Protein AF-0000000078802391 (afdb_homodimer)

Sequence (1512 aa):
MSRLDRMHVRKGLLIVALCFSSNIFADAIDRPQIDRKKVGLVLSGGGAKGAAHIGVLEVLEENRIPVDVITGTSMGAYVGGMYAMGLTAKEVKDRTLNANWDQGYNDRAKRNDLTLRRKQQNDDFQLHTDLGLDLNGEFKARPSAFQGQGMAVLLRNLTNNLPAVSSFDQLPIPYRSVATDIANVAPYVISSGHLATAMQASMTVPGALKPVKLNGKLLVDGGVVNNMPVDIAQKLGADVIIAVDLRDSLLPQKDLESALNIISQLTTYMTNASADHQKSLLHPGDIYMQPDVSFMLAPDFDKMDLAYRAGRNIANKMLPALLKFQVSPAQYEQYLKEKQNRRSQLAAHSAYYIDTIDIDNHTRLSDTALLALLDLKTKRIISNEELEEAVNRLQSQDIFAKVGYEIEHRSGKNVLVMKVDEKPWGPGYLNFKLTFEDDFSERSDFTFGAQYIYTDVTDKGGEWTVEAQLGSWKKVNTELYLPFDYDQKFFSAFGASWNNEIRQFSNIDADASSLNLRAEYANYTGFAELGWNVRPWAVFNMGYRIQDGKIRLLVNGTKEDYRTYGPYWSFTYDDLDNFYFPSKGTYFSSEFGLIDAKTAFLGESESGYGSYYDVSLIQPWNLGRHSVVSILKSGGSDSEEILPINVQDLGGLFNLSGYHRYELNGRYSAFAGLVYRYRLFDNDFGAFSSPVYLGGSIERGGVWNHMSDMSWNSAISAGSVFIAIDSFLGPVYFGYGQSSHGDNSIYLSVGGGIQNMSRLDRMHVRKGLLIVALCFSSNIFADAIDRPQIDRKKVGLVLSGGGAKGAAHIGVLEVLEENRIPVDVITGTSMGAYVGGMYAMGLTAKEVKDRTLNANWDQGYNDRAKRNDLTLRRKQQNDDFQLHTDLGLDLNGEFKARPSAFQGQGMAVLLRNLTNNLPAVSSFDQLPIPYRSVATDIANVAPYVISSGHLATAMQASMTVPGALKPVKLNGKLLVDGGVVNNMPVDIAQKLGADVIIAVDLRDSLLPQKDLESALNIISQLTTYMTNASADHQKSLLHPGDIYMQPDVSFMLAPDFDKMDLAYRAGRNIANKMLPALLKFQVSPAQYEQYLKEKQNRRSQLAAHSAYYIDTIDIDNHTRLSDTALLALLDLKTKRIISNEELEEAVNRLQSQDIFAKVGYEIEHRSGKNVLVMKVDEKPWGPGYLNFKLTFEDDFSERSDFTFGAQYIYTDVTDKGGEWTVEAQLGSWKKVNTELYLPFDYDQKFFSAFGASWNNEIRQFSNIDADASSLNLRAEYANYTGFAELGWNVRPWAVFNMGYRIQDGKIRLLVNGTKEDYRTYGPYWSFTYDDLDNFYFPSKGTYFSSEFGLIDAKTAFLGESESGYGSYYDVSLIQPWNLGRHSVVSILKSGGSDSEEILPINVQDLGGLFNLSGYHRYELNGRYSAFAGLVYRYRLFDNDFGAFSSPVYLGGSIERGGVWNHMSDMSWNSAISAGSVFIAIDSFLGPVYFGYGQSSHGDNSIYLSVGGGIQN

InterPro domains:
  IPR002641 Patatin-like phospholipase domain [PF01734] (41-233)
  IPR002641 Patatin-like phospholipase domain [PS51635] (41-234)
  IPR010827 POTRA domain, BamA/TamA-like [PF07244] (352-423)
  IPR016035 Acyl transferase/acyl hydrolase/lysophospholipase [SSF52151] (35-321)
  IPR050301 Neuropathy target esterase [PTHR14226] (36-342)

Organism: NCBI:txid675817

pLDDT: mean 89.81, std 13.68, range [21.66, 98.88]

Solvent-accessible surface area (backbone atoms only — not comparable to full-atom values): 73295 Å² total; per-residue (Å²): 139,84,77,68,82,74,67,72,72,63,64,71,66,55,71,76,62,68,78,64,65,75,68,59,65,62,61,60,84,73,58,76,87,71,98,59,82,37,28,14,38,23,25,15,26,34,44,27,45,30,33,14,58,40,20,32,45,41,51,33,56,75,54,36,34,72,70,52,32,33,19,9,3,17,32,11,16,42,55,41,48,49,43,20,52,44,45,49,44,65,55,48,44,54,54,58,73,67,48,67,67,62,51,28,65,40,57,70,66,54,57,47,58,24,28,41,69,54,43,52,52,44,65,68,28,50,36,72,69,54,30,12,44,42,95,88,67,50,77,34,55,64,46,39,84,30,60,46,32,19,37,50,54,50,37,30,59,75,52,37,56,41,46,37,36,90,35,28,48,47,33,42,24,31,41,37,29,24,17,16,30,57,56,75,66,37,72,37,78,44,48,53,40,40,57,47,57,45,30,46,22,8,46,20,45,77,42,45,33,39,57,36,78,54,94,91,34,45,18,19,28,3,29,58,55,33,12,30,36,42,68,57,31,48,73,72,57,33,68,35,41,43,34,41,43,50,68,79,79,74,58,56,65,89,59,54,56,29,22,65,42,41,50,48,40,53,50,50,48,35,22,46,50,23,28,50,55,28,57,70,69,60,52,94,81,39,43,82,43,64,43,73,54,83,90,59,52,45,82,41,58,89,47,24,68,60,21,20,51,26,13,32,50,45,42,59,72,42,35,80,70,51,54,76,55,42,52,53,72,67,58,38,52,50,51,50,51,52,28,49,53,38,27,69,37,44,72,61,42,68,51,45,62,29,56,44,77,44,72,51,75,57,47,92,60,43,70,67,27,52,52,39,46,31,66,70,85,62,70,42,77,44,39,53,67,57,52,49,50,26,48,44,50,48,40,20,66,69,57,50,40,31,71,48,70,47,40,35,76,52,97,90,33,35,30,36,39,33,38,39,33,40,37,81,20,51,55,17,35,41,29,26,27,54,34,38,38,34,41,87,72,89,50,61,43,39,35,42,30,42,35,40,38,34,52,60,72,38,71,42,57,10,32,38,38,39,36,40,31,37,52,54,48,30,35,39,37,38,37,42,39,42,37,79,35,47,64,45,40,37,32,36,35,38,38,41,35,39,41,37,38,70,44,45,44,48,66,41,78,49,89,97,46,68,37,69,45,44,33,37,43,36,36,38,38,39,38,42,33,42,35,36,40,80,39,62,33,25,40,38,38,40,32,40,38,38,35,44,34,38,41,29,32,68,72,77,60,53,53,34,40,36,38,36,38,34,46,37,40,34,40,39,37,45,42,32,55,31,91,70,70,46,46,41,50,40,35,38,38,37,38,40,34,42,37,42,36,39,36,35,45,90,88,44,73,48,76,48,72,33,41,39,39,39,39,39,38,41,45,36,43,61,60,91,57,39,32,40,33,38,38,40,39,36,35,33,34,68,56,84,54,94,67,63,85,64,64,26,65,44,26,18,68,76,27,45,13,16,41,51,66,40,36,40,61,25,24,22,32,40,38,42,34,40,37,38,37,34,59,76,42,60,59,69,70,69,84,48,60,45,33,29,34,40,35,34,35,46,26,38,30,44,60,28,76,45,77,88,67,62,49,77,86,76,32,46,43,18,26,35,41,35,42,33,34,46,45,83,70,30,37,32,39,42,33,41,19,35,29,75,86,67,41,58,35,44,40,38,28,30,44,52,46,66,82,90,138,84,76,66,83,74,63,71,71,63,64,72,66,55,72,76,62,69,78,65,63,76,68,60,67,61,61,60,83,71,59,77,88,71,98,58,81,36,29,14,40,22,25,16,26,33,45,27,46,29,33,14,56,41,19,32,45,39,51,33,55,76,54,36,33,72,70,53,33,34,19,9,3,17,32,11,16,41,53,40,49,50,44,20,52,45,46,50,42,65,54,48,45,54,54,57,74,69,47,68,68,63,51,27,67,40,56,69,64,54,55,48,59,25,28,41,70,56,43,53,51,44,65,68,27,51,36,74,69,54,32,12,45,43,97,87,66,50,76,34,53,66,47,38,84,30,60,46,31,19,36,51,53,50,36,29,60,74,52,36,57,40,46,38,35,93,35,29,48,46,34,40,23,31,41,37,28,25,16,15,29,57,56,74,66,37,69,38,77,42,46,53,39,39,58,45,57,45,28,46,23,7,46,19,45,77,42,45,34,38,57,36,78,54,94,92,35,46,19,19,28,3,29,58,58,32,12,29,36,44,67,57,30,46,72,73,58,33,70,34,40,44,35,42,45,49,68,78,80,71,58,57,64,89,60,53,58,30,23,66,43,40,49,50,40,52,50,50,48,36,23,43,50,24,27,51,55,28,56,70,67,60,53,94,80,38,43,83,42,65,45,74,52,82,89,59,52,44,84,41,60,90,46,24,68,60,21,22,51,26,12,33,50,44,43,60,71,43,36,80,70,52,54,75,56,41,50,51,71,68,60,38,51,51,50,51,50,52,28,48,53,37,27,70,36,43,72,62,39,68,52,44,63,29,57,44,77,43,74,51,75,56,49,91,60,43,70,67,28,52,51,40,47,33,66,71,86,62,72,42,76,43,41,55,66,56,52,50,49,28,46,44,49,48,41,20,68,69,57,51,40,32,70,47,71,47,38,35,76,52,95,90,34,35,31,36,38,32,36,39,34,40,38,82,20,52,55,18,34,40,30,26,27,55,33,38,38,34,41,87,73,89,52,61,43,38,34,43,31,42,35,39,40,32,51,60,72,40,71,40,57,10,32,39,38,40,34,39,31,39,53,53,46,31,34,40,39,39,38,42,39,41,38,78,33,49,65,46,40,38,33,36,36,39,36,42,34,39,41,38,36,70,46,47,43,49,64,43,78,49,88,99,44,70,38,70,45,44,32,36,43,37,36,38,37,39,39,42,33,42,35,36,40,79,39,63,34,25,40,39,38,41,33,40,39,40,36,45,34,37,39,28,32,67,72,77,59,54,54,33,40,37,38,36,37,35,46,36,39,35,41,40,36,44,43,34,54,31,90,70,70,45,45,41,49,40,36,38,39,36,37,41,34,42,37,43,36,38,36,36,46,88,86,43,72,48,74,47,73,32,41,37,38,39,39,39,40,40,44,35,42,61,59,91,57,38,32,39,32,38,38,38,39,36,34,33,34,68,57,82,55,94,68,62,86,65,63,26,64,42,25,19,69,75,28,45,13,15,41,51,66,38,37,40,62,25,25,22,33,41,39,40,34,42,38,39,38,34,57,74,42,59,59,70,69,69,83,48,60,45,33,30,34,41,35,36,35,46,28,36,32,44,59,27,76,45,79,88,67,63,48,78,87,77,31,46,44,17,27,35,40,36,41,35,35,45,44,83,70,32,36,33,39,42,32,42,20,35,30,74,85,66,41,57,35,44,42,39,29,34,44,52,47,66,84,89

Nearest PDB structures (foldseek):
  5fya-assembly1_B  TM=9.262E-01  e=4.370E-20  Pseudomonas aeruginosa PAO1
  5fya-assembly1_A  TM=9.129E-01  e=7.713E-20  Pseudomonas aeruginosa PAO1
  3qq2-assembly1_A-2  TM=4.195E-01  e=4.096E-02  Bordetella pertussis
  7ye6-assembly1_P  TM=4.328E-01  e=1.403E-01  Escherichia coli O157:H7
  7ye4-assembly1_P  TM=3.926E-01  e=7.358E-01  Escherichia coli O157:H7

Radius of gyration: 38.68 Å; Cα contacts (8 Å, |Δi|>4): 3983; chains: 2; bounding box: 156×104×80 Å

Structure (mmCIF, N/CA/C/O backbone):
data_AF-0000000078802391-model_v1
#
loop_
_entity.id
_entity.type
_entity.pdbx_description
1 polymer 'PNPLA domain-containing protein'
#
loop_
_atom_site.group_PDB
_atom_site.id
_atom_site.type_symbol
_atom_site.label_atom_id
_atom_site.label_alt_id
_atom_site.label_comp_id
_atom_site.label_asym_id
_atom_site.label_entity_id
_atom_site.label_seq_id
_atom_site.pdbx_PDB_ins_code
_atom_site.Cartn_x
_atom_site.Cartn_y
_atom_site.Cartn_z
_atom_site.occupancy
_atom_site.B_iso_or_equiv
_atom_site.auth_seq_id
_atom_site.auth_comp_id
_atom_site.auth_asym_id
_atom_site.auth_atom_id
_atom_site.pdbx_PDB_model_num
ATOM 1 N N . MET A 1 1 ? -77.812 1.738 3.918 1 23.08 1 MET A N 1
ATOM 2 C CA . MET A 1 1 ? -77.688 0.826 2.789 1 23.08 1 MET A CA 1
ATOM 3 C C . MET A 1 1 ? -76.25 0.254 2.744 1 23.08 1 MET A C 1
ATOM 5 O O . MET A 1 1 ? -75.812 -0.304 1.728 1 23.08 1 MET A O 1
ATOM 9 N N . SER A 1 2 ? -75.5 0.443 3.832 1 22.44 2 SER A N 1
ATOM 10 C CA . SER A 1 2 ? -74.062 0.561 4.227 1 22.44 2 SER A CA 1
ATOM 11 C C . SER A 1 2 ? -73.438 -0.811 4.367 1 22.44 2 SER A C 1
ATOM 13 O O . SER A 1 2 ? -72.188 -0.914 4.484 1 22.44 2 SER A O 1
ATOM 15 N N . ARG A 1 3 ? -74.188 -1.91 4.723 1 26.95 3 ARG A N 1
ATOM 16 C CA . ARG A 1 3 ? -73.75 -3.158 5.328 1 26.95 3 ARG A CA 1
ATOM 17 C C . ARG A 1 3 ? -73.188 -4.105 4.273 1 26.95 3 ARG A C 1
ATOM 19 O O . ARG A 1 3 ? -72.625 -5.141 4.609 1 26.95 3 ARG A O 1
ATOM 26 N N . LEU A 1 4 ? -73.75 -4.004 3.051 1 26.19 4 LEU A N 1
ATOM 27 C CA . LEU A 1 4 ? -73.812 -5.164 2.168 1 26.19 4 LEU A CA 1
ATOM 28 C C . LEU A 1 4 ? -72.438 -5.488 1.604 1 26.19 4 LEU A C 1
ATOM 30 O O . LEU A 1 4 ? -72.125 -6.652 1.377 1 26.19 4 LEU A O 1
ATOM 34 N N . ASP A 1 5 ? -71.625 -4.457 1.144 1 25.81 5 ASP A N 1
ATOM 35 C CA . ASP A 1 5 ? -70.625 -4.754 0.083 1 25.81 5 ASP A CA 1
ATOM 36 C C . ASP A 1 5 ? -69.375 -5.414 0.646 1 25.81 5 ASP A C 1
ATOM 38 O O . ASP A 1 5 ? -68.375 -5.504 -0.038 1 25.81 5 ASP A O 1
ATOM 42 N N . ARG A 1 6 ? -69.312 -5.773 2.033 1 34.22 6 ARG A N 1
ATOM 43 C CA . ARG A 1 6 ? -68.125 -6.227 2.785 1 34.22 6 ARG A CA 1
ATOM 44 C C . ARG A 1 6 ? -67.812 -7.672 2.434 1 34.22 6 ARG A C 1
ATOM 46 O O . ARG A 1 6 ? -66.812 -8.219 2.951 1 34.22 6 ARG A O 1
ATOM 53 N N . MET A 1 7 ? -68.812 -8.406 1.877 1 29.25 7 MET A N 1
ATOM 54 C CA . MET A 1 7 ? -68.75 -9.859 1.94 1 29.25 7 MET A CA 1
ATOM 55 C C . MET A 1 7 ? -67.75 -10.398 0.901 1 29.25 7 MET A C 1
ATOM 57 O O . MET A 1 7 ? -67.312 -11.523 1.026 1 29.25 7 MET A O 1
ATOM 61 N N . HIS A 1 8 ? -67.688 -9.711 -0.344 1 32.12 8 HIS A N 1
ATOM 62 C CA . HIS A 1 8 ? -67.125 -10.438 -1.489 1 32.12 8 HIS A CA 1
ATOM 63 C C . HIS A 1 8 ? -65.625 -10.531 -1.417 1 32.12 8 HIS A C 1
ATOM 65 O O . HIS A 1 8 ? -65 -11.195 -2.25 1 32.12 8 HIS A O 1
ATOM 71 N N . VAL A 1 9 ? -64.875 -9.633 -0.625 1 32.62 9 VAL A N 1
ATOM 72 C CA . VAL A 1 9 ? -63.438 -9.555 -0.812 1 32.62 9 VAL A CA 1
ATOM 73 C C . VAL A 1 9 ? -62.75 -10.742 -0.117 1 32.62 9 VAL A C 1
ATOM 75 O O . VAL A 1 9 ? -61.531 -10.914 -0.211 1 32.62 9 VAL A O 1
ATOM 78 N N . ARG A 1 10 ? -63.469 -11.562 0.761 1 30.45 10 ARG A N 1
ATOM 79 C CA . ARG A 1 10 ? -62.781 -12.594 1.534 1 30.45 10 ARG A CA 1
ATOM 80 C C . ARG A 1 10 ? -62.344 -13.75 0.641 1 30.45 10 ARG A C 1
ATOM 82 O O . ARG A 1 10 ? -61.5 -14.555 1.021 1 30.45 10 ARG A O 1
ATOM 89 N N . LYS A 1 11 ? -63.219 -14.078 -0.352 1 33.59 11 LYS A N 1
ATOM 90 C CA . LYS A 1 11 ? -62.969 -15.383 -0.953 1 33.59 11 LYS A CA 1
ATOM 91 C C . LYS A 1 11 ? -61.656 -15.414 -1.72 1 33.59 11 LYS A C 1
ATOM 93 O O . LYS A 1 11 ? -61.094 -16.484 -1.931 1 33.59 11 LYS A O 1
ATOM 98 N N . GLY A 1 12 ? -61.344 -14.234 -2.344 1 31.12 12 GLY A N 1
ATOM 99 C CA . GLY A 1 12 ? -60.25 -14.367 -3.271 1 31.12 12 GLY A CA 1
ATOM 100 C C . GLY A 1 12 ? -58.906 -14.609 -2.582 1 31.12 12 GLY A C 1
ATOM 101 O O . GLY A 1 12 ? -57.938 -14.969 -3.23 1 31.12 12 GLY A O 1
ATOM 102 N N . LEU A 1 13 ? -58.875 -14.266 -1.296 1 32.03 13 LEU A N 1
ATOM 103 C CA . LEU A 1 13 ? -57.562 -14.336 -0.67 1 32.03 13 LEU A CA 1
ATOM 104 C C . LEU A 1 13 ? -57.156 -15.781 -0.395 1 32.03 13 LEU A C 1
ATOM 106 O O . LEU A 1 13 ? -56 -16.062 -0.047 1 32.03 13 LEU A O 1
ATOM 110 N N . LEU A 1 14 ? -58.188 -16.719 -0.288 1 31.33 14 LEU A N 1
ATOM 111 C CA . LEU A 1 14 ? -57.906 -18.031 0.262 1 31.33 14 LEU A CA 1
ATOM 112 C C . LEU A 1 14 ? -57.062 -18.844 -0.713 1 31.33 14 LEU A C 1
ATOM 114 O O . LEU A 1 14 ? -56.188 -19.625 -0.296 1 31.33 14 LEU A O 1
ATOM 118 N N . ILE A 1 15 ? -57.344 -18.719 -2.027 1 31.73 15 ILE A N 1
ATOM 119 C CA . ILE A 1 15 ? -56.812 -19.766 -2.904 1 31.73 15 ILE A CA 1
ATOM 120 C C . ILE A 1 15 ? -55.312 -19.672 -3 1 31.73 15 ILE A C 1
ATOM 122 O O . ILE A 1 15 ? -54.656 -20.578 -3.533 1 31.73 15 ILE A O 1
ATOM 126 N N . VAL A 1 16 ? -54.75 -18.516 -2.688 1 32.44 16 VAL A N 1
ATOM 127 C CA . VAL A 1 16 ? -53.312 -18.484 -3.012 1 32.44 16 VAL A CA 1
ATOM 128 C C . VAL A 1 16 ? -52.531 -19.344 -2.008 1 32.44 16 VAL A C 1
ATOM 130 O O . VAL A 1 16 ? -51.312 -19.484 -2.121 1 32.44 16 VAL A O 1
ATOM 133 N N . ALA A 1 17 ? -53.219 -19.734 -0.851 1 32.81 17 ALA A N 1
ATOM 134 C CA . ALA A 1 17 ? -52.406 -20.359 0.186 1 32.81 17 ALA A CA 1
ATOM 135 C C . ALA A 1 17 ? -51.906 -21.734 -0.264 1 32.81 17 ALA A C 1
ATOM 137 O O . ALA A 1 17 ? -50.938 -22.266 0.272 1 32.81 17 ALA A O 1
ATOM 138 N N . LEU A 1 18 ? -52.875 -22.531 -0.801 1 31.36 18 LEU A N 1
ATOM 139 C CA . LEU A 1 18 ? -52.688 -23.969 -0.597 1 31.36 18 LEU A CA 1
ATOM 140 C C . LEU A 1 18 ? -51.469 -24.484 -1.372 1 31.36 18 LEU A C 1
ATOM 142 O O . LEU A 1 18 ? -51.125 -25.656 -1.259 1 31.36 18 LEU A O 1
ATOM 146 N N . CYS A 1 19 ? -51.25 -23.938 -2.535 1 31.59 19 CYS A N 1
ATOM 147 C CA . CYS A 1 19 ? -50.375 -24.812 -3.285 1 31.59 19 CYS A CA 1
ATOM 148 C C . CYS A 1 19 ? -48.969 -24.812 -2.682 1 31.59 19 CYS A C 1
ATOM 150 O O . CYS A 1 19 ? -48.094 -24.094 -3.145 1 31.59 19 CYS A O 1
ATOM 152 N N . PHE A 1 20 ? -48.938 -24.781 -1.364 1 34.28 20 PHE A N 1
ATOM 153 C CA . PHE A 1 20 ? -47.625 -25.078 -0.822 1 34.28 20 PHE A CA 1
ATOM 154 C C . PHE A 1 20 ? -47.125 -26.438 -1.326 1 34.28 20 PHE A C 1
ATOM 156 O O . PHE A 1 20 ? -47.469 -27.469 -0.75 1 34.28 20 PHE A O 1
ATOM 163 N N . SER A 1 21 ? -47.156 -26.703 -2.631 1 32.5 21 SER A N 1
ATOM 164 C CA . SER A 1 21 ? -46.594 -27.938 -3.131 1 32.5 21 SER A CA 1
ATOM 165 C C . SER A 1 21 ? -45.25 -28.25 -2.447 1 32.5 21 SER A C 1
ATOM 167 O O . SER A 1 21 ? -44.406 -27.375 -2.303 1 32.5 21 SER A O 1
ATOM 169 N N . SER A 1 22 ? -45.25 -29.109 -1.509 1 35.09 22 SER A N 1
ATOM 170 C CA . SER A 1 22 ? -44.031 -29.812 -1.137 1 35.09 22 SER A CA 1
ATOM 171 C C . SER A 1 22 ? -43.094 -29.953 -2.324 1 35.09 22 SER A C 1
ATOM 173 O O . SER A 1 22 ? -43.469 -30.531 -3.352 1 35.09 22 SER A O 1
ATOM 175 N N . ASN A 1 23 ? -42.312 -28.984 -2.551 1 39.78 23 ASN A N 1
ATOM 176 C CA . ASN A 1 23 ? -41.312 -29.016 -3.6 1 39.78 23 ASN A CA 1
ATOM 177 C C . ASN A 1 23 ? -40.562 -30.344 -3.623 1 39.78 23 ASN A C 1
ATOM 179 O O . ASN A 1 23 ? -39.781 -30.641 -2.723 1 39.78 23 ASN A O 1
ATOM 183 N N . ILE A 1 24 ? -41.219 -31.438 -3.961 1 38.78 24 ILE A N 1
ATOM 184 C CA . ILE A 1 24 ? -40.531 -32.688 -4.293 1 38.78 24 ILE A CA 1
ATOM 185 C C . ILE A 1 24 ? -39.469 -32.406 -5.359 1 38.78 24 ILE A C 1
ATOM 187 O O . ILE A 1 24 ? -39.812 -32.031 -6.488 1 38.78 24 ILE A O 1
ATOM 191 N N . PHE A 1 25 ? -38.312 -32.156 -4.91 1 46 25 PHE A N 1
ATOM 192 C CA . PHE A 1 25 ? -37.188 -32.125 -5.859 1 46 25 PHE A CA 1
ATOM 193 C C . PHE A 1 25 ? -37.125 -33.438 -6.641 1 46 25 PHE A C 1
ATOM 195 O O . PHE A 1 25 ? -37.406 -34.5 -6.094 1 46 25 PHE A O 1
ATOM 202 N N . ALA A 1 26 ? -37.281 -33.5 -7.953 1 46.44 26 ALA A N 1
ATOM 203 C CA . ALA A 1 26 ? -37.094 -34.656 -8.789 1 46.44 26 ALA A CA 1
ATOM 204 C C . ALA A 1 26 ? -35.812 -35.406 -8.414 1 46.44 26 ALA A C 1
ATOM 206 O O . ALA A 1 26 ? -34.75 -34.781 -8.273 1 46.44 26 ALA A O 1
ATOM 207 N N . ASP A 1 27 ? -35.812 -36.688 -8.016 1 48.38 27 ASP A N 1
ATOM 208 C CA . ASP A 1 27 ? -34.656 -37.5 -7.676 1 48.38 27 ASP A CA 1
ATOM 209 C C . ASP A 1 27 ? -33.719 -37.688 -8.883 1 48.38 27 ASP A C 1
ATOM 211 O O . ASP A 1 27 ? -34.188 -37.688 -10.023 1 48.38 27 ASP A O 1
ATOM 215 N N . ALA A 1 28 ? -32.406 -37.562 -8.836 1 54.91 28 ALA A N 1
ATOM 216 C CA . ALA A 1 28 ? -31.406 -37.781 -9.867 1 54.91 28 ALA A CA 1
ATOM 217 C C . ALA A 1 28 ? -31.703 -39.094 -10.617 1 54.91 28 ALA A C 1
ATOM 219 O O . ALA A 1 28 ? -31.422 -39.188 -11.812 1 54.91 28 ALA A O 1
ATOM 220 N N . ILE A 1 29 ? -32.25 -40.094 -9.969 1 52.38 29 ILE A N 1
ATOM 221 C CA . ILE A 1 29 ? -32.469 -41.438 -10.469 1 52.38 29 ILE A CA 1
ATOM 222 C C . ILE A 1 29 ? -33.531 -41.438 -11.555 1 52.38 29 ILE A C 1
ATOM 224 O O . ILE A 1 29 ? -33.531 -42.281 -12.453 1 52.38 29 ILE A O 1
ATOM 228 N N . ASP A 1 30 ? -34.344 -40.375 -11.586 1 62.44 30 ASP A N 1
ATOM 229 C CA . ASP A 1 30 ? -35.531 -40.438 -12.461 1 62.44 30 ASP A CA 1
ATOM 230 C C . ASP A 1 30 ? -35.219 -39.812 -13.828 1 62.44 30 ASP A C 1
ATOM 232 O O . ASP A 1 30 ? -36.125 -39.406 -14.547 1 62.44 30 ASP A O 1
ATOM 236 N N . ARG A 1 31 ? -34 -39.719 -14.195 1 73.31 31 ARG A N 1
ATOM 237 C CA . ARG A 1 31 ? -33.719 -39.094 -15.492 1 73.31 31 ARG A CA 1
ATOM 238 C C . ARG A 1 31 ? -34 -40.094 -16.625 1 73.31 31 ARG A C 1
ATOM 240 O O . ARG A 1 31 ? -33.625 -41.25 -16.531 1 73.31 31 ARG A O 1
ATOM 247 N N . PRO A 1 32 ? -34.719 -39.656 -17.562 1 67.12 32 PRO A N 1
ATOM 248 C CA . PRO A 1 32 ? -35.062 -40.562 -18.672 1 67.12 32 PRO A CA 1
ATOM 249 C C . PRO A 1 32 ? -33.812 -41.062 -19.406 1 67.12 32 PRO A C 1
ATOM 251 O O . PRO A 1 32 ? -32.812 -40.406 -19.453 1 67.12 32 PRO A O 1
ATOM 254 N N . GLN A 1 33 ? -33.906 -42.312 -19.797 1 72.31 33 GLN A N 1
ATOM 255 C CA . GLN A 1 33 ? -32.875 -42.875 -20.641 1 72.31 33 GLN A CA 1
ATOM 256 C C . GLN A 1 33 ? -32.906 -42.25 -22.031 1 72.31 33 GLN A C 1
ATOM 258 O O . GLN A 1 33 ? -33.969 -42.094 -22.641 1 72.31 33 GLN A O 1
ATOM 263 N N . ILE A 1 34 ? -31.781 -41.625 -22.484 1 77.5 34 ILE A N 1
ATOM 264 C CA . ILE A 1 34 ? -31.703 -40.938 -23.766 1 77.5 34 ILE A CA 1
ATOM 265 C C . ILE A 1 34 ? -31.125 -41.875 -24.828 1 77.5 34 ILE A C 1
ATOM 267 O O . ILE A 1 34 ? -30.188 -42.625 -24.562 1 77.5 34 ILE A O 1
ATOM 271 N N . ASP A 1 35 ? -31.797 -42.094 -26 1 81.62 35 ASP A N 1
ATOM 272 C CA . ASP A 1 35 ? -31.375 -42.906 -27.109 1 81.62 35 ASP A CA 1
ATOM 273 C C . ASP A 1 35 ? -30.469 -42.156 -28.062 1 81.62 35 ASP A C 1
ATOM 275 O O . ASP A 1 35 ? -30.734 -42.062 -29.266 1 81.62 35 ASP A O 1
ATOM 279 N N . ARG A 1 36 ? -29.672 -41.281 -27.578 1 88.81 36 ARG A N 1
ATOM 280 C CA . ARG A 1 36 ? -28.672 -40.531 -28.312 1 88.81 36 ARG A CA 1
ATOM 281 C C . ARG A 1 36 ? -27.422 -40.312 -27.453 1 88.81 36 ARG A C 1
ATOM 283 O O . ARG A 1 36 ? -27.406 -40.656 -26.266 1 88.81 36 ARG A O 1
ATOM 290 N N . LYS A 1 37 ? -26.391 -39.844 -28.109 1 92.69 37 LYS A N 1
ATOM 291 C CA . LYS A 1 37 ? -25.188 -39.562 -27.359 1 92.69 37 LYS A CA 1
ATOM 292 C C . LYS A 1 37 ? -25.438 -38.438 -26.359 1 92.69 37 LYS A C 1
ATOM 294 O O . LYS A 1 37 ? -26.109 -37.438 -26.672 1 92.69 37 LYS A O 1
ATOM 299 N N . LYS A 1 38 ? -24.953 -38.688 -25.172 1 95.56 38 LYS A N 1
ATOM 300 C CA . LYS A 1 38 ? -25.016 -37.656 -24.141 1 95.56 38 LYS A CA 1
ATOM 301 C C . LYS A 1 38 ? -23.984 -36.562 -24.391 1 95.56 38 LYS A C 1
ATOM 303 O O . LYS A 1 38 ? -22.781 -36.844 -24.438 1 95.56 38 LYS A O 1
ATOM 308 N N . VAL A 1 39 ? -24.453 -35.344 -24.531 1 97.81 39 VAL A N 1
ATOM 309 C CA . VAL A 1 39 ? -23.578 -34.219 -24.844 1 97.81 39 VAL A CA 1
ATOM 310 C C . VAL A 1 39 ? -23.188 -33.5 -23.547 1 97.81 39 VAL A C 1
ATOM 312 O O . VAL A 1 39 ? -24.062 -33.031 -22.797 1 97.81 39 VAL A O 1
ATOM 315 N N . GLY A 1 40 ? -21.891 -33.469 -23.234 1 98.62 40 GLY A N 1
ATOM 316 C CA . GLY A 1 40 ? -21.359 -32.656 -22.141 1 98.62 40 GLY A CA 1
ATOM 317 C C . GLY A 1 40 ? -20.828 -31.328 -22.578 1 98.62 40 GLY A C 1
ATOM 318 O O . GLY A 1 40 ? -20.062 -31.234 -23.547 1 98.62 40 GLY A O 1
ATOM 319 N N . LEU A 1 41 ? -21.297 -30.281 -21.969 1 98.88 41 LEU A N 1
ATOM 320 C CA . LEU A 1 41 ? -20.797 -28.938 -22.219 1 98.88 41 LEU A CA 1
ATOM 321 C C . LEU A 1 41 ? -19.828 -28.516 -21.125 1 98.88 41 LEU A C 1
ATOM 323 O O . LEU A 1 41 ? -20.172 -28.547 -19.938 1 98.88 41 LEU A O 1
ATOM 327 N N . VAL A 1 42 ? -18.562 -28.219 -21.5 1 98.88 42 VAL A N 1
ATOM 328 C CA . VAL A 1 42 ? -17.516 -27.844 -20.562 1 98.88 42 VAL A CA 1
ATOM 329 C C . VAL A 1 42 ? -17.125 -26.375 -20.781 1 98.88 42 VAL A C 1
ATOM 331 O O . VAL A 1 42 ? -16.703 -25.984 -21.875 1 98.88 42 VAL A O 1
ATOM 334 N N . LEU A 1 43 ? -17.312 -25.578 -19.75 1 98.88 43 LEU A N 1
ATOM 335 C CA . LEU A 1 43 ? -17.141 -24.141 -19.859 1 98.88 43 LEU A CA 1
ATOM 336 C C . LEU A 1 43 ? -15.984 -23.672 -18.984 1 98.88 43 LEU A C 1
ATOM 338 O O . LEU A 1 43 ? -16.031 -23.812 -17.75 1 98.88 43 LEU A O 1
ATOM 342 N N . SER A 1 44 ? -14.977 -23.078 -19.562 1 98.75 44 SER A N 1
ATOM 343 C CA . SER A 1 44 ? -13.797 -22.641 -18.828 1 98.75 44 SER A CA 1
ATOM 344 C C . SER A 1 44 ? -14.039 -21.312 -18.125 1 98.75 44 SER A C 1
ATOM 346 O O . SER A 1 44 ? -15.039 -20.641 -18.391 1 98.75 44 SER A O 1
ATOM 348 N N . GLY A 1 45 ? -13.133 -21.016 -17.203 1 97.81 45 GLY A N 1
ATOM 349 C CA . GLY A 1 45 ? -13.109 -19.703 -16.594 1 97.81 45 GLY A CA 1
ATOM 350 C C . GLY A 1 45 ? -12.461 -18.641 -17.484 1 97.81 45 GLY A C 1
ATOM 351 O O . GLY A 1 45 ? -11.672 -18.969 -18.359 1 97.81 45 GLY A O 1
ATOM 352 N N . GLY A 1 46 ? -12.883 -17.406 -17.203 1 95.38 46 GLY A N 1
ATOM 353 C CA . GLY A 1 46 ? -12.32 -16.328 -18.016 1 95.38 46 GLY A CA 1
ATOM 354 C C . GLY A 1 46 ? -12.844 -14.961 -17.625 1 95.38 46 GLY A C 1
ATOM 355 O O . GLY A 1 46 ? -12.664 -13.984 -18.359 1 95.38 46 GLY A O 1
ATOM 356 N N . GLY A 1 47 ? -13.461 -14.828 -16.484 1 94 47 GLY A N 1
ATOM 357 C CA . GLY A 1 47 ? -14.016 -13.555 -16.062 1 94 47 GLY A CA 1
ATOM 358 C C . GLY A 1 47 ? -15.102 -13.039 -16.984 1 94 47 GLY A C 1
ATOM 359 O O . GLY A 1 47 ? -15.984 -13.797 -17.406 1 94 47 GLY A O 1
ATOM 360 N N . ALA A 1 48 ? -15.008 -11.734 -17.281 1 94.5 48 ALA A N 1
ATOM 361 C CA . ALA A 1 48 ? -16.031 -11.094 -18.109 1 94.5 48 ALA A CA 1
ATOM 362 C C . ALA A 1 48 ? -16.125 -11.758 -19.484 1 94.5 48 ALA A C 1
ATOM 364 O O . ALA A 1 48 ? -17.141 -11.648 -20.172 1 94.5 48 ALA A O 1
ATOM 365 N N . LYS A 1 49 ? -15.102 -12.469 -19.859 1 97.12 49 LYS A N 1
ATOM 366 C CA . LYS A 1 49 ? -15.109 -13.188 -21.141 1 97.12 49 LYS A CA 1
ATOM 367 C C . LYS A 1 49 ? -16.188 -14.266 -21.141 1 97.12 49 LYS A C 1
ATOM 369 O O . LYS A 1 49 ? -16.562 -14.773 -22.203 1 97.12 49 LYS A O 1
ATOM 374 N N . GLY A 1 50 ? -16.688 -14.586 -19.969 1 97.75 50 GLY A N 1
ATOM 375 C CA . GLY A 1 50 ? -17.656 -15.648 -19.797 1 97.75 50 GLY A CA 1
ATOM 376 C C . GLY A 1 50 ? -18.938 -15.422 -20.578 1 97.75 50 GLY A C 1
ATOM 377 O O . GLY A 1 50 ? -19.703 -16.359 -20.828 1 97.75 50 GLY A O 1
ATOM 378 N N . ALA A 1 51 ? -19.141 -14.195 -21.031 1 98.31 51 ALA A N 1
ATOM 379 C CA . ALA A 1 51 ? -20.312 -13.922 -21.875 1 98.31 51 ALA A CA 1
ATOM 380 C C . ALA A 1 51 ? -20.234 -14.688 -23.188 1 98.31 51 ALA A C 1
ATOM 382 O O . ALA A 1 51 ? -21.266 -14.945 -23.828 1 98.31 51 ALA A O 1
ATOM 383 N N . ALA A 1 52 ? -19.078 -15.047 -23.578 1 98.75 52 ALA A N 1
ATOM 384 C CA . ALA A 1 52 ? -18.922 -15.844 -24.797 1 98.75 52 ALA A CA 1
ATOM 385 C C . ALA A 1 52 ? -19.609 -17.188 -24.656 1 98.75 52 ALA A C 1
ATOM 387 O O . ALA A 1 52 ? -20.109 -17.734 -25.656 1 98.75 52 ALA A O 1
ATOM 388 N N . HIS A 1 53 ? -19.562 -17.766 -23.5 1 98.88 53 HIS A N 1
ATOM 389 C CA . HIS A 1 53 ? -20.266 -19.031 -23.266 1 98.88 53 HIS A CA 1
ATOM 390 C C . HIS A 1 53 ? -21.75 -18.906 -23.625 1 98.88 53 HIS A C 1
ATOM 392 O O . HIS A 1 53 ? -22.344 -19.859 -24.141 1 98.88 53 HIS A O 1
ATOM 398 N N . ILE A 1 54 ? -22.328 -17.766 -23.344 1 98.88 54 ILE A N 1
ATOM 399 C CA . ILE A 1 54 ? -23.734 -17.531 -23.625 1 98.88 54 ILE A CA 1
ATOM 400 C C . ILE A 1 54 ? -23.969 -17.531 -25.125 1 98.88 54 ILE A C 1
ATOM 402 O O . ILE A 1 54 ? -24.969 -18.062 -25.609 1 98.88 54 ILE A O 1
ATOM 406 N N . GLY A 1 55 ? -23.047 -16.859 -25.812 1 98.81 55 GLY A N 1
ATOM 407 C CA . GLY A 1 55 ? -23.125 -16.906 -27.266 1 98.81 55 GLY A CA 1
ATOM 408 C C . GLY A 1 55 ? -23.125 -18.312 -27.828 1 98.81 55 GLY A C 1
ATOM 409 O O . GLY A 1 55 ? -23.906 -18.625 -28.734 1 98.81 55 GLY A O 1
ATOM 410 N N . VAL A 1 56 ? -22.266 -19.156 -27.328 1 98.88 56 VAL A N 1
ATOM 411 C CA . VAL A 1 56 ? -22.188 -20.547 -27.75 1 98.88 56 VAL A CA 1
ATOM 412 C C . VAL A 1 56 ? -23.5 -21.266 -27.453 1 98.88 56 VAL A C 1
ATOM 414 O O . VAL A 1 56 ? -24.031 -21.984 -28.297 1 98.88 56 VAL A O 1
ATOM 417 N N . LEU A 1 57 ? -24.047 -21.078 -26.25 1 98.81 57 LEU A N 1
ATOM 418 C CA . LEU A 1 57 ? -25.297 -21.703 -25.844 1 98.81 57 LEU A CA 1
ATOM 419 C C . LEU A 1 57 ? -26.422 -21.328 -26.797 1 98.81 57 LEU A C 1
ATOM 421 O O . LEU A 1 57 ? -27.25 -22.172 -27.141 1 98.81 57 LEU A O 1
ATOM 425 N N . GLU A 1 58 ? -26.5 -20.094 -27.141 1 98.69 58 GLU A N 1
ATOM 426 C CA . GLU A 1 58 ? -27.562 -19.625 -28.016 1 98.69 58 GLU A CA 1
ATOM 427 C C . GLU A 1 58 ? -27.5 -20.328 -29.375 1 98.69 58 GLU A C 1
ATOM 429 O O . GLU A 1 58 ? -28.531 -20.719 -29.922 1 98.69 58 GLU A O 1
ATOM 434 N N . VAL A 1 59 ? -26.297 -20.453 -29.922 1 98.75 59 VAL A N 1
ATOM 435 C CA . VAL A 1 59 ? -26.141 -21.125 -31.203 1 98.75 59 VAL A CA 1
ATOM 436 C C . VAL A 1 59 ? -26.516 -22.594 -31.078 1 98.75 59 VAL A C 1
ATOM 438 O O . VAL A 1 59 ? -27.125 -23.172 -31.984 1 98.75 59 VAL A O 1
ATOM 441 N N . LEU A 1 60 ? -26.156 -23.297 -29.984 1 98.75 60 LEU A N 1
ATOM 442 C CA . LEU A 1 60 ? -26.547 -24.688 -29.766 1 98.75 60 LEU A CA 1
ATOM 443 C C . LEU A 1 60 ? -28.062 -24.812 -29.766 1 98.75 60 LEU A C 1
ATOM 445 O O . LEU A 1 60 ? -28.609 -25.719 -30.391 1 98.75 60 LEU A O 1
ATOM 449 N N . GLU A 1 61 ? -28.734 -23.891 -29.062 1 98.44 61 GLU A N 1
ATOM 450 C CA . GLU A 1 61 ? -30.203 -23.922 -29.016 1 98.44 61 GLU A CA 1
ATOM 451 C C . GLU A 1 61 ? -30.797 -23.703 -30.406 1 98.44 61 GLU A C 1
ATOM 453 O O . GLU A 1 61 ? -31.75 -24.391 -30.781 1 98.44 61 GLU A O 1
ATOM 458 N N . GLU A 1 62 ? -30.266 -22.766 -31.109 1 98.12 62 GLU A N 1
ATOM 459 C CA . GLU A 1 62 ? -30.766 -22.422 -32.438 1 98.12 62 GLU A CA 1
ATOM 460 C C . GLU A 1 62 ? -30.672 -23.625 -33.375 1 98.12 62 GLU A C 1
ATOM 462 O O . GLU A 1 62 ? -31.438 -23.719 -34.344 1 98.12 62 GLU A O 1
ATOM 467 N N . ASN A 1 63 ? -29.828 -24.516 -33.094 1 98.38 63 ASN A N 1
ATOM 468 C CA . ASN A 1 63 ? -29.594 -25.641 -33.969 1 98.38 63 ASN A CA 1
ATOM 469 C C . ASN A 1 63 ? -30.016 -26.953 -33.344 1 98.38 63 ASN A C 1
ATOM 471 O O . ASN A 1 63 ? -29.578 -28.031 -33.781 1 98.38 63 ASN A O 1
ATOM 475 N N . ARG A 1 64 ? -30.797 -26.922 -32.312 1 98.12 64 ARG A N 1
ATOM 476 C CA . ARG A 1 64 ? -31.422 -28.062 -31.656 1 98.12 64 ARG A CA 1
ATOM 477 C C . ARG A 1 64 ? -30.359 -29.062 -31.188 1 98.12 64 ARG A C 1
ATOM 479 O O . ARG A 1 64 ? -30.484 -30.266 -31.453 1 98.12 64 ARG A O 1
ATOM 486 N N . ILE A 1 65 ? -29.344 -28.578 -30.656 1 98.31 65 ILE A N 1
ATOM 487 C CA . ILE A 1 65 ? -28.328 -29.422 -30.047 1 98.31 65 ILE A CA 1
ATOM 488 C C . ILE A 1 65 ? -28.516 -29.453 -28.531 1 98.31 65 ILE A C 1
ATOM 490 O O . ILE A 1 65 ? -28.281 -28.453 -27.844 1 98.31 65 ILE A O 1
ATOM 494 N N . PRO A 1 66 ? -28.922 -30.531 -27.984 1 97.5 66 PRO A N 1
ATOM 495 C CA . PRO A 1 66 ? -29.172 -30.609 -26.547 1 97.5 66 PRO A CA 1
ATOM 496 C C . PRO A 1 66 ? -27.906 -30.656 -25.703 1 97.5 66 PRO A C 1
ATOM 498 O O . PRO A 1 66 ? -26.859 -31.109 -26.188 1 97.5 66 PRO A O 1
ATOM 501 N N . VAL A 1 67 ? -27.938 -30.172 -24.516 1 98.38 67 VAL A N 1
ATOM 502 C CA . VAL A 1 67 ? -26.875 -30.281 -23.516 1 98.38 67 VAL A CA 1
ATOM 503 C C . VAL A 1 67 ? -27.359 -31.156 -22.359 1 98.38 67 VAL A C 1
ATOM 505 O O . VAL A 1 67 ? -28.359 -30.844 -21.703 1 98.38 67 VAL A O 1
ATOM 508 N N . ASP A 1 68 ? -26.562 -32.156 -22.031 1 97.44 68 ASP A N 1
ATOM 509 C CA . ASP A 1 68 ? -27.062 -33.156 -21.078 1 97.44 68 ASP A CA 1
ATOM 510 C C . ASP A 1 68 ? -26.328 -33.062 -19.75 1 97.44 68 ASP A C 1
ATOM 512 O O . ASP A 1 68 ? -26.859 -33.5 -18.719 1 97.44 68 ASP A O 1
ATOM 516 N N . VAL A 1 69 ? -25.141 -32.656 -19.703 1 97.69 69 VAL A N 1
ATOM 517 C CA . VAL A 1 69 ? -24.375 -32.375 -18.484 1 97.69 69 VAL A CA 1
ATOM 518 C C . VAL A 1 69 ? -23.547 -31.125 -18.688 1 97.69 69 VAL A C 1
ATOM 520 O O . VAL A 1 69 ? -23.141 -30.812 -19.797 1 97.69 69 VAL A O 1
ATOM 523 N N . ILE A 1 70 ? -23.312 -30.391 -17.625 1 98.81 70 ILE A N 1
ATOM 524 C CA . ILE A 1 70 ? -22.531 -29.156 -17.703 1 98.81 70 ILE A CA 1
ATOM 525 C C . ILE A 1 70 ? -21.5 -29.125 -16.578 1 98.81 70 ILE A C 1
ATOM 527 O O . ILE A 1 70 ? -21.812 -29.438 -15.43 1 98.81 70 ILE A O 1
ATOM 531 N N . THR A 1 71 ? -20.281 -28.859 -16.875 1 98.81 71 THR A N 1
ATOM 532 C CA . THR A 1 71 ? -19.234 -28.547 -15.898 1 98.81 71 THR A CA 1
ATOM 533 C C . THR A 1 71 ? -18.609 -27.188 -16.188 1 98.81 71 THR A C 1
ATOM 535 O O . THR A 1 71 ? -18.547 -26.766 -17.344 1 98.81 71 THR A O 1
ATOM 538 N N . GLY A 1 72 ? -18.25 -26.5 -15.188 1 98.75 72 GLY A N 1
ATOM 539 C CA . GLY A 1 72 ? -17.703 -25.172 -15.422 1 98.75 72 GLY A CA 1
ATOM 540 C C . GLY A 1 72 ? -16.781 -24.703 -14.312 1 98.75 72 GLY A C 1
ATOM 541 O O . GLY A 1 72 ? -16.828 -25.219 -13.195 1 98.75 72 GLY A O 1
ATOM 542 N N . THR A 1 73 ? -15.938 -23.797 -14.617 1 98.69 73 THR A N 1
ATOM 543 C CA . THR A 1 73 ? -15.023 -23.141 -13.688 1 98.69 73 THR A CA 1
ATOM 544 C C . THR A 1 73 ? -15.172 -21.625 -13.766 1 98.69 73 THR A C 1
ATOM 546 O O . THR A 1 73 ? -15.25 -21.062 -14.859 1 98.69 73 THR A O 1
ATOM 549 N N . SER A 1 74 ? -15.156 -20.938 -12.578 1 97.81 74 SER A N 1
ATOM 550 C CA . SER A 1 74 ? -15.25 -19.484 -12.5 1 97.81 74 SER A CA 1
ATOM 551 C C . SER A 1 74 ? -16.453 -18.953 -13.266 1 97.81 74 SER A C 1
ATOM 553 O O . SER A 1 74 ? -17.578 -19.406 -13.039 1 97.81 74 SER A O 1
ATOM 555 N N . MET A 1 75 ? -16.312 -18.141 -14.211 1 97.81 75 MET A N 1
ATOM 556 C CA . MET A 1 75 ? -17.438 -17.625 -14.977 1 97.81 75 MET A CA 1
ATOM 557 C C . MET A 1 75 ? -18.125 -18.734 -15.758 1 97.81 75 MET A C 1
ATOM 559 O O . MET A 1 75 ? -19.328 -18.672 -16.031 1 97.81 75 MET A O 1
ATOM 563 N N . GLY A 1 76 ? -17.391 -19.719 -16.125 1 98.75 76 GLY A N 1
ATOM 564 C CA . GLY A 1 76 ? -18 -20.906 -16.703 1 98.75 76 GLY A CA 1
ATOM 565 C C . GLY A 1 76 ? -18.953 -21.609 -15.758 1 98.75 76 GLY A C 1
ATOM 566 O O . GLY A 1 76 ? -20 -22.109 -16.172 1 98.75 76 GLY A O 1
ATOM 567 N N . ALA A 1 77 ? -18.516 -21.656 -14.5 1 98.75 77 ALA A N 1
ATOM 568 C CA . ALA A 1 77 ? -19.391 -22.234 -13.484 1 98.75 77 ALA A CA 1
ATOM 569 C C . ALA A 1 77 ? -20.656 -21.406 -13.328 1 98.75 77 ALA A C 1
ATOM 571 O O . ALA A 1 77 ? -21.75 -21.953 -13.141 1 98.75 77 ALA A O 1
ATOM 572 N N . TYR A 1 78 ? -20.562 -20.141 -13.391 1 98.12 78 TYR A N 1
ATOM 573 C CA . TYR A 1 78 ? -21.719 -19.25 -13.289 1 98.12 78 TYR A CA 1
ATOM 574 C C . TYR A 1 78 ? -22.672 -19.469 -14.461 1 98.12 78 TYR A C 1
ATOM 576 O O . TYR A 1 78 ? -23.844 -19.797 -14.266 1 98.12 78 TYR A O 1
ATOM 584 N N . VAL A 1 79 ? -22.156 -19.312 -15.727 1 98.88 79 VAL A N 1
ATOM 585 C CA . VAL A 1 79 ? -23 -19.453 -16.906 1 98.88 79 VAL A CA 1
ATOM 586 C C . VAL A 1 79 ? -23.562 -20.859 -16.984 1 98.88 79 VAL A C 1
ATOM 588 O O . VAL A 1 79 ? -24.766 -21.031 -17.25 1 98.88 79 VAL A O 1
ATOM 591 N N . GLY A 1 80 ? -22.688 -21.75 -16.75 1 98.81 80 GLY A N 1
ATOM 592 C CA . GLY A 1 80 ? -23.125 -23.141 -16.75 1 98.81 80 GLY A CA 1
ATOM 593 C C . GLY A 1 80 ? -24.203 -23.406 -15.703 1 98.81 80 GLY A C 1
ATOM 594 O O . GLY A 1 80 ? -25.172 -24.125 -15.969 1 98.81 80 GLY A O 1
ATOM 595 N N . GLY A 1 81 ? -23.984 -22.859 -14.508 1 98.56 81 GLY A N 1
ATOM 596 C CA . GLY A 1 81 ? -24.969 -23.031 -13.445 1 98.56 81 GLY A CA 1
ATOM 597 C C . GLY A 1 81 ? -26.312 -22.391 -13.766 1 98.56 81 GLY A C 1
ATOM 598 O O . GLY A 1 81 ? -27.359 -23 -13.516 1 98.56 81 GLY A O 1
ATOM 599 N N . MET A 1 82 ? -26.312 -21.234 -14.312 1 98.25 82 MET A N 1
ATOM 600 C CA . MET A 1 82 ? -27.547 -20.562 -14.711 1 98.25 82 MET A CA 1
ATOM 601 C C . MET A 1 82 ? -28.312 -21.375 -15.758 1 98.25 82 MET A C 1
ATOM 603 O O . MET A 1 82 ? -29.531 -21.531 -15.664 1 98.25 82 MET A O 1
ATOM 607 N N . TYR A 1 83 ? -27.594 -21.906 -16.734 1 98.5 83 TYR A N 1
ATOM 608 C CA . TYR A 1 83 ? -28.203 -22.719 -17.766 1 98.5 83 TYR A CA 1
ATOM 609 C C . TYR A 1 83 ? -28.703 -24.031 -17.188 1 98.5 83 TYR A C 1
ATOM 611 O O . TYR A 1 83 ? -29.766 -24.531 -17.594 1 98.5 83 TYR A O 1
ATOM 619 N N . ALA A 1 84 ? -28 -24.562 -16.25 1 98.12 84 ALA A N 1
ATOM 620 C CA . ALA A 1 84 ? -28.359 -25.828 -15.609 1 98.12 84 ALA A CA 1
ATOM 621 C C . ALA A 1 84 ? -29.641 -25.703 -14.797 1 98.12 84 ALA A C 1
ATOM 623 O O . ALA A 1 84 ? -30.328 -26.688 -14.539 1 98.12 84 ALA A O 1
ATOM 624 N N . MET A 1 85 ? -29.953 -24.5 -14.406 1 96.62 85 MET A N 1
ATOM 625 C CA . MET A 1 85 ? -31.188 -24.219 -13.672 1 96.62 85 MET A CA 1
ATOM 626 C C . MET A 1 85 ? -32.406 -24.344 -14.594 1 96.62 85 MET A C 1
ATOM 628 O O . MET A 1 85 ? -33.531 -24.297 -14.133 1 96.62 85 MET A O 1
ATOM 632 N N . GLY A 1 86 ? -32.188 -24.469 -15.852 1 96.38 86 GLY A N 1
ATOM 633 C CA . GLY A 1 86 ? -33.25 -24.625 -16.812 1 96.38 86 GLY A CA 1
ATOM 634 C C . GLY A 1 86 ? -33.531 -23.359 -17.609 1 96.38 86 GLY A C 1
ATOM 635 O O . GLY A 1 86 ? -34.469 -23.312 -18.406 1 96.38 86 GLY A O 1
ATOM 636 N N . LEU A 1 87 ? -32.719 -22.391 -17.469 1 96.88 87 LEU A N 1
ATOM 637 C CA . LEU A 1 87 ? -32.906 -21.125 -18.188 1 96.88 87 LEU A CA 1
ATOM 638 C C . LEU A 1 87 ? -32.5 -21.266 -19.641 1 96.88 87 LEU A C 1
ATOM 640 O O . LEU A 1 87 ? -31.625 -22.062 -19.984 1 96.88 87 LEU A O 1
ATOM 644 N N . THR A 1 88 ? -33.156 -20.453 -20.469 1 97.38 88 THR A N 1
ATOM 645 C CA . THR A 1 88 ? -32.75 -20.359 -21.859 1 97.38 88 THR A CA 1
ATOM 646 C C . THR A 1 88 ? -31.484 -19.5 -22 1 97.38 88 THR A C 1
ATOM 648 O O . THR A 1 88 ? -31.156 -18.734 -21.094 1 97.38 88 THR A O 1
ATOM 651 N N . ALA A 1 89 ? -30.859 -19.734 -23.125 1 98.44 89 ALA A N 1
ATOM 652 C CA . ALA A 1 89 ? -29.688 -18.891 -23.391 1 98.44 89 ALA A CA 1
ATOM 653 C C . ALA A 1 89 ? -30.062 -17.422 -23.359 1 98.44 89 ALA A C 1
ATOM 655 O O . ALA A 1 89 ? -29.281 -16.594 -22.859 1 98.44 89 ALA A O 1
ATOM 656 N N . LYS A 1 90 ? -31.156 -17.094 -23.812 1 98.12 90 LYS A N 1
ATOM 657 C CA . LYS A 1 90 ? -31.625 -15.711 -23.828 1 98.12 90 LYS A CA 1
ATOM 658 C C . LYS A 1 90 ? -31.828 -15.188 -22.406 1 98.12 90 LYS A C 1
ATOM 660 O O . LYS A 1 90 ? -31.453 -14.055 -22.094 1 98.12 90 LYS A O 1
ATOM 665 N N . GLU A 1 91 ? -32.438 -15.953 -21.594 1 97.25 91 GLU A N 1
ATOM 666 C CA . GLU A 1 91 ? -32.625 -15.555 -20.203 1 97.25 91 GLU A CA 1
ATOM 667 C C . GLU A 1 91 ? -31.297 -15.359 -19.5 1 97.25 91 GLU A C 1
ATOM 669 O O . GLU A 1 91 ? -31.125 -14.398 -18.734 1 97.25 91 GLU A O 1
ATOM 674 N N . VAL A 1 92 ? -30.438 -16.312 -19.734 1 98.31 92 VAL A N 1
ATOM 675 C CA . VAL A 1 92 ? -29.109 -16.188 -19.141 1 98.31 92 VAL A CA 1
ATOM 676 C C . VAL A 1 92 ? -28.438 -14.898 -19.625 1 98.31 92 VAL A C 1
ATOM 678 O O . VAL A 1 92 ? -27.828 -14.18 -18.828 1 98.31 92 VAL A O 1
ATOM 681 N N . LYS A 1 93 ? -28.5 -14.609 -20.891 1 98.31 93 LYS A N 1
ATOM 682 C CA . LYS A 1 93 ? -27.938 -13.398 -21.484 1 98.31 93 LYS A CA 1
ATOM 683 C C . LYS A 1 93 ? -28.516 -12.148 -20.812 1 98.31 93 LYS A C 1
ATOM 685 O O . LYS A 1 93 ? -27.75 -11.289 -20.359 1 98.31 93 LYS A O 1
ATOM 690 N N . ASP A 1 94 ? -29.781 -12.07 -20.719 1 97.62 94 ASP A N 1
ATOM 691 C CA . ASP A 1 94 ? -30.453 -10.891 -20.188 1 97.62 94 ASP A CA 1
ATOM 692 C C . ASP A 1 94 ? -30.078 -10.664 -18.719 1 97.62 94 ASP A C 1
ATOM 694 O O . ASP A 1 94 ? -29.766 -9.539 -18.328 1 97.62 94 ASP A O 1
ATOM 698 N N . ARG A 1 95 ? -30.047 -11.695 -17.938 1 96.69 95 ARG A N 1
ATOM 699 C CA . ARG A 1 95 ? -29.703 -11.578 -16.531 1 96.69 95 ARG A CA 1
ATOM 700 C C . ARG A 1 95 ? -28.234 -11.164 -16.359 1 96.69 95 ARG A C 1
ATOM 702 O O . ARG A 1 95 ? -27.922 -10.312 -15.531 1 96.69 95 ARG A O 1
ATOM 709 N N . THR A 1 96 ? -27.438 -11.797 -17.156 1 97.69 96 THR A N 1
ATOM 710 C CA . THR A 1 96 ? -26 -11.586 -17.016 1 97.69 96 THR A CA 1
ATOM 711 C C . THR A 1 96 ? -25.609 -10.18 -17.484 1 97.69 96 THR A C 1
ATOM 713 O O . THR 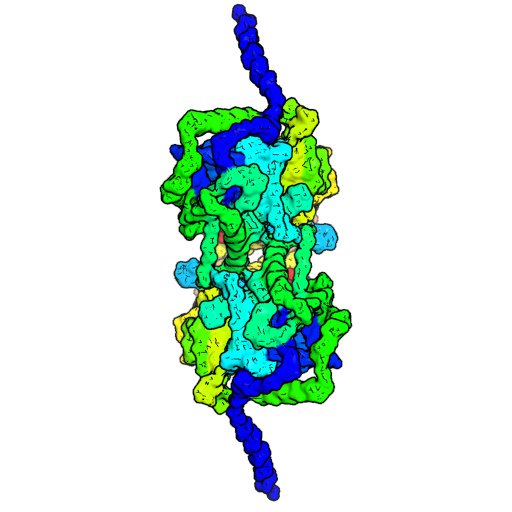A 1 96 ? -24.875 -9.469 -16.797 1 97.69 96 THR A O 1
ATOM 716 N N . LEU A 1 97 ? -26.062 -9.75 -18.625 1 96.62 97 LEU A N 1
ATOM 717 C CA . LEU A 1 97 ? -25.672 -8.477 -19.203 1 96.62 97 LEU A CA 1
ATOM 718 C C . LEU A 1 97 ? -26.312 -7.312 -18.453 1 96.62 97 LEU A C 1
ATOM 720 O O . LEU A 1 97 ? -25.781 -6.203 -18.453 1 96.62 97 LEU A O 1
ATOM 724 N N . ASN A 1 98 ? -27.391 -7.594 -17.766 1 94.88 98 ASN A N 1
ATOM 725 C CA . ASN A 1 98 ? -28.078 -6.523 -17.062 1 94.88 98 ASN A CA 1
ATOM 726 C C . ASN A 1 98 ? -27.609 -6.422 -15.617 1 94.88 98 ASN A C 1
ATOM 728 O O . ASN A 1 98 ? -27.984 -5.488 -14.898 1 94.88 98 ASN A O 1
ATOM 732 N N . ALA A 1 99 ? -26.859 -7.355 -15.164 1 94.38 99 ALA A N 1
ATOM 733 C CA . ALA A 1 99 ? -26.359 -7.348 -13.789 1 94.38 99 ALA A CA 1
ATOM 734 C C . ALA A 1 99 ? -25.297 -6.281 -13.602 1 94.38 99 ALA A C 1
ATOM 736 O O . ALA A 1 99 ? -24.516 -6 -14.523 1 94.38 99 ALA A O 1
ATOM 737 N N . ASN A 1 100 ? -25.25 -5.676 -12.453 1 89.81 100 ASN A N 1
ATOM 738 C CA . ASN A 1 100 ? -24.188 -4.742 -12.109 1 89.81 100 ASN A CA 1
ATOM 739 C C . ASN A 1 100 ? -23 -5.457 -11.461 1 89.81 100 ASN A C 1
ATOM 741 O O . ASN A 1 100 ? -22.828 -5.402 -10.242 1 89.81 100 ASN A O 1
ATOM 745 N N . TRP A 1 101 ? -22.141 -5.953 -12.258 1 90.81 101 TRP A N 1
ATOM 746 C CA . TRP A 1 101 ? -21.031 -6.797 -11.812 1 90.81 101 TRP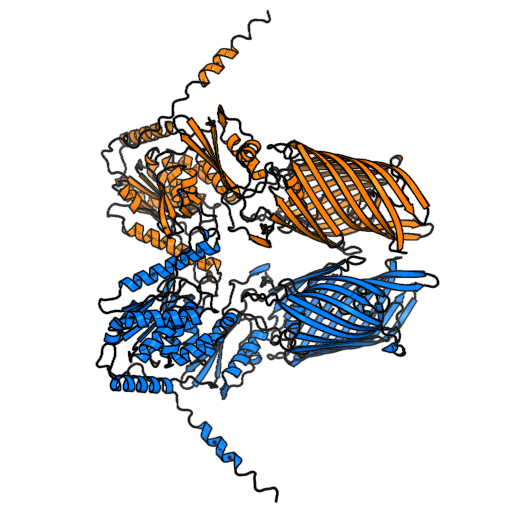 A CA 1
ATOM 747 C C . TRP A 1 101 ? -20.047 -6.004 -10.961 1 90.81 101 TRP A C 1
ATOM 749 O O . TRP A 1 101 ? -19.406 -6.559 -10.062 1 90.81 101 TRP A O 1
ATOM 759 N N . ASP A 1 102 ? -19.922 -4.734 -11.141 1 83.69 102 ASP A N 1
ATOM 760 C CA . ASP A 1 102 ? -19.016 -3.889 -10.367 1 83.69 102 ASP A CA 1
ATOM 761 C C . ASP A 1 102 ? -19.422 -3.859 -8.891 1 83.69 102 ASP A C 1
ATOM 763 O O . ASP A 1 102 ? -18.578 -3.742 -8.008 1 83.69 102 ASP A O 1
ATOM 767 N N . GLN A 1 103 ? -20.656 -4.004 -8.633 1 84.5 103 GLN A N 1
ATOM 768 C CA . GLN A 1 103 ? -21.156 -3.996 -7.266 1 84.5 103 GLN A CA 1
ATOM 769 C C . GLN A 1 103 ? -20.75 -5.266 -6.523 1 84.5 103 GLN A C 1
ATOM 771 O O . GLN A 1 103 ? -20.781 -5.305 -5.293 1 84.5 103 GLN A O 1
ATOM 776 N N . GLY A 1 104 ? -20.422 -6.242 -7.312 1 88.12 104 GLY A N 1
ATOM 777 C CA . GLY A 1 104 ? -19.953 -7.477 -6.707 1 88.12 104 GLY A CA 1
ATOM 778 C C . GLY A 1 104 ? -18.656 -7.297 -5.926 1 88.12 104 GLY A C 1
ATOM 779 O O . GLY A 1 104 ? -18.344 -8.109 -5.059 1 88.12 104 GLY A O 1
ATOM 780 N N . TYR A 1 105 ? -18 -6.188 -6.238 1 85 105 TYR A N 1
ATOM 781 C CA . TYR A 1 105 ? -16.719 -5.93 -5.582 1 85 105 TYR A CA 1
ATOM 782 C C . TYR A 1 105 ? -16.859 -4.84 -4.527 1 85 105 TYR A C 1
ATOM 784 O O . TYR A 1 105 ? -15.875 -4.223 -4.129 1 85 105 TYR A O 1
ATOM 792 N N . ASN A 1 106 ? -18.016 -4.613 -4.109 1 84.5 106 ASN A N 1
ATOM 793 C CA . ASN A 1 106 ? -18.297 -3.68 -3.025 1 84.5 106 ASN A CA 1
ATOM 794 C C . ASN A 1 106 ? -18.766 -4.406 -1.765 1 84.5 106 ASN A C 1
ATOM 796 O O . ASN A 1 106 ? -19.875 -4.918 -1.71 1 84.5 106 ASN A O 1
ATOM 800 N N . ASP A 1 107 ? -17.891 -4.305 -0.785 1 86.94 107 ASP A N 1
ATOM 801 C CA . ASP A 1 107 ? -18.172 -5.055 0.433 1 86.94 107 ASP A CA 1
ATOM 802 C C . ASP A 1 107 ? -18.828 -4.168 1.488 1 86.94 107 ASP A C 1
ATOM 804 O O . ASP A 1 107 ? -19.406 -4.664 2.453 1 86.94 107 ASP A O 1
ATOM 808 N N . ARG A 1 108 ? -18.766 -2.889 1.276 1 84 108 ARG A N 1
ATOM 809 C CA . ARG A 1 108 ? -19.203 -1.988 2.336 1 84 108 ARG A CA 1
ATOM 810 C C . ARG A 1 108 ? -20.641 -1.539 2.102 1 84 108 ARG A C 1
ATOM 812 O O . ARG A 1 108 ? -21.078 -1.383 0.957 1 84 108 ARG A O 1
ATOM 819 N N . ALA A 1 109 ? -21.281 -1.354 3.242 1 86.5 109 ALA A N 1
ATOM 820 C CA . ALA A 1 109 ? -22.625 -0.791 3.164 1 86.5 109 ALA A CA 1
ATOM 821 C C . ALA A 1 109 ? -22.594 0.657 2.684 1 86.5 109 ALA A C 1
ATOM 823 O O . ALA A 1 109 ? -21.641 1.39 2.973 1 86.5 109 ALA A O 1
ATOM 824 N N . LYS A 1 110 ? -23.625 0.998 1.977 1 87.31 110 LYS A N 1
ATOM 825 C CA . LYS A 1 110 ? -23.766 2.4 1.604 1 87.31 110 LYS A CA 1
ATOM 826 C C . LYS A 1 110 ? -24.031 3.27 2.83 1 87.31 110 LYS A C 1
ATOM 828 O O . LYS A 1 110 ? -24.641 2.814 3.803 1 87.31 110 LYS A O 1
ATOM 833 N N . ARG A 1 111 ? -23.625 4.453 2.803 1 92.06 111 ARG A N 1
ATOM 834 C CA . ARG A 1 111 ? -23.781 5.332 3.955 1 92.06 111 ARG A CA 1
ATOM 835 C C . ARG A 1 111 ? -25.25 5.395 4.391 1 92.06 111 ARG A C 1
ATOM 837 O O . ARG A 1 111 ? -25.547 5.402 5.586 1 92.06 111 ARG A O 1
ATOM 844 N N . ASN A 1 112 ? -26.125 5.52 3.4 1 90.06 112 ASN A N 1
ATOM 845 C CA . ASN A 1 112 ? -27.547 5.703 3.721 1 90.06 112 ASN A CA 1
ATOM 846 C C . ASN A 1 112 ? -28.094 4.508 4.492 1 90.06 112 ASN A C 1
ATOM 848 O O . ASN A 1 112 ? -29.109 4.629 5.188 1 90.06 112 ASN A O 1
ATOM 852 N N . ASP A 1 113 ? -27.375 3.418 4.402 1 90.25 113 ASP A N 1
ATOM 853 C CA . ASP A 1 113 ? -27.844 2.205 5.066 1 90.25 113 ASP A CA 1
ATOM 854 C C . ASP A 1 113 ? -27.25 2.072 6.461 1 90.25 113 ASP A C 1
ATOM 856 O O . ASP A 1 113 ? -27.75 1.312 7.293 1 90.25 113 ASP A O 1
ATOM 860 N N . LEU A 1 114 ? -26.281 2.811 6.789 1 94.94 114 LEU A N 1
ATOM 861 C CA . LEU A 1 114 ? -25.594 2.713 8.07 1 94.94 114 LEU A CA 1
ATOM 862 C C . LEU A 1 114 ? -26.469 3.266 9.195 1 94.94 114 LEU A C 1
ATOM 864 O O . LEU A 1 114 ? -27.328 4.113 8.961 1 94.94 114 LEU A O 1
ATOM 868 N N . THR A 1 115 ? -26.219 2.711 10.352 1 95 115 THR A N 1
ATOM 869 C CA . THR A 1 115 ? -26.844 3.32 11.523 1 95 115 THR A CA 1
ATOM 870 C C . THR A 1 115 ? -26.328 4.742 11.734 1 95 115 THR A C 1
ATOM 872 O O . THR A 1 115 ? -25.219 5.074 11.312 1 95 115 THR A O 1
ATOM 875 N N . LEU A 1 116 ? -27.109 5.516 12.328 1 96.31 116 LEU A N 1
ATOM 876 C CA . LEU A 1 116 ? -26.734 6.914 12.523 1 96.31 116 LEU A CA 1
ATOM 877 C C . LEU A 1 116 ? -25.422 7.027 13.281 1 96.31 116 LEU A C 1
ATOM 879 O O . LEU A 1 116 ? -24.578 7.871 12.945 1 96.31 116 LEU A O 1
ATOM 883 N N . ARG A 1 117 ? -25.234 6.238 14.273 1 95.06 117 ARG A N 1
ATOM 884 C CA . ARG A 1 117 ? -24.016 6.273 15.062 1 95.06 117 ARG A CA 1
ATOM 885 C C . ARG A 1 117 ? -22.797 6.02 14.188 1 95.06 117 ARG A C 1
ATOM 887 O O . ARG A 1 117 ? -21.797 6.746 14.273 1 95.06 117 ARG A O 1
ATOM 894 N N . ARG A 1 118 ? -22.875 5.004 13.367 1 95.19 118 ARG A N 1
ATOM 895 C CA . ARG A 1 118 ? -21.781 4.672 12.469 1 95.19 118 ARG A CA 1
ATOM 896 C C . ARG A 1 118 ? -21.547 5.781 11.453 1 95.19 118 ARG A C 1
ATOM 898 O O . ARG A 1 118 ? -20.406 6.102 11.117 1 95.19 118 ARG A O 1
ATOM 905 N N . LYS A 1 119 ? -22.609 6.324 10.945 1 95.31 119 LYS A N 1
ATOM 906 C CA . LYS A 1 119 ? -22.484 7.453 10.023 1 95.31 119 LYS A CA 1
ATOM 907 C C . LYS A 1 119 ? -21.672 8.586 10.641 1 95.31 119 LYS A C 1
ATOM 909 O O . LYS A 1 119 ? -20.719 9.078 10.031 1 95.31 119 LYS A O 1
ATOM 914 N N . GLN A 1 120 ? -22.062 8.922 11.797 1 94.56 120 GLN A N 1
ATOM 915 C CA . GLN A 1 120 ? -21.438 10.055 12.469 1 94.56 120 GLN A CA 1
ATOM 916 C C . GLN A 1 120 ? -19.969 9.773 12.75 1 94.56 120 GLN A C 1
ATOM 918 O O . GLN A 1 120 ? -19.109 10.648 12.562 1 94.56 120 GLN A O 1
ATOM 923 N N . GLN A 1 121 ? -19.719 8.586 13.172 1 93.94 121 GLN A N 1
ATOM 924 C CA . GLN A 1 121 ? -18.328 8.195 13.453 1 93.94 121 GLN A CA 1
ATOM 925 C C . GLN A 1 121 ? -17.484 8.219 12.188 1 93.94 121 GLN A C 1
ATOM 927 O O . GLN A 1 121 ? -16.359 8.711 12.188 1 93.94 121 GLN A O 1
ATOM 932 N N . ASN A 1 122 ? -18.062 7.723 11.117 1 92 122 ASN A N 1
ATOM 933 C CA . ASN A 1 122 ? -17.344 7.645 9.844 1 92 122 ASN A CA 1
ATOM 934 C C . ASN A 1 122 ? -17.172 9.023 9.219 1 92 122 ASN A C 1
ATOM 936 O O . ASN A 1 122 ? -16.172 9.273 8.531 1 92 122 ASN A O 1
ATOM 940 N N . ASP A 1 123 ? -18.141 9.828 9.43 1 92 123 ASP A N 1
ATOM 941 C CA . ASP A 1 123 ? -18.094 11.164 8.844 1 92 123 ASP A CA 1
ATOM 942 C C . ASP A 1 123 ? -17.047 12.031 9.547 1 92 123 ASP A C 1
ATOM 944 O O . ASP A 1 123 ? -16.375 12.844 8.906 1 92 123 ASP A O 1
ATOM 948 N N . ASP A 1 124 ? -16.969 11.859 10.789 1 91.31 124 ASP A N 1
ATOM 949 C CA . ASP A 1 124 ? -16.047 12.664 11.57 1 91.31 124 ASP A CA 1
ATOM 950 C C . ASP A 1 124 ? -14.602 12.188 11.367 1 91.31 124 ASP A C 1
ATOM 952 O O . ASP A 1 124 ? -13.672 13 11.336 1 91.31 124 ASP A O 1
ATOM 956 N N . PHE A 1 125 ? -14.438 10.953 11.352 1 92.88 125 PHE A N 1
ATOM 957 C CA . PHE A 1 125 ? -13.141 10.352 11.062 1 92.88 125 PHE A CA 1
ATOM 958 C C . PHE A 1 125 ? -13.164 9.648 9.711 1 92.88 125 PHE A C 1
ATOM 960 O O . PHE A 1 125 ? -13.352 8.43 9.648 1 92.88 125 PHE A O 1
ATOM 967 N N . GLN A 1 126 ? -12.859 10.336 8.742 1 88.88 126 GLN A N 1
ATOM 968 C CA . GLN A 1 126 ? -13.195 9.969 7.371 1 88.88 126 GLN A CA 1
ATOM 969 C C . GLN A 1 126 ? -12.164 9.016 6.781 1 88.88 126 GLN A C 1
ATOM 971 O O . GLN A 1 126 ? -12.375 8.438 5.715 1 88.88 126 GLN A O 1
ATOM 976 N N . LEU A 1 127 ? -11.047 8.859 7.426 1 89.69 127 LEU A N 1
ATOM 977 C CA . LEU A 1 127 ? -10.039 7.926 6.93 1 89.69 127 LEU A CA 1
ATOM 978 C C . LEU A 1 127 ? -10.211 6.547 7.562 1 89.69 127 LEU A C 1
ATOM 980 O O . LEU A 1 127 ? -9.648 6.27 8.625 1 89.69 127 LEU A O 1
ATOM 984 N N . HIS A 1 128 ? -10.898 5.742 6.789 1 86.31 128 HIS A N 1
ATOM 985 C CA . HIS A 1 128 ? -11.133 4.367 7.227 1 86.31 128 HIS A CA 1
ATOM 986 C C . HIS A 1 128 ? -10.031 3.438 6.734 1 86.31 128 HIS A C 1
ATOM 988 O O . HIS A 1 128 ? -10.109 2.9 5.629 1 86.31 128 HIS A O 1
ATOM 994 N N . THR A 1 129 ? -9.102 3.076 7.516 1 82.38 129 THR A N 1
ATOM 995 C CA . THR A 1 129 ? -7.895 2.365 7.102 1 82.38 129 THR A CA 1
ATOM 996 C C . THR A 1 129 ? -8.086 0.856 7.23 1 82.38 129 THR A C 1
ATOM 998 O O . THR A 1 129 ? -7.215 0.079 6.828 1 82.38 129 THR A O 1
ATOM 1001 N N . ASP A 1 130 ? -9.211 0.388 7.777 1 90.88 130 ASP A N 1
ATOM 1002 C CA . ASP A 1 130 ? -9.438 -1.033 8.016 1 90.88 130 ASP A CA 1
ATOM 1003 C C . ASP A 1 130 ? -8.312 -1.637 8.859 1 90.88 130 ASP A C 1
ATOM 1005 O O . ASP A 1 130 ? -7.801 -2.709 8.531 1 90.88 130 ASP A O 1
ATOM 1009 N N . LEU A 1 131 ? -7.883 -0.914 9.875 1 92.56 131 LEU A N 1
ATOM 1010 C CA . LEU A 1 131 ? -6.91 -1.342 10.875 1 92.56 131 LEU A CA 1
ATOM 1011 C C . LEU A 1 131 ? -7.582 -1.562 12.227 1 92.56 131 LEU A C 1
ATOM 1013 O O . LEU A 1 131 ? -8.617 -0.96 12.516 1 92.56 131 LEU A O 1
ATOM 1017 N N . GLY A 1 132 ? -7 -2.527 12.891 1 94.25 132 GLY A N 1
ATOM 1018 C CA . GLY A 1 132 ? -7.48 -2.791 14.242 1 94.25 132 GLY A CA 1
ATOM 1019 C C . GLY A 1 132 ? -6.363 -2.908 15.258 1 94.25 132 GLY A C 1
ATOM 1020 O O . GLY A 1 132 ? -5.199 -3.1 14.898 1 94.25 132 GLY A O 1
ATOM 1021 N N . LEU A 1 133 ? -6.703 -2.584 16.5 1 93 133 LEU A N 1
ATOM 1022 C CA . LEU A 1 133 ? -5.82 -2.744 17.656 1 93 133 LEU A CA 1
ATOM 1023 C C . LEU A 1 133 ? -6.547 -3.422 18.812 1 93 133 LEU A C 1
ATOM 1025 O O . LEU A 1 133 ? -7.539 -2.895 19.312 1 93 133 LEU A O 1
ATOM 1029 N N . ASP A 1 134 ? -6.047 -4.531 19.109 1 90.19 134 ASP A N 1
ATOM 1030 C CA . ASP A 1 134 ? -6.695 -5.211 20.219 1 90.19 134 ASP A CA 1
ATOM 1031 C C . ASP A 1 134 ? -6.18 -4.691 21.562 1 90.19 134 ASP A C 1
ATOM 1033 O O . ASP A 1 134 ? -5.207 -3.938 21.609 1 90.19 134 ASP A O 1
ATOM 1037 N N . LEU A 1 135 ? -6.84 -5.039 22.578 1 89.19 135 LEU A N 1
ATOM 1038 C CA . LEU A 1 135 ? -6.504 -4.531 23.891 1 89.19 135 LEU A CA 1
ATOM 1039 C C . LEU A 1 135 ? -5.156 -5.074 24.359 1 89.19 135 LEU A C 1
ATOM 1041 O O . LEU A 1 135 ? -4.527 -4.508 25.266 1 89.19 135 LEU A O 1
ATOM 1045 N N . ASN A 1 136 ? -4.703 -6.148 23.719 1 87.88 136 ASN A N 1
ATOM 1046 C CA . ASN A 1 136 ? -3.395 -6.711 24.047 1 87.88 136 ASN A CA 1
ATOM 1047 C C . ASN A 1 136 ? -2.283 -6.027 23.25 1 87.88 136 ASN A C 1
ATOM 1049 O O . ASN A 1 136 ? -1.111 -6.383 23.391 1 87.88 136 ASN A O 1
ATOM 1053 N N . GLY A 1 137 ? -2.67 -5.141 22.406 1 87 137 GLY A N 1
ATOM 1054 C CA . GLY A 1 137 ? -1.686 -4.367 21.672 1 87 137 GLY A CA 1
ATOM 1055 C C . GLY A 1 137 ? -1.362 -4.957 20.312 1 87 137 GLY A C 1
ATOM 1056 O O . GLY A 1 137 ? -0.376 -4.57 19.688 1 87 137 GLY A O 1
ATOM 1057 N N . GLU A 1 138 ? -2.08 -5.863 19.906 1 87.62 138 GLU A N 1
ATOM 1058 C CA . GLU A 1 138 ? -1.828 -6.488 18.609 1 87.62 138 GLU A CA 1
ATOM 1059 C C . GLU A 1 138 ? -2.531 -5.73 17.484 1 87.62 138 GLU A C 1
ATOM 1061 O O . GLU A 1 138 ? -3.738 -5.492 17.562 1 87.62 138 GLU A O 1
ATOM 1066 N N . PHE A 1 139 ? -1.731 -5.371 16.531 1 88.69 139 PHE A N 1
ATOM 1067 C CA . PHE A 1 139 ? -2.279 -4.695 15.359 1 88.69 139 PHE A CA 1
ATOM 1068 C C . PHE A 1 139 ? -2.84 -5.703 14.359 1 88.69 139 PHE A C 1
ATOM 1070 O O . PHE A 1 139 ? -2.27 -6.777 14.172 1 88.69 139 PHE A O 1
ATOM 1077 N N . LYS A 1 140 ? -3.984 -5.395 13.781 1 89.06 140 LYS A N 1
ATOM 1078 C CA . LYS A 1 140 ? -4.633 -6.223 12.773 1 89.06 140 LYS A CA 1
ATOM 1079 C C . LYS A 1 140 ? -5.008 -5.402 11.539 1 89.06 140 LYS A C 1
ATOM 1081 O O . LYS A 1 140 ? -5.211 -4.188 11.641 1 89.06 140 LYS A O 1
ATOM 1086 N N . ALA A 1 141 ? -4.988 -6.043 10.375 1 87.5 141 ALA A N 1
ATOM 1087 C CA . ALA A 1 141 ? -5.371 -5.367 9.141 1 87.5 141 ALA A CA 1
ATOM 1088 C C . ALA A 1 141 ? -6.297 -6.242 8.297 1 87.5 141 ALA A C 1
ATOM 1090 O O . ALA A 1 141 ? -6.387 -7.453 8.516 1 87.5 141 ALA A O 1
ATOM 1091 N N . ARG A 1 142 ? -6.988 -5.629 7.387 1 85.5 142 ARG A N 1
ATOM 1092 C CA . ARG A 1 142 ? -7.844 -6.34 6.445 1 85.5 142 ARG A CA 1
ATOM 1093 C C . ARG A 1 142 ? -7.039 -7.324 5.605 1 85.5 142 ARG A C 1
ATOM 1095 O O . ARG A 1 142 ? -6.066 -6.938 4.953 1 85.5 142 ARG A O 1
ATOM 1102 N N . PRO A 1 143 ? -7.391 -8.531 5.625 1 80.25 143 PRO A N 1
ATOM 1103 C CA . PRO A 1 143 ? -6.555 -9.57 5.008 1 80.25 143 PRO A CA 1
ATOM 1104 C C . PRO A 1 143 ? -6.648 -9.57 3.484 1 80.25 143 PRO A C 1
ATOM 1106 O O . PRO A 1 143 ? -5.738 -10.055 2.807 1 80.25 143 PRO A O 1
ATOM 1109 N N . SER A 1 144 ? -7.785 -9.195 2.908 1 81.06 144 SER A N 1
ATOM 1110 C CA . SER A 1 144 ? -7.984 -9.195 1.462 1 81.06 144 SER A CA 1
ATOM 1111 C C . SER A 1 144 ? -8.609 -7.891 0.992 1 81.06 144 SER A C 1
ATOM 1113 O O . SER A 1 144 ? -9.234 -7.172 1.779 1 81.06 144 SER A O 1
ATOM 1115 N N . ALA A 1 145 ? -8.43 -7.73 -0.281 1 77.94 145 ALA A N 1
ATOM 1116 C CA . ALA A 1 145 ? -8.977 -6.5 -0.847 1 77.94 145 ALA A CA 1
ATOM 1117 C C . ALA A 1 145 ? -10.5 -6.504 -0.793 1 77.94 145 ALA A C 1
ATOM 1119 O O . ALA A 1 145 ? -11.125 -5.461 -0.566 1 77.94 145 ALA A O 1
ATOM 1120 N N . PHE A 1 146 ? -11.055 -7.73 -1.068 1 83.12 146 PHE A N 1
ATOM 1121 C CA . PHE A 1 146 ? -12.5 -7.867 -1.05 1 83.12 146 PHE A CA 1
ATOM 1122 C C . PHE A 1 146 ? -12.922 -9.047 -0.187 1 83.12 146 PHE A C 1
ATOM 1124 O O . PHE A 1 146 ? -12.289 -10.102 -0.217 1 83.12 146 PHE A O 1
ATOM 1131 N N . GLN A 1 147 ? -14.031 -8.836 0.517 1 86.38 147 GLN A N 1
ATOM 1132 C CA . GLN A 1 147 ? -14.5 -9.859 1.446 1 86.38 147 GLN A CA 1
ATOM 1133 C C . GLN A 1 147 ? -15.555 -10.758 0.795 1 86.38 147 GLN A C 1
ATOM 1135 O O . GLN A 1 147 ? -15.891 -11.812 1.329 1 86.38 147 GLN A O 1
ATOM 1140 N N . GLY A 1 148 ? -16.141 -10.352 -0.254 1 90.56 148 GLY A N 1
ATOM 1141 C CA . GLY A 1 148 ? -17.016 -11.203 -1.037 1 90.56 148 GLY A CA 1
ATOM 1142 C C . GLY A 1 148 ? -18.484 -10.938 -0.784 1 90.56 148 GLY A C 1
ATOM 1143 O O . GLY A 1 148 ? -19.359 -11.656 -1.291 1 90.56 148 GLY A O 1
ATOM 1144 N N . GLN A 1 149 ? -18.781 -9.922 -0.021 1 92.69 149 GLN A N 1
ATOM 1145 C CA . GLN A 1 149 ? -20.172 -9.609 0.308 1 92.69 149 GLN A CA 1
ATOM 1146 C C . GLN A 1 149 ? -20.969 -9.227 -0.941 1 92.69 149 GLN A C 1
ATOM 1148 O O . GLN A 1 149 ? -22.062 -9.742 -1.177 1 92.69 149 GLN A O 1
ATOM 1153 N N . GLY A 1 150 ? -20.438 -8.32 -1.688 1 91.75 150 GLY A N 1
ATOM 1154 C CA . GLY A 1 150 ? -21.141 -7.867 -2.879 1 91.75 150 GLY A CA 1
ATOM 1155 C C . GLY A 1 150 ? -21.391 -8.977 -3.881 1 91.75 150 GLY A C 1
ATOM 1156 O O . GLY A 1 150 ? -22.484 -9.062 -4.465 1 91.75 150 GLY A O 1
ATOM 1157 N N . MET A 1 151 ? -20.484 -9.828 -4.078 1 93.75 151 MET A N 1
ATOM 1158 C CA . MET A 1 151 ? -20.609 -10.93 -5.027 1 93.75 151 MET A CA 1
ATOM 1159 C C . MET A 1 151 ? -21.641 -11.945 -4.539 1 93.75 151 MET A C 1
ATOM 1161 O O . MET A 1 151 ? -22.406 -12.492 -5.336 1 93.75 151 MET A O 1
ATOM 1165 N N . ALA A 1 152 ? -21.625 -12.188 -3.281 1 95.12 152 ALA A N 1
ATOM 1166 C CA . ALA A 1 152 ? -22.609 -13.102 -2.715 1 95.12 152 ALA A CA 1
ATOM 1167 C C . ALA A 1 152 ? -24.031 -12.609 -2.988 1 95.12 152 ALA A C 1
ATOM 1169 O O . ALA A 1 152 ? -24.891 -13.383 -3.404 1 95.12 152 ALA A O 1
ATOM 1170 N N . VAL A 1 153 ? -24.25 -11.359 -2.727 1 94.69 153 VAL A N 1
ATOM 1171 C CA . VAL A 1 153 ? -25.562 -10.758 -2.945 1 94.69 153 VAL A CA 1
ATOM 1172 C C . VAL A 1 153 ? -25.922 -10.844 -4.426 1 94.69 153 VAL A C 1
ATOM 1174 O O . VAL A 1 153 ? -27.047 -11.211 -4.773 1 94.69 153 VAL A O 1
ATOM 1177 N N . LEU A 1 154 ? -25.016 -10.508 -5.242 1 95.31 154 LEU A N 1
ATOM 1178 C CA . LEU A 1 154 ? -25.234 -10.516 -6.684 1 95.31 154 LEU A CA 1
ATOM 1179 C C . LEU A 1 154 ? -25.625 -11.906 -7.172 1 95.31 154 LEU A C 1
ATOM 1181 O O . LEU A 1 154 ? -26.594 -12.055 -7.906 1 95.31 154 LEU A O 1
ATOM 1185 N N . LEU A 1 155 ? -24.922 -12.906 -6.77 1 96.94 155 LEU A N 1
ATOM 1186 C CA . LEU A 1 155 ? -25.156 -14.273 -7.234 1 96.94 155 LEU A CA 1
ATOM 1187 C C . LEU A 1 155 ? -26.469 -14.812 -6.676 1 96.94 155 LEU A C 1
ATOM 1189 O O . LEU A 1 155 ? -27.172 -15.57 -7.352 1 96.94 155 LEU A O 1
ATOM 1193 N N . ARG A 1 156 ? -26.781 -14.484 -5.441 1 95.88 156 ARG A N 1
ATOM 1194 C CA . ARG A 1 156 ? -28.078 -14.891 -4.891 1 95.88 156 ARG A CA 1
ATOM 1195 C C . ARG A 1 156 ? -29.234 -14.297 -5.699 1 95.88 156 ARG A C 1
ATOM 1197 O O . ARG A 1 156 ? -30.203 -14.984 -5.996 1 95.88 156 ARG A O 1
ATOM 1204 N N . ASN A 1 157 ? -29.047 -13.07 -6.039 1 95 157 ASN A N 1
ATOM 1205 C CA . ASN A 1 157 ? -30.078 -12.414 -6.836 1 95 157 ASN A CA 1
ATOM 1206 C C . ASN A 1 157 ? -30.203 -13.039 -8.219 1 95 157 ASN A C 1
ATOM 1208 O O . ASN A 1 157 ? -31.312 -13.273 -8.703 1 95 157 ASN A O 1
ATOM 1212 N N . LEU A 1 158 ? -29.125 -13.281 -8.797 1 96.12 158 LEU A N 1
ATOM 1213 C CA . LEU A 1 158 ? -29.109 -13.805 -10.156 1 96.12 158 LEU A CA 1
ATOM 1214 C C . LEU A 1 158 ? -29.672 -15.219 -10.203 1 96.12 158 LEU A C 1
ATOM 1216 O O . LEU A 1 158 ? -30.25 -15.625 -11.211 1 96.12 158 LEU A O 1
ATOM 1220 N N . THR A 1 159 ? -29.562 -15.984 -9.148 1 95.94 159 THR A N 1
ATOM 1221 C CA . THR A 1 159 ? -30.078 -17.344 -9.086 1 95.94 159 THR A CA 1
ATOM 1222 C C . THR A 1 159 ? -31.453 -17.391 -8.445 1 95.94 159 THR A C 1
ATOM 1224 O O . THR A 1 159 ? -31.969 -18.453 -8.125 1 95.94 159 THR A O 1
ATOM 1227 N N . ASN A 1 160 ? -32 -16.25 -8.109 1 93.38 160 ASN A N 1
ATOM 1228 C CA . ASN A 1 160 ? -33.281 -16.125 -7.43 1 93.38 160 ASN A CA 1
ATOM 1229 C C . ASN A 1 160 ? -33.281 -16.859 -6.086 1 93.38 160 ASN A C 1
ATOM 1231 O O . ASN A 1 160 ? -34.281 -17.516 -5.727 1 93.38 160 ASN A O 1
ATOM 1235 N N . ASN A 1 161 ? -32.125 -16.844 -5.512 1 93.62 161 ASN A N 1
ATOM 1236 C CA . ASN A 1 161 ? -31.953 -17.422 -4.188 1 93.62 161 ASN A CA 1
ATOM 1237 C C . ASN A 1 161 ? -32.406 -18.875 -4.152 1 93.62 161 ASN A C 1
ATOM 1239 O O . ASN A 1 161 ? -33.125 -19.281 -3.234 1 93.62 161 ASN A O 1
ATOM 1243 N N . LEU A 1 162 ? -32.031 -19.562 -5.164 1 94.56 162 LEU A N 1
ATOM 1244 C CA . LEU A 1 162 ? -32.312 -21 -5.199 1 94.56 162 LEU A CA 1
ATOM 1245 C C . LEU A 1 162 ? -31.875 -21.672 -3.914 1 94.56 162 LEU A C 1
ATOM 1247 O O . LEU A 1 162 ? -30.703 -21.562 -3.518 1 94.56 162 LEU A O 1
ATOM 1251 N N . PRO A 1 163 ? -32.781 -22.375 -3.234 1 94.5 163 PRO A N 1
ATOM 1252 C CA . PRO A 1 163 ? -32.406 -23.094 -2.014 1 94.5 163 PRO A CA 1
ATOM 1253 C C . PRO A 1 163 ? -31.359 -24.188 -2.264 1 94.5 163 PRO A C 1
ATOM 1255 O O . PRO A 1 163 ? -31.25 -24.688 -3.383 1 94.5 163 PRO A O 1
ATOM 1258 N N . ALA A 1 164 ? -30.719 -24.531 -1.186 1 95.19 164 ALA A N 1
ATOM 1259 C CA . ALA A 1 164 ? -29.703 -25.578 -1.292 1 95.19 164 ALA A CA 1
ATOM 1260 C C . ALA A 1 164 ? -30.344 -26.906 -1.721 1 95.19 164 ALA A C 1
ATOM 1262 O O . ALA A 1 164 ? -31.453 -27.234 -1.295 1 95.19 164 ALA A O 1
ATOM 1263 N N . VAL A 1 165 ? -29.609 -27.594 -2.6 1 94 165 VAL A N 1
ATOM 1264 C CA . VAL A 1 165 ? -30.094 -28.891 -3.072 1 94 165 VAL A CA 1
ATOM 1265 C C . VAL A 1 165 ? -29.125 -29.984 -2.631 1 94 165 VAL A C 1
ATOM 1267 O O . VAL A 1 165 ? -27.938 -29.734 -2.428 1 94 165 VAL A O 1
ATOM 1270 N N . SER A 1 166 ? -29.609 -31.156 -2.479 1 92.94 166 SER A N 1
ATOM 1271 C CA . SER A 1 166 ? -28.797 -32.281 -2.012 1 92.94 166 SER A CA 1
ATOM 1272 C C . SER A 1 166 ? -27.797 -32.719 -3.076 1 92.94 166 SER A C 1
ATOM 1274 O O . SER A 1 166 ? -26.766 -33.312 -2.758 1 92.94 166 SER A O 1
ATOM 1276 N N . SER A 1 167 ? -28.156 -32.438 -4.293 1 95.75 167 SER A N 1
ATOM 1277 C CA . SER A 1 167 ? -27.266 -32.719 -5.418 1 95.75 167 SER A CA 1
ATOM 1278 C C . SER A 1 167 ? -27.578 -31.812 -6.609 1 95.75 167 SER A C 1
ATOM 1280 O O . SER A 1 167 ? -28.734 -31.531 -6.902 1 95.75 167 SER A O 1
ATOM 1282 N N . PHE A 1 168 ? -26.578 -31.453 -7.281 1 97.19 168 PHE A N 1
ATOM 1283 C CA . PHE A 1 168 ? -26.797 -30.641 -8.469 1 97.19 168 PHE A CA 1
ATOM 1284 C C . PHE A 1 168 ? -27.312 -31.484 -9.625 1 97.19 168 PHE A C 1
ATOM 1286 O O . PHE A 1 168 ? -27.641 -30.953 -10.688 1 97.19 168 PHE A O 1
ATOM 1293 N N . ASP A 1 169 ? -27.422 -32.781 -9.391 1 95.19 169 ASP A N 1
ATOM 1294 C CA . ASP A 1 169 ? -28.094 -33.656 -10.352 1 95.19 169 ASP A CA 1
ATOM 1295 C C . ASP A 1 169 ? -29.594 -33.406 -10.367 1 95.19 169 ASP A C 1
ATOM 1297 O O . ASP A 1 169 ? -30.297 -33.844 -11.281 1 95.19 169 ASP A O 1
ATOM 1301 N N . GLN A 1 170 ? -30 -32.719 -9.359 1 92.12 170 GLN A N 1
ATOM 1302 C CA . GLN A 1 170 ? -31.422 -32.375 -9.273 1 92.12 170 GLN A CA 1
ATOM 1303 C C . GLN A 1 170 ? -31.766 -31.188 -10.148 1 92.12 170 GLN A C 1
ATOM 1305 O O . GLN A 1 170 ? -32.938 -30.922 -10.406 1 92.12 170 GLN A O 1
ATOM 1310 N N . LEU A 1 171 ? -30.828 -30.5 -10.594 1 95.88 171 LEU A N 1
ATOM 1311 C CA . LEU A 1 171 ? -31.078 -29.422 -11.539 1 95.88 171 LEU A CA 1
ATOM 1312 C C . LEU A 1 171 ? -31.578 -29.969 -12.875 1 95.88 171 LEU A C 1
ATOM 1314 O O . LEU A 1 171 ? -31.391 -31.156 -13.172 1 95.88 171 LEU A O 1
ATOM 1318 N N . PRO A 1 172 ? -32.281 -29.141 -13.625 1 95.81 172 PRO A N 1
ATOM 1319 C CA . PRO A 1 172 ? -32.75 -29.609 -14.93 1 95.81 172 PRO A CA 1
ATOM 1320 C C . PRO A 1 172 ? -31.656 -30.234 -15.766 1 95.81 172 PRO A C 1
ATOM 1322 O O . PRO A 1 172 ? -31.891 -31.219 -16.484 1 95.81 172 PRO A O 1
ATOM 1325 N N . ILE A 1 173 ? -30.516 -29.688 -15.727 1 97.06 173 ILE A N 1
ATOM 1326 C CA . ILE A 1 173 ? -29.328 -30.297 -16.312 1 97.06 173 ILE A CA 1
ATOM 1327 C C . ILE A 1 173 ? -28.281 -30.578 -15.234 1 97.06 173 ILE A C 1
ATOM 1329 O O . ILE A 1 173 ? -27.922 -29.672 -14.469 1 97.06 173 ILE A O 1
ATOM 1333 N N . PRO A 1 174 ? -27.766 -31.875 -15.109 1 97.19 174 PRO A N 1
ATOM 1334 C CA . PRO A 1 174 ? -26.719 -32.125 -14.125 1 97.19 174 PRO A CA 1
ATOM 1335 C C . PRO A 1 174 ? -25.516 -31.203 -14.281 1 97.19 174 PRO A C 1
ATOM 1337 O O . PRO A 1 174 ? -25.094 -30.906 -15.406 1 97.19 174 PRO A O 1
ATOM 1340 N N . TYR A 1 175 ? -25 -30.844 -13.117 1 97.75 175 TYR A N 1
ATOM 1341 C CA . TYR A 1 175 ? -24.047 -29.75 -13.117 1 97.75 175 TYR A CA 1
ATOM 1342 C C . TYR A 1 175 ? -22.969 -29.969 -12.07 1 97.75 175 TYR A C 1
ATOM 1344 O O . TYR A 1 175 ? -23.203 -30.594 -11.039 1 97.75 175 TYR A O 1
ATOM 1352 N N . ARG A 1 176 ? -21.688 -29.578 -12.422 1 98.81 176 ARG A N 1
ATOM 1353 C CA . ARG A 1 176 ? -20.594 -29.5 -11.453 1 98.81 176 ARG A CA 1
ATOM 1354 C C . ARG A 1 176 ? -19.859 -28.172 -11.57 1 98.81 176 ARG A C 1
ATOM 1356 O O . ARG A 1 176 ? -19.609 -27.688 -12.68 1 98.81 176 ARG A O 1
ATOM 1363 N N . SER A 1 177 ? -19.562 -27.609 -10.438 1 98.38 177 SER A N 1
ATOM 1364 C CA . SER A 1 177 ? -18.703 -26.438 -10.32 1 98.38 177 SER A CA 1
ATOM 1365 C C . SER A 1 177 ? -17.312 -26.812 -9.781 1 98.38 177 SER A C 1
ATOM 1367 O O . SER A 1 177 ? -17.203 -27.609 -8.852 1 98.38 177 SER A O 1
ATOM 1369 N N . VAL A 1 178 ? -16.297 -26.234 -10.406 1 98.75 178 VAL A N 1
ATOM 1370 C CA . VAL A 1 178 ? -14.953 -26.609 -9.977 1 98.75 178 VAL A CA 1
ATOM 1371 C C . VAL A 1 178 ? -14.281 -25.422 -9.297 1 98.75 178 VAL A C 1
ATOM 1373 O O . VAL A 1 178 ? -14.281 -24.297 -9.828 1 98.75 178 VAL A O 1
ATOM 1376 N N . ALA A 1 179 ? -13.766 -25.625 -8.125 1 98.62 179 ALA A N 1
ATOM 1377 C CA . ALA A 1 179 ? -12.969 -24.672 -7.352 1 98.62 179 ALA A CA 1
ATOM 1378 C C . ALA A 1 179 ? -11.609 -25.25 -6.984 1 98.62 179 ALA A C 1
ATOM 1380 O O . ALA A 1 179 ? -11.25 -26.344 -7.449 1 98.62 179 ALA A O 1
ATOM 1381 N N . THR A 1 180 ? -10.789 -24.438 -6.355 1 98 180 THR A N 1
ATOM 1382 C CA . THR A 1 180 ? -9.492 -24.891 -5.867 1 98 180 THR A CA 1
ATOM 1383 C C . THR A 1 180 ? -9.461 -24.906 -4.344 1 98 180 THR A C 1
ATOM 1385 O O . THR A 1 180 ? -9.711 -23.891 -3.693 1 98 180 THR A O 1
ATOM 1388 N N . ASP A 1 181 ? -9.227 -26.094 -3.771 1 97.75 181 ASP A N 1
ATOM 1389 C CA . ASP A 1 181 ? -8.828 -26.125 -2.369 1 97.75 181 ASP A CA 1
ATOM 1390 C C . ASP A 1 181 ? -7.434 -25.531 -2.184 1 97.75 181 ASP A C 1
ATOM 1392 O O . ASP A 1 181 ? -6.43 -26.188 -2.443 1 97.75 181 ASP A O 1
ATOM 1396 N N . ILE A 1 182 ? -7.391 -24.391 -1.642 1 97 182 ILE A N 1
ATOM 1397 C CA . ILE A 1 182 ? -6.16 -23.609 -1.702 1 97 182 ILE A CA 1
ATOM 1398 C C . ILE A 1 182 ? -5.148 -24.156 -0.701 1 97 182 ILE A C 1
ATOM 1400 O O . ILE A 1 182 ? -3.939 -23.984 -0.869 1 97 182 ILE A O 1
ATOM 1404 N N . ALA A 1 183 ? -5.621 -24.828 0.338 1 96 183 ALA A N 1
ATOM 1405 C CA . ALA A 1 183 ? -4.703 -25.406 1.314 1 96 183 ALA A CA 1
ATOM 1406 C C . ALA A 1 183 ? -3.83 -26.484 0.675 1 96 183 ALA A C 1
ATOM 1408 O O . ALA A 1 183 ? -2.646 -26.609 1.001 1 96 183 ALA A O 1
ATOM 1409 N N . ASN A 1 184 ? -4.375 -27.203 -0.278 1 95.25 184 ASN A N 1
ATOM 1410 C CA . ASN A 1 184 ? -3.656 -28.281 -0.943 1 95.25 184 ASN A CA 1
ATOM 1411 C C . ASN A 1 184 ? -3.422 -27.984 -2.42 1 95.25 184 ASN A C 1
ATOM 1413 O O . ASN A 1 184 ? -2.781 -28.766 -3.125 1 95.25 184 ASN A O 1
ATOM 1417 N N . VAL A 1 185 ? -3.934 -26.906 -2.826 1 95.56 185 VAL A N 1
ATOM 1418 C CA . VAL A 1 185 ? -3.881 -26.484 -4.223 1 95.56 185 VAL A CA 1
ATOM 1419 C C . VAL A 1 185 ? -4.332 -27.641 -5.125 1 95.56 185 VAL A C 1
ATOM 1421 O O . VAL A 1 185 ? -3.607 -28.031 -6.039 1 95.56 185 VAL A O 1
ATOM 1424 N N . ALA A 1 186 ? -5.488 -28.125 -4.871 1 96.69 186 ALA A N 1
ATOM 1425 C CA . ALA A 1 186 ? -6.082 -29.25 -5.594 1 96.69 186 ALA A CA 1
ATOM 1426 C C . ALA A 1 186 ? -7.508 -28.938 -6.035 1 96.69 186 ALA A C 1
ATOM 1428 O O . ALA A 1 186 ? -8.203 -28.156 -5.379 1 96.69 186 ALA A O 1
ATOM 1429 N N . PRO A 1 187 ? -7.918 -29.516 -7.191 1 97.69 187 PRO A N 1
ATOM 1430 C CA . PRO A 1 187 ? -9.297 -29.281 -7.625 1 97.69 187 PRO A CA 1
ATOM 1431 C C . PRO A 1 187 ? -10.328 -29.766 -6.605 1 97.69 187 PRO A C 1
ATOM 1433 O O . PRO A 1 187 ? -10.125 -30.812 -5.977 1 97.69 187 PRO A O 1
ATOM 1436 N N . TYR A 1 188 ? -11.281 -29.016 -6.41 1 98.31 188 TYR A N 1
ATOM 1437 C CA . TYR A 1 188 ? -12.438 -29.391 -5.602 1 98.31 188 TYR A CA 1
ATOM 1438 C C . TYR A 1 188 ? -13.727 -29.25 -6.406 1 98.31 188 TYR A C 1
ATOM 1440 O O . TYR A 1 188 ? -14.086 -28.156 -6.836 1 98.31 188 TYR A O 1
ATOM 1448 N N . VAL A 1 189 ? -14.414 -30.359 -6.641 1 98.75 189 VAL A N 1
ATOM 1449 C CA . VAL A 1 189 ? -15.641 -30.391 -7.434 1 98.75 189 VAL A CA 1
ATOM 1450 C C . VAL A 1 189 ? -16.844 -30.234 -6.52 1 98.75 189 VAL A C 1
ATOM 1452 O O . VAL A 1 189 ? -17.078 -31.047 -5.625 1 98.75 189 VAL A O 1
ATOM 1455 N N . ILE A 1 190 ? -17.562 -29.188 -6.711 1 98.5 190 ILE A N 1
ATOM 1456 C CA . ILE A 1 190 ? -18.766 -28.938 -5.93 1 98.5 190 ILE A CA 1
ATOM 1457 C C . ILE A 1 190 ? -19.984 -29.516 -6.648 1 98.5 190 ILE A C 1
ATOM 1459 O O . ILE A 1 190 ? -20.297 -29.125 -7.773 1 98.5 190 ILE A O 1
ATOM 1463 N N . SER A 1 191 ? -20.719 -30.406 -5.973 1 98.12 191 SER A N 1
ATOM 1464 C CA . SER A 1 191 ? -21.781 -31.156 -6.633 1 98.12 191 SER A CA 1
ATOM 1465 C C . SER A 1 191 ? -23.109 -31 -5.906 1 98.12 191 SER A C 1
ATOM 1467 O O . SER A 1 191 ? -24.094 -31.641 -6.27 1 98.12 191 SER A O 1
ATOM 1469 N N . SER A 1 192 ? -23.062 -30.188 -4.836 1 97 192 SER A N 1
ATOM 1470 C CA . SER A 1 192 ? -24.297 -30.031 -4.07 1 97 192 SER A CA 1
ATOM 1471 C C . SER A 1 192 ? -24.266 -28.734 -3.248 1 97 192 SER A C 1
ATOM 1473 O O . SER A 1 192 ? -23.25 -28.031 -3.242 1 97 192 SER A O 1
ATOM 1475 N N . GLY A 1 193 ? -25.422 -28.5 -2.656 1 95.94 193 GLY A N 1
ATOM 1476 C CA . GLY A 1 193 ? -25.516 -27.359 -1.759 1 95.94 193 GLY A CA 1
ATOM 1477 C C . GLY A 1 193 ? -26.141 -26.141 -2.406 1 95.94 193 GLY A C 1
ATOM 1478 O O . GLY A 1 193 ? -27.109 -26.266 -3.166 1 95.94 193 GLY A O 1
ATOM 1479 N N . HIS A 1 194 ? -25.656 -25.031 -1.912 1 96.56 194 HIS A N 1
ATOM 1480 C CA . HIS A 1 194 ? -26.172 -23.734 -2.371 1 96.56 194 HIS A CA 1
ATOM 1481 C C . HIS A 1 194 ? -25.469 -23.297 -3.648 1 96.56 194 HIS A C 1
ATOM 1483 O O . HIS A 1 194 ? -24.25 -23.047 -3.643 1 96.56 194 HIS A O 1
ATOM 1489 N N . LEU A 1 195 ? -26.219 -23.219 -4.73 1 97.44 195 LEU A N 1
ATOM 1490 C CA . LEU A 1 195 ? -25.672 -23 -6.062 1 97.44 195 LEU A CA 1
ATOM 1491 C C . LEU A 1 195 ? -24.891 -21.688 -6.109 1 97.44 195 LEU A C 1
ATOM 1493 O O . LEU A 1 195 ? -23.781 -21.641 -6.648 1 97.44 195 LEU A O 1
ATOM 1497 N N . ALA A 1 196 ? -25.469 -20.609 -5.523 1 97.25 196 ALA A N 1
ATOM 1498 C CA . ALA A 1 196 ? -24.797 -19.312 -5.527 1 97.25 196 ALA A CA 1
ATOM 1499 C C . ALA A 1 196 ? -23.438 -19.391 -4.828 1 97.25 196 ALA A C 1
ATOM 1501 O O . ALA A 1 196 ? -22.453 -18.797 -5.293 1 97.25 196 ALA A O 1
ATOM 1502 N N . THR A 1 197 ? -23.359 -20.094 -3.771 1 97.44 197 THR A N 1
ATOM 1503 C CA . THR A 1 197 ? -22.109 -20.25 -3.035 1 97.44 197 THR A CA 1
ATOM 1504 C C . THR A 1 197 ? -21.109 -21.062 -3.846 1 97.44 197 THR A C 1
ATOM 1506 O O . THR A 1 197 ? -19.922 -20.781 -3.832 1 97.44 197 THR A O 1
ATOM 1509 N N . ALA A 1 198 ? -21.625 -22.109 -4.5 1 98.19 198 ALA A N 1
ATOM 1510 C CA . ALA A 1 198 ? -20.766 -22.906 -5.367 1 98.19 198 ALA A CA 1
ATOM 1511 C C . ALA A 1 198 ? -20.141 -22.062 -6.473 1 98.19 198 ALA A C 1
ATOM 1513 O O . ALA A 1 198 ? -18.953 -22.156 -6.746 1 98.19 198 ALA A O 1
ATOM 1514 N N . MET A 1 199 ? -20.984 -21.281 -7.086 1 98.12 199 MET A N 1
ATOM 1515 C CA . MET A 1 199 ? -20.516 -20.359 -8.117 1 98.12 199 MET A CA 1
ATOM 1516 C C . MET A 1 199 ? -19.484 -19.391 -7.555 1 98.12 199 MET A C 1
ATOM 1518 O O . MET A 1 199 ? -18.438 -19.172 -8.172 1 98.12 199 MET A O 1
ATOM 1522 N N . GLN A 1 200 ? -19.734 -18.844 -6.402 1 97.19 200 GLN A N 1
ATOM 1523 C CA . GLN A 1 200 ? -18.812 -17.875 -5.797 1 97.19 200 GLN A CA 1
ATOM 1524 C C . GLN A 1 200 ? -17.469 -18.516 -5.5 1 97.19 200 GLN A C 1
ATOM 1526 O O . GLN A 1 200 ? -16.422 -17.906 -5.754 1 97.19 200 GLN A O 1
ATOM 1531 N N . ALA A 1 201 ? -17.547 -19.703 -4.926 1 97.94 201 ALA A N 1
ATOM 1532 C CA . ALA A 1 201 ? -16.312 -20.422 -4.617 1 97.94 201 ALA A CA 1
ATOM 1533 C C . ALA A 1 201 ? -15.453 -20.594 -5.871 1 97.94 201 ALA A C 1
ATOM 1535 O O . ALA A 1 201 ? -14.242 -20.359 -5.84 1 97.94 201 ALA A O 1
ATOM 1536 N N . SER A 1 202 ? -16.094 -20.906 -6.91 1 98.31 202 SER A N 1
ATOM 1537 C CA . SER A 1 202 ? -15.414 -21.172 -8.172 1 98.31 202 SER A CA 1
ATOM 1538 C C . SER A 1 202 ? -14.922 -19.891 -8.82 1 98.31 202 SER A C 1
ATOM 1540 O O . SER A 1 202 ? -14.039 -19.906 -9.68 1 98.31 202 SER A O 1
ATOM 1542 N N . MET A 1 203 ? -15.453 -18.781 -8.352 1 96.31 203 MET A N 1
ATOM 1543 C CA . MET A 1 203 ? -15.148 -17.5 -8.984 1 96.31 203 MET A CA 1
ATOM 1544 C C . MET A 1 203 ? -14.211 -16.672 -8.109 1 96.31 203 MET A C 1
ATOM 1546 O O . MET A 1 203 ? -13.82 -15.562 -8.484 1 96.31 203 MET A O 1
ATOM 1550 N N . THR A 1 204 ? -13.883 -17.156 -6.984 1 95 204 THR A N 1
ATOM 1551 C CA . THR A 1 204 ? -13.055 -16.406 -6.039 1 95 204 THR A CA 1
ATOM 1552 C C . THR A 1 204 ? -11.609 -16.344 -6.527 1 95 204 THR A C 1
ATOM 1554 O O . THR A 1 204 ? -10.82 -17.25 -6.281 1 95 204 THR A O 1
ATOM 1557 N N . VAL A 1 205 ? -11.297 -15.211 -7.148 1 91 205 VAL A N 1
ATOM 1558 C CA . VAL A 1 205 ? -9.969 -15.031 -7.727 1 91 205 VAL A CA 1
ATOM 1559 C C . VAL A 1 205 ? -8.922 -15.016 -6.617 1 91 205 VAL A C 1
ATOM 1561 O O . VAL A 1 205 ? -8.992 -14.203 -5.695 1 91 205 VAL A O 1
ATOM 1564 N N . PRO A 1 206 ? -7.965 -15.883 -6.699 1 89.94 206 PRO A N 1
ATOM 1565 C CA . PRO A 1 206 ? -6.941 -15.922 -5.648 1 89.94 206 PRO A CA 1
ATOM 1566 C C . PRO A 1 206 ? -6.211 -14.594 -5.484 1 89.94 206 PRO A C 1
ATOM 1568 O O . PRO A 1 206 ? -5.828 -13.969 -6.473 1 89.94 206 PRO A O 1
ATOM 1571 N N . GLY A 1 207 ? -6.027 -14.234 -4.242 1 83.69 207 GLY A N 1
ATOM 1572 C CA . GLY A 1 207 ? -5.266 -13.031 -3.939 1 83.69 207 GLY A CA 1
ATOM 1573 C C . GLY A 1 207 ? -6.098 -11.766 -3.998 1 83.69 207 GLY A C 1
ATOM 1574 O O . GLY A 1 207 ? -5.684 -10.719 -3.498 1 83.69 207 GLY A O 1
ATOM 1575 N N . ALA A 1 208 ? -7.223 -11.805 -4.551 1 83 208 ALA A N 1
ATOM 1576 C CA . ALA A 1 208 ? -8.078 -10.625 -4.648 1 83 208 ALA A CA 1
ATOM 1577 C C . ALA A 1 208 ? -9.266 -10.734 -3.695 1 83 208 ALA A C 1
ATOM 1579 O O . ALA A 1 208 ? -9.633 -9.758 -3.035 1 83 208 ALA A O 1
ATOM 1580 N N . LEU A 1 209 ? -9.781 -11.898 -3.711 1 84.94 209 LEU A N 1
ATOM 1581 C CA . LEU A 1 209 ? -10.977 -12.125 -2.908 1 84.94 209 LEU A CA 1
ATOM 1582 C C . LEU A 1 209 ? -10.688 -13.07 -1.751 1 84.94 209 LEU A C 1
ATOM 1584 O O . LEU A 1 209 ? -9.844 -13.961 -1.869 1 84.94 209 LEU A O 1
ATOM 1588 N N . LYS A 1 210 ? -11.414 -12.891 -0.712 1 89.38 210 LYS A N 1
ATOM 1589 C CA . LYS A 1 210 ? -11.312 -13.82 0.409 1 89.38 210 LYS A CA 1
ATOM 1590 C C . LYS A 1 210 ? -11.82 -15.203 0.023 1 89.38 210 LYS A C 1
ATOM 1592 O O . LYS A 1 210 ? -12.875 -15.336 -0.609 1 89.38 210 LYS A O 1
ATOM 1597 N N . PRO A 1 211 ? -11.102 -16.234 0.392 1 94.38 211 PRO A N 1
ATOM 1598 C CA . PRO A 1 211 ? -11.547 -17.594 0.075 1 94.38 211 PRO A CA 1
ATOM 1599 C C . PRO A 1 211 ? -12.914 -17.922 0.679 1 94.38 211 PRO A C 1
ATOM 1601 O O . PRO A 1 211 ? -13.258 -17.406 1.744 1 94.38 211 PRO A O 1
ATOM 1604 N N . VAL A 1 212 ? -13.602 -18.719 -0 1 94.75 212 VAL A N 1
ATOM 1605 C CA . VAL A 1 212 ? -14.898 -19.188 0.481 1 94.75 212 VAL A CA 1
ATOM 1606 C C . VAL A 1 212 ? -14.711 -20.453 1.322 1 94.75 212 VAL A C 1
ATOM 1608 O O . VAL A 1 212 ? -14.023 -21.391 0.905 1 94.75 212 VAL A O 1
ATOM 1611 N N . LYS A 1 213 ? -15.258 -20.453 2.492 1 93.25 213 LYS A N 1
ATOM 1612 C CA . LYS A 1 213 ? -15.227 -21.641 3.34 1 93.25 213 LYS A CA 1
ATOM 1613 C C . LYS A 1 213 ? -16.406 -22.547 3.047 1 93.25 213 LYS A C 1
ATOM 1615 O O . LYS A 1 213 ? -17.562 -22.156 3.209 1 93.25 213 LYS A O 1
ATOM 1620 N N . LEU A 1 214 ? -16.156 -23.734 2.582 1 95 214 LEU A N 1
ATOM 1621 C CA . LEU A 1 214 ? -17.172 -24.719 2.254 1 95 214 LEU A CA 1
ATOM 1622 C C . LEU A 1 214 ? -16.719 -26.125 2.619 1 95 214 LEU A C 1
ATOM 1624 O O . LEU A 1 214 ? -15.664 -26.578 2.156 1 95 214 LEU A O 1
ATOM 1628 N N . ASN A 1 215 ? -17.469 -26.781 3.465 1 94.06 215 ASN A N 1
ATOM 1629 C CA . ASN A 1 215 ? -17.203 -28.156 3.867 1 94.06 215 ASN A CA 1
ATOM 1630 C C . ASN A 1 215 ? -15.797 -28.312 4.449 1 94.06 215 ASN A C 1
ATOM 1632 O O . ASN A 1 215 ? -15.047 -29.203 4.066 1 94.06 215 ASN A O 1
ATOM 1636 N N . GLY A 1 216 ? -15.398 -27.359 5.156 1 92.38 216 GLY A N 1
ATOM 1637 C CA . GLY A 1 216 ? -14.125 -27.406 5.859 1 92.38 216 GLY A CA 1
ATOM 1638 C C . GLY A 1 216 ? -12.945 -27.016 4.984 1 92.38 216 GLY A C 1
ATOM 1639 O O . GLY A 1 216 ? -11.797 -27.078 5.426 1 92.38 216 GLY A O 1
ATOM 1640 N N . LYS A 1 217 ? -13.258 -26.641 3.795 1 95.69 217 LYS A N 1
ATOM 1641 C CA . LYS A 1 217 ? -12.195 -26.266 2.861 1 95.69 217 LYS A CA 1
ATOM 1642 C C . LYS A 1 217 ? -12.219 -24.766 2.578 1 95.69 217 LYS A C 1
ATOM 1644 O O . LYS A 1 217 ? -13.266 -24.125 2.693 1 95.69 217 LYS A O 1
ATOM 1649 N N . LEU A 1 218 ? -11.047 -24.25 2.316 1 96 218 LEU A N 1
ATOM 1650 C CA . LEU A 1 218 ? -10.93 -22.891 1.79 1 96 218 LEU A CA 1
ATOM 1651 C C . LEU A 1 218 ? -10.805 -22.922 0.27 1 96 218 LEU A C 1
ATOM 1653 O O . LEU A 1 218 ? -9.82 -23.422 -0.274 1 96 218 LEU A O 1
ATOM 1657 N N . LEU A 1 219 ? -11.812 -22.359 -0.349 1 97.25 219 LEU A N 1
ATOM 1658 C CA . LEU A 1 219 ? -11.906 -22.516 -1.796 1 97.25 219 LEU A CA 1
ATOM 1659 C C . LEU A 1 219 ? -11.672 -21.188 -2.502 1 97.25 219 LEU A C 1
ATOM 1661 O O . LEU A 1 219 ? -12.117 -20.141 -2.031 1 97.25 219 LEU A O 1
ATOM 1665 N N . VAL A 1 220 ? -10.875 -21.266 -3.516 1 96.62 220 VAL A N 1
ATOM 1666 C CA . VAL A 1 220 ? -10.672 -20.156 -4.438 1 96.62 220 VAL A CA 1
ATOM 1667 C C . VAL A 1 220 ? -10.984 -20.594 -5.863 1 96.62 220 VAL A C 1
ATOM 1669 O O . VAL A 1 220 ? -11.484 -21.703 -6.078 1 96.62 220 VAL A O 1
ATOM 1672 N N . ASP A 1 221 ? -10.805 -19.688 -6.789 1 97.31 221 ASP A N 1
ATOM 1673 C CA . ASP A 1 221 ? -11.133 -19.953 -8.188 1 97.31 221 ASP A CA 1
ATOM 1674 C C . ASP A 1 221 ? -10.469 -21.25 -8.672 1 97.31 221 ASP A C 1
ATOM 1676 O O . ASP A 1 221 ? -9.297 -21.5 -8.383 1 97.31 221 ASP A O 1
ATOM 1680 N N . GLY A 1 222 ? -11.227 -22.016 -9.484 1 97.94 222 GLY A N 1
ATOM 1681 C CA . GLY A 1 222 ? -10.75 -23.312 -9.945 1 97.94 222 GLY A CA 1
ATOM 1682 C C . GLY A 1 222 ? -9.773 -23.203 -11.102 1 97.94 222 GLY A C 1
ATOM 1683 O O . GLY A 1 222 ? -9.148 -24.203 -11.492 1 97.94 222 GLY A O 1
ATOM 1684 N N . GLY A 1 223 ? -9.555 -22.094 -11.602 1 96.06 223 GLY A N 1
ATOM 1685 C CA . GLY A 1 223 ? -8.789 -21.891 -12.828 1 96.06 223 GLY A CA 1
ATOM 1686 C C . GLY A 1 223 ? -7.355 -22.359 -12.719 1 96.06 223 GLY A C 1
ATOM 1687 O O . GLY A 1 223 ? -6.812 -22.938 -13.672 1 96.06 223 GLY A O 1
ATOM 1688 N N . VAL A 1 224 ? -6.805 -22.312 -11.617 1 92.94 224 VAL A N 1
ATOM 1689 C CA . VAL A 1 224 ? -5.375 -22.562 -11.477 1 92.94 224 VAL A CA 1
ATOM 1690 C C . VAL A 1 224 ? -5.113 -24.062 -11.469 1 92.94 224 VAL A C 1
ATOM 1692 O O . VAL A 1 224 ? -3.996 -24.516 -11.742 1 92.94 224 VAL A O 1
ATOM 1695 N N . VAL A 1 225 ? -6.18 -24.859 -11.211 1 96.25 225 VAL A N 1
ATOM 1696 C CA . VAL A 1 225 ? -5.953 -26.297 -11.109 1 96.25 225 VAL A CA 1
ATOM 1697 C C . VAL A 1 225 ? -6.762 -27.016 -12.188 1 96.25 225 VAL A C 1
ATOM 1699 O O . VAL A 1 225 ? -6.41 -28.125 -12.594 1 96.25 225 VAL A O 1
ATOM 1702 N N . ASN A 1 226 ? -7.895 -26.5 -12.57 1 98.25 226 ASN A N 1
ATOM 1703 C CA . ASN A 1 226 ? -8.758 -27.094 -13.578 1 98.25 226 ASN A CA 1
ATOM 1704 C C . ASN A 1 226 ? -9.695 -26.062 -14.203 1 98.25 226 ASN A C 1
ATOM 1706 O O . ASN A 1 226 ? -10.867 -25.984 -13.836 1 98.25 226 ASN A O 1
ATOM 1710 N N . ASN A 1 227 ? -9.203 -25.422 -15.305 1 98.25 227 ASN A N 1
ATOM 1711 C CA . ASN A 1 227 ? -9.953 -24.297 -15.844 1 98.25 227 ASN A CA 1
ATOM 1712 C C . ASN A 1 227 ? -10.984 -24.734 -16.875 1 98.25 227 ASN A C 1
ATOM 1714 O O . ASN A 1 227 ? -11.852 -23.953 -17.266 1 98.25 227 ASN A O 1
ATOM 1718 N N . MET A 1 228 ? -10.891 -25.922 -17.359 1 98.5 228 MET A N 1
ATOM 1719 C CA . MET A 1 228 ? -11.797 -26.5 -18.344 1 98.5 228 MET A CA 1
ATOM 1720 C C . MET A 1 228 ? -12.086 -27.969 -18.031 1 98.5 228 MET A C 1
ATOM 1722 O O . MET A 1 228 ? -11.586 -28.859 -18.703 1 98.5 228 MET A O 1
ATOM 1726 N N . PRO A 1 229 ? -12.953 -28.25 -17.125 1 98.56 229 PRO A N 1
ATOM 1727 C CA . PRO A 1 229 ? -13.062 -29.547 -16.469 1 98.56 229 PRO A CA 1
ATOM 1728 C C . PRO A 1 229 ? -13.688 -30.609 -17.359 1 98.56 229 PRO A C 1
ATOM 1730 O O . PRO A 1 229 ? -14.773 -31.109 -17.062 1 98.56 229 PRO A O 1
ATOM 1733 N N . VAL A 1 230 ? -12.961 -31.062 -18.328 1 98.69 230 VAL A N 1
ATOM 1734 C CA . VAL A 1 230 ? -13.328 -32.125 -19.281 1 98.69 230 VAL A CA 1
ATOM 1735 C C . VAL A 1 230 ? -13.445 -33.438 -18.547 1 98.69 230 VAL A C 1
ATOM 1737 O O . VAL A 1 230 ? -14.398 -34.188 -18.75 1 98.69 230 VAL A O 1
ATOM 1740 N N . ASP A 1 231 ? -12.523 -33.688 -17.625 1 98.38 231 ASP A N 1
ATOM 1741 C CA . ASP A 1 231 ? -12.484 -34.969 -16.891 1 98.38 231 ASP A CA 1
ATOM 1742 C C . ASP A 1 231 ? -13.758 -35.156 -16.062 1 98.38 231 ASP A C 1
ATOM 1744 O O . ASP A 1 231 ? -14.297 -36.25 -16 1 98.38 231 ASP A O 1
ATOM 1748 N N . ILE A 1 232 ? -14.266 -34.094 -15.555 1 98.44 232 ILE A N 1
ATOM 1749 C CA . ILE A 1 232 ? -15.445 -34.156 -14.695 1 98.44 232 ILE A CA 1
ATOM 1750 C C . ILE A 1 232 ? -16.688 -34.438 -15.547 1 98.44 232 ILE A C 1
ATOM 1752 O O . ILE A 1 232 ? -17.578 -35.188 -15.141 1 98.44 232 ILE A O 1
ATOM 1756 N N . ALA A 1 233 ? -16.781 -33.812 -16.688 1 98.44 233 ALA A N 1
ATOM 1757 C CA . ALA A 1 233 ? -17.875 -34.094 -17.609 1 98.44 233 ALA A CA 1
ATOM 1758 C C . ALA A 1 233 ? -17.891 -35.562 -18.031 1 98.44 233 ALA A C 1
ATOM 1760 O O . ALA A 1 233 ? -18.953 -36.156 -18.141 1 98.44 233 ALA A O 1
ATOM 1761 N N . GLN A 1 234 ? -16.734 -36.062 -18.312 1 97.94 234 GLN A N 1
ATOM 1762 C CA . GLN A 1 234 ? -16.609 -37.469 -18.656 1 97.94 234 GLN A CA 1
ATOM 1763 C C . GLN A 1 234 ? -17.078 -38.375 -17.516 1 97.94 234 GLN A C 1
ATOM 1765 O O . GLN A 1 234 ? -17.797 -39.344 -17.75 1 97.94 234 GLN A O 1
ATOM 1770 N N . LYS A 1 235 ? -16.734 -38 -16.344 1 96.88 235 LYS A N 1
ATOM 1771 C CA . LYS A 1 235 ? -17.141 -38.781 -15.18 1 96.88 235 LYS A CA 1
ATOM 1772 C C . LYS A 1 235 ? -18.656 -38.719 -14.984 1 96.88 235 LYS A C 1
ATOM 1774 O O . LYS A 1 235 ? -19.234 -39.656 -14.438 1 96.88 235 LYS A O 1
ATOM 1779 N N . LEU A 1 236 ? -19.25 -37.594 -15.461 1 96.12 236 LEU A N 1
ATOM 1780 C CA . LEU A 1 236 ? -20.703 -37.438 -15.359 1 96.12 236 LEU A CA 1
ATOM 1781 C C . LEU A 1 236 ? -21.406 -38.25 -16.453 1 96.12 236 LEU A C 1
ATOM 1783 O O . LEU A 1 236 ? -22.641 -38.281 -16.5 1 96.12 236 LEU A O 1
ATOM 1787 N N . GLY A 1 237 ? -20.672 -38.812 -17.344 1 94.5 237 GLY A N 1
ATOM 1788 C CA . GLY A 1 237 ? -21.25 -39.75 -18.297 1 94.5 237 GLY A CA 1
ATOM 1789 C C . GLY A 1 237 ? -21.406 -39.125 -19.688 1 94.5 237 GLY A C 1
ATOM 1790 O O . GLY A 1 237 ? -22.141 -39.688 -20.531 1 94.5 237 GLY A O 1
ATOM 1791 N N . ALA A 1 238 ? -20.781 -38.062 -19.984 1 96.75 238 ALA A N 1
ATOM 1792 C CA . ALA A 1 238 ? -20.844 -37.5 -21.328 1 96.75 238 ALA A CA 1
ATOM 1793 C C . ALA A 1 238 ? -20.188 -38.406 -22.359 1 96.75 238 ALA A C 1
ATOM 1795 O O . ALA A 1 238 ? -19.094 -38.938 -22.125 1 96.75 238 ALA A O 1
ATOM 1796 N N . ASP A 1 239 ? -20.891 -38.625 -23.453 1 96.12 239 ASP A N 1
ATOM 1797 C CA . ASP A 1 239 ? -20.344 -39.406 -24.547 1 96.12 239 ASP A CA 1
ATOM 1798 C C . ASP A 1 239 ? -19.5 -38.531 -25.469 1 96.12 239 ASP A C 1
ATOM 1800 O O . ASP A 1 239 ? -18.516 -39 -26.047 1 96.12 239 ASP A O 1
ATOM 1804 N N . VAL A 1 240 ? -19.938 -37.344 -25.656 1 97.38 240 VAL A N 1
ATOM 1805 C CA . VAL A 1 240 ? -19.219 -36.344 -26.453 1 97.38 240 VAL A CA 1
ATOM 1806 C C . VAL A 1 240 ? -19.141 -35.031 -25.688 1 97.38 240 VAL A C 1
ATOM 1808 O O . VAL A 1 240 ? -20.047 -34.688 -24.906 1 97.38 240 VAL A O 1
ATOM 1811 N N . ILE A 1 241 ? -18.031 -34.375 -25.906 1 98.56 241 ILE A N 1
ATOM 1812 C CA . ILE A 1 241 ? -17.797 -33.125 -25.141 1 98.56 241 ILE A CA 1
ATOM 1813 C C . ILE A 1 241 ? -17.703 -31.953 -26.094 1 98.56 241 ILE A C 1
ATOM 1815 O O . ILE A 1 241 ? -17.062 -32.031 -27.156 1 98.56 241 ILE A O 1
ATOM 1819 N N . ILE A 1 242 ? -18.422 -30.922 -25.844 1 98.75 242 ILE A N 1
ATOM 1820 C CA . ILE A 1 242 ? -18.203 -29.594 -26.406 1 98.75 242 ILE A CA 1
ATOM 1821 C C . ILE A 1 242 ? -17.531 -28.703 -25.375 1 98.75 242 ILE A C 1
ATOM 1823 O O . ILE A 1 242 ? -18.141 -28.312 -24.375 1 98.75 242 ILE A O 1
ATOM 1827 N N . ALA A 1 243 ? -16.25 -28.422 -25.609 1 98.88 243 ALA A N 1
ATOM 1828 C CA . ALA A 1 243 ? -15.469 -27.625 -24.656 1 98.88 243 ALA A CA 1
ATOM 1829 C C . ALA A 1 243 ? -15.227 -26.219 -25.188 1 98.88 243 ALA A C 1
ATOM 1831 O O . ALA A 1 243 ? -14.82 -26.047 -26.344 1 98.88 243 ALA A O 1
ATOM 1832 N N . VAL A 1 244 ? -15.508 -25.219 -24.406 1 98.81 244 VAL A N 1
ATOM 1833 C CA . VAL A 1 244 ? -15.281 -23.828 -24.75 1 98.81 244 VAL A CA 1
ATOM 1834 C C . VAL A 1 244 ? -14.188 -23.234 -23.875 1 98.81 244 VAL A C 1
ATOM 1836 O O . VAL A 1 244 ? -14.352 -23.109 -22.656 1 98.81 244 VAL A O 1
ATOM 1839 N N . ASP A 1 245 ? -13.086 -22.812 -24.453 1 98.38 245 ASP A N 1
ATOM 1840 C CA . ASP A 1 245 ? -11.891 -22.359 -23.75 1 98.38 245 ASP A CA 1
ATOM 1841 C C . ASP A 1 245 ? -11.703 -20.844 -23.922 1 98.38 245 ASP A C 1
ATOM 1843 O O . ASP A 1 245 ? -11.414 -20.375 -25.031 1 98.38 245 ASP A O 1
ATOM 1847 N N . LEU A 1 246 ? -11.797 -20.125 -22.812 1 97.31 246 LEU A N 1
ATOM 1848 C CA . LEU A 1 246 ? -11.695 -18.656 -22.859 1 97.31 246 LEU A CA 1
ATOM 1849 C C . LEU A 1 246 ? -10.281 -18.203 -22.547 1 97.31 246 LEU A C 1
ATOM 1851 O O . LEU A 1 246 ? -10.039 -17 -22.359 1 97.31 246 LEU A O 1
ATOM 1855 N N . ARG A 1 247 ? -9.359 -19.016 -22.516 1 92.62 247 ARG A N 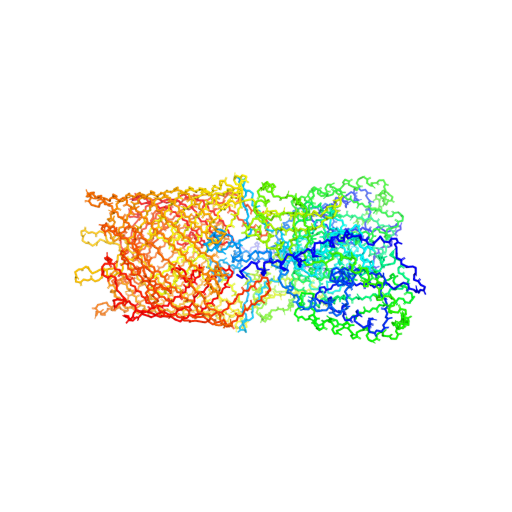1
ATOM 1856 C CA . ARG A 1 247 ? -7.984 -18.812 -22.062 1 92.62 247 ARG A CA 1
ATOM 1857 C C . ARG A 1 247 ? -7.48 -17.422 -22.438 1 92.62 247 ARG A C 1
ATOM 1859 O O . ARG A 1 247 ? -7.938 -16.828 -23.422 1 92.62 247 ARG A O 1
ATOM 1866 N N . ASP A 1 248 ? -6.547 -16.875 -21.625 1 88.56 248 ASP A N 1
ATOM 1867 C CA . ASP A 1 248 ? -5.883 -15.594 -21.859 1 88.56 248 ASP A CA 1
ATOM 1868 C C . ASP A 1 248 ? -4.531 -15.789 -22.547 1 88.56 248 ASP A C 1
ATOM 1870 O O . ASP A 1 248 ? -3.883 -16.828 -22.359 1 88.56 248 ASP A O 1
ATOM 1874 N N . SER A 1 249 ? -4.23 -14.742 -23.328 1 88.81 249 SER A N 1
ATOM 1875 C CA . SER A 1 249 ? -2.848 -14.688 -23.781 1 88.81 249 SER A CA 1
ATOM 1876 C C . SER A 1 249 ? -1.914 -14.203 -22.688 1 88.81 249 SER A C 1
ATOM 1878 O O . SER A 1 249 ? -2.326 -13.453 -21.797 1 88.81 249 SER A O 1
ATOM 1880 N N . LEU A 1 250 ? -0.708 -14.75 -22.766 1 92.31 250 LEU A N 1
ATOM 1881 C CA . LEU A 1 250 ? 0.308 -14.203 -21.859 1 92.31 250 LEU A CA 1
ATOM 1882 C C . LEU A 1 250 ? 0.621 -12.758 -22.219 1 92.31 250 LEU A C 1
ATOM 1884 O O . LEU A 1 250 ? 0.507 -12.352 -23.375 1 92.31 250 LEU A O 1
ATOM 1888 N N . LEU A 1 251 ? 1.016 -11.969 -21.25 1 91.31 251 LEU A N 1
ATOM 1889 C CA . LEU A 1 251 ? 1.394 -10.57 -21.469 1 91.31 251 LEU A CA 1
ATOM 1890 C C . LEU A 1 251 ? 2.711 -10.484 -22.234 1 91.31 251 LEU A C 1
ATOM 1892 O O . LEU A 1 251 ? 3.607 -11.305 -22.031 1 91.31 251 LEU A O 1
ATOM 1896 N N . PRO A 1 252 ? 2.795 -9.484 -23.062 1 91.31 252 PRO A N 1
ATOM 1897 C CA . PRO A 1 252 ? 4.078 -9.273 -23.734 1 91.31 252 PRO A CA 1
ATOM 1898 C C . PRO A 1 252 ? 5.164 -8.773 -22.781 1 91.31 252 PRO A C 1
ATOM 1900 O O . PRO A 1 252 ? 4.859 -8.281 -21.703 1 91.31 252 PRO A O 1
ATOM 1903 N N . GLN A 1 253 ? 6.371 -8.875 -23.219 1 91.44 253 GLN A N 1
ATOM 1904 C CA . GLN A 1 253 ? 7.535 -8.547 -22.406 1 91.44 253 GLN A CA 1
ATOM 1905 C C . GLN A 1 253 ? 7.457 -7.105 -21.891 1 91.44 253 GLN A C 1
ATOM 1907 O O . GLN A 1 253 ? 7.836 -6.824 -20.75 1 91.44 253 GLN A O 1
ATOM 1912 N N . LYS A 1 254 ? 6.973 -6.199 -22.656 1 86.5 254 LYS A N 1
ATOM 1913 C CA . LYS A 1 254 ? 6.949 -4.777 -22.328 1 86.5 254 LYS A CA 1
ATOM 1914 C C . LYS A 1 254 ? 6.074 -4.5 -21.109 1 86.5 254 LYS A C 1
ATOM 1916 O O . LYS A 1 254 ? 6.277 -3.506 -20.406 1 86.5 254 LYS A O 1
ATOM 1921 N N . ASP A 1 255 ? 5.172 -5.41 -20.812 1 88.19 255 ASP A N 1
ATOM 1922 C CA . ASP A 1 255 ? 4.223 -5.191 -19.734 1 88.19 255 ASP A CA 1
ATOM 1923 C C . ASP A 1 255 ? 4.656 -5.922 -18.469 1 88.19 255 ASP A C 1
ATOM 1925 O O . ASP A 1 255 ? 3.943 -5.91 -17.453 1 88.19 255 ASP A O 1
ATOM 1929 N N . LEU A 1 256 ? 5.789 -6.535 -18.531 1 91.19 256 LEU A N 1
ATOM 1930 C CA . LEU A 1 256 ? 6.215 -7.383 -17.422 1 91.19 256 LEU A CA 1
ATOM 1931 C C . LEU A 1 256 ? 7.266 -6.676 -16.562 1 91.19 256 LEU A C 1
ATOM 1933 O O . LEU A 1 256 ? 8.266 -7.289 -16.172 1 91.19 256 LEU A O 1
ATOM 1937 N N . GLU A 1 257 ? 6.98 -5.41 -16.281 1 80.19 257 GLU A N 1
ATOM 1938 C CA . GLU A 1 257 ? 7.879 -4.656 -15.414 1 80.19 257 GLU A CA 1
ATOM 1939 C C . GLU A 1 257 ? 7.25 -4.422 -14.047 1 80.19 257 GLU A C 1
ATOM 1941 O O . GLU A 1 257 ? 7.938 -4.02 -13.102 1 80.19 257 GLU A O 1
ATOM 1946 N N . SER A 1 258 ? 5.977 -4.719 -14.008 1 85.06 258 SER A N 1
ATOM 1947 C CA . SER A 1 258 ? 5.281 -4.566 -12.734 1 85.06 258 SER A CA 1
ATOM 1948 C C . SER A 1 258 ? 5.176 -5.898 -11.992 1 85.06 258 SER A C 1
ATOM 1950 O O . SER A 1 258 ? 4.965 -6.941 -12.617 1 85.06 258 SER A O 1
ATOM 1952 N N . ALA A 1 259 ? 5.336 -5.789 -10.672 1 85.19 259 ALA A N 1
ATOM 1953 C CA . ALA A 1 259 ? 5.219 -6.98 -9.828 1 85.19 259 ALA A CA 1
ATOM 1954 C C . ALA A 1 259 ? 3.863 -7.656 -10.023 1 85.19 259 ALA A C 1
ATOM 1956 O O . ALA A 1 259 ? 3.779 -8.883 -10.102 1 85.19 259 ALA A O 1
ATOM 1957 N N . LEU A 1 260 ? 2.867 -6.879 -10.117 1 85.94 260 LEU A N 1
ATOM 1958 C CA . LEU A 1 260 ? 1.512 -7.398 -10.266 1 85.94 260 LEU A CA 1
ATOM 1959 C C . LEU A 1 260 ? 1.342 -8.117 -11.602 1 85.94 260 LEU A C 1
ATOM 1961 O O . LEU A 1 260 ? 0.673 -9.148 -11.672 1 85.94 260 LEU A O 1
ATOM 1965 N N . ASN A 1 261 ? 1.934 -7.551 -12.633 1 90.25 261 ASN A N 1
ATOM 1966 C CA . ASN A 1 261 ? 1.841 -8.18 -13.953 1 90.25 261 ASN A CA 1
ATOM 1967 C C . ASN A 1 261 ? 2.607 -9.492 -14 1 90.25 261 ASN A C 1
ATOM 1969 O O . ASN A 1 261 ? 2.205 -10.43 -14.695 1 90.25 261 ASN A O 1
ATOM 1973 N N . ILE A 1 262 ? 3.65 -9.523 -13.258 1 91.62 262 ILE A N 1
ATOM 1974 C CA . ILE A 1 262 ? 4.43 -10.758 -13.219 1 91.62 262 ILE A CA 1
ATOM 1975 C C . ILE A 1 262 ? 3.625 -11.859 -12.531 1 91.62 262 ILE A C 1
ATOM 1977 O O . ILE A 1 262 ? 3.568 -12.984 -13.016 1 91.62 262 ILE A O 1
ATOM 1981 N N . ILE A 1 263 ? 2.975 -11.531 -11.461 1 89.94 263 ILE A N 1
ATOM 1982 C CA . ILE A 1 263 ? 2.139 -12.492 -10.75 1 89.94 263 ILE A CA 1
ATOM 1983 C C . ILE A 1 263 ? 0.961 -12.906 -11.633 1 89.94 263 ILE A C 1
ATOM 1985 O O . ILE A 1 263 ? 0.601 -14.086 -11.688 1 89.94 263 ILE A O 1
ATOM 1989 N N . SER A 1 264 ? 0.42 -11.898 -12.297 1 90.19 264 SER A N 1
ATOM 1990 C CA . SER A 1 264 ? -0.66 -12.195 -13.234 1 90.19 264 SER A CA 1
ATOM 1991 C C . SER A 1 264 ? -0.196 -13.141 -14.336 1 90.19 264 SER A C 1
ATOM 1993 O O . SER A 1 264 ? -0.945 -14.023 -14.758 1 90.19 264 SER A O 1
ATOM 1995 N N . GLN A 1 265 ? 0.995 -12.945 -14.766 1 93.06 265 GLN A N 1
ATOM 1996 C CA . GLN A 1 265 ? 1.582 -13.797 -15.789 1 93.06 265 GLN A CA 1
ATOM 1997 C C . GLN A 1 265 ? 1.66 -15.25 -15.32 1 93.06 265 GLN A C 1
ATOM 1999 O O . GLN A 1 265 ? 1.324 -16.172 -16.062 1 93.06 265 GLN A O 1
ATOM 2004 N N . LEU A 1 266 ? 2.072 -15.438 -14.148 1 93.31 266 LEU A N 1
ATOM 2005 C CA . LEU A 1 266 ? 2.211 -16.781 -13.594 1 93.31 266 LEU A CA 1
ATOM 2006 C C . LEU A 1 266 ? 0.846 -17.438 -13.414 1 93.31 266 LEU A C 1
ATOM 2008 O O . LEU A 1 266 ? 0.671 -18.609 -13.734 1 93.31 266 LEU A O 1
ATOM 2012 N N . THR A 1 267 ? -0.118 -16.719 -12.945 1 92.69 267 THR A N 1
ATOM 2013 C CA . THR A 1 267 ? -1.449 -17.281 -12.727 1 92.69 267 THR A CA 1
ATOM 2014 C C . THR A 1 267 ? -2.125 -17.609 -14.055 1 92.69 267 THR A C 1
ATOM 2016 O O . THR A 1 267 ? -2.832 -18.609 -14.172 1 92.69 267 THR A O 1
ATOM 2019 N N . THR A 1 268 ? -1.916 -16.734 -15.016 1 93.38 268 THR A N 1
ATOM 2020 C CA . THR A 1 268 ? -2.432 -17 -16.344 1 93.38 268 THR A CA 1
ATOM 2021 C C . THR A 1 268 ? -1.807 -18.281 -16.922 1 93.38 268 THR A C 1
ATOM 2023 O O . THR A 1 268 ? -2.502 -19.109 -17.516 1 93.38 268 THR A O 1
ATOM 2026 N N . TYR A 1 269 ? -0.549 -18.438 -16.703 1 94.5 269 TYR A N 1
ATOM 2027 C CA . TYR A 1 269 ? 0.133 -19.641 -17.156 1 94.5 269 TYR A CA 1
ATOM 2028 C C . TYR A 1 269 ? -0.464 -20.875 -16.516 1 94.5 269 TYR A C 1
ATOM 2030 O O . TYR A 1 269 ? -0.724 -21.875 -17.188 1 94.5 269 TYR A O 1
ATOM 2038 N N . MET A 1 270 ? -0.641 -20.797 -15.211 1 94.12 270 MET A N 1
ATOM 2039 C CA . MET A 1 270 ? -1.22 -21.938 -14.492 1 94.12 270 MET A CA 1
ATOM 2040 C C . MET A 1 270 ? -2.602 -22.281 -15.039 1 94.12 270 MET A C 1
ATOM 2042 O O . MET A 1 270 ? -2.922 -23.453 -15.242 1 94.12 270 MET A O 1
ATOM 2046 N N . THR A 1 271 ? -3.375 -21.281 -15.242 1 95.94 271 THR A N 1
ATOM 2047 C CA . THR A 1 271 ? -4.727 -21.469 -15.758 1 95.94 271 THR A CA 1
ATOM 2048 C C . THR A 1 271 ? -4.691 -22.094 -17.141 1 95.94 271 THR A C 1
ATOM 2050 O O . THR A 1 271 ? -5.426 -23.047 -17.422 1 95.94 271 THR A O 1
ATOM 2053 N N . ASN A 1 272 ? -3.83 -21.578 -18 1 95.88 272 ASN A N 1
ATOM 2054 C CA . ASN A 1 272 ? -3.699 -22.109 -19.344 1 95.88 272 ASN A CA 1
ATOM 2055 C C . ASN A 1 272 ? -3.174 -23.547 -19.328 1 95.88 272 ASN A C 1
ATOM 2057 O O . ASN A 1 272 ? -3.645 -24.391 -20.094 1 95.88 272 ASN A O 1
ATOM 2061 N N . ALA A 1 273 ? -2.203 -23.75 -18.484 1 94.38 273 ALA A N 1
ATOM 2062 C CA . ALA A 1 273 ? -1.636 -25.094 -18.375 1 94.38 273 ALA A CA 1
ATOM 2063 C C . ALA A 1 273 ? -2.689 -26.094 -17.922 1 94.38 273 ALA A C 1
ATOM 2065 O O . ALA A 1 273 ? -2.719 -27.234 -18.406 1 94.38 273 ALA A O 1
ATOM 2066 N N . SER A 1 274 ? -3.502 -25.719 -17 1 95.94 274 SER A N 1
ATOM 2067 C CA . SER A 1 274 ? -4.562 -26.609 -16.531 1 95.94 274 SER A CA 1
ATOM 2068 C C . SER A 1 274 ? -5.57 -26.891 -17.641 1 95.94 274 SER A C 1
ATOM 2070 O O . SER A 1 274 ? -6.039 -28.031 -17.781 1 95.94 274 SER A O 1
ATOM 2072 N N . ALA A 1 275 ? -5.922 -25.938 -18.375 1 97.5 275 ALA A N 1
ATOM 2073 C CA . ALA A 1 275 ? -6.828 -26.109 -19.5 1 97.5 275 ALA A CA 1
ATOM 2074 C C . ALA A 1 275 ? -6.199 -27 -20.578 1 97.5 275 ALA A C 1
ATOM 2076 O O . ALA A 1 275 ? -6.883 -27.828 -21.188 1 97.5 275 ALA A O 1
ATOM 2077 N N . ASP A 1 276 ? -4.902 -26.797 -20.797 1 97.19 276 ASP A N 1
ATOM 2078 C CA . ASP A 1 276 ? -4.199 -27.625 -21.781 1 97.19 276 ASP A CA 1
ATOM 2079 C C . ASP A 1 276 ? -4.215 -29.094 -21.391 1 97.19 276 ASP A C 1
ATOM 2081 O O . ASP A 1 276 ? -4.363 -29.984 -22.234 1 97.19 276 ASP A O 1
ATOM 2085 N N . HIS A 1 277 ? -4.031 -29.297 -20.141 1 96.44 277 HIS A N 1
ATOM 2086 C CA . HIS A 1 277 ? -4.121 -30.672 -19.641 1 96.44 277 HIS A CA 1
ATOM 2087 C C . HIS A 1 277 ? -5.5 -31.266 -19.922 1 96.44 277 HIS A C 1
ATOM 2089 O O . HIS A 1 277 ? -5.609 -32.406 -20.406 1 96.44 277 HIS A O 1
ATOM 2095 N N . GLN A 1 278 ? -6.508 -30.547 -19.625 1 97.94 278 GLN A N 1
ATOM 2096 C CA . GLN A 1 278 ? -7.875 -31 -19.875 1 97.94 278 GLN A CA 1
ATOM 2097 C C . GLN A 1 278 ? -8.141 -31.156 -21.375 1 97.94 278 GLN A C 1
ATOM 2099 O O . GLN A 1 278 ? -8.836 -32.094 -21.781 1 97.94 278 GLN A O 1
ATOM 2104 N N . LYS A 1 279 ? -7.609 -30.25 -22.141 1 98 279 LYS A N 1
ATOM 2105 C CA . LYS A 1 279 ? -7.73 -30.359 -23.594 1 98 279 LYS A CA 1
ATOM 2106 C C . LYS A 1 279 ? -7.148 -31.672 -24.094 1 98 279 LYS A C 1
ATOM 2108 O O . LYS A 1 279 ? -7.699 -32.312 -25 1 98 279 LYS A O 1
ATOM 2113 N N . SER A 1 280 ? -6.066 -32.156 -23.484 1 97.81 280 SER A N 1
ATOM 2114 C CA . SER A 1 280 ? -5.395 -33.375 -23.906 1 97.81 280 SER A CA 1
ATOM 2115 C C . SER A 1 280 ? -6.258 -34.594 -23.609 1 97.81 280 SER A C 1
ATOM 2117 O O . SER A 1 280 ? -6.012 -35.688 -24.156 1 97.81 280 SER A O 1
ATOM 2119 N N . LEU A 1 281 ? -7.297 -34.438 -22.844 1 97.88 281 LEU A N 1
ATOM 2120 C CA . LEU A 1 281 ? -8.172 -35.562 -22.484 1 97.88 281 LEU A CA 1
ATOM 2121 C C . LEU A 1 281 ? -9.32 -35.688 -23.469 1 97.88 281 LEU A C 1
ATOM 2123 O O . LEU A 1 281 ? -10.062 -36.656 -23.438 1 97.88 281 LEU A O 1
ATOM 2127 N N . LEU A 1 282 ? -9.5 -34.719 -24.344 1 98.19 282 LEU A N 1
ATOM 2128 C CA . LEU A 1 282 ? -10.57 -34.781 -25.344 1 98.19 282 LEU A CA 1
ATOM 2129 C C . LEU A 1 282 ? -10.344 -35.906 -26.312 1 98.19 282 LEU A C 1
ATOM 2131 O O . LEU A 1 282 ? -9.203 -36.188 -26.703 1 98.19 282 LEU A O 1
ATOM 2135 N N . HIS A 1 283 ? -11.359 -36.562 -26.719 1 95.88 283 HIS A N 1
ATOM 2136 C CA . HIS A 1 283 ? -11.312 -37.656 -27.688 1 95.88 283 HIS A CA 1
ATOM 2137 C C . HIS A 1 283 ? -11.609 -37.125 -29.094 1 95.88 283 HIS A C 1
ATOM 2139 O O . HIS A 1 283 ? -12.125 -36.031 -29.266 1 95.88 283 HIS A O 1
ATOM 2145 N N . PRO A 1 284 ? -11.305 -38.219 -29.969 1 91.25 284 PRO A N 1
ATOM 2146 C CA . PRO A 1 284 ? -11.703 -37.844 -31.328 1 91.25 284 PRO A CA 1
ATOM 2147 C C . PRO A 1 284 ? -13.211 -37.688 -31.469 1 91.25 284 PRO A C 1
ATOM 2149 O O . PRO A 1 284 ? -13.984 -38.469 -30.922 1 91.25 284 PRO A O 1
ATOM 2152 N N . GLY A 1 285 ? -13.852 -36.812 -31.734 1 93.62 285 GLY A N 1
ATOM 2153 C CA . GLY A 1 285 ? -15.266 -36.531 -31.891 1 93.62 285 GLY A CA 1
ATOM 2154 C C . GLY A 1 285 ? -15.75 -35.375 -31.047 1 93.62 285 GLY A C 1
ATOM 2155 O O . GLY A 1 285 ? -16.828 -34.812 -31.297 1 93.62 285 GLY A O 1
ATOM 2156 N N . ASP A 1 286 ? -14.922 -35.219 -29.938 1 97.81 286 ASP A N 1
ATOM 2157 C CA . ASP A 1 286 ? -15.242 -34.031 -29.141 1 97.81 286 ASP A CA 1
ATOM 2158 C C . ASP A 1 286 ? -14.961 -32.75 -29.906 1 97.81 286 ASP A C 1
ATOM 2160 O O . ASP A 1 286 ? -14.305 -32.781 -30.938 1 97.81 286 ASP A O 1
ATOM 2164 N N . ILE A 1 287 ? -15.562 -31.656 -29.453 1 98.38 287 ILE A N 1
ATOM 2165 C CA . ILE A 1 287 ? -15.383 -30.375 -30.125 1 98.38 287 ILE A CA 1
ATOM 2166 C C . ILE A 1 287 ? -14.727 -29.375 -29.172 1 98.38 287 ILE A C 1
ATOM 2168 O O . ILE A 1 287 ? -15.195 -29.188 -28.047 1 98.38 287 ILE A O 1
ATOM 2172 N N . TYR A 1 288 ? -13.594 -28.875 -29.547 1 98.38 288 TYR A N 1
ATOM 2173 C CA . TYR A 1 288 ? -12.898 -27.812 -28.828 1 98.38 288 TYR A CA 1
ATOM 2174 C C . TYR A 1 288 ? -13.094 -26.469 -29.516 1 98.38 288 TYR A C 1
ATOM 2176 O O . TYR A 1 288 ? -12.836 -26.328 -30.719 1 98.38 288 TYR A O 1
ATOM 2184 N N . MET A 1 289 ? -13.594 -25.484 -28.812 1 98.31 289 MET A N 1
ATOM 2185 C CA . MET A 1 289 ? -13.789 -24.141 -29.344 1 98.31 289 MET A CA 1
ATOM 2186 C C . MET A 1 289 ? -13.047 -23.109 -28.5 1 98.31 289 MET A C 1
ATOM 2188 O O . MET A 1 289 ? -13.086 -23.172 -27.266 1 98.31 289 MET A O 1
ATOM 2192 N N . GLN A 1 290 ? -12.422 -22.219 -29.125 1 98 290 GLN A N 1
ATOM 2193 C CA . GLN A 1 290 ? -11.75 -21.094 -28.469 1 98 290 GLN A CA 1
ATOM 2194 C C . GLN A 1 290 ? -12.203 -19.766 -29.047 1 98 290 GLN A C 1
ATOM 2196 O O . GLN A 1 290 ? -11.617 -19.266 -30.016 1 98 290 GLN A O 1
ATOM 2201 N N . PRO A 1 291 ? -13.156 -19.172 -28.422 1 98 291 PRO A N 1
ATOM 2202 C CA . PRO A 1 291 ? -13.578 -17.844 -28.891 1 98 291 PRO A CA 1
ATOM 2203 C C . PRO A 1 291 ? -12.43 -16.828 -28.906 1 98 291 PRO A C 1
ATOM 2205 O O . PRO A 1 291 ? -11.562 -16.859 -28.031 1 98 291 PRO A O 1
ATOM 2208 N N . ASP A 1 292 ? -12.492 -15.922 -29.844 1 96.19 292 ASP A N 1
ATOM 2209 C CA . ASP A 1 292 ? -11.508 -14.852 -29.906 1 96.19 292 ASP A CA 1
ATOM 2210 C C . ASP A 1 292 ? -11.883 -13.703 -28.969 1 96.19 292 ASP A C 1
ATOM 2212 O O . ASP A 1 292 ? -12.625 -12.797 -29.359 1 96.19 292 ASP A O 1
ATOM 2216 N N . VAL A 1 293 ? -11.328 -13.711 -27.844 1 94.62 293 VAL A N 1
ATOM 2217 C CA . VAL A 1 293 ? -11.609 -12.68 -26.844 1 94.62 293 VAL A CA 1
ATOM 2218 C C . VAL A 1 293 ? -10.312 -11.961 -26.469 1 94.62 293 VAL A C 1
ATOM 2220 O O . VAL A 1 293 ? -10.188 -11.438 -25.359 1 94.62 293 VAL A O 1
ATOM 2223 N N . SER A 1 294 ? -9.375 -11.844 -27.328 1 90.12 294 SER A N 1
ATOM 2224 C CA . SER A 1 294 ? -8.07 -11.25 -27.078 1 90.12 294 SER A CA 1
ATOM 2225 C C . SER A 1 294 ? -8.172 -9.742 -26.875 1 90.12 294 SER A C 1
ATOM 2227 O O . SER A 1 294 ? -7.254 -9.109 -26.344 1 90.12 294 SER A O 1
ATOM 2229 N N . PHE A 1 295 ? -9.305 -9.148 -27.203 1 90.31 295 PHE A N 1
ATOM 2230 C CA . PHE A 1 295 ? -9.492 -7.707 -27.141 1 90.31 295 PHE A CA 1
ATOM 2231 C C . PHE A 1 295 ? -9.828 -7.266 -25.719 1 90.31 295 PHE A C 1
ATOM 2233 O O . PHE A 1 295 ? -9.914 -6.066 -25.438 1 90.31 295 PHE A O 1
ATOM 2240 N N . MET A 1 296 ? -9.984 -8.164 -24.844 1 90.56 296 MET A N 1
ATOM 2241 C CA . MET A 1 296 ? -10.422 -7.789 -23.5 1 90.56 296 MET A CA 1
ATOM 2242 C C . MET A 1 296 ? -9.688 -8.602 -22.438 1 90.56 296 MET A C 1
ATOM 2244 O O . MET A 1 296 ? -9.055 -9.609 -22.75 1 90.56 296 MET A O 1
ATOM 2248 N N . LEU A 1 297 ? -9.836 -8.039 -21.172 1 86.25 297 LEU A N 1
ATOM 2249 C CA . LEU A 1 297 ? -9.297 -8.734 -20.016 1 86.25 297 LEU A CA 1
ATOM 2250 C C . LEU A 1 297 ? -10.422 -9.234 -19.109 1 86.25 297 LEU A C 1
ATOM 2252 O O . LEU A 1 297 ? -11.578 -8.867 -19.297 1 86.25 297 LEU A O 1
ATOM 2256 N N . ALA A 1 298 ? -10.016 -10.062 -18.203 1 86.62 298 ALA A N 1
ATOM 2257 C CA . ALA A 1 298 ? -10.969 -10.75 -17.344 1 86.62 298 ALA A CA 1
ATOM 2258 C C . ALA A 1 298 ? -11.836 -9.75 -16.578 1 86.62 298 ALA A C 1
ATOM 2260 O O . ALA A 1 298 ? -13.031 -9.969 -16.391 1 86.62 298 ALA A O 1
ATOM 2261 N N . PRO A 1 299 ? -11.32 -8.602 -16.141 1 84.38 299 PRO A N 1
ATOM 2262 C CA . PRO A 1 299 ? -12.133 -7.691 -15.336 1 84.38 299 PRO A CA 1
ATOM 2263 C C . PRO A 1 299 ? -12.945 -6.715 -16.188 1 84.38 299 PRO A C 1
ATOM 2265 O O . PRO A 1 299 ? -13.664 -5.871 -15.641 1 84.38 299 PRO A O 1
ATOM 2268 N N . ASP A 1 300 ? -12.898 -6.801 -17.516 1 87.94 300 ASP A N 1
ATOM 2269 C CA . ASP A 1 300 ? -13.57 -5.855 -18.391 1 87.94 300 ASP A CA 1
ATOM 2270 C C . ASP A 1 300 ? -15.047 -6.191 -18.547 1 87.94 300 ASP A C 1
ATOM 2272 O O . ASP A 1 300 ? -15.516 -6.5 -19.641 1 87.94 300 ASP A O 1
ATOM 2276 N N . PHE A 1 301 ? -15.797 -5.918 -17.516 1 90.06 301 PHE A N 1
ATOM 2277 C CA . PHE A 1 301 ? -17.203 -6.309 -17.531 1 90.06 301 PHE A CA 1
ATOM 2278 C C . PHE A 1 301 ? -18.016 -5.406 -18.453 1 90.06 301 PHE A C 1
ATOM 2280 O O . PHE A 1 301 ? -19.109 -5.766 -18.875 1 90.06 301 PHE A O 1
ATOM 2287 N N . ASP A 1 302 ? -17.484 -4.285 -18.828 1 87.5 302 ASP A N 1
ATOM 2288 C CA . ASP A 1 302 ? -18.141 -3.373 -19.75 1 87.5 302 ASP A CA 1
ATOM 2289 C C . ASP A 1 302 ? -18.094 -3.92 -21.172 1 87.5 302 ASP A C 1
ATOM 2291 O O . ASP A 1 302 ? -18.844 -3.467 -22.047 1 87.5 302 ASP A O 1
ATOM 2295 N N . LYS A 1 303 ? -17.297 -4.965 -21.406 1 94.31 303 LYS A N 1
ATOM 2296 C CA . LYS A 1 303 ? -17.125 -5.496 -22.75 1 94.31 303 LYS A CA 1
ATOM 2297 C C . LYS A 1 303 ? -17.812 -6.848 -22.906 1 94.31 303 LYS A C 1
ATOM 2299 O O . LYS A 1 303 ? -17.578 -7.57 -23.875 1 94.31 303 LYS A O 1
ATOM 2304 N N . MET A 1 304 ? -18.703 -7.219 -22.094 1 96.25 304 MET A N 1
ATOM 2305 C CA . MET A 1 304 ? -19.344 -8.531 -22.078 1 96.25 304 MET A CA 1
ATOM 2306 C C . MET A 1 304 ? -20.141 -8.758 -23.359 1 96.25 304 MET A C 1
ATOM 2308 O O . MET A 1 304 ? -20.203 -9.875 -23.875 1 96.25 304 MET A O 1
ATOM 2312 N N . ASP A 1 305 ? -20.734 -7.707 -23.906 1 97 305 ASP A N 1
ATOM 2313 C CA . ASP A 1 305 ? -21.484 -7.832 -25.141 1 97 305 ASP A CA 1
ATOM 2314 C C . ASP A 1 305 ? -20.594 -8.297 -26.281 1 97 305 ASP A C 1
ATOM 2316 O O . ASP A 1 305 ? -21 -9.117 -27.109 1 97 305 ASP A O 1
ATOM 2320 N N . LEU A 1 306 ? -19.391 -7.727 -26.297 1 97.56 306 LEU A N 1
ATOM 2321 C CA . LEU A 1 306 ? -18.438 -8.125 -27.328 1 97.56 306 LEU A CA 1
ATOM 2322 C C . LEU A 1 306 ? -18.031 -9.578 -27.156 1 97.56 306 LEU A C 1
ATOM 2324 O O . LEU A 1 306 ? -17.875 -10.305 -28.141 1 97.56 306 LEU A O 1
ATOM 2328 N N . ALA A 1 307 ? -17.859 -10.023 -25.969 1 98 307 ALA A N 1
ATOM 2329 C CA . ALA A 1 307 ? -17.516 -11.414 -25.688 1 98 307 ALA A CA 1
ATOM 2330 C C . ALA A 1 307 ? -18.641 -12.352 -26.141 1 98 307 ALA A C 1
ATOM 2332 O O . ALA A 1 307 ? -18.391 -13.422 -26.688 1 98 307 ALA A O 1
ATOM 2333 N N . TYR A 1 308 ? -19.891 -11.953 -25.906 1 98.31 308 TYR A N 1
ATOM 2334 C CA . TYR A 1 308 ? -21.062 -12.703 -26.359 1 98.31 308 TYR A CA 1
ATOM 2335 C C . TYR A 1 308 ? -21.016 -12.938 -27.859 1 98.31 308 TYR A C 1
ATOM 2337 O O . TYR A 1 308 ? -21.219 -14.062 -28.328 1 98.31 308 TYR A O 1
ATOM 2345 N N . ARG A 1 309 ? -20.703 -11.93 -28.547 1 98.38 309 ARG A N 1
ATOM 2346 C CA . ARG A 1 309 ? -20.625 -12.023 -30 1 98.38 309 ARG A CA 1
ATOM 2347 C C . ARG A 1 309 ? -19.5 -12.945 -30.438 1 98.38 309 ARG A C 1
ATOM 2349 O O . ARG A 1 309 ? -19.625 -13.695 -31.406 1 98.38 309 ARG A O 1
ATOM 2356 N N . ALA A 1 310 ? -18.422 -12.859 -29.734 1 98.5 310 ALA A N 1
ATOM 2357 C CA . ALA A 1 310 ? -17.297 -13.742 -30.047 1 98.5 310 ALA A CA 1
ATOM 2358 C C . ALA A 1 310 ? -17.688 -15.203 -29.859 1 98.5 310 ALA A C 1
ATOM 2360 O O . ALA A 1 310 ? -17.25 -16.062 -30.625 1 98.5 310 ALA A O 1
ATOM 2361 N N . GLY A 1 311 ? -18.484 -15.508 -28.844 1 98.69 311 GLY A N 1
ATOM 2362 C CA . GLY A 1 311 ? -18.984 -16.859 -28.625 1 98.69 311 GLY A CA 1
ATOM 2363 C C . GLY A 1 311 ? -19.891 -17.344 -29.75 1 98.69 311 GLY A C 1
ATOM 2364 O O . GLY A 1 311 ? -19.734 -18.469 -30.219 1 98.69 311 GLY A O 1
ATOM 2365 N N . ARG A 1 312 ? -20.781 -16.469 -30.188 1 98.56 312 ARG A N 1
ATOM 2366 C CA . ARG A 1 312 ? -21.641 -16.828 -31.297 1 98.56 312 ARG A CA 1
ATOM 2367 C C . ARG A 1 312 ? -20.812 -17.109 -32.562 1 98.56 312 ARG A C 1
ATOM 2369 O O . ARG A 1 312 ? -21.062 -18.078 -33.281 1 98.56 312 ARG A O 1
ATOM 2376 N N . ASN A 1 313 ? -19.828 -16.25 -32.781 1 98.56 313 ASN A N 1
ATOM 2377 C CA . ASN A 1 313 ? -19 -16.344 -33.969 1 98.56 313 ASN A CA 1
ATOM 2378 C C . ASN A 1 313 ? -18.266 -17.672 -34.031 1 98.56 313 ASN A C 1
ATOM 2380 O O . ASN A 1 313 ? -18.266 -18.344 -35.062 1 98.56 313 ASN A O 1
ATOM 2384 N N . ILE A 1 314 ? -17.625 -18.047 -32.969 1 98.62 314 ILE A N 1
ATOM 2385 C CA . ILE A 1 314 ? -16.828 -19.281 -32.969 1 98.62 314 ILE A CA 1
ATOM 2386 C C . ILE A 1 314 ? -17.766 -20.484 -33.125 1 98.62 314 ILE A C 1
ATOM 2388 O O . ILE A 1 314 ? -17.422 -21.469 -33.781 1 98.62 314 ILE A O 1
ATOM 2392 N N . ALA A 1 315 ? -18.922 -20.5 -32.438 1 98.69 315 ALA A N 1
ATOM 2393 C CA . ALA A 1 315 ? -19.875 -21.594 -32.562 1 98.69 315 ALA A CA 1
ATOM 2394 C C . ALA A 1 315 ? -20.391 -21.719 -34 1 98.69 315 ALA A C 1
ATOM 2396 O O . ALA A 1 315 ? -20.547 -22.844 -34.5 1 98.69 315 ALA A O 1
ATOM 2397 N N . ASN A 1 316 ? -20.672 -20.609 -34.594 1 98.5 316 ASN A N 1
ATOM 2398 C CA . ASN A 1 316 ? -21.094 -20.641 -36 1 98.5 316 ASN A CA 1
ATOM 2399 C C . ASN A 1 316 ? -20 -21.172 -36.906 1 98.5 316 ASN A C 1
ATOM 2401 O O . ASN A 1 316 ? -20.281 -21.906 -37.844 1 98.5 316 ASN A O 1
ATOM 2405 N N . LYS A 1 317 ? -18.812 -20.734 -36.625 1 98.25 317 LYS A N 1
ATOM 2406 C CA . LYS A 1 317 ? -17.688 -21.234 -37.406 1 98.25 317 LYS A CA 1
ATOM 2407 C C . LYS A 1 317 ? -17.547 -22.75 -37.25 1 98.25 317 LYS A C 1
ATOM 2409 O O . LYS A 1 317 ? -17.172 -23.438 -38.219 1 98.25 317 LYS A O 1
ATOM 2414 N N . MET A 1 318 ? -17.906 -23.281 -36.125 1 98 318 MET A N 1
ATOM 2415 C CA . MET A 1 318 ? -17.734 -24.703 -35.844 1 98 318 MET A CA 1
ATOM 2416 C C . MET A 1 318 ? -19.031 -25.469 -36.094 1 98 318 MET A C 1
ATOM 2418 O O . MET A 1 318 ? -19.141 -26.641 -35.75 1 98 318 MET A O 1
ATOM 2422 N N . LEU A 1 319 ? -20.016 -24.922 -36.719 1 97.44 319 LEU A N 1
ATOM 2423 C CA . LEU A 1 319 ? -21.344 -25.484 -36.906 1 97.44 319 LEU A CA 1
ATOM 2424 C C . LEU A 1 319 ? -21.281 -26.812 -37.656 1 97.44 319 LEU A C 1
ATOM 2426 O O . LEU A 1 319 ? -22 -27.75 -37.312 1 97.44 319 LEU A O 1
ATOM 2430 N N . PRO A 1 320 ? -20.406 -26.938 -38.688 1 97.44 320 PRO A N 1
ATOM 2431 C CA . PRO A 1 320 ? -20.344 -28.219 -39.375 1 97.44 320 PRO A CA 1
ATOM 2432 C C . PRO A 1 320 ? -20 -29.391 -38.438 1 97.44 320 PRO A C 1
ATOM 2434 O O . PRO A 1 320 ? -20.562 -30.469 -38.594 1 97.44 320 PRO A O 1
ATOM 2437 N N . ALA A 1 321 ? -19.172 -29.109 -37.5 1 97.19 321 ALA A N 1
ATOM 2438 C CA . ALA A 1 321 ? -18.812 -30.156 -36.531 1 97.19 321 ALA A CA 1
ATOM 2439 C C . ALA A 1 321 ? -19.906 -30.344 -35.5 1 97.19 321 ALA A C 1
ATOM 2441 O O . ALA A 1 321 ? -20.156 -31.453 -35.031 1 97.19 321 ALA A O 1
ATOM 2442 N N . LEU A 1 322 ? -20.594 -29.328 -35.188 1 97.81 322 LEU A N 1
ATOM 2443 C CA . LEU A 1 322 ? -21.609 -29.328 -34.156 1 97.81 322 LEU A CA 1
ATOM 2444 C C . LEU A 1 322 ? -22.875 -30.031 -34.625 1 97.81 322 LEU A C 1
ATOM 2446 O O . LEU A 1 322 ? -23.594 -30.641 -33.812 1 97.81 322 LEU A O 1
ATOM 2450 N N . LEU A 1 323 ? -23.203 -29.953 -35.844 1 96.94 323 LEU A N 1
ATOM 2451 C CA . LEU A 1 323 ? -24.453 -30.453 -36.375 1 96.94 323 LEU A CA 1
ATOM 2452 C C . LEU A 1 323 ? -24.516 -31.969 -36.281 1 96.94 323 LEU A C 1
ATOM 2454 O O . LEU A 1 323 ? -25.594 -32.562 -36.406 1 96.94 323 LEU A O 1
ATOM 2458 N N . LYS A 1 324 ? -23.359 -32.562 -35.969 1 95 324 LYS A N 1
ATOM 2459 C CA . LYS A 1 324 ? -23.344 -34 -35.719 1 95 324 LYS A CA 1
ATOM 2460 C C . LYS A 1 324 ? -24.203 -34.344 -34.5 1 95 324 LYS A C 1
ATOM 2462 O O . LYS A 1 324 ? -24.656 -35.5 -34.375 1 95 324 LYS A O 1
ATOM 2467 N N . PHE A 1 325 ? -24.422 -33.375 -33.75 1 96.88 325 PHE A N 1
ATOM 2468 C CA . PHE A 1 325 ? -25.141 -33.625 -32.5 1 96.88 325 PHE A CA 1
ATOM 2469 C C . PHE A 1 325 ? -26.562 -33.062 -32.562 1 96.88 325 PHE A C 1
ATOM 2471 O O . PHE A 1 325 ? -27.297 -33.094 -31.578 1 96.88 325 PHE A O 1
ATOM 2478 N N . GLN A 1 326 ? -26.953 -32.562 -33.75 1 97.06 326 GLN A N 1
ATOM 2479 C CA . GLN A 1 326 ? -28.312 -32.031 -33.938 1 97.06 326 GLN A CA 1
ATOM 2480 C C . GLN A 1 326 ? -29.344 -33.156 -33.844 1 97.06 326 GLN A C 1
ATOM 2482 O O . GLN A 1 326 ? -29.141 -34.25 -34.406 1 97.06 326 GLN A O 1
ATOM 2487 N N . VAL A 1 327 ? -30.391 -32.875 -33.156 1 96.81 327 VAL A N 1
ATOM 2488 C CA . VAL A 1 327 ? -31.469 -33.844 -33.062 1 96.81 327 VAL A CA 1
ATOM 2489 C C . VAL A 1 327 ? -32.688 -33.375 -33.875 1 96.81 327 VAL A C 1
ATOM 2491 O O . VAL A 1 327 ? -32.719 -32.219 -34.281 1 96.81 327 VAL A O 1
ATOM 2494 N N . SER A 1 328 ? -33.656 -34.25 -34.031 1 96 328 SER A N 1
ATOM 2495 C CA . SER A 1 328 ? -34.875 -33.875 -34.75 1 96 328 SER A CA 1
ATOM 2496 C C . SER A 1 328 ? -35.719 -32.906 -33.969 1 96 328 SER A C 1
ATOM 2498 O O . SER A 1 328 ? -35.562 -32.781 -32.75 1 96 328 SER A O 1
ATOM 2500 N N . PRO A 1 329 ? -36.531 -32.094 -34.688 1 96.69 329 PRO A N 1
ATOM 2501 C CA . PRO A 1 329 ? -37.406 -31.172 -33.969 1 96.69 329 PRO A CA 1
ATOM 2502 C C . PRO A 1 329 ? -38.25 -31.844 -32.875 1 96.69 329 PRO A C 1
ATOM 2504 O O . PRO A 1 329 ? -38.406 -31.281 -31.797 1 96.69 329 PRO A O 1
ATOM 2507 N N . ALA A 1 330 ? -38.719 -33 -33.125 1 94.88 330 ALA A N 1
ATOM 2508 C CA . ALA A 1 330 ? -39.531 -33.719 -32.156 1 94.88 330 ALA A CA 1
ATOM 2509 C C . ALA A 1 330 ? -38.719 -34.125 -30.938 1 94.88 330 ALA A C 1
ATOM 2511 O O . ALA A 1 330 ? -39.188 -34 -29.797 1 94.88 330 ALA A O 1
ATOM 2512 N N . GLN A 1 331 ? -37.562 -34.625 -31.203 1 94.5 331 GLN A N 1
ATOM 2513 C CA . GLN A 1 331 ? -36.688 -35 -30.094 1 94.5 331 GLN A CA 1
ATOM 2514 C C . GLN A 1 331 ? -36.281 -33.781 -29.266 1 94.5 331 GLN A C 1
ATOM 2516 O O . GLN A 1 331 ? -36.188 -33.875 -28.047 1 94.5 331 GLN A O 1
ATOM 2521 N N . TYR A 1 332 ? -36.062 -32.719 -29.953 1 96.56 332 TYR A N 1
ATOM 2522 C CA . TYR A 1 332 ? -35.656 -31.516 -29.25 1 96.56 332 TYR A CA 1
ATOM 2523 C C . TYR A 1 332 ? -36.812 -30.953 -28.438 1 96.56 332 TYR A C 1
ATOM 2525 O O . TYR A 1 332 ? -36.625 -30.422 -27.328 1 96.56 332 TYR A O 1
ATOM 2533 N N . GLU A 1 333 ? -38 -30.938 -28.953 1 95.75 333 GLU A N 1
ATOM 2534 C CA . GLU A 1 333 ? -39.188 -30.516 -28.203 1 95.75 333 GLU A CA 1
ATOM 2535 C C . GLU A 1 333 ? -39.375 -31.344 -26.938 1 95.75 333 GLU A C 1
ATOM 2537 O O . GLU A 1 333 ? -39.75 -30.812 -25.891 1 95.75 333 GLU A O 1
ATOM 2542 N N . GLN A 1 334 ? -39.156 -32.625 -27.109 1 94 334 GLN A N 1
ATOM 2543 C CA . GLN A 1 334 ? -39.219 -33.5 -25.922 1 94 334 GLN A CA 1
ATOM 2544 C C . GLN A 1 334 ? -38.156 -33.094 -24.906 1 94 334 GLN A C 1
ATOM 2546 O O . GLN A 1 334 ? -38.438 -33.062 -23.703 1 94 334 GLN A O 1
ATOM 2551 N N . TYR A 1 335 ? -37 -32.875 -25.375 1 95.19 335 TYR A N 1
ATOM 2552 C CA . TYR A 1 335 ? -35.906 -32.406 -24.516 1 95.19 335 TYR A CA 1
ATOM 2553 C C . TYR A 1 335 ? -36.281 -31.141 -23.797 1 95.19 335 TYR A C 1
ATOM 2555 O O . TYR A 1 335 ? -36.062 -31.016 -22.578 1 95.19 335 TYR A O 1
ATOM 2563 N N . LEU A 1 336 ? -36.844 -30.172 -24.469 1 96.12 336 LEU A N 1
ATOM 2564 C CA . LEU A 1 336 ? -37.25 -28.891 -23.891 1 96.12 336 LEU A CA 1
ATOM 2565 C C . LEU A 1 336 ? -38.375 -29.094 -22.859 1 96.12 336 LEU A C 1
ATOM 2567 O O . LEU A 1 336 ? -38.375 -28.438 -21.828 1 96.12 336 LEU A O 1
ATOM 2571 N N . LYS A 1 337 ? -39.281 -29.922 -23.156 1 94.12 337 LYS A N 1
ATOM 2572 C CA . LYS A 1 337 ? -40.375 -30.203 -22.234 1 94.12 337 LYS A CA 1
ATOM 2573 C C . LYS A 1 337 ? -39.844 -30.797 -20.922 1 94.12 337 LYS A C 1
ATOM 2575 O O . LYS A 1 337 ? -40.281 -30.422 -19.844 1 94.12 337 LYS A O 1
ATOM 2580 N N . GLU A 1 338 ? -38.969 -31.672 -21.062 1 92.31 338 GLU A N 1
ATOM 2581 C CA . GLU A 1 338 ? -38.344 -32.281 -19.891 1 92.31 338 GLU A CA 1
ATOM 2582 C C . GLU A 1 338 ? -37.594 -31.25 -19.062 1 92.31 338 GLU A C 1
ATOM 2584 O O . GLU A 1 338 ? -37.656 -31.234 -17.844 1 92.31 338 GLU A O 1
ATOM 2589 N N . LYS A 1 339 ? -36.844 -30.484 -19.734 1 93.94 339 LYS A N 1
ATOM 2590 C CA . LYS A 1 339 ? -36.094 -29.422 -19.094 1 93.94 339 LYS A CA 1
ATOM 2591 C C . LYS A 1 339 ? -37.031 -28.453 -18.344 1 93.94 339 LYS A C 1
ATOM 2593 O O . LYS A 1 339 ? -36.75 -28.078 -17.203 1 93.94 339 LYS A O 1
ATOM 2598 N N . GLN A 1 340 ? -38.062 -28.078 -18.969 1 93 340 GLN A N 1
ATOM 2599 C CA . GLN A 1 340 ? -39.031 -27.156 -18.375 1 93 340 GLN A CA 1
ATOM 2600 C C . GLN A 1 340 ? -39.75 -27.797 -17.203 1 93 340 GLN A C 1
ATOM 2602 O O . GLN A 1 340 ? -40.062 -27.125 -16.203 1 93 340 GLN A O 1
ATOM 2607 N N . ASN A 1 341 ? -40.062 -29.047 -17.359 1 91.75 341 ASN A N 1
ATOM 2608 C CA . ASN A 1 341 ? -40.719 -29.766 -16.266 1 91.75 341 ASN A CA 1
ATOM 2609 C C . ASN A 1 341 ? -39.844 -29.812 -15.023 1 91.75 341 ASN A C 1
ATOM 2611 O O . ASN A 1 341 ? -40.312 -29.578 -13.914 1 91.75 341 ASN A O 1
ATOM 2615 N N . ARG A 1 342 ? -38.656 -30.047 -15.203 1 91.62 342 ARG A N 1
ATOM 2616 C CA . ARG A 1 342 ? -37.719 -30.078 -14.078 1 91.62 342 ARG A CA 1
ATOM 2617 C C . ARG A 1 342 ? -37.5 -28.688 -13.5 1 91.62 342 ARG A C 1
ATOM 2619 O O . ARG A 1 342 ? -37.312 -28.531 -12.289 1 91.62 342 ARG A O 1
ATOM 2626 N N . ARG A 1 343 ? -37.438 -27.734 -14.336 1 92.94 343 ARG A N 1
ATOM 2627 C CA . ARG A 1 343 ? -37.312 -26.344 -13.875 1 92.94 343 ARG A CA 1
ATOM 2628 C C . ARG A 1 343 ? -38.5 -25.969 -12.984 1 92.94 343 ARG A C 1
ATOM 2630 O O . ARG A 1 343 ? -38.312 -25.297 -11.961 1 92.94 343 ARG A O 1
ATOM 2637 N N . SER A 1 344 ? -39.625 -26.359 -13.383 1 88.75 344 SER A N 1
ATOM 2638 C CA . SER A 1 344 ? -40.844 -26.047 -12.617 1 88.75 344 SER A CA 1
ATOM 2639 C C . SER A 1 344 ? -40.812 -26.719 -11.25 1 88.75 344 SER A C 1
ATOM 2641 O O . SER A 1 344 ? -41.438 -26.219 -10.297 1 88.75 344 SER A O 1
ATOM 2643 N N . GLN A 1 345 ? -40.094 -27.734 -11.25 1 84.12 345 GLN A N 1
ATOM 2644 C CA . GLN A 1 345 ? -40 -28.453 -9.992 1 84.12 345 GLN A CA 1
ATOM 2645 C C . GLN A 1 345 ? -38.906 -27.828 -9.094 1 84.12 345 GLN A C 1
ATOM 2647 O O . GLN A 1 345 ? -38.906 -28.062 -7.883 1 84.12 345 GLN A O 1
ATOM 2652 N N . LEU A 1 346 ? -38.188 -27.062 -9.789 1 80.81 346 LEU A N 1
ATOM 2653 C CA . LEU A 1 346 ? -37.125 -26.406 -9.039 1 80.81 346 LEU A CA 1
ATOM 2654 C C . LEU A 1 346 ? -37.688 -25.234 -8.234 1 80.81 346 LEU A C 1
ATOM 2656 O O . LEU A 1 346 ? -38.562 -24.516 -8.703 1 80.81 346 LEU A O 1
ATOM 2660 N N . ALA A 1 347 ? -37.75 -25.109 -7.094 1 66.94 347 ALA A N 1
ATOM 2661 C CA . ALA A 1 347 ? -38.281 -24.125 -6.145 1 66.94 347 ALA A CA 1
ATOM 2662 C C . ALA A 1 347 ? -37.469 -22.812 -6.234 1 66.94 347 ALA A C 1
ATOM 2664 O O . ALA A 1 347 ? -37.062 -22.266 -5.211 1 66.94 347 ALA A O 1
ATOM 2665 N N . ALA A 1 348 ? -37.25 -22.344 -7.434 1 74.31 348 ALA A N 1
ATOM 2666 C CA . ALA A 1 348 ? -36.656 -21.016 -7.531 1 74.31 348 ALA A CA 1
ATOM 2667 C C . ALA A 1 348 ? -37.75 -19.938 -7.652 1 74.31 348 ALA A C 1
ATOM 2669 O O . ALA A 1 348 ? -38.375 -19.797 -8.703 1 74.31 348 ALA A O 1
ATOM 2670 N N . HIS A 1 349 ? -37.906 -19.328 -6.488 1 81.56 349 HIS A N 1
ATOM 2671 C CA . HIS A 1 349 ? -39.031 -18.375 -6.395 1 81.56 349 HIS A CA 1
ATOM 2672 C C . HIS A 1 349 ? -38.531 -17.016 -5.918 1 81.56 349 HIS A C 1
ATOM 2674 O O . HIS A 1 349 ? -37.375 -16.859 -5.555 1 81.56 349 HIS A O 1
ATOM 2680 N N . SER A 1 350 ? -39.438 -16.109 -6.105 1 86 350 SER A N 1
ATOM 2681 C CA . SER A 1 350 ? -39.094 -14.758 -5.637 1 86 350 SER A CA 1
ATOM 2682 C C . SER A 1 350 ? -39.406 -14.602 -4.148 1 86 350 SER A C 1
ATOM 2684 O O . SER A 1 350 ? -39.031 -13.594 -3.543 1 86 350 SER A O 1
ATOM 2686 N N . ALA A 1 351 ? -40.031 -15.617 -3.59 1 91.31 351 ALA A N 1
ATOM 2687 C CA . ALA A 1 351 ? -40.344 -15.641 -2.166 1 91.31 351 ALA A CA 1
ATOM 2688 C C . ALA A 1 351 ? -40.406 -17.062 -1.635 1 91.31 351 ALA A C 1
ATOM 2690 O O . ALA A 1 351 ? -40.656 -18 -2.393 1 91.31 351 ALA A O 1
ATOM 2691 N N . TYR A 1 352 ? -40.125 -17.266 -0.362 1 93.38 352 TYR A N 1
ATOM 2692 C CA . TYR A 1 352 ? -40.094 -18.578 0.259 1 93.38 352 TYR A CA 1
ATOM 2693 C C . TYR A 1 352 ? -40.719 -18.547 1.644 1 93.38 352 TYR A C 1
ATOM 2695 O O . TYR A 1 352 ? -40.594 -17.562 2.373 1 93.38 352 TYR A O 1
ATOM 2703 N N . TYR A 1 353 ? -41.406 -19.531 1.896 1 94.38 353 TYR A N 1
ATOM 2704 C CA . TYR A 1 353 ? -41.875 -19.703 3.273 1 94.38 353 TYR A CA 1
ATOM 2705 C C . TYR A 1 353 ? -40.719 -20.125 4.176 1 94.38 353 TYR A C 1
ATOM 2707 O O . TYR A 1 353 ? -40.031 -21.109 3.895 1 94.38 353 TYR A O 1
ATOM 2715 N N . ILE A 1 354 ? -40.469 -19.422 5.188 1 96.5 354 ILE A N 1
ATOM 2716 C CA . ILE A 1 354 ? -39.344 -19.719 6.094 1 96.5 354 ILE A CA 1
ATOM 2717 C C . ILE A 1 354 ? -39.906 -20.109 7.461 1 96.5 354 ILE A C 1
ATOM 2719 O O . ILE A 1 354 ? -40.594 -19.328 8.109 1 96.5 354 ILE A O 1
ATOM 2723 N N . ASP A 1 355 ? -39.5 -21.312 7.887 1 96.62 355 ASP A N 1
ATOM 2724 C CA . ASP A 1 355 ? -40 -21.844 9.156 1 96.62 355 ASP A CA 1
ATOM 2725 C C . ASP A 1 355 ? -39.156 -21.297 10.328 1 96.62 355 ASP A C 1
ATOM 2727 O O . ASP A 1 355 ? -39.719 -20.875 11.344 1 96.62 355 ASP A O 1
ATOM 2731 N N . THR A 1 356 ? -37.906 -21.422 10.188 1 96.31 356 THR A N 1
ATOM 2732 C CA . THR A 1 356 ? -37 -21.016 11.258 1 96.31 356 THR A CA 1
ATOM 2733 C C . THR A 1 356 ? -35.719 -20.453 10.688 1 96.31 356 THR A C 1
ATOM 2735 O O . THR A 1 356 ? -35.438 -20.609 9.492 1 96.31 356 THR A O 1
ATOM 2738 N N . ILE A 1 357 ? -34.938 -19.75 11.539 1 97.31 357 ILE A N 1
ATOM 2739 C CA . ILE A 1 357 ? -33.656 -19.203 11.188 1 97.31 357 ILE A CA 1
ATOM 2740 C C . ILE A 1 357 ? -32.562 -19.859 12.039 1 97.31 357 ILE A C 1
ATOM 2742 O O . ILE A 1 357 ? -32.688 -19.953 13.266 1 97.31 357 ILE A O 1
ATOM 2746 N N . ASP A 1 358 ? -31.609 -20.406 11.422 1 96.69 358 ASP A N 1
ATOM 2747 C CA . ASP A 1 358 ? -30.406 -20.922 12.078 1 96.69 358 ASP A CA 1
ATOM 2748 C C . ASP A 1 358 ? -29.203 -20.016 11.797 1 96.69 358 ASP A C 1
ATOM 2750 O O . ASP A 1 358 ? -29.016 -19.562 10.664 1 96.69 358 ASP A O 1
ATOM 2754 N N . ILE A 1 359 ? -28.391 -19.781 12.789 1 96.44 359 ILE A N 1
ATOM 2755 C CA . ILE A 1 359 ? -27.281 -18.859 12.602 1 96.44 359 ILE A CA 1
ATOM 2756 C C . ILE A 1 359 ? -25.969 -19.609 12.781 1 96.44 359 ILE A C 1
ATOM 2758 O O . ILE A 1 359 ? -25.719 -20.203 13.836 1 96.44 359 ILE A O 1
ATOM 2762 N N . ASP A 1 360 ? -25.188 -19.688 11.742 1 95.81 360 ASP A N 1
ATOM 2763 C CA . ASP A 1 360 ? -23.781 -20.016 11.859 1 95.81 360 ASP A CA 1
ATOM 2764 C C . ASP A 1 360 ? -22.953 -18.797 12.258 1 95.81 360 ASP A C 1
ATOM 2766 O O . ASP A 1 360 ? -22.484 -18.047 11.391 1 95.81 360 ASP A O 1
ATOM 2770 N N . ASN A 1 361 ? -22.672 -18.672 13.523 1 96.56 361 ASN A N 1
ATOM 2771 C CA . ASN A 1 361 ? -22.219 -17.438 14.141 1 96.56 361 ASN A CA 1
ATOM 2772 C C . ASN A 1 361 ? -20.703 -17.422 14.328 1 96.56 361 ASN A C 1
ATOM 2774 O O . ASN A 1 361 ? -20.172 -18.141 15.18 1 96.56 361 ASN A O 1
ATOM 2778 N N . HIS A 1 362 ? -20.016 -16.672 13.602 1 94.44 362 HIS A N 1
ATOM 2779 C CA . HIS A 1 362 ? -18.578 -16.484 13.758 1 94.44 362 HIS A CA 1
ATOM 2780 C C . HIS A 1 362 ? -18.266 -15.055 14.188 1 94.44 362 HIS A C 1
ATOM 2782 O O . HIS A 1 362 ? -17.375 -14.414 13.625 1 94.44 362 HIS A O 1
ATOM 2788 N N . THR A 1 363 ? -19.062 -14.586 15.07 1 94.56 363 THR A N 1
ATOM 2789 C CA . THR A 1 363 ? -18.906 -13.242 15.617 1 94.56 363 THR A CA 1
ATOM 2790 C C . THR A 1 363 ? -18.859 -13.281 17.141 1 94.56 363 THR A C 1
ATOM 2792 O O . THR A 1 363 ? -19.031 -14.344 17.75 1 94.56 363 THR A O 1
ATOM 2795 N N . ARG A 1 364 ? -18.672 -12.195 17.781 1 91.62 364 ARG A N 1
ATOM 2796 C CA . ARG A 1 364 ? -18.625 -12.07 19.234 1 91.62 364 ARG A CA 1
ATOM 2797 C C . ARG A 1 364 ? -20.016 -11.836 19.812 1 91.62 364 ARG A C 1
ATOM 2799 O O . ARG A 1 364 ? -20.219 -11.977 21.016 1 91.62 364 ARG A O 1
ATOM 2806 N N . LEU A 1 365 ? -20.906 -11.562 18.922 1 93.12 365 LEU A N 1
ATOM 2807 C CA . LEU A 1 365 ? -22.281 -11.352 19.375 1 93.12 365 LEU A CA 1
ATOM 2808 C C . LEU A 1 365 ? -23 -12.688 19.562 1 93.12 365 LEU A C 1
ATOM 2810 O O . LEU A 1 365 ? -22.656 -13.68 18.922 1 93.12 365 LEU A O 1
ATOM 2814 N N . SER A 1 366 ? -24.031 -12.648 20.406 1 94.5 366 SER A N 1
ATOM 2815 C CA . SER A 1 366 ? -24.828 -13.852 20.609 1 94.5 366 SER A CA 1
ATOM 2816 C C . SER A 1 366 ? -25.812 -14.062 19.469 1 94.5 366 SER A C 1
ATOM 2818 O O . SER A 1 366 ? -26.094 -13.141 18.703 1 94.5 366 SER A O 1
ATOM 2820 N N . ASP A 1 367 ? -26.297 -15.234 19.359 1 95.88 367 ASP A N 1
ATOM 2821 C CA . ASP A 1 367 ? -27.328 -15.523 18.375 1 95.88 367 ASP A CA 1
ATOM 2822 C C . ASP A 1 367 ? -28.562 -14.656 18.594 1 95.88 367 ASP A C 1
ATOM 2824 O O . ASP A 1 367 ? -29.188 -14.188 17.641 1 95.88 367 ASP A O 1
ATOM 2828 N N . THR A 1 368 ? -28.812 -14.445 19.859 1 95.19 368 THR A N 1
ATOM 2829 C CA . THR A 1 368 ? -29.984 -13.633 20.219 1 95.19 368 THR A CA 1
ATOM 2830 C C . THR A 1 368 ? -29.812 -12.203 19.703 1 95.19 368 THR A C 1
ATOM 2832 O O . THR A 1 368 ? -30.766 -11.617 19.172 1 95.19 368 THR A O 1
ATOM 2835 N N . ALA A 1 369 ? -28.672 -11.719 19.875 1 94.56 369 ALA A N 1
ATOM 2836 C CA . ALA A 1 369 ? -28.406 -10.359 19.422 1 94.56 369 ALA A CA 1
ATOM 2837 C C . ALA A 1 369 ? -28.5 -10.266 17.906 1 94.56 369 ALA A C 1
ATOM 2839 O O . ALA A 1 369 ? -29.078 -9.32 17.359 1 94.56 369 ALA A O 1
ATOM 2840 N N . LEU A 1 370 ? -27.938 -11.211 17.203 1 95.88 370 LEU A N 1
ATOM 2841 C CA . LEU A 1 370 ? -27.953 -11.211 15.75 1 95.88 370 LEU A CA 1
ATOM 2842 C C . LEU A 1 370 ? -29.375 -11.328 15.211 1 95.88 370 LEU A C 1
ATOM 2844 O O . LEU A 1 370 ? -29.734 -10.641 14.25 1 95.88 370 LEU A O 1
ATOM 2848 N N . LEU A 1 371 ? -30.156 -12.203 15.828 1 96.19 371 LEU A N 1
ATOM 2849 C CA . LEU A 1 371 ? -31.547 -12.391 15.406 1 96.19 371 LEU A CA 1
ATOM 2850 C C . LEU A 1 371 ? -32.344 -11.117 15.633 1 96.19 371 LEU A C 1
ATOM 2852 O O . LEU A 1 371 ? -33.219 -10.766 14.82 1 96.19 371 LEU A O 1
ATOM 2856 N N . ALA A 1 372 ? -32.094 -10.477 16.719 1 94.94 372 ALA A N 1
ATOM 2857 C CA . ALA A 1 372 ? -32.781 -9.234 17.016 1 94.94 372 ALA A CA 1
ATOM 2858 C C . ALA A 1 372 ? -32.438 -8.156 15.992 1 94.94 372 ALA A C 1
ATOM 2860 O O . ALA A 1 372 ? -33.344 -7.422 15.547 1 94.94 372 ALA A O 1
ATOM 2861 N N . LEU A 1 373 ? -31.234 -8.086 15.641 1 93.12 373 LEU A N 1
ATOM 2862 C CA . LEU A 1 373 ? -30.797 -7.09 14.672 1 93.12 373 LEU A CA 1
ATOM 2863 C C . LEU A 1 373 ? -31.312 -7.426 13.273 1 93.12 373 LEU A C 1
ATOM 2865 O O . LEU A 1 373 ? -31.578 -6.527 12.477 1 93.12 373 LEU A O 1
ATOM 2869 N N . LEU A 1 374 ? -31.297 -8.688 13.047 1 95.06 374 LEU A N 1
ATOM 2870 C CA . LEU A 1 374 ? -31.828 -9.141 11.766 1 95.06 374 LEU A CA 1
ATOM 2871 C C . LEU A 1 374 ? -33.281 -8.703 11.586 1 95.06 374 LEU A C 1
ATOM 2873 O O . LEU A 1 374 ? -33.688 -8.367 10.477 1 95.06 374 LEU A O 1
ATOM 2877 N N . ASP A 1 375 ? -34.031 -8.734 12.617 1 93.81 375 ASP A N 1
ATOM 2878 C CA . ASP A 1 375 ? -35.406 -8.297 12.664 1 93.81 375 ASP A CA 1
ATOM 2879 C C . ASP A 1 375 ? -36.25 -8.922 11.539 1 93.81 375 ASP A C 1
ATOM 2881 O O . ASP A 1 375 ? -36.875 -8.219 10.758 1 93.81 375 ASP A O 1
ATOM 2885 N N . LEU A 1 376 ? -36.156 -10.203 11.398 1 95.56 376 LEU A N 1
ATOM 2886 C CA . LEU A 1 376 ? -36.906 -10.953 10.391 1 95.56 376 LEU A CA 1
ATOM 2887 C C . LEU A 1 376 ? -37.844 -11.969 11.047 1 95.56 376 LEU A C 1
ATOM 2889 O O . LEU A 1 376 ? -37.375 -12.938 11.664 1 95.56 376 LEU A O 1
ATOM 2893 N N . LYS A 1 377 ? -39.125 -11.719 10.875 1 94.88 377 LYS A N 1
ATOM 2894 C CA . LYS A 1 377 ? -40.125 -12.648 11.422 1 94.88 377 LYS A CA 1
ATOM 2895 C C . LYS A 1 377 ? -40.281 -13.875 10.523 1 94.88 377 LYS A C 1
ATOM 2897 O O . LYS A 1 377 ? -40.281 -13.75 9.297 1 94.88 377 LYS A O 1
ATOM 2902 N N . THR A 1 378 ? -40.406 -15.047 11.188 1 96.12 378 THR A N 1
ATOM 2903 C CA . THR A 1 378 ? -40.5 -16.297 10.438 1 96.12 378 THR A CA 1
ATOM 2904 C C . THR A 1 378 ? -41.938 -16.844 10.469 1 96.12 378 THR A C 1
ATOM 2906 O O . THR A 1 378 ? -42.844 -16.141 10.891 1 96.12 378 THR A O 1
ATOM 2909 N N . LYS A 1 379 ? -42.156 -18.016 9.852 1 96.12 379 LYS A N 1
ATOM 2910 C CA . LYS A 1 379 ? -43.469 -18.688 9.727 1 96.12 379 LYS A CA 1
ATOM 2911 C C . LYS A 1 379 ? -44.406 -17.922 8.797 1 96.12 379 LYS A C 1
ATOM 2913 O O . LYS A 1 379 ? -45.562 -17.703 9.125 1 96.12 379 LYS A O 1
ATOM 2918 N N . ARG A 1 380 ? -43.812 -17.422 7.793 1 95.94 380 ARG A N 1
ATOM 2919 C CA . ARG A 1 380 ? -44.531 -16.703 6.734 1 95.94 380 ARG A CA 1
ATOM 2920 C C . ARG A 1 380 ? -43.719 -16.688 5.445 1 95.94 380 ARG A C 1
ATOM 2922 O O . ARG A 1 380 ? -42.562 -17.172 5.422 1 95.94 380 ARG A O 1
ATOM 2929 N N . ILE A 1 381 ? -44.344 -16.25 4.41 1 95.69 381 ILE A N 1
ATOM 2930 C CA . ILE A 1 381 ? -43.656 -16.094 3.131 1 95.69 381 ILE A CA 1
ATOM 2931 C C . ILE A 1 381 ? -42.844 -14.812 3.139 1 95.69 381 ILE A C 1
ATOM 2933 O O . ILE A 1 381 ? -43.344 -13.742 3.469 1 95.69 381 ILE A O 1
ATOM 2937 N N . ILE A 1 382 ? -41.594 -14.969 2.869 1 96.38 382 ILE A N 1
ATOM 2938 C CA . ILE A 1 382 ? -40.656 -13.836 2.854 1 96.38 382 ILE A CA 1
ATOM 2939 C C . ILE A 1 382 ? -40.094 -13.664 1.451 1 96.38 382 ILE A C 1
ATOM 2941 O O . ILE A 1 382 ? -39.594 -14.617 0.856 1 96.38 382 ILE A O 1
ATOM 2945 N N . SER A 1 383 ? -40.094 -12.508 0.941 1 95.88 383 SER A N 1
ATOM 2946 C CA . SER A 1 383 ? -39.562 -12.227 -0.39 1 95.88 383 SER A CA 1
ATOM 2947 C C . SER A 1 383 ? -38.062 -12.141 -0.372 1 95.88 383 SER A C 1
ATOM 2949 O O . SER A 1 383 ? -37.438 -11.922 0.68 1 95.88 383 SER A O 1
ATOM 2951 N N . ASN A 1 384 ? -37.438 -12.336 -1.535 1 95 384 ASN A N 1
ATOM 2952 C CA . ASN A 1 384 ? -36 -12.188 -1.66 1 95 384 ASN A CA 1
ATOM 2953 C C . ASN A 1 384 ? -35.531 -10.781 -1.304 1 95 384 ASN A C 1
ATOM 2955 O O . ASN A 1 384 ? -34.469 -10.602 -0.719 1 95 384 ASN A O 1
ATOM 2959 N N . GLU A 1 385 ? -36.281 -9.82 -1.683 1 94.75 385 GLU A N 1
ATOM 2960 C CA . GLU A 1 385 ? -35.938 -8.438 -1.352 1 94.75 385 GLU A CA 1
ATOM 2961 C C . GLU A 1 385 ? -35.906 -8.227 0.159 1 94.75 385 GLU A C 1
ATOM 2963 O O . GLU A 1 385 ? -35.031 -7.551 0.673 1 94.75 385 GLU A O 1
ATOM 2968 N N . GLU A 1 386 ? -36.906 -8.797 0.788 1 95.62 386 GLU A N 1
ATOM 2969 C CA . GLU A 1 386 ? -36.969 -8.672 2.242 1 95.62 386 GLU A CA 1
ATOM 2970 C C . GLU A 1 386 ? -35.781 -9.375 2.896 1 95.62 386 GLU A C 1
ATOM 2972 O O . GLU A 1 386 ? -35.25 -8.906 3.904 1 95.62 386 GLU A O 1
ATOM 2977 N N . LEU A 1 387 ? -35.438 -10.5 2.398 1 96 387 LEU A N 1
ATOM 2978 C CA . LEU A 1 387 ? -34.281 -11.219 2.906 1 96 387 LEU A CA 1
ATOM 2979 C C . LEU A 1 387 ? -33 -10.375 2.768 1 96 387 LEU A C 1
ATOM 2981 O O . LEU A 1 387 ? -32.219 -10.289 3.701 1 96 387 LEU A O 1
ATOM 2985 N N . GLU A 1 388 ? -32.875 -9.75 1.629 1 94.5 388 GLU A N 1
ATOM 2986 C CA . GLU A 1 388 ? -31.688 -8.914 1.401 1 94.5 388 GLU A CA 1
ATOM 2987 C C . GLU A 1 388 ? -31.719 -7.672 2.287 1 94.5 388 GLU A C 1
ATOM 2989 O O . GLU A 1 388 ? -30.656 -7.191 2.721 1 94.5 388 GLU A O 1
ATOM 2994 N N . GLU A 1 389 ? -32.844 -7.172 2.508 1 94.06 389 GLU A N 1
ATOM 2995 C CA . GLU A 1 389 ? -32.969 -6.051 3.434 1 94.06 389 GLU A CA 1
ATOM 2996 C C . GLU A 1 389 ? -32.531 -6.445 4.84 1 94.06 389 GLU A C 1
ATOM 2998 O O . GLU A 1 389 ? -31.922 -5.641 5.551 1 94.06 389 GLU A O 1
ATOM 3003 N N . ALA A 1 390 ? -32.906 -7.629 5.207 1 95.12 390 ALA A N 1
ATOM 3004 C CA . ALA A 1 390 ? -32.469 -8.133 6.512 1 95.12 390 ALA A CA 1
ATOM 3005 C C . ALA A 1 390 ? -30.953 -8.242 6.59 1 95.12 390 ALA A C 1
ATOM 3007 O O . ALA A 1 390 ? -30.359 -7.875 7.605 1 95.12 390 ALA A O 1
ATOM 3008 N N . VAL A 1 391 ? -30.375 -8.797 5.582 1 94.56 391 VAL A N 1
ATOM 3009 C CA . VAL A 1 391 ? -28.922 -8.891 5.504 1 94.56 391 VAL A CA 1
ATOM 3010 C C . VAL A 1 391 ? -28.312 -7.492 5.59 1 94.56 391 VAL A C 1
ATOM 3012 O O . VAL A 1 391 ? -27.312 -7.285 6.285 1 94.56 391 VAL A O 1
ATOM 3015 N N . ASN A 1 392 ? -28.891 -6.586 4.945 1 93.06 392 ASN A N 1
ATOM 3016 C CA . ASN A 1 392 ? -28.406 -5.211 4.941 1 93.06 392 ASN A CA 1
ATOM 3017 C C . ASN A 1 392 ? -28.469 -4.594 6.336 1 93.06 392 ASN A C 1
ATOM 3019 O O . ASN A 1 392 ? -27.609 -3.777 6.695 1 93.06 392 ASN A O 1
ATOM 3023 N N . ARG A 1 393 ? -29.5 -4.91 7.055 1 93.56 393 ARG A N 1
ATOM 3024 C CA . ARG A 1 393 ? -29.594 -4.395 8.414 1 93.56 393 ARG A CA 1
ATOM 3025 C C . ARG A 1 393 ? -28.406 -4.836 9.266 1 93.56 393 ARG A C 1
ATOM 3027 O O . ARG A 1 393 ? -27.906 -4.062 10.078 1 93.56 393 ARG A O 1
ATOM 3034 N N . LEU A 1 394 ? -28.016 -6.035 9.047 1 94.19 394 LEU A N 1
ATOM 3035 C CA . LEU A 1 394 ? -26.828 -6.504 9.75 1 94.19 394 LEU A CA 1
ATOM 3036 C C . LEU A 1 394 ? -25.578 -5.793 9.242 1 94.19 394 LEU A C 1
ATOM 3038 O O . LEU A 1 394 ? -24.734 -5.344 10.031 1 94.19 394 LEU A O 1
ATOM 3042 N N . GLN A 1 395 ? -25.484 -5.652 7.949 1 93.25 395 GLN A N 1
ATOM 3043 C CA . GLN A 1 395 ? -24.328 -5.008 7.344 1 93.25 395 GLN A CA 1
ATOM 3044 C C . GLN A 1 395 ? -24.219 -3.549 7.777 1 93.25 395 GLN A C 1
ATOM 3046 O O . GLN A 1 395 ? -23.125 -2.994 7.84 1 93.25 395 GLN A O 1
ATOM 3051 N N . SER A 1 396 ? -25.312 -2.988 8.094 1 92.5 396 SER A N 1
ATOM 3052 C CA . SER A 1 396 ? -25.375 -1.574 8.445 1 92.5 396 SER A CA 1
ATOM 3053 C C . SER A 1 396 ? -24.688 -1.306 9.781 1 92.5 396 SER A C 1
ATOM 3055 O O . SER A 1 396 ? -24.359 -0.158 10.102 1 92.5 396 SER A O 1
ATOM 3057 N N . GLN A 1 397 ? -24.484 -2.387 10.5 1 92.31 397 GLN A N 1
ATOM 3058 C CA . GLN A 1 397 ? -23.766 -2.248 11.766 1 92.31 397 GLN A CA 1
ATOM 3059 C C . GLN A 1 397 ? -22.281 -1.978 11.523 1 92.31 397 GLN A C 1
ATOM 3061 O O . GLN A 1 397 ? -21.578 -1.507 12.422 1 92.31 397 GLN A O 1
ATOM 3066 N N . ASP A 1 398 ? -21.75 -2.334 10.375 1 93.44 398 ASP A N 1
ATOM 3067 C CA . ASP A 1 398 ? -20.406 -2.082 9.891 1 93.44 398 ASP A CA 1
ATOM 3068 C C . ASP A 1 398 ? -19.359 -2.785 10.758 1 93.44 398 ASP A C 1
ATOM 3070 O O . ASP A 1 398 ? -18.281 -2.242 11.016 1 93.44 398 ASP A O 1
ATOM 3074 N N . ILE A 1 399 ? -19.719 -3.936 11.352 1 93.44 399 ILE A N 1
ATOM 3075 C CA . ILE A 1 399 ? -18.75 -4.688 12.141 1 93.44 399 ILE A CA 1
ATOM 3076 C C . ILE A 1 399 ? -18.594 -6.09 11.555 1 93.44 399 ILE A C 1
ATOM 3078 O O . ILE A 1 399 ? -17.812 -6.895 12.062 1 93.44 399 ILE A O 1
ATOM 3082 N N . PHE A 1 400 ? -19.328 -6.375 10.523 1 94.5 400 PHE A N 1
ATOM 3083 C CA . PHE A 1 400 ? -19.266 -7.691 9.898 1 94.5 400 PHE A CA 1
ATOM 3084 C C . PHE A 1 400 ? -18.531 -7.617 8.562 1 94.5 400 PHE A C 1
ATOM 3086 O O . PHE A 1 400 ? -18.703 -6.656 7.809 1 94.5 400 PHE A O 1
ATOM 3093 N N . ALA A 1 401 ? -17.75 -8.641 8.336 1 92.19 401 ALA A N 1
ATOM 3094 C CA . ALA A 1 401 ? -17.047 -8.75 7.062 1 92.19 401 ALA A CA 1
ATOM 3095 C C . ALA A 1 401 ? -17.953 -9.312 5.977 1 92.19 401 ALA A C 1
ATOM 3097 O O . ALA A 1 401 ? -17.891 -8.883 4.82 1 92.19 401 ALA A O 1
ATOM 3098 N N . LYS A 1 402 ? -18.719 -10.258 6.363 1 93.25 402 LYS A N 1
ATOM 3099 C CA . LYS A 1 402 ? -19.609 -10.914 5.418 1 93.25 402 LYS A CA 1
ATOM 3100 C C . LYS A 1 402 ? -20.859 -11.461 6.129 1 93.25 402 LYS A C 1
ATOM 3102 O O . LYS A 1 402 ? -20.75 -12.023 7.219 1 93.25 402 LYS A O 1
ATOM 3107 N N . VAL A 1 403 ? -21.984 -11.227 5.551 1 95.38 403 VAL A N 1
ATOM 3108 C CA . VAL A 1 403 ? -23.266 -11.773 5.973 1 95.38 403 VAL A CA 1
ATOM 3109 C C . VAL A 1 403 ? -23.938 -12.5 4.805 1 95.38 403 VAL A C 1
ATOM 3111 O O . VAL A 1 403 ? -24.297 -11.875 3.803 1 95.38 403 VAL A O 1
ATOM 3114 N N . GLY A 1 404 ? -24 -13.758 4.914 1 94.75 404 GLY A N 1
ATOM 3115 C CA . GLY A 1 404 ? -24.625 -14.562 3.887 1 94.75 404 GLY A CA 1
ATOM 3116 C C . GLY A 1 404 ? -25.703 -15.484 4.43 1 94.75 404 GLY A C 1
ATOM 3117 O O . GLY A 1 404 ? -25.922 -15.547 5.641 1 94.75 404 GLY A O 1
ATOM 3118 N N . TYR A 1 405 ? -26.469 -16.031 3.518 1 96.19 405 TYR A N 1
ATOM 3119 C CA . TYR A 1 405 ? -27.469 -17 3.928 1 96.19 405 TYR A CA 1
ATOM 3120 C C . TYR A 1 405 ? -27.75 -18 2.807 1 96.19 405 TYR A C 1
ATOM 3122 O O . TYR A 1 405 ? -27.375 -17.766 1.657 1 96.19 405 TYR A O 1
ATOM 3130 N N . GLU A 1 406 ? -28.312 -19.109 3.176 1 96.06 406 GLU A N 1
ATOM 3131 C CA . GLU A 1 406 ? -28.875 -20.094 2.271 1 96.06 406 GLU A CA 1
ATOM 3132 C C . GLU A 1 406 ? -30.141 -20.734 2.861 1 96.06 406 GLU A C 1
ATOM 3134 O O . GLU A 1 406 ? -30.297 -20.781 4.082 1 96.06 406 GLU A O 1
ATOM 3139 N N . ILE A 1 407 ? -30.984 -21.047 2.051 1 95.44 407 ILE A N 1
ATOM 3140 C CA . ILE A 1 407 ? -32.188 -21.734 2.477 1 95.44 407 ILE A CA 1
ATOM 3141 C C . ILE A 1 407 ? -32 -23.25 2.332 1 95.44 407 ILE A C 1
ATOM 3143 O O . ILE A 1 407 ? -31.656 -23.734 1.255 1 95.44 407 ILE A O 1
ATOM 3147 N N . GLU A 1 408 ? -32.219 -23.922 3.436 1 94.94 408 GLU A N 1
ATOM 3148 C CA . GLU A 1 408 ? -32.094 -25.375 3.447 1 94.94 408 GLU A CA 1
ATOM 3149 C C . GLU A 1 408 ? -33.406 -26.047 3.799 1 94.94 408 GLU A C 1
ATOM 3151 O O . GLU A 1 408 ? -34.188 -25.516 4.598 1 94.94 408 GLU A O 1
ATOM 3156 N N . HIS A 1 409 ? -33.562 -27.156 3.146 1 91.19 409 HIS A N 1
ATOM 3157 C CA . HIS A 1 409 ? -34.688 -28 3.52 1 91.19 409 HIS A CA 1
ATOM 3158 C C . HIS A 1 409 ? -34.281 -29.094 4.492 1 91.19 409 HIS A C 1
ATOM 3160 O O . HIS A 1 409 ? -33.531 -30.016 4.117 1 91.19 409 HIS A O 1
ATOM 3166 N N . ARG A 1 410 ? -34.75 -28.859 5.711 1 92.19 410 ARG A N 1
ATOM 3167 C CA . ARG A 1 410 ? -34.438 -29.828 6.754 1 92.19 410 ARG A CA 1
ATOM 3168 C C . ARG A 1 410 ? -35.688 -30.453 7.328 1 92.19 410 ARG A C 1
ATOM 3170 O O . ARG A 1 410 ? -36.5 -29.781 7.949 1 92.19 410 ARG A O 1
ATOM 3177 N N . SER A 1 411 ? -35.844 -31.766 7.23 1 91 411 SER A N 1
ATOM 3178 C CA . SER A 1 411 ? -36.938 -32.531 7.816 1 91 411 SER A CA 1
ATOM 3179 C C . SER A 1 411 ? -38.281 -31.875 7.484 1 91 411 SER A C 1
ATOM 3181 O O . SER A 1 411 ? -39.094 -31.625 8.375 1 91 411 SER A O 1
ATOM 3183 N N . GLY A 1 412 ? -38.438 -31.406 6.301 1 87.19 412 GLY A N 1
ATOM 3184 C CA . GLY A 1 412 ? -39.719 -30.859 5.832 1 87.19 412 GLY A CA 1
ATOM 3185 C C . GLY A 1 412 ? -39.906 -29.391 6.141 1 87.19 412 GLY A C 1
ATOM 3186 O O . GLY A 1 412 ? -40.938 -28.812 5.859 1 87.19 412 GLY A O 1
ATOM 3187 N N . LYS A 1 413 ? -38.938 -28.828 6.691 1 93.25 413 LYS A N 1
ATOM 3188 C CA . LYS A 1 413 ? -39 -27.406 7.02 1 93.25 413 LYS A CA 1
ATOM 3189 C C . LYS A 1 413 ? -37.969 -26.625 6.215 1 93.25 413 LYS A C 1
ATOM 3191 O O . LYS A 1 413 ? -36.875 -27.125 5.91 1 93.25 413 LYS A O 1
ATOM 3196 N N . ASN A 1 414 ? -38.406 -25.438 5.871 1 94.19 414 ASN A N 1
ATOM 3197 C CA . ASN A 1 414 ? -37.469 -24.5 5.266 1 94.19 414 ASN A CA 1
ATOM 3198 C C . ASN A 1 414 ? -36.719 -23.703 6.324 1 94.19 414 ASN A C 1
ATOM 3200 O O . ASN A 1 414 ? -37.312 -22.906 7.047 1 94.19 414 ASN A O 1
ATOM 3204 N N . VAL A 1 415 ? -35.469 -23.922 6.348 1 97 415 VAL A N 1
ATOM 3205 C CA . VAL A 1 415 ? -34.625 -23.266 7.348 1 97 415 VAL A CA 1
ATOM 3206 C C . VAL A 1 415 ? -33.719 -22.25 6.672 1 97 415 VAL A C 1
ATOM 3208 O O . VAL A 1 415 ? -33.031 -22.578 5.715 1 97 415 VAL A O 1
ATOM 3211 N N . LEU A 1 416 ? -33.812 -21.047 7.133 1 97.5 416 LEU A N 1
ATOM 3212 C CA . LEU A 1 416 ? -32.875 -20.016 6.699 1 97.5 416 LEU A CA 1
ATOM 3213 C C . LEU A 1 416 ? -31.578 -20.078 7.512 1 97.5 416 LEU A C 1
ATOM 3215 O O . LEU A 1 416 ? -31.562 -19.719 8.695 1 97.5 416 LEU A O 1
ATOM 3219 N N . VAL A 1 417 ? -30.531 -20.547 6.906 1 97.19 417 VAL A N 1
ATOM 3220 C CA . VAL A 1 417 ? -29.25 -20.641 7.59 1 97.19 417 VAL A CA 1
ATOM 3221 C C . VAL A 1 417 ? -28.422 -19.391 7.301 1 97.19 417 VAL A C 1
ATOM 3223 O O . VAL A 1 417 ? -27.906 -19.219 6.191 1 97.19 417 VAL A O 1
ATOM 3226 N N . MET A 1 418 ? -28.203 -18.609 8.328 1 96.62 418 MET A N 1
ATOM 3227 C CA . MET A 1 418 ? -27.422 -17.391 8.203 1 96.62 418 MET A CA 1
ATOM 3228 C C . MET A 1 418 ? -25.969 -17.625 8.602 1 96.62 418 MET A C 1
ATOM 3230 O O . MET A 1 418 ? -25.703 -18.25 9.625 1 96.62 418 MET A O 1
ATOM 3234 N N . LYS A 1 419 ? -25.125 -17.188 7.77 1 95.69 419 LYS A N 1
ATOM 3235 C CA . LYS A 1 419 ? -23.688 -17.234 8.086 1 95.69 419 LYS A CA 1
ATOM 3236 C C . LYS A 1 419 ? -23.141 -15.828 8.289 1 95.69 419 LYS A C 1
ATOM 3238 O O . LYS A 1 419 ? -23.078 -15.031 7.352 1 95.69 419 LYS A O 1
ATOM 3243 N N . VAL A 1 420 ? -22.641 -15.547 9.453 1 96.25 420 VAL A N 1
ATOM 3244 C CA . VAL A 1 420 ? -22.203 -14.195 9.789 1 96.25 420 VAL A CA 1
ATOM 3245 C C . VAL A 1 420 ? -20.75 -14.219 10.242 1 96.25 420 VAL A C 1
ATOM 3247 O O . VAL A 1 420 ? -20.422 -14.891 11.227 1 96.25 420 VAL A O 1
ATOM 3250 N N . ASP A 1 421 ? -19.906 -13.516 9.5 1 93.94 421 ASP A N 1
ATOM 3251 C CA . ASP A 1 421 ? -18.5 -13.383 9.828 1 93.94 421 ASP A CA 1
ATOM 3252 C C . ASP A 1 421 ? -18.156 -11.961 10.273 1 93.94 421 ASP A C 1
ATOM 3254 O O . ASP A 1 421 ? -18.484 -11 9.57 1 93.94 421 ASP A O 1
ATOM 3258 N N . GLU A 1 422 ? -17.516 -11.883 11.336 1 94.31 422 GLU A N 1
ATOM 3259 C CA . GLU A 1 422 ? -17.078 -10.578 11.82 1 94.31 422 GLU A CA 1
ATOM 3260 C C . GLU A 1 422 ? -15.828 -10.102 11.086 1 94.31 422 GLU A C 1
ATOM 3262 O O . GLU A 1 422 ? -15.062 -10.914 10.562 1 94.31 422 GLU A O 1
ATOM 3267 N N . LYS A 1 423 ? -15.648 -8.773 11 1 92.75 423 LYS A N 1
ATOM 3268 C CA . LYS A 1 423 ? -14.398 -8.242 10.469 1 92.75 423 LYS A CA 1
ATOM 3269 C C . LYS A 1 423 ? -13.203 -8.734 11.281 1 92.75 423 LYS A C 1
ATOM 3271 O O . LYS A 1 423 ? -13.18 -8.609 12.508 1 92.75 423 LYS A O 1
ATOM 3276 N N . PRO A 1 424 ? -12.234 -9.266 10.633 1 89.75 424 PRO A N 1
ATOM 3277 C CA . PRO A 1 424 ? -11.109 -9.859 11.367 1 89.75 424 PRO A CA 1
ATOM 3278 C C . PRO A 1 424 ? -10.242 -8.812 12.055 1 89.75 424 PRO A C 1
ATOM 3280 O O . PRO A 1 424 ? -9.469 -9.141 12.953 1 89.75 424 PRO A O 1
ATOM 3283 N N . TRP A 1 425 ? -10.266 -7.602 11.695 1 91.5 425 TRP A N 1
ATOM 3284 C CA . TRP A 1 425 ? -9.422 -6.582 12.305 1 91.5 425 TRP A CA 1
ATOM 3285 C C . TRP A 1 425 ? -10.125 -5.938 13.492 1 91.5 425 TRP A C 1
ATOM 3287 O O . TRP A 1 425 ? -9.602 -4.996 14.094 1 91.5 425 TRP A O 1
ATOM 3297 N N . GLY A 1 426 ? -11.359 -6.32 13.797 1 92.19 426 GLY A N 1
ATOM 3298 C CA . GLY A 1 426 ? -12 -5.934 15.047 1 92.19 426 GLY A CA 1
ATOM 3299 C C . GLY A 1 426 ? -11.539 -6.754 16.234 1 92.19 426 GLY A C 1
ATOM 3300 O O . GLY A 1 426 ? -10.664 -7.609 16.109 1 92.19 426 GLY A O 1
ATOM 3301 N N . PRO A 1 427 ? -12.07 -6.465 17.391 1 94.62 427 PRO A N 1
ATOM 3302 C CA . PRO A 1 427 ? -13.18 -5.578 17.75 1 94.62 427 PRO A CA 1
ATOM 3303 C C . PRO A 1 427 ? -12.727 -4.148 18.031 1 94.62 427 PRO A C 1
ATOM 3305 O O . PRO A 1 427 ? -13.539 -3.301 18.422 1 94.62 427 PRO A O 1
ATOM 3308 N N . GLY A 1 428 ? -11.422 -3.955 18.016 1 96.19 428 GLY A N 1
ATOM 3309 C CA . GLY A 1 428 ? -10.898 -2.607 18.156 1 96.19 428 GLY A CA 1
ATOM 3310 C C . GLY A 1 428 ? -10.547 -1.968 16.828 1 96.19 428 GLY A C 1
ATOM 3311 O O . GLY A 1 428 ? -9.484 -2.244 16.25 1 96.19 428 GLY A O 1
ATOM 3312 N N . TYR A 1 429 ? -11.352 -1.027 16.422 1 96.25 429 TYR A N 1
ATOM 3313 C CA . TYR A 1 429 ? -11.188 -0.413 15.109 1 96.25 429 TYR A CA 1
ATOM 3314 C C . TYR A 1 429 ? -10.469 0.927 15.227 1 96.25 429 TYR A C 1
ATOM 3316 O O . TYR A 1 429 ? -10.727 1.699 16.156 1 96.25 429 TYR A O 1
ATOM 3324 N N . LEU A 1 430 ? -9.594 1.185 14.273 1 95.62 430 LEU A N 1
ATOM 3325 C CA . LEU A 1 430 ? -8.859 2.445 14.234 1 95.62 430 LEU A CA 1
ATOM 3326 C C . LEU A 1 430 ? -9.219 3.244 12.984 1 95.62 430 LEU A C 1
ATOM 3328 O O . LEU A 1 430 ? -9.141 2.725 11.867 1 95.62 430 LEU A O 1
ATOM 3332 N N . ASN A 1 431 ? -9.625 4.434 13.164 1 94.94 431 ASN A N 1
ATOM 3333 C CA . ASN A 1 431 ? -9.875 5.395 12.094 1 94.94 431 ASN A CA 1
ATOM 3334 C C . ASN A 1 431 ? -9.117 6.699 12.328 1 94.94 431 ASN A C 1
ATOM 3336 O O . ASN A 1 431 ? -8.656 6.965 13.438 1 94.94 431 ASN A O 1
ATOM 3340 N N . PHE A 1 432 ? -8.961 7.469 11.25 1 92.88 432 PHE A N 1
ATOM 3341 C CA . PHE A 1 432 ? -8.172 8.688 11.375 1 92.88 432 PHE A CA 1
ATOM 3342 C C . PHE A 1 432 ? -8.883 9.859 10.711 1 92.88 432 PHE A C 1
ATOM 3344 O O . PHE A 1 432 ? -9.844 9.672 9.969 1 92.88 432 PHE A O 1
ATOM 3351 N N . LYS A 1 433 ? -8.453 10.984 11.102 1 92.25 433 LYS A N 1
ATOM 3352 C CA . LYS A 1 433 ? -8.992 12.242 10.578 1 92.25 433 LYS A CA 1
ATOM 3353 C C . LYS A 1 433 ? -7.875 13.164 10.102 1 92.25 433 LYS A C 1
ATOM 3355 O O . LYS A 1 433 ? -6.824 13.258 10.742 1 92.25 433 LYS A O 1
ATOM 3360 N N . LEU A 1 434 ? -8 13.758 9 1 87.75 434 LEU A N 1
ATOM 3361 C CA . LEU A 1 434 ? -7.121 14.789 8.469 1 87.75 434 LEU A CA 1
ATOM 3362 C C . LEU A 1 434 ? -7.93 15.922 7.836 1 87.75 434 LEU A C 1
ATOM 3364 O O . LEU A 1 434 ? -8.672 15.695 6.875 1 87.75 434 LEU A O 1
ATOM 3368 N N . THR A 1 435 ? -7.859 17.078 8.438 1 87.56 435 THR A N 1
ATOM 3369 C CA . THR A 1 435 ? -8.531 18.25 7.895 1 87.56 435 THR A CA 1
ATOM 3370 C C . THR A 1 435 ? -7.559 19.422 7.758 1 87.56 435 THR A C 1
ATOM 3372 O O . THR A 1 435 ? -6.707 19.625 8.625 1 87.56 435 THR A O 1
ATOM 3375 N N . PHE A 1 436 ? -7.727 20.125 6.641 1 84.69 436 PHE A N 1
ATOM 3376 C CA . PHE A 1 436 ? -6.926 21.297 6.348 1 84.69 436 PHE A CA 1
ATOM 3377 C C . PHE A 1 436 ? -7.777 22.391 5.695 1 84.69 436 PHE A C 1
ATOM 3379 O O . PHE A 1 436 ? -8.586 22.094 4.812 1 84.69 436 PHE A O 1
ATOM 3386 N N . GLU A 1 437 ? -7.676 23.547 6.266 1 83.5 437 GLU A N 1
ATOM 3387 C CA . GLU A 1 437 ? -8.344 24.703 5.676 1 83.5 437 GLU A CA 1
ATOM 3388 C C . GLU A 1 437 ? -7.414 25.906 5.629 1 83.5 437 GLU A C 1
ATOM 3390 O O . GLU A 1 437 ? -6.766 26.25 6.625 1 83.5 437 GLU A O 1
ATOM 3395 N N . ASP A 1 438 ? -7.316 26.469 4.441 1 80.12 438 ASP A N 1
ATOM 3396 C CA . ASP A 1 438 ? -6.484 27.656 4.254 1 80.12 438 ASP A CA 1
ATOM 3397 C C . ASP A 1 438 ? -7.23 28.734 3.463 1 80.12 438 ASP A C 1
ATOM 3399 O O . ASP A 1 438 ? -7.855 28.438 2.443 1 80.12 438 ASP A O 1
ATOM 3403 N N . ASP A 1 439 ? -7.262 29.938 4.023 1 73.12 439 ASP A N 1
ATOM 3404 C CA . ASP A 1 439 ? -7.875 31.031 3.283 1 73.12 439 ASP A CA 1
ATOM 3405 C C . ASP A 1 439 ? -6.812 31.922 2.641 1 73.12 439 ASP A C 1
ATOM 3407 O O . ASP A 1 439 ? -7.129 32.969 2.096 1 73.12 439 ASP A O 1
ATOM 3411 N N . PHE A 1 440 ? -5.57 31.547 2.709 1 70.56 440 PHE A N 1
ATOM 3412 C CA . PHE A 1 440 ? -4.406 32.156 2.074 1 70.56 440 PHE A CA 1
ATOM 3413 C C . PHE A 1 440 ? -4.203 33.594 2.568 1 70.56 440 PHE A C 1
ATOM 3415 O O . PHE A 1 440 ? -3.666 34.438 1.847 1 70.56 440 PHE A O 1
ATOM 3422 N N . SER A 1 441 ? -4.738 33.969 3.691 1 68.19 441 SER A N 1
ATOM 3423 C CA . SER A 1 441 ? -4.547 35.281 4.273 1 68.19 441 SER A CA 1
ATOM 3424 C C . SER A 1 441 ? -4.125 35.188 5.738 1 68.19 441 SER A C 1
ATOM 3426 O O . SER A 1 441 ? -2.941 35.312 6.055 1 68.19 441 SER A O 1
ATOM 3428 N N . GLU A 1 442 ? -5.148 34.969 6.547 1 63.69 442 GLU A N 1
ATOM 3429 C CA . GLU A 1 442 ? -4.859 35.125 7.969 1 63.69 442 GLU A CA 1
ATOM 3430 C C . GLU A 1 442 ? -4.902 33.781 8.695 1 63.69 442 GLU A C 1
ATOM 3432 O O . GLU A 1 442 ? -4.348 33.625 9.789 1 63.69 442 GLU A O 1
ATOM 3437 N N . ARG A 1 443 ? -5.477 32.844 8.055 1 70.44 443 ARG A N 1
ATOM 3438 C CA . ARG A 1 443 ? -5.719 31.672 8.875 1 70.44 443 ARG A CA 1
ATOM 3439 C C . ARG A 1 443 ? -5.414 30.406 8.102 1 70.44 443 ARG A C 1
ATOM 3441 O O . ARG A 1 443 ? -5.734 30.297 6.918 1 70.44 443 ARG A O 1
ATOM 3448 N N . SER A 1 444 ? -4.715 29.531 8.664 1 76.75 444 SER A N 1
ATOM 3449 C CA . SER A 1 444 ? -4.477 28.156 8.242 1 76.75 444 SER A CA 1
ATOM 3450 C C . SER A 1 444 ? -4.754 27.172 9.375 1 76.75 444 SER A C 1
ATOM 3452 O O . SER A 1 444 ? -4.047 27.172 10.383 1 76.75 444 SER A O 1
ATOM 3454 N N . ASP A 1 445 ? -5.852 26.453 9.18 1 82.19 445 ASP A N 1
ATOM 3455 C CA . ASP A 1 445 ? -6.258 25.516 10.227 1 82.19 445 ASP A CA 1
ATOM 3456 C C . ASP A 1 445 ? -6.031 24.078 9.789 1 82.19 445 ASP A C 1
ATOM 3458 O O . ASP A 1 445 ? -6.191 23.734 8.609 1 82.19 445 ASP A O 1
ATOM 3462 N N . PHE A 1 446 ? -5.691 23.344 10.734 1 84.06 446 PHE A N 1
ATOM 3463 C CA . PHE A 1 446 ? -5.465 21.922 10.453 1 84.06 446 PHE A CA 1
ATOM 3464 C C . PHE A 1 446 ? -5.836 21.062 11.656 1 84.06 446 PHE A C 1
ATOM 3466 O O . PHE A 1 446 ? -5.785 21.531 12.797 1 84.06 446 PHE A O 1
ATOM 3473 N N . THR A 1 447 ? -6.258 19.812 11.32 1 87.69 447 THR A N 1
ATOM 3474 C CA . THR A 1 447 ? -6.562 18.859 12.375 1 87.69 447 THR A CA 1
ATOM 3475 C C . THR A 1 447 ? -6.133 17.453 11.961 1 87.69 447 THR A C 1
ATOM 3477 O O . THR A 1 447 ? -6.363 17.031 10.828 1 87.69 447 THR A O 1
ATOM 3480 N N . PHE A 1 448 ? -5.426 16.781 12.867 1 88.69 448 PHE A N 1
ATOM 3481 C CA . PHE A 1 448 ? -5.191 15.336 12.805 1 88.69 448 PHE A CA 1
ATOM 3482 C C . PHE A 1 448 ? -5.863 14.625 13.969 1 88.69 448 PHE A C 1
ATOM 3484 O O . PHE A 1 448 ? -5.777 15.078 15.109 1 88.69 448 PHE A O 1
ATOM 3491 N N . GLY A 1 449 ? -6.516 13.586 13.555 1 92.62 449 GLY A N 1
ATOM 3492 C CA . GLY A 1 449 ? -7.207 12.898 14.633 1 92.62 449 GLY A CA 1
ATOM 3493 C C . GLY A 1 449 ? -7.184 11.391 14.492 1 92.62 449 GLY A C 1
ATOM 3494 O O . GLY A 1 449 ? -6.883 10.867 13.414 1 92.62 449 GLY A O 1
ATOM 3495 N N . ALA A 1 450 ? -7.383 10.688 15.625 1 94.75 450 ALA A N 1
ATOM 3496 C CA . ALA A 1 450 ? -7.52 9.234 15.695 1 94.75 450 ALA A CA 1
ATOM 3497 C C . ALA A 1 450 ? -8.758 8.844 16.5 1 94.75 450 ALA A C 1
ATOM 3499 O O . ALA A 1 450 ? -9.086 9.484 17.5 1 94.75 450 ALA A O 1
ATOM 3500 N N . GLN A 1 451 ? -9.344 7.844 15.992 1 97.44 451 GLN A N 1
ATOM 3501 C CA . GLN A 1 451 ? -10.516 7.277 16.641 1 97.44 451 GLN A CA 1
ATOM 3502 C C . GLN A 1 451 ? -10.336 5.785 16.906 1 97.44 451 GLN A C 1
ATOM 3504 O O . GLN A 1 451 ? -9.898 5.043 16.016 1 97.44 451 GLN A O 1
ATOM 3509 N N . TYR A 1 452 ? -10.562 5.387 18.109 1 97.12 452 TYR A N 1
ATOM 3510 C CA . TYR A 1 452 ? -10.57 3.984 18.516 1 97.12 452 TYR A CA 1
ATOM 3511 C C . TYR A 1 452 ? -11.961 3.547 18.953 1 97.12 452 TYR A C 1
ATOM 3513 O O . TYR A 1 452 ? -12.508 4.078 19.922 1 97.12 452 TYR A O 1
ATOM 3521 N N . ILE A 1 453 ? -12.508 2.648 18.266 1 97.25 453 ILE A N 1
ATOM 3522 C CA . ILE A 1 453 ? -13.82 2.1 18.594 1 97.25 453 ILE A CA 1
ATOM 3523 C C . ILE A 1 453 ? -13.672 0.647 19.047 1 97.25 453 ILE A C 1
ATOM 3525 O O . ILE A 1 453 ? -13.234 -0.207 18.266 1 97.25 453 ILE A O 1
ATOM 3529 N N . TYR A 1 454 ? -14.023 0.367 20.219 1 97.31 454 TYR A N 1
ATOM 3530 C CA . TYR A 1 454 ? -14.039 -1.001 20.719 1 97.31 454 TYR A CA 1
ATOM 3531 C C . TYR A 1 454 ? -15.461 -1.517 20.875 1 97.31 454 TYR A C 1
ATOM 3533 O O . TYR A 1 454 ? -16.203 -1.08 21.75 1 97.31 454 TYR A O 1
ATOM 3541 N N . THR A 1 455 ? -15.797 -2.449 20.031 1 95.56 455 THR A N 1
ATOM 3542 C CA . THR A 1 455 ? -17.188 -2.914 19.953 1 95.56 455 THR A CA 1
ATOM 3543 C C . THR A 1 455 ? -17.391 -4.141 20.828 1 95.56 455 THR A C 1
ATOM 3545 O O . THR A 1 455 ? -16.422 -4.715 21.344 1 95.56 455 THR A O 1
ATOM 3548 N N . ASP A 1 456 ? -18.688 -4.473 21.109 1 92.94 456 ASP A N 1
ATOM 3549 C CA . ASP A 1 456 ? -19.141 -5.664 21.828 1 92.94 456 ASP A CA 1
ATOM 3550 C C . ASP A 1 456 ? -18.609 -5.691 23.25 1 92.94 456 ASP A C 1
ATOM 3552 O O . ASP A 1 456 ? -18.125 -6.727 23.719 1 92.94 456 ASP A O 1
ATOM 3556 N N . VAL A 1 457 ? -18.688 -4.598 23.844 1 94.12 457 VAL A N 1
ATOM 3557 C CA . VAL A 1 457 ? -18.328 -4.5 25.25 1 94.12 457 VAL A CA 1
ATOM 3558 C C . VAL A 1 457 ? -19.344 -5.25 26.094 1 94.12 457 VAL A C 1
ATOM 3560 O O . VAL A 1 457 ? -19.016 -5.793 27.156 1 94.12 457 VAL A O 1
ATOM 3563 N N . THR A 1 458 ? -20.594 -5.277 25.641 1 94.56 458 THR A N 1
ATOM 3564 C CA . THR A 1 458 ? -21.656 -6.07 26.234 1 94.56 458 THR A CA 1
ATOM 3565 C C . THR A 1 458 ? -22.297 -7 25.203 1 94.56 458 THR A C 1
ATOM 3567 O O . THR A 1 458 ? -22.094 -6.824 24 1 94.56 458 THR A O 1
ATOM 3570 N N . ASP A 1 459 ? -23.094 -7.871 25.625 1 92.06 459 ASP A N 1
ATOM 3571 C CA . ASP A 1 459 ? -23.75 -8.836 24.75 1 92.06 459 ASP A CA 1
ATOM 3572 C C . ASP A 1 459 ? -24.797 -8.156 23.875 1 92.06 459 ASP A C 1
ATOM 3574 O O . ASP A 1 459 ? -25.266 -8.727 22.891 1 92.06 459 ASP A O 1
ATOM 3578 N N . LYS A 1 460 ? -25.141 -6.957 24.266 1 94.5 460 LYS A N 1
ATOM 3579 C CA . LYS A 1 460 ? -26.172 -6.238 23.531 1 94.5 460 LYS A CA 1
ATOM 3580 C C . LYS A 1 460 ? -25.562 -5.246 22.547 1 94.5 460 LYS A C 1
ATOM 3582 O O . LYS A 1 460 ? -26.281 -4.461 21.922 1 94.5 460 LYS A O 1
ATOM 3587 N N . GLY A 1 461 ? -24.266 -5.254 22.469 1 93.12 461 GLY A N 1
ATOM 3588 C CA . GLY A 1 461 ? -23.609 -4.434 21.469 1 93.12 461 GLY A CA 1
ATOM 3589 C C . GLY A 1 461 ? -23.062 -3.137 22.031 1 93.12 461 GLY A C 1
ATOM 3590 O O . GLY A 1 461 ? -22.953 -2.141 21.312 1 93.12 461 GLY A O 1
ATOM 3591 N N . GLY A 1 462 ? -22.781 -3.123 23.234 1 95.69 462 GLY A N 1
ATOM 3592 C CA . GLY A 1 462 ? -22.141 -1.952 23.828 1 95.69 462 GLY A CA 1
ATOM 3593 C C . GLY A 1 462 ? -20.828 -1.601 23.172 1 95.69 462 GLY A C 1
ATOM 3594 O O . GLY A 1 462 ? -20.109 -2.48 22.672 1 95.69 462 GLY A O 1
ATOM 3595 N N . GLU A 1 463 ? -20.469 -0.242 23.234 1 96.94 463 GLU A N 1
ATOM 3596 C CA . GLU A 1 463 ? -19.266 0.248 22.562 1 96.94 463 GLU A CA 1
ATOM 3597 C C . GLU A 1 463 ? -18.531 1.274 23.422 1 96.94 463 GLU A C 1
ATOM 3599 O O . GLU A 1 463 ? -19.156 2.08 24.109 1 96.94 463 GLU A O 1
ATOM 3604 N N . TRP A 1 464 ? -17.234 1.141 23.328 1 97.94 464 TRP A N 1
ATOM 3605 C CA . TRP A 1 464 ? -16.375 2.152 23.922 1 97.94 464 TRP A CA 1
ATOM 3606 C C . TRP A 1 464 ? -15.594 2.9 22.844 1 97.94 464 TRP A C 1
ATOM 3608 O O . TRP A 1 464 ? -14.938 2.283 22 1 97.94 464 TRP A O 1
ATOM 3618 N N . THR A 1 465 ? -15.656 4.188 22.875 1 97.81 465 THR A N 1
ATOM 3619 C CA . THR A 1 465 ? -14.992 4.996 21.859 1 97.81 465 THR A CA 1
ATOM 3620 C C . THR A 1 465 ? -14.031 5.992 22.5 1 97.81 465 THR A C 1
ATOM 3622 O O . THR A 1 465 ? -14.344 6.586 23.531 1 97.81 465 THR A O 1
ATOM 3625 N N . VAL A 1 466 ? -12.898 6.121 21.922 1 97.75 466 VAL A N 1
ATOM 3626 C CA . VAL A 1 466 ? -11.922 7.152 22.266 1 97.75 466 VAL A CA 1
ATOM 3627 C C . VAL A 1 466 ? -11.516 7.914 21 1 97.75 466 VAL A C 1
ATOM 3629 O O . VAL A 1 466 ? -11.156 7.309 19.984 1 97.75 466 VAL A O 1
ATOM 3632 N N . GLU A 1 467 ? -11.602 9.172 21.125 1 97.44 467 GLU A N 1
ATOM 3633 C CA . GLU A 1 467 ? -11.242 10.047 20.016 1 97.44 467 GLU A CA 1
ATOM 3634 C C . GLU A 1 467 ? -10.25 11.117 20.469 1 97.44 467 GLU A C 1
ATOM 3636 O O . GLU A 1 467 ? -10.359 11.648 21.578 1 97.44 467 GLU A O 1
ATOM 3641 N N . ALA A 1 468 ? -9.273 11.32 19.656 1 95.38 468 ALA A N 1
ATOM 3642 C CA . ALA A 1 468 ? -8.297 12.375 19.922 1 95.38 468 ALA A CA 1
ATOM 3643 C C . ALA A 1 468 ? -7.98 13.156 18.656 1 95.38 468 ALA A C 1
ATOM 3645 O O . ALA A 1 468 ? -7.863 12.578 17.578 1 95.38 468 ALA A O 1
ATOM 3646 N N . GLN A 1 469 ? -7.961 14.43 18.828 1 92.44 469 GLN A N 1
ATOM 3647 C CA . GLN A 1 469 ? -7.594 15.305 17.719 1 92.44 469 GLN A CA 1
ATOM 3648 C C . GLN A 1 469 ? -6.586 16.359 18.156 1 92.44 469 GLN A C 1
ATOM 3650 O O . GLN A 1 469 ? -6.68 16.891 19.266 1 92.44 469 GLN A O 1
ATOM 3655 N N . LEU A 1 470 ? -5.699 16.656 17.297 1 87.56 470 LEU A N 1
ATOM 3656 C CA . LEU A 1 470 ? -4.68 17.672 17.531 1 87.56 470 LEU A CA 1
ATOM 3657 C C . LEU A 1 470 ? -4.617 18.672 16.375 1 87.56 470 LEU A C 1
ATOM 3659 O O . LEU A 1 470 ? -5.055 18.359 15.258 1 87.56 470 LEU A O 1
ATOM 3663 N N . GLY A 1 471 ? -4.059 19.828 16.688 1 87.31 471 GLY A N 1
ATOM 3664 C CA . GLY A 1 471 ? -3.994 20.906 15.711 1 87.31 471 GLY A CA 1
ATOM 3665 C C . GLY A 1 471 ? -4.656 22.188 16.188 1 87.31 471 GLY A C 1
ATOM 3666 O O . GLY A 1 471 ? -4.461 22.609 17.328 1 87.31 471 GLY A O 1
ATOM 3667 N N . SER A 1 472 ? -5.406 22.766 15.188 1 82.75 472 SER A N 1
ATOM 3668 C CA . SER A 1 472 ? -6.078 24.016 15.531 1 82.75 472 SER A CA 1
ATOM 3669 C C . SER A 1 472 ? -7.148 23.781 16.594 1 82.75 472 SER A C 1
ATOM 3671 O O . SER A 1 472 ? -7.473 24.703 17.359 1 82.75 472 SER A O 1
ATOM 3673 N N . TRP A 1 473 ? -7.66 22.641 16.5 1 87.12 473 TRP A N 1
ATOM 3674 C CA . TRP A 1 473 ? -8.625 22.203 17.5 1 87.12 473 TRP A CA 1
ATOM 3675 C C . TRP A 1 473 ? -8.141 20.953 18.219 1 87.12 473 TRP A C 1
ATOM 3677 O O . TRP A 1 473 ? -7.953 19.906 17.594 1 87.12 473 TRP A O 1
ATOM 3687 N N . LYS A 1 474 ? -7.949 21.078 19.469 1 90.88 474 LYS A N 1
ATOM 3688 C CA . LYS A 1 474 ? -7.512 19.938 20.281 1 90.88 474 LYS A CA 1
ATOM 3689 C C . LYS A 1 474 ? -8.672 19.375 21.094 1 90.88 474 LYS A C 1
ATOM 3691 O O . LYS A 1 474 ? -9.359 20.109 21.812 1 90.88 474 LYS A O 1
ATOM 3696 N N . LYS A 1 475 ? -8.875 18.172 20.875 1 94.5 475 LYS A N 1
ATOM 3697 C CA . LYS A 1 475 ? -10.008 17.531 21.531 1 94.5 475 LYS A CA 1
ATOM 3698 C C . LYS A 1 475 ? -9.68 16.078 21.906 1 94.5 475 LYS A C 1
ATOM 3700 O O . LYS A 1 475 ? -9.031 15.367 21.141 1 94.5 475 LYS A O 1
ATOM 3705 N N . VAL A 1 476 ? -10.062 15.68 23.125 1 96.12 476 VAL A N 1
ATOM 3706 C CA . VAL A 1 476 ? -10.062 14.281 23.547 1 96.12 476 VAL A CA 1
ATOM 3707 C C . VAL A 1 476 ? -11.445 13.906 24.078 1 96.12 476 VAL A C 1
ATOM 3709 O O . VAL A 1 476 ? -11.969 14.555 24.984 1 96.12 476 VAL A O 1
ATOM 3712 N N . ASN A 1 477 ? -11.977 12.945 23.438 1 97.62 477 ASN A N 1
ATOM 3713 C CA . ASN A 1 477 ? -13.312 12.5 23.812 1 97.62 477 ASN A CA 1
ATOM 3714 C C . ASN A 1 477 ? -13.336 11 24.109 1 97.62 477 ASN A C 1
ATOM 3716 O O . ASN A 1 477 ? -12.672 10.219 23.438 1 97.62 477 ASN A O 1
ATOM 3720 N N . THR A 1 478 ? -14.031 10.578 25.109 1 98.12 478 THR A N 1
ATOM 3721 C CA . THR A 1 478 ? -14.32 9.172 25.375 1 98.12 478 THR A CA 1
ATOM 3722 C C . THR A 1 478 ? -15.797 8.977 25.688 1 98.12 478 THR A C 1
ATOM 3724 O O . THR A 1 478 ? -16.438 9.828 26.312 1 98.12 478 THR A O 1
ATOM 3727 N N . GLU A 1 479 ? -16.328 7.883 25.234 1 98.25 479 GLU A N 1
ATOM 3728 C CA . GLU A 1 479 ? -17.75 7.609 25.406 1 98.25 479 GLU A CA 1
ATOM 3729 C C . GLU A 1 479 ? -18.016 6.117 25.578 1 98.25 479 GLU A C 1
ATOM 3731 O O . GLU A 1 479 ? -17.391 5.289 24.906 1 98.25 479 GLU A O 1
ATOM 3736 N N . LEU A 1 480 ? -18.844 5.785 26.5 1 98.31 480 LEU A N 1
ATOM 3737 C CA . LEU A 1 480 ? -19.375 4.438 26.672 1 98.31 480 LEU A CA 1
ATOM 3738 C C . LEU A 1 480 ? -20.844 4.379 26.266 1 98.31 480 LEU A C 1
ATOM 3740 O O . LEU A 1 480 ? -21.688 5.062 26.859 1 98.31 480 LEU A O 1
ATOM 3744 N N . TYR A 1 481 ? -21.125 3.635 25.266 1 98 481 TYR A N 1
ATOM 3745 C CA . TYR A 1 481 ? -22.453 3.422 24.719 1 98 481 TYR A CA 1
ATOM 3746 C C . TYR A 1 481 ? -23.016 2.074 25.156 1 98 481 TYR A C 1
ATOM 3748 O O . TYR A 1 481 ? -22.422 1.028 24.859 1 98 481 TYR A O 1
ATOM 3756 N N . LEU A 1 482 ? -24.203 2.055 25.797 1 97.75 482 LEU A N 1
ATOM 3757 C CA . LEU A 1 482 ? -24.734 0.833 26.406 1 97.75 482 LEU A CA 1
ATOM 3758 C C . LEU A 1 482 ? -26.188 0.622 26.031 1 97.75 482 LEU A C 1
ATOM 3760 O O . LEU A 1 482 ? -27.094 1.1 26.734 1 97.75 482 LEU A O 1
ATOM 3764 N N . PRO A 1 483 ? -26.438 -0.189 25.031 1 97 483 PRO A N 1
ATOM 3765 C CA . PRO A 1 483 ? -27.828 -0.527 24.734 1 97 483 PRO A CA 1
ATOM 3766 C C . PRO A 1 483 ? -28.484 -1.359 25.828 1 97 483 PRO A C 1
ATOM 3768 O O . PRO A 1 483 ? -27.844 -2.229 26.422 1 97 483 PRO A O 1
ATOM 3771 N N . PHE A 1 484 ? -29.875 -1.181 26.031 1 96.31 484 PHE A N 1
ATOM 3772 C CA . PHE A 1 484 ? -30.641 -1.897 27.047 1 96.31 484 PHE A CA 1
ATOM 3773 C C . PHE A 1 484 ? -31.25 -3.162 26.469 1 96.31 484 PHE A C 1
ATOM 3775 O O . PHE A 1 484 ? -31.609 -4.078 27.219 1 96.31 484 PHE A O 1
ATOM 3782 N N . ASP A 1 485 ? -31.438 -3.092 25.188 1 95.69 485 ASP A N 1
ATOM 3783 C CA . ASP A 1 485 ? -32.125 -4.191 24.5 1 95.69 485 ASP A CA 1
ATOM 3784 C C . ASP A 1 485 ? -31.281 -4.707 23.328 1 95.69 485 ASP A C 1
ATOM 3786 O O . ASP A 1 485 ? -30.391 -4.012 22.844 1 95.69 485 ASP A O 1
ATOM 3790 N N . TYR A 1 486 ? -31.656 -5.914 22.859 1 94 486 TYR A N 1
ATOM 3791 C CA . TYR A 1 486 ? -30.875 -6.57 21.812 1 94 486 TYR A CA 1
ATOM 3792 C C . TYR A 1 486 ? -31.109 -5.895 20.469 1 94 486 TYR A C 1
ATOM 3794 O O . TYR A 1 486 ? -30.234 -5.949 19.594 1 94 486 TYR A O 1
ATOM 3802 N N . ASP A 1 487 ? -32.219 -5.238 20.281 1 91.56 487 ASP A N 1
ATOM 3803 C CA . ASP A 1 487 ? -32.469 -4.535 19.016 1 91.56 487 ASP A CA 1
ATOM 3804 C C . ASP A 1 487 ? -31.891 -3.121 19.062 1 91.56 487 ASP A C 1
ATOM 3806 O O . ASP A 1 487 ? -31.969 -2.385 18.078 1 91.56 487 ASP A O 1
ATOM 3810 N N . GLN A 1 488 ? -31.406 -2.705 20.203 1 93.19 488 GLN A N 1
ATOM 3811 C CA . GLN A 1 488 ? -30.672 -1.461 20.422 1 93.19 488 GLN A CA 1
ATOM 3812 C C . GLN A 1 488 ? -31.562 -0.248 20.172 1 93.19 488 GLN A C 1
ATOM 3814 O O . GLN A 1 488 ? -31.141 0.728 19.547 1 93.19 488 GLN A O 1
ATOM 3819 N N . LYS A 1 489 ? -32.75 -0.305 20.547 1 95.44 489 LYS A N 1
ATOM 3820 C CA . LYS A 1 489 ? -33.719 0.8 20.422 1 95.44 489 LYS A CA 1
ATOM 3821 C C . LYS A 1 489 ? -33.469 1.845 21.516 1 95.44 489 LYS A C 1
ATOM 3823 O O . LYS A 1 489 ? -33.562 3.047 21.25 1 95.44 489 LYS A O 1
ATOM 3828 N N . PHE A 1 490 ? -33.25 1.312 22.703 1 97.62 490 PHE A N 1
ATOM 3829 C CA . PHE A 1 490 ? -32.969 2.211 23.812 1 97.62 490 PHE A CA 1
ATOM 3830 C C . PHE A 1 490 ? -31.562 2.018 24.344 1 97.62 490 PHE A C 1
ATOM 3832 O O . PHE A 1 490 ? -31.062 0.892 24.391 1 97.62 490 PHE A O 1
ATOM 3839 N N . PHE A 1 491 ? -30.938 3.07 24.75 1 97.88 491 PHE A N 1
ATOM 3840 C CA . PHE A 1 491 ? -29.562 2.959 25.234 1 97.88 491 PHE A CA 1
ATOM 3841 C C . PHE A 1 491 ? -29.25 4.066 26.234 1 97.88 491 PHE A C 1
ATOM 3843 O O . PHE A 1 491 ? -30.031 5.004 26.391 1 97.88 491 PHE A O 1
ATOM 3850 N N . SER A 1 492 ? -28.188 3.945 26.938 1 98.25 492 SER A N 1
ATOM 3851 C CA . SER A 1 492 ? -27.547 4.988 27.734 1 98.25 492 SER A CA 1
ATOM 3852 C C . SER A 1 492 ? -26.125 5.246 27.25 1 98.25 492 SER A C 1
ATOM 3854 O O . SER A 1 492 ? -25.5 4.367 26.656 1 98.25 492 SER A O 1
ATOM 3856 N N . ALA A 1 493 ? -25.734 6.422 27.422 1 98 493 ALA A N 1
ATOM 3857 C CA . ALA A 1 493 ? -24.359 6.766 27.094 1 98 493 ALA A CA 1
ATOM 3858 C C . ALA A 1 493 ? -23.766 7.707 28.125 1 98 493 ALA A C 1
ATOM 3860 O O . ALA A 1 493 ? -24.469 8.531 28.703 1 98 493 ALA A O 1
ATOM 3861 N N . PHE A 1 494 ? -22.5 7.492 28.359 1 98 494 PHE A N 1
ATOM 3862 C CA . PHE A 1 494 ? -21.688 8.32 29.25 1 98 494 PHE A CA 1
ATOM 3863 C C . PHE A 1 494 ? -20.391 8.75 28.562 1 98 494 PHE A C 1
ATOM 3865 O O . PHE A 1 494 ? -19.781 7.961 27.828 1 98 494 PHE A O 1
ATOM 3872 N N . GLY A 1 495 ? -20.062 9.961 28.859 1 98.06 495 GLY A N 1
ATOM 3873 C CA . GLY A 1 495 ? -18.828 10.383 28.203 1 98.06 495 GLY A CA 1
ATOM 3874 C C . GLY A 1 495 ? -18.172 11.57 28.891 1 98.06 495 GLY A C 1
ATOM 3875 O O . GLY A 1 495 ? -18.734 12.164 29.797 1 98.06 495 GLY A O 1
ATOM 3876 N N . ALA A 1 496 ? -16.953 11.766 28.547 1 98.06 496 ALA A N 1
ATOM 3877 C CA . ALA A 1 496 ? -16.141 12.898 28.969 1 98.06 496 ALA A CA 1
ATOM 3878 C C . ALA A 1 496 ? -15.297 13.438 27.812 1 98.06 496 ALA A C 1
ATOM 3880 O O . ALA A 1 496 ? -14.891 12.672 26.922 1 98.06 496 ALA A O 1
ATOM 3881 N N . SER A 1 497 ? -15.102 14.711 27.875 1 97.56 497 SER A N 1
ATOM 3882 C CA . SER A 1 497 ? -14.328 15.32 26.797 1 97.56 497 SER A CA 1
ATOM 3883 C C . SER A 1 497 ? -13.477 16.469 27.297 1 97.56 497 SER A C 1
ATOM 3885 O O . SER A 1 497 ? -13.805 17.109 28.312 1 97.56 497 SER A O 1
ATOM 3887 N N . TRP A 1 498 ? -12.398 16.656 26.75 1 96.12 498 TRP A N 1
ATOM 3888 C CA . TRP A 1 498 ? -11.555 17.844 26.891 1 96.12 498 TRP A CA 1
ATOM 3889 C C . TRP A 1 498 ? -11.375 18.547 25.562 1 96.12 498 TRP A C 1
ATOM 3891 O O . TRP A 1 498 ? -11.07 17.922 24.547 1 96.12 498 TRP A O 1
ATOM 3901 N N . ASN A 1 499 ? -11.617 19.828 25.594 1 94.12 499 ASN A N 1
ATOM 3902 C CA . ASN A 1 499 ? -11.531 20.641 24.375 1 94.12 499 ASN A CA 1
ATOM 3903 C C . ASN A 1 499 ? -10.672 21.891 24.594 1 94.12 499 ASN A C 1
ATOM 3905 O O . ASN A 1 499 ? -10.711 22.484 25.672 1 94.12 499 ASN A O 1
ATOM 3909 N N . ASN A 1 500 ? -9.914 22.266 23.578 1 90.81 500 ASN A N 1
ATOM 3910 C CA . ASN A 1 500 ? -9.117 23.5 23.547 1 90.81 500 ASN A CA 1
ATOM 3911 C C . ASN A 1 500 ? -9.047 24.078 22.141 1 90.81 500 ASN A C 1
ATOM 3913 O O . ASN A 1 500 ? -8.57 23.422 21.219 1 90.81 500 ASN A O 1
ATOM 3917 N N . GLU A 1 501 ? -9.523 25.281 22.031 1 87.75 501 GLU A N 1
ATOM 3918 C CA . GLU A 1 501 ? -9.492 25.938 20.734 1 87.75 501 GLU A CA 1
ATOM 3919 C C . GLU A 1 501 ? -9.234 27.438 20.875 1 87.75 501 GLU A C 1
ATOM 3921 O O . GLU A 1 501 ? -9.539 28.031 21.922 1 87.75 501 GLU A O 1
ATOM 3926 N N . ILE A 1 502 ? -8.672 27.984 19.891 1 83.31 502 ILE A N 1
ATOM 3927 C CA . ILE A 1 502 ? -8.461 29.422 19.828 1 83.31 502 ILE A CA 1
ATOM 3928 C C . ILE A 1 502 ? -9.43 30.047 18.828 1 83.31 502 ILE A C 1
ATOM 3930 O O . ILE A 1 502 ? -9.484 29.625 17.672 1 83.31 502 ILE A O 1
ATOM 3934 N N . ARG A 1 503 ? -10.203 30.938 19.312 1 83 503 ARG A N 1
ATOM 3935 C CA . ARG A 1 503 ? -11.148 31.641 18.453 1 83 503 ARG A CA 1
ATOM 3936 C C . ARG A 1 503 ? -10.719 33.094 18.234 1 83 503 ARG A C 1
ATOM 3938 O O . ARG A 1 503 ? -10.133 33.719 19.125 1 83 503 ARG A O 1
ATOM 3945 N N . GLN A 1 504 ? -11 33.5 17.062 1 77.75 504 GLN A N 1
ATOM 3946 C CA . GLN A 1 504 ? -10.703 34.906 16.734 1 77.75 504 GLN A CA 1
ATOM 3947 C C . GLN A 1 504 ? -11.977 35.719 16.578 1 77.75 504 GLN A C 1
ATOM 3949 O O . GLN A 1 504 ? -12.898 35.312 15.867 1 77.75 504 GLN A O 1
ATOM 3954 N N . PHE A 1 505 ? -12.055 36.75 17.328 1 74.94 505 PHE A N 1
ATOM 3955 C CA . PHE A 1 505 ? -13.156 37.688 17.234 1 74.94 505 PHE A CA 1
ATOM 3956 C C . PHE A 1 505 ? -12.719 38.969 16.5 1 74.94 505 PHE A C 1
ATOM 3958 O O . PHE A 1 505 ? -11.805 39.656 16.938 1 74.94 505 PHE A O 1
ATOM 3965 N N . SER A 1 506 ? -13.352 39.094 15.352 1 70.88 506 SER A N 1
ATOM 3966 C CA . SER A 1 506 ? -12.922 40.25 14.547 1 70.88 506 SER A CA 1
ATOM 3967 C C . SER A 1 506 ? -13.883 41.406 14.688 1 70.88 506 SER A C 1
ATOM 3969 O O . SER A 1 506 ? -15.078 41.219 14.93 1 70.88 506 SER A O 1
ATOM 3971 N N . ASN A 1 507 ? -13.336 42.656 14.508 1 62.5 507 ASN A N 1
ATOM 3972 C CA . ASN A 1 507 ? -14.039 43.938 14.375 1 62.5 507 ASN A CA 1
ATOM 3973 C C . ASN A 1 507 ? -14.812 44.281 15.648 1 62.5 507 ASN A C 1
ATOM 3975 O O . ASN A 1 507 ? -15.992 44.625 15.586 1 62.5 507 ASN A O 1
ATOM 3979 N N . ILE A 1 508 ? -14.188 43.906 16.703 1 60.38 508 ILE A N 1
ATOM 3980 C CA . ILE A 1 508 ? -14.805 44.344 17.953 1 60.38 508 ILE A CA 1
ATOM 3981 C C . ILE A 1 508 ? -14.68 45.844 18.094 1 60.38 508 ILE A C 1
ATOM 3983 O O . ILE A 1 508 ? -13.586 46.406 18 1 60.38 508 ILE A O 1
ATOM 3987 N N . ASP A 1 509 ? -15.867 46.562 18.047 1 54.72 509 ASP A N 1
ATOM 3988 C CA . ASP A 1 509 ? -15.914 48 18.156 1 54.72 509 ASP A CA 1
ATOM 3989 C C . ASP A 1 509 ? -15.367 48.469 19.516 1 54.72 509 ASP A C 1
ATOM 3991 O O . ASP A 1 509 ? -15.945 48.156 20.562 1 54.72 509 ASP A O 1
ATOM 3995 N N . ALA A 1 510 ? -14.234 48.656 19.672 1 53.91 510 ALA A N 1
ATOM 3996 C CA . ALA A 1 510 ? -13.703 49.344 20.859 1 53.91 510 ALA A CA 1
ATOM 3997 C C . ALA A 1 510 ? -13.477 50.812 20.594 1 53.91 510 ALA A C 1
ATOM 3999 O O . ALA A 1 510 ? -12.43 51.219 20.078 1 53.91 510 ALA A O 1
ATOM 4000 N N . ASP A 1 511 ? -14.336 51.594 21.031 1 51.25 511 ASP A N 1
ATOM 4001 C CA . ASP A 1 511 ? -14.406 53.031 20.812 1 51.25 511 ASP A CA 1
ATOM 4002 C C . ASP A 1 511 ? -13.922 53.375 19.406 1 51.25 511 ASP A C 1
ATOM 4004 O O . ASP A 1 511 ? -14.562 53.062 18.406 1 51.25 511 ASP A O 1
ATOM 4008 N N . ALA A 1 512 ? -12.594 54.031 19.141 1 53.31 512 ALA A N 1
ATOM 4009 C CA . ALA A 1 512 ? -12.07 54.656 17.938 1 53.31 512 ALA A CA 1
ATOM 4010 C C . ALA A 1 512 ? -11.273 53.688 17.078 1 53.31 512 ALA A C 1
ATOM 4012 O O . ALA A 1 512 ? -10.711 54.062 16.047 1 53.31 512 ALA A O 1
ATOM 4013 N N . SER A 1 513 ? -11.266 52.312 17.453 1 54.16 513 SER A N 1
ATOM 4014 C CA . SER A 1 513 ? -10.477 51.438 16.578 1 54.16 513 SER A CA 1
ATOM 4015 C C . SER A 1 513 ? -11.031 50 16.578 1 54.16 513 SER A C 1
ATOM 4017 O O . SER A 1 513 ? -11.672 49.594 17.531 1 54.16 513 SER A O 1
ATOM 4019 N N . SER A 1 514 ? -11.117 49.344 15.383 1 61.03 514 SER A N 1
ATOM 4020 C CA . SER A 1 514 ? -11.5 47.938 15.227 1 61.03 514 SER A CA 1
ATOM 4021 C C . SER A 1 514 ? -10.359 47.031 15.641 1 61.03 514 SER A C 1
ATOM 4023 O O . SER A 1 514 ? -9.211 47.219 15.234 1 61.03 514 SER A O 1
ATOM 4025 N N . LEU A 1 515 ? -10.688 46.219 16.781 1 66.56 515 LEU A N 1
ATOM 4026 C CA . LEU A 1 515 ? -9.648 45.312 17.281 1 66.56 515 LEU A CA 1
ATOM 4027 C C . LEU A 1 515 ? -9.992 43.875 16.969 1 66.56 515 LEU A C 1
ATOM 4029 O O . LEU A 1 515 ? -11.156 43.469 17.047 1 66.56 515 LEU A O 1
ATOM 4033 N N . ASN A 1 516 ? -9 43.125 16.562 1 72.81 516 ASN A N 1
ATOM 4034 C CA . ASN A 1 516 ? -9.086 41.688 16.453 1 72.81 516 ASN A CA 1
ATOM 4035 C C . ASN A 1 516 ? -8.547 41 17.719 1 72.81 516 ASN A C 1
ATOM 4037 O O . ASN A 1 516 ? -7.391 41.188 18.078 1 72.81 516 ASN A O 1
ATOM 4041 N N . LEU A 1 517 ? -9.508 40.281 18.344 1 76.19 517 LEU A N 1
ATOM 4042 C CA . LEU A 1 517 ? -9.125 39.594 19.594 1 76.19 517 LEU A CA 1
ATOM 4043 C C . LEU A 1 517 ? -9.125 38.094 19.422 1 76.19 517 LEU A C 1
ATOM 4045 O O . LEU A 1 517 ? -10 37.531 18.734 1 76.19 517 LEU A O 1
ATOM 4049 N N . ARG A 1 518 ? -8.148 37.438 20.016 1 82.19 518 ARG A N 1
ATOM 4050 C CA . ARG A 1 518 ? -8.094 36 20.078 1 82.19 518 ARG A CA 1
ATOM 4051 C C . ARG A 1 518 ? -8.305 35.5 21.5 1 82.19 518 ARG A C 1
ATOM 4053 O O . ARG A 1 518 ? -7.773 36.062 22.453 1 82.19 518 ARG A O 1
ATOM 4060 N N . ALA A 1 519 ? -9.164 34.562 21.547 1 86.25 519 ALA A N 1
ATOM 4061 C CA . ALA A 1 519 ? -9.461 33.969 22.859 1 86.25 519 ALA A CA 1
ATOM 4062 C C . ALA A 1 519 ? -9.32 32.438 22.828 1 86.25 519 ALA A C 1
ATOM 4064 O O . ALA A 1 519 ? -9.711 31.797 21.859 1 86.25 519 ALA A O 1
ATOM 4065 N N . GLU A 1 520 ? -8.688 31.953 23.844 1 88.94 520 GLU A N 1
ATOM 4066 C CA . GLU A 1 520 ? -8.547 30.5 24.016 1 88.94 520 GLU A CA 1
ATOM 4067 C C . GLU A 1 520 ? -9.68 29.938 24.859 1 88.94 520 GLU A C 1
ATOM 4069 O O . GLU A 1 520 ? -9.891 30.359 26 1 88.94 520 GLU A O 1
ATOM 4074 N N . TYR A 1 521 ? -10.406 29.109 24.312 1 91.5 521 TYR A N 1
ATOM 4075 C CA . TYR A 1 521 ? -11.469 28.391 25 1 91.5 521 TYR A CA 1
ATOM 4076 C C . TYR A 1 521 ? -11.016 27 25.406 1 91.5 521 TYR A C 1
ATOM 4078 O O . TYR A 1 521 ? -10.75 26.156 24.547 1 91.5 521 TYR A O 1
ATOM 4086 N N . ALA A 1 522 ? -10.891 26.703 26.641 1 92.81 522 ALA A N 1
ATOM 4087 C CA . ALA A 1 522 ? -10.531 25.375 27.156 1 92.81 522 ALA A CA 1
ATOM 4088 C C . ALA A 1 522 ? -11.578 24.875 28.156 1 92.81 522 ALA A C 1
ATOM 4090 O O . ALA A 1 522 ? -12.023 25.625 29.016 1 92.81 522 ALA A O 1
ATOM 4091 N N . ASN A 1 523 ? -12.008 23.688 27.984 1 95.12 523 ASN A N 1
ATOM 4092 C CA . ASN A 1 523 ? -13.016 23.203 28.922 1 95.12 523 ASN A CA 1
ATOM 4093 C C . ASN A 1 523 ? -12.992 21.672 29.031 1 95.12 523 ASN A C 1
ATOM 4095 O O . ASN A 1 523 ? -12.422 21 28.172 1 95.12 523 ASN A O 1
ATOM 4099 N N . TYR A 1 524 ? -13.477 21.156 30.109 1 97.25 524 TYR A N 1
ATOM 4100 C CA . TYR A 1 524 ? -13.805 19.75 30.359 1 97.25 524 TYR A CA 1
ATOM 4101 C C . TYR A 1 524 ? -15.312 19.547 30.438 1 97.25 524 TYR A C 1
ATOM 4103 O O . TYR A 1 524 ? -16.016 20.344 31.062 1 97.25 524 TYR A O 1
ATOM 4111 N N . THR A 1 525 ? -15.766 18.594 29.797 1 97.56 525 THR A N 1
ATOM 4112 C CA . THR A 1 525 ? -17.203 18.328 29.781 1 97.56 525 THR A CA 1
ATOM 4113 C C . THR A 1 525 ? -17.484 16.875 30.156 1 97.56 525 THR A C 1
ATOM 4115 O O . THR A 1 525 ? -16.766 15.969 29.734 1 97.56 525 THR A O 1
ATOM 4118 N N . GLY A 1 526 ? -18.406 16.609 30.953 1 97.88 526 GLY A N 1
ATOM 4119 C CA . GLY A 1 526 ? -19 15.305 31.234 1 97.88 526 GLY A CA 1
ATOM 4120 C C . GLY A 1 526 ? -20.484 15.242 30.922 1 97.88 526 GLY A C 1
ATOM 4121 O O . GLY A 1 526 ? -21.203 16.219 31.109 1 97.88 526 GLY A O 1
ATOM 4122 N N . PHE A 1 527 ? -20.922 14.086 30.453 1 97.62 527 PHE A N 1
ATOM 4123 C CA . PHE A 1 527 ? -22.344 13.977 30.203 1 97.62 527 PHE A CA 1
ATOM 4124 C C . PHE A 1 527 ? -22.844 12.555 30.469 1 97.62 527 PHE A C 1
ATOM 4126 O O . PHE A 1 527 ? -22.047 11.617 30.5 1 97.62 527 PHE A O 1
ATOM 4133 N N . ALA A 1 528 ? -24.016 12.445 30.688 1 98.38 528 ALA A N 1
ATOM 4134 C CA . ALA A 1 528 ? -24.797 11.203 30.75 1 98.38 528 ALA A CA 1
ATOM 4135 C C . ALA A 1 528 ? -26.125 11.352 30.031 1 98.38 528 ALA A C 1
ATOM 4137 O O . ALA A 1 528 ? -26.797 12.383 30.156 1 98.38 528 ALA A O 1
ATOM 4138 N N . GLU A 1 529 ? -26.453 10.375 29.25 1 98.12 529 GLU A N 1
ATOM 4139 C CA . GLU A 1 529 ? -27.703 10.555 28.5 1 98.12 529 GLU A CA 1
ATOM 4140 C C . GLU A 1 529 ? -28.438 9.234 28.312 1 98.12 529 GLU A C 1
ATOM 4142 O O . GLU A 1 529 ? -27.844 8.164 28.469 1 98.12 529 GLU A O 1
ATOM 4147 N N . LEU A 1 530 ? -29.703 9.32 28.078 1 98.25 530 LEU A N 1
ATOM 4148 C CA . LEU A 1 530 ? -30.594 8.266 27.594 1 98.25 530 LEU A CA 1
ATOM 4149 C C . LEU A 1 530 ? -31 8.531 26.141 1 98.25 530 LEU A C 1
ATOM 4151 O O . LEU A 1 530 ? -31.266 9.672 25.766 1 98.25 530 LEU A O 1
ATOM 4155 N N . GLY A 1 531 ? -31 7.477 25.438 1 98.12 531 GLY A N 1
ATOM 4156 C CA . GLY A 1 531 ? -31.312 7.656 24.016 1 98.12 531 GLY A CA 1
ATOM 4157 C C . GLY A 1 531 ? -32.312 6.641 23.5 1 98.12 531 GLY A C 1
ATOM 4158 O O . GLY A 1 531 ? -32.469 5.562 24.078 1 98.12 531 GLY A O 1
ATOM 4159 N N . TRP A 1 532 ? -32.969 7.082 22.453 1 98.19 532 TRP A N 1
ATOM 4160 C CA . TRP A 1 532 ? -33.969 6.281 21.734 1 98.19 532 TRP A CA 1
ATOM 4161 C C . TRP A 1 532 ? -33.688 6.301 20.234 1 98.19 532 TRP A C 1
ATOM 4163 O O . TRP A 1 532 ? -33.875 7.324 19.578 1 98.19 532 TRP A O 1
ATOM 4173 N N . ASN A 1 533 ? -33.25 5.117 19.797 1 97.12 533 ASN A N 1
ATOM 4174 C CA . ASN A 1 533 ? -33.125 4.973 18.359 1 97.12 533 ASN A CA 1
ATOM 4175 C C . ASN A 1 533 ? -34.469 4.734 17.703 1 97.12 533 ASN A C 1
ATOM 4177 O O . ASN A 1 533 ? -34.844 3.588 17.438 1 97.12 533 ASN A O 1
ATOM 4181 N N . VAL A 1 534 ? -35.062 5.844 17.219 1 96.38 534 VAL A N 1
ATOM 4182 C CA . VAL A 1 534 ? -36.375 5.762 16.609 1 96.38 534 VAL A CA 1
ATOM 4183 C C . VAL A 1 534 ? -36.312 4.945 15.328 1 96.38 534 VAL A C 1
ATOM 4185 O O . VAL A 1 534 ? -37.25 4.184 15.023 1 96.38 534 VAL A O 1
ATOM 4188 N N . ARG A 1 535 ? -35.344 5.18 14.555 1 93.88 535 ARG A N 1
ATOM 4189 C CA . ARG A 1 535 ? -34.906 4.461 13.352 1 93.88 535 ARG A CA 1
ATOM 4190 C C . ARG A 1 535 ? -33.406 4.328 13.312 1 93.88 535 ARG A C 1
ATOM 4192 O O . ARG A 1 535 ? -32.688 5.016 14.047 1 93.88 535 ARG A O 1
ATOM 4199 N N . PRO A 1 536 ? -33 3.424 12.469 1 92.06 536 PRO A N 1
ATOM 4200 C CA . PRO A 1 536 ? -31.531 3.322 12.367 1 92.06 536 PRO A CA 1
ATOM 4201 C C . PRO A 1 536 ? -30.875 4.637 11.953 1 92.06 536 PRO A C 1
ATOM 4203 O O . PRO A 1 536 ? -29.703 4.859 12.234 1 92.06 536 PRO A O 1
ATOM 4206 N N . TRP A 1 537 ? -31.672 5.531 11.305 1 95.31 537 TRP A N 1
ATOM 4207 C CA . TRP A 1 537 ? -31.109 6.789 10.82 1 95.31 537 TRP A CA 1
ATOM 4208 C C . TRP A 1 537 ? -31.656 7.969 11.617 1 95.31 537 TRP A C 1
ATOM 4210 O O . TRP A 1 537 ? -31.562 9.117 11.172 1 95.31 537 TRP A O 1
ATOM 4220 N N . ALA A 1 538 ? -32.312 7.742 12.789 1 97.44 538 ALA A N 1
ATOM 4221 C CA . ALA A 1 538 ? -32.906 8.797 13.609 1 97.44 538 ALA A CA 1
ATOM 4222 C C . ALA A 1 538 ? -32.75 8.469 15.094 1 97.44 538 ALA A C 1
ATOM 4224 O O . ALA A 1 538 ? -33.031 7.352 15.523 1 97.44 538 ALA A O 1
ATOM 4225 N N . VAL A 1 539 ? -32.375 9.422 15.875 1 98.25 539 VAL A N 1
ATOM 4226 C CA . VAL A 1 539 ? -32.156 9.188 17.297 1 98.25 539 VAL A CA 1
ATOM 4227 C C . VAL A 1 539 ? -32.656 10.383 18.094 1 98.25 539 VAL A C 1
ATOM 4229 O O . VAL A 1 539 ? -32.5 11.531 17.688 1 98.25 539 VAL A O 1
ATOM 4232 N N . PHE A 1 540 ? -33.281 10.125 19.203 1 98.38 540 PHE A N 1
ATOM 4233 C CA . PHE A 1 540 ? -33.625 11.109 20.219 1 98.38 540 PHE A CA 1
ATOM 4234 C C . PHE A 1 540 ? -32.844 10.883 21.484 1 98.38 540 PHE A C 1
ATOM 4236 O O . PHE A 1 540 ? -32.781 9.766 22 1 98.38 540 PHE A O 1
ATOM 4243 N N . ASN A 1 541 ? -32.25 11.922 21.984 1 98.12 541 ASN A N 1
ATOM 4244 C CA . ASN A 1 541 ? -31.438 11.844 23.203 1 98.12 541 ASN A CA 1
ATOM 4245 C C . ASN A 1 541 ? -31.922 12.844 24.25 1 98.12 541 ASN A C 1
ATOM 4247 O O . ASN A 1 541 ? -32.344 13.953 23.922 1 98.12 541 ASN A O 1
ATOM 4251 N N . MET A 1 542 ? -31.828 12.484 25.438 1 98.38 542 MET A N 1
ATOM 4252 C CA . MET A 1 542 ? -31.984 13.344 26.594 1 98.38 542 MET A CA 1
ATOM 4253 C C . MET A 1 542 ? -30.859 13.125 27.594 1 98.38 542 MET A C 1
ATOM 4255 O O . MET A 1 542 ? -30.562 11.984 27.953 1 98.38 542 MET A O 1
ATOM 4259 N N . GLY A 1 543 ? -30.297 14.219 28.031 1 98.38 543 GLY A N 1
ATOM 4260 C CA . GLY A 1 543 ? -29.141 14.023 28.906 1 98.38 543 GLY A CA 1
ATOM 4261 C C . GLY A 1 543 ? -28.859 15.211 29.797 1 98.38 543 GLY A C 1
ATOM 4262 O O . GLY A 1 543 ? -29.656 16.156 29.859 1 98.38 543 GLY A O 1
ATOM 4263 N N . TYR A 1 544 ? -27.859 15.055 30.578 1 98.31 544 TYR A N 1
ATOM 4264 C CA . TYR A 1 544 ? -27.344 16.062 31.484 1 98.31 544 TYR A CA 1
ATOM 4265 C C . TYR A 1 544 ? -25.859 16.297 31.25 1 98.31 544 TYR A C 1
ATOM 4267 O O . TYR A 1 544 ? -25.094 15.352 31.047 1 98.31 544 TYR A O 1
ATOM 4275 N N . ARG A 1 545 ? -25.531 17.594 31.219 1 97.75 545 ARG A N 1
ATOM 4276 C CA . ARG A 1 545 ? -24.156 17.953 30.906 1 97.75 545 ARG A CA 1
ATOM 4277 C C . ARG A 1 545 ? -23.578 18.875 31.984 1 97.75 545 ARG A C 1
ATOM 4279 O O . ARG A 1 545 ? -24.266 19.75 32.469 1 97.75 545 ARG A O 1
ATOM 4286 N N . ILE A 1 546 ? -22.328 18.609 32.344 1 97.81 546 ILE A N 1
ATOM 4287 C CA . ILE A 1 546 ? -21.547 19.469 33.219 1 97.81 546 ILE A CA 1
ATOM 4288 C C . ILE A 1 546 ? -20.281 19.938 32.531 1 97.81 546 ILE A C 1
ATOM 4290 O O . ILE A 1 546 ? -19.641 19.156 31.812 1 97.81 546 ILE A O 1
ATOM 4294 N N . GLN A 1 547 ? -19.984 21.219 32.625 1 96.44 547 GLN A N 1
ATOM 4295 C CA . GLN A 1 547 ? -18.812 21.781 31.969 1 96.44 547 GLN A CA 1
ATOM 4296 C C . GLN A 1 547 ? -18.031 22.703 32.906 1 96.44 547 GLN A C 1
ATOM 4298 O O . GLN A 1 547 ? -18.625 23.484 33.656 1 96.44 547 GLN A O 1
ATOM 4303 N N . ASP A 1 548 ? -16.797 22.5 32.938 1 96.94 548 ASP A N 1
ATOM 4304 C CA . ASP A 1 548 ? -15.844 23.375 33.625 1 96.94 548 ASP A CA 1
ATOM 4305 C C . ASP A 1 548 ? -14.805 23.922 32.656 1 96.94 548 ASP A C 1
ATOM 4307 O O . ASP A 1 548 ? -14.125 23.156 31.953 1 96.94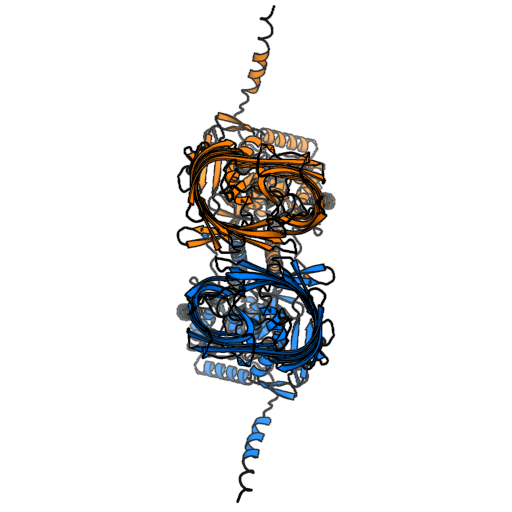 548 ASP A O 1
ATOM 4311 N N . GLY A 1 549 ? -14.773 25.234 32.594 1 95.25 549 GLY A N 1
ATOM 4312 C CA . GLY A 1 549 ? -13.875 25.766 31.562 1 95.25 549 GLY A CA 1
ATOM 4313 C C . GLY A 1 549 ? -13.344 27.141 31.891 1 95.25 549 GLY A C 1
ATOM 4314 O O . GLY A 1 549 ? -13.625 27.688 32.969 1 95.25 549 GLY A O 1
ATOM 4315 N N . LYS A 1 550 ? -12.5 27.641 31.062 1 94.31 550 LYS A N 1
ATOM 4316 C CA . LYS A 1 550 ? -11.938 28.984 31.141 1 94.31 550 LYS A CA 1
ATOM 4317 C C . LYS A 1 550 ? -11.781 29.594 29.75 1 94.31 550 LYS A C 1
ATOM 4319 O O . LYS A 1 550 ? -11.531 28.891 28.781 1 94.31 550 LYS A O 1
ATOM 4324 N N . ILE A 1 551 ? -11.992 30.828 29.672 1 91.56 551 ILE A N 1
ATOM 4325 C CA . ILE A 1 551 ? -11.75 31.641 28.484 1 91.56 551 ILE A CA 1
ATOM 4326 C C . ILE A 1 551 ? -10.625 32.625 28.766 1 91.56 551 ILE A C 1
ATOM 4328 O O . ILE A 1 551 ? -10.742 33.5 29.656 1 91.56 551 ILE A O 1
ATOM 4332 N N . ARG A 1 552 ? -9.602 32.531 27.984 1 89.94 552 ARG A N 1
ATOM 4333 C CA . ARG A 1 552 ? -8.445 33.375 28.172 1 89.94 552 ARG A CA 1
ATOM 4334 C C . ARG A 1 552 ? -8.234 34.281 26.969 1 89.94 552 ARG A C 1
ATOM 4336 O O . ARG A 1 552 ? -8.117 33.812 25.828 1 89.94 552 ARG A O 1
ATOM 4343 N N . LEU A 1 553 ? -8.172 35.531 27.219 1 83.12 553 LEU A N 1
ATOM 4344 C CA . LEU A 1 553 ? -7.828 36.5 26.172 1 83.12 553 LEU A CA 1
ATOM 4345 C C . LEU A 1 553 ? -6.324 36.5 25.922 1 83.12 553 LEU A C 1
ATOM 4347 O O . LEU A 1 553 ? -5.547 36.812 26.812 1 83.12 553 LEU A O 1
ATOM 4351 N N . LEU A 1 554 ? -5.934 36.219 24.766 1 78.44 554 LEU A N 1
ATOM 4352 C CA . LEU A 1 554 ? -4.52 36.031 24.469 1 78.44 554 LEU A CA 1
ATOM 4353 C C . LEU A 1 554 ? -3.785 37.375 24.391 1 78.44 554 LEU A C 1
ATOM 4355 O O . LEU A 1 554 ? -2.559 37.406 24.516 1 78.44 554 LEU A O 1
ATOM 4359 N N . VAL A 1 555 ? -4.547 38.438 24.172 1 73 555 VAL A N 1
ATOM 4360 C CA . VAL A 1 555 ? -3.936 39.75 24.031 1 73 555 VAL A CA 1
ATOM 4361 C C . VAL A 1 555 ? -3.289 40.156 25.344 1 73 555 VAL A C 1
ATOM 4363 O O . VAL A 1 555 ? -2.242 40.812 25.359 1 73 555 VAL A O 1
ATOM 4366 N N . ASN A 1 556 ? -3.867 39.812 26.516 1 75.19 556 ASN A N 1
ATOM 4367 C CA . ASN A 1 556 ? -3.338 40.25 27.797 1 75.19 556 ASN A CA 1
ATOM 4368 C C . ASN A 1 556 ? -3.367 39.156 28.844 1 75.19 556 ASN A C 1
ATOM 4370 O O . ASN A 1 556 ? -2.959 39.344 29.984 1 75.19 556 ASN A O 1
ATOM 4374 N N . GLY A 1 557 ? -3.93 38 28.5 1 77.5 557 GLY A N 1
ATOM 4375 C CA . GLY A 1 557 ? -3.912 36.844 29.391 1 77.5 557 GLY A CA 1
ATOM 4376 C C . GLY A 1 557 ? -5.062 36.844 30.375 1 77.5 557 GLY A C 1
ATOM 4377 O O . GLY A 1 557 ? -5.156 35.938 31.219 1 77.5 557 GLY A O 1
ATOM 4378 N N . THR A 1 558 ? -5.941 37.875 30.312 1 83.44 558 THR A N 1
ATOM 4379 C CA . THR A 1 558 ? -7.105 37.875 31.188 1 83.44 558 THR A CA 1
ATOM 4380 C C . THR A 1 558 ? -7.973 36.656 30.984 1 83.44 558 THR A C 1
ATOM 4382 O O . THR A 1 558 ? -8.172 36.219 29.844 1 83.44 558 THR A O 1
ATOM 4385 N N . LYS A 1 559 ? -8.445 36.125 32.156 1 89.5 559 LYS A N 1
ATOM 4386 C CA . LYS A 1 559 ? -9.18 34.844 32.062 1 89.5 559 LYS A CA 1
ATOM 4387 C C . LYS A 1 559 ? -10.562 34.969 32.719 1 89.5 559 LYS A C 1
ATOM 4389 O O . LYS A 1 559 ? -10.742 35.719 33.656 1 89.5 559 LYS A O 1
ATOM 4394 N N . GLU A 1 560 ? -11.477 34.312 32.188 1 90.75 560 GLU A N 1
ATOM 4395 C CA . GLU A 1 560 ? -12.805 34.062 32.719 1 90.75 560 GLU A CA 1
ATOM 4396 C C . GLU A 1 560 ? -13.047 32.594 32.969 1 90.75 560 GLU A C 1
ATOM 4398 O O . GLU A 1 560 ? -13.094 31.797 32.031 1 90.75 560 GLU A O 1
ATOM 4403 N N . ASP A 1 561 ? -13.203 32.25 34.25 1 93.75 561 ASP A N 1
ATOM 4404 C CA . ASP A 1 561 ? -13.539 30.859 34.594 1 93.75 561 ASP A CA 1
ATOM 4405 C C . ASP A 1 561 ? -15.047 30.656 34.625 1 93.75 561 ASP A C 1
ATOM 4407 O O . ASP A 1 561 ? -15.797 31.547 35 1 93.75 561 ASP A O 1
ATOM 4411 N N . TYR A 1 562 ? -15.477 29.516 34.219 1 93.12 562 TYR A N 1
ATOM 4412 C CA . TYR A 1 562 ? -16.922 29.266 34.25 1 93.12 562 TYR A CA 1
ATOM 4413 C C . TYR A 1 562 ? -17.203 27.812 34.562 1 93.12 562 TYR A C 1
ATOM 4415 O O . TYR A 1 562 ? -16.359 26.938 34.312 1 93.12 562 TYR A O 1
ATOM 4423 N N . ARG A 1 563 ? -18.281 27.516 35.188 1 95.12 563 ARG A N 1
ATOM 4424 C CA . ARG A 1 563 ? -18.875 26.203 35.406 1 95.12 563 ARG A CA 1
ATOM 4425 C C . ARG A 1 563 ? -20.344 26.188 35 1 95.12 563 ARG A C 1
ATOM 4427 O O . ARG A 1 563 ? -21.109 27.078 35.406 1 95.12 563 ARG A O 1
ATOM 4434 N N . THR A 1 564 ? -20.672 25.266 34.188 1 94.56 564 THR A N 1
ATOM 4435 C CA . THR A 1 564 ? -22.062 25.156 33.75 1 94.56 564 THR A CA 1
ATOM 4436 C C . THR A 1 564 ? -22.578 23.75 33.938 1 94.56 564 THR A C 1
ATOM 4438 O O . THR A 1 564 ? -21.812 22.781 33.938 1 94.56 564 THR A O 1
ATOM 4441 N N . TYR A 1 565 ? -23.812 23.547 34.156 1 96.56 565 TYR A N 1
ATOM 4442 C CA . TYR A 1 565 ? -24.484 22.266 34.188 1 96.56 565 TYR A CA 1
ATOM 4443 C C . TYR A 1 565 ? -25.953 22.406 33.812 1 96.56 565 TYR A C 1
ATOM 4445 O O . TYR A 1 565 ? -26.547 23.469 34.031 1 96.56 565 TYR A O 1
ATOM 4453 N N . GLY A 1 566 ? -26.562 21.422 33.25 1 97.31 566 GLY A N 1
ATOM 4454 C CA . GLY A 1 566 ? -27.969 21.469 32.875 1 97.31 566 GLY A CA 1
ATOM 4455 C C . GLY A 1 566 ? -28.375 20.328 31.969 1 97.31 566 GLY A C 1
ATOM 4456 O O . GLY A 1 566 ? -27.531 19.594 31.453 1 97.31 566 GLY A O 1
ATOM 4457 N N . PRO A 1 567 ? -29.672 20.125 31.844 1 97.94 567 PRO A N 1
ATOM 4458 C CA . PRO A 1 567 ? -30.203 19.094 30.938 1 97.94 567 PRO A CA 1
ATOM 4459 C C . PRO A 1 567 ? -30.234 19.531 29.484 1 97.94 567 PRO A C 1
ATOM 4461 O O . PRO A 1 567 ? -30.203 20.734 29.203 1 97.94 567 PRO A O 1
ATOM 4464 N N . TYR A 1 568 ? -30.25 18.609 28.625 1 97.94 568 TYR A N 1
ATOM 4465 C CA . TYR A 1 568 ? -30.406 18.906 27.203 1 97.94 568 TYR A CA 1
ATOM 4466 C C . TYR A 1 568 ? -31.219 17.828 26.5 1 97.94 568 TYR A C 1
ATOM 4468 O O . TYR A 1 568 ? -31.359 16.719 27.016 1 97.94 568 TYR A O 1
ATOM 4476 N N . TRP A 1 569 ? -31.797 18.172 25.344 1 98.38 569 TRP A N 1
ATOM 4477 C CA . TRP A 1 569 ? -32.531 17.297 24.438 1 98.38 569 TRP A CA 1
ATOM 4478 C C . TRP A 1 569 ? -32.031 17.469 23 1 98.38 569 TRP A C 1
ATOM 4480 O O . TRP A 1 569 ? -31.812 18.594 22.547 1 98.38 569 TRP A O 1
ATOM 4490 N N . SER A 1 570 ? -31.875 16.359 22.406 1 98.06 570 SER A N 1
ATOM 4491 C CA . SER A 1 570 ? -31.406 16.438 21.031 1 98.06 570 SER A CA 1
ATOM 4492 C C . SER A 1 570 ? -32.094 15.414 20.141 1 98.06 570 SER A C 1
ATOM 4494 O O . SER A 1 570 ? -32.531 14.367 20.625 1 98.06 570 SER A O 1
ATOM 4496 N N . PHE A 1 571 ? -32.312 15.766 18.875 1 98.25 571 PHE A N 1
ATOM 4497 C CA . PHE A 1 571 ? -32.875 14.898 17.844 1 98.25 571 PHE A CA 1
ATOM 4498 C C . PHE A 1 571 ? -32.094 15.016 16.547 1 98.25 571 PHE A C 1
ATOM 4500 O O . PHE A 1 571 ? -31.812 16.125 16.078 1 98.25 571 PHE A O 1
ATOM 4507 N N . THR A 1 572 ? -31.734 13.891 15.992 1 98.31 572 THR A N 1
ATOM 4508 C CA . THR A 1 572 ? -31.016 13.891 14.727 1 98.31 572 THR A CA 1
ATOM 4509 C C . THR A 1 572 ? -31.641 12.891 13.75 1 98.31 572 THR A C 1
ATOM 4511 O O . THR A 1 572 ? -31.922 11.75 14.125 1 98.31 572 THR A O 1
ATOM 4514 N N . TYR A 1 573 ? -31.922 13.281 12.586 1 97.94 573 TYR A N 1
ATOM 4515 C CA . TYR A 1 573 ? -32.344 12.484 11.445 1 97.94 573 TYR A CA 1
ATOM 4516 C C . TYR A 1 573 ? -31.359 12.617 10.289 1 97.94 573 TYR A C 1
ATOM 4518 O O . TYR A 1 573 ? -31.047 13.727 9.852 1 97.94 573 TYR A O 1
ATOM 4526 N N . ASP A 1 574 ? -30.859 11.5 9.797 1 97.62 574 ASP A N 1
ATOM 4527 C CA . ASP A 1 574 ? -29.859 11.562 8.734 1 97.62 574 ASP A CA 1
ATOM 4528 C C . ASP A 1 574 ? -29.969 10.359 7.809 1 97.62 574 ASP A C 1
ATOM 4530 O O . ASP A 1 574 ? -29.562 9.25 8.164 1 97.62 574 ASP A O 1
ATOM 4534 N N . ASP A 1 575 ? -30.438 10.531 6.633 1 95.62 575 ASP A N 1
ATOM 4535 C CA . ASP A 1 575 ? -30.469 9.469 5.625 1 95.62 575 ASP A CA 1
ATOM 4536 C C . ASP A 1 575 ? -29.812 9.945 4.324 1 95.62 575 ASP A C 1
ATOM 4538 O O . ASP A 1 575 ? -30.172 9.477 3.242 1 95.62 575 ASP A O 1
ATOM 4542 N N . LEU A 1 576 ? -28.906 10.891 4.508 1 95.81 576 LEU A N 1
ATOM 4543 C CA . LEU A 1 576 ? -28.156 11.375 3.35 1 95.81 576 LEU A CA 1
ATOM 4544 C C . LEU A 1 576 ? -27.312 10.258 2.738 1 95.81 576 LEU A C 1
ATOM 4546 O O . LEU A 1 576 ? -26.734 9.445 3.461 1 95.81 576 LEU A O 1
ATOM 4550 N N . ASP A 1 577 ? -27.172 10.273 1.416 1 93.44 577 ASP A N 1
ATOM 4551 C CA . ASP A 1 577 ? -26.344 9.289 0.722 1 93.44 577 ASP A CA 1
ATOM 4552 C C . ASP A 1 577 ? -24.875 9.625 0.869 1 93.44 577 ASP A C 1
ATOM 4554 O O . ASP A 1 577 ? -24.016 8.727 0.837 1 93.44 577 ASP A O 1
ATOM 4558 N N . ASN A 1 578 ? -24.594 10.828 0.915 1 92.31 578 ASN A N 1
ATOM 4559 C CA . ASN A 1 578 ? -23.25 11.352 1.1 1 92.31 578 ASN A CA 1
ATOM 4560 C C . ASN A 1 578 ? -23.234 12.57 2.018 1 92.31 578 ASN A C 1
ATOM 4562 O O . ASN A 1 578 ? -24.062 13.469 1.871 1 92.31 578 ASN A O 1
ATOM 4566 N N . PHE A 1 579 ? -22.344 12.516 2.955 1 90.19 579 PHE A N 1
ATOM 4567 C CA . PHE A 1 579 ? -22.344 13.586 3.947 1 90.19 579 PHE A CA 1
ATOM 4568 C C . PHE A 1 579 ? -21.781 14.875 3.352 1 90.19 579 PHE A C 1
ATOM 4570 O O . PHE A 1 579 ? -22.266 15.969 3.668 1 90.19 579 PHE A O 1
ATOM 4577 N N . TYR A 1 580 ? -20.828 14.766 2.479 1 89 580 TYR A N 1
ATOM 4578 C CA . TYR A 1 580 ? -20.094 15.922 1.979 1 89 580 TYR A CA 1
ATOM 4579 C C . TYR A 1 580 ? -20.656 16.391 0.648 1 89 580 TYR A C 1
ATOM 4581 O O . TYR A 1 580 ? -20.625 17.594 0.343 1 89 580 TYR A O 1
ATOM 4589 N N . PHE A 1 581 ? -21.109 15.438 -0.155 1 92.25 581 PHE A N 1
ATOM 4590 C CA . PHE A 1 581 ? -21.719 15.727 -1.442 1 92.25 581 PHE A CA 1
ATOM 4591 C C . PHE A 1 581 ? -23.078 15.047 -1.557 1 92.25 581 PHE A C 1
ATOM 4593 O O . PHE A 1 581 ? -23.297 14.211 -2.436 1 92.25 581 PHE A O 1
ATOM 4600 N N . PRO A 1 582 ? -24 15.492 -0.739 1 94.19 582 PRO A N 1
ATOM 4601 C CA . PRO A 1 582 ? -25.297 14.812 -0.727 1 94.19 582 PRO A CA 1
ATOM 4602 C C . PRO A 1 582 ? -26.078 15.023 -2.016 1 94.19 582 PRO A C 1
ATOM 4604 O O . PRO A 1 582 ? -26.078 16.125 -2.574 1 94.19 582 PRO A O 1
ATOM 4607 N N . SER A 1 583 ? -26.703 14 -2.512 1 93.56 583 SER A N 1
ATOM 4608 C CA . SER A 1 583 ? -27.562 14.062 -3.684 1 93.56 583 SER A CA 1
ATOM 4609 C C . SER A 1 583 ? -28.969 13.57 -3.355 1 93.56 583 SER A C 1
ATOM 4611 O O . SER A 1 583 ? -29.938 13.914 -4.055 1 93.56 583 SER A O 1
ATOM 4613 N N . LYS A 1 584 ? -29.078 12.789 -2.309 1 95 584 LYS A N 1
ATOM 4614 C CA . LYS A 1 584 ? -30.359 12.25 -1.855 1 95 584 LYS A CA 1
ATOM 4615 C C . LYS A 1 584 ? -30.422 12.195 -0.332 1 95 584 LYS A C 1
ATOM 4617 O O . LYS A 1 584 ? -29.391 12.164 0.336 1 95 584 LYS A O 1
ATOM 4622 N N . GLY A 1 585 ? -31.703 12.203 0.154 1 95.75 585 GLY A N 1
ATOM 4623 C CA . GLY A 1 585 ? -31.906 12.094 1.589 1 95.75 585 GLY A CA 1
ATOM 4624 C C . GLY A 1 585 ? -32.125 13.438 2.266 1 95.75 585 GLY A C 1
ATOM 4625 O O . GLY A 1 585 ? -32.375 14.445 1.599 1 95.75 585 GLY A O 1
ATOM 4626 N N . THR A 1 586 ? -32.094 13.43 3.592 1 96.75 586 THR A N 1
ATOM 4627 C CA . THR A 1 586 ? -32.281 14.617 4.41 1 96.75 586 THR A CA 1
ATOM 4628 C C . THR A 1 586 ? -31.5 14.531 5.707 1 96.75 586 THR A C 1
ATOM 4630 O O . THR A 1 586 ? -31.328 13.438 6.262 1 96.75 586 THR A O 1
ATOM 4633 N N . TYR A 1 587 ? -30.953 15.57 6.051 1 97.38 587 TYR A N 1
ATOM 4634 C CA . TYR A 1 587 ? -30.297 15.688 7.348 1 97.38 587 TYR A CA 1
ATOM 4635 C C . TYR A 1 587 ? -30.953 16.75 8.203 1 97.38 587 TYR A C 1
ATOM 4637 O O . TYR A 1 587 ? -31.172 17.891 7.758 1 97.38 587 TYR A O 1
ATOM 4645 N N . PHE A 1 588 ? -31.391 16.438 9.375 1 97.56 588 PHE A N 1
ATOM 4646 C CA . PHE A 1 588 ? -31.969 17.344 10.352 1 97.56 588 PHE A CA 1
ATOM 4647 C C . PHE A 1 588 ? -31.391 17.094 11.742 1 97.56 588 PHE A C 1
ATOM 4649 O O . PHE A 1 588 ? -31.375 15.961 12.219 1 97.56 588 PHE A O 1
ATOM 4656 N N . SER A 1 589 ? -30.906 18.031 12.352 1 97.62 589 SER A N 1
ATOM 4657 C CA . SER A 1 589 ? -30.391 17.953 13.711 1 97.62 589 SER A CA 1
ATOM 4658 C C . SER A 1 589 ? -30.875 19.109 14.562 1 97.62 589 SER A C 1
ATOM 4660 O O . SER A 1 589 ? -30.969 20.25 14.094 1 97.62 589 SER A O 1
ATOM 4662 N N . SER A 1 590 ? -31.219 18.828 15.758 1 97.88 590 SER A N 1
ATOM 4663 C CA . SER A 1 590 ? -31.656 19.844 16.703 1 97.88 590 SER A CA 1
ATOM 4664 C C . SER A 1 590 ? -31.203 19.5 18.125 1 97.88 590 SER A C 1
ATOM 4666 O O . SER A 1 590 ? -31.172 18.328 18.5 1 97.88 590 SER A O 1
ATOM 4668 N N . GLU A 1 591 ? -30.797 20.516 18.844 1 97.81 591 GLU A N 1
ATOM 4669 C CA . GLU A 1 591 ? -30.469 20.391 20.266 1 97.81 591 GLU A CA 1
ATOM 4670 C C . GLU A 1 591 ? -30.984 21.578 21.062 1 97.81 591 GLU A C 1
ATOM 4672 O O . GLU A 1 591 ? -30.922 22.719 20.609 1 97.81 591 GLU A O 1
ATOM 4677 N N . PHE A 1 592 ? -31.609 21.297 22.109 1 97.81 592 PHE A N 1
ATOM 4678 C CA . PHE A 1 592 ? -32.062 22.297 23.078 1 97.81 592 PHE A CA 1
ATOM 4679 C C . PHE A 1 592 ? -31.562 21.984 24.469 1 97.81 592 PHE A C 1
ATOM 4681 O O . PHE A 1 592 ? -31.562 20.812 24.891 1 97.81 592 PHE A O 1
ATOM 4688 N N . GLY A 1 593 ? -31.109 23 25.172 1 97.25 593 GLY A N 1
ATOM 4689 C CA . GLY A 1 593 ? -30.609 22.766 26.516 1 97.25 593 GLY A CA 1
ATOM 4690 C C . GLY A 1 593 ? -30.875 23.938 27.453 1 97.25 593 GLY A C 1
ATOM 4691 O O . GLY A 1 593 ? -31.141 25.047 27.016 1 97.25 593 GLY A O 1
ATOM 4692 N N . LEU A 1 594 ? -30.922 23.609 28.719 1 96.56 594 LEU A N 1
ATOM 4693 C CA . LEU A 1 594 ? -30.953 24.578 29.812 1 96.56 594 LEU A CA 1
ATOM 4694 C C . LEU A 1 594 ? -29.609 24.609 30.547 1 96.56 594 LEU A C 1
ATOM 4696 O O . LEU A 1 594 ? -28.938 23.578 30.672 1 96.56 594 LEU A O 1
ATOM 4700 N N . ILE A 1 595 ? -29.266 25.828 30.922 1 93.44 595 ILE A N 1
ATOM 4701 C CA . ILE A 1 595 ? -27.922 25.906 31.516 1 93.44 595 ILE A CA 1
ATOM 4702 C C . ILE A 1 595 ? -27.969 26.766 32.781 1 93.44 595 ILE A C 1
ATOM 4704 O O . ILE A 1 595 ? -28.625 27.812 32.812 1 93.44 595 ILE A O 1
ATOM 4708 N N . ASP A 1 596 ? -27.375 26.312 33.844 1 93.88 596 ASP A N 1
ATOM 4709 C CA . ASP A 1 596 ? -26.969 27.094 35.031 1 93.88 596 ASP A CA 1
ATOM 4710 C C . ASP A 1 596 ? -25.484 27.391 35 1 93.88 596 ASP A C 1
ATOM 4712 O O . ASP A 1 596 ? -24.656 26.469 35.031 1 93.88 596 ASP A O 1
ATOM 4716 N N . ALA A 1 597 ? -25.156 28.641 34.906 1 92.12 597 ALA A N 1
ATOM 4717 C CA . ALA A 1 597 ? -23.766 29.016 34.688 1 92.12 597 ALA A CA 1
ATOM 4718 C C . ALA A 1 597 ? -23.25 29.859 35.875 1 92.12 597 ALA A C 1
ATOM 4720 O O . ALA A 1 597 ? -23.969 30.703 36.406 1 92.12 597 ALA A O 1
ATOM 4721 N N . LYS A 1 598 ? -22.078 29.547 36.344 1 92.25 598 LYS A N 1
ATOM 4722 C CA . LYS A 1 598 ? -21.312 30.375 37.25 1 92.25 598 LYS A CA 1
ATOM 4723 C C . LYS A 1 598 ? -20 30.844 36.625 1 92.25 598 LYS A C 1
ATOM 4725 O O . LYS A 1 598 ? -19.203 30.031 36.125 1 92.25 598 LYS A O 1
ATOM 4730 N N . THR A 1 599 ? -19.844 32.062 36.562 1 91.19 599 THR A N 1
ATOM 4731 C CA . THR A 1 599 ? -18.656 32.625 35.938 1 91.19 599 THR A CA 1
ATOM 4732 C C . THR A 1 599 ? -17.891 33.5 36.906 1 91.19 599 THR A C 1
ATOM 4734 O O . THR A 1 599 ? -18.469 34.031 37.875 1 91.19 599 THR A O 1
ATOM 4737 N N . ALA A 1 600 ? -16.656 33.562 36.781 1 90.19 600 ALA A N 1
ATOM 4738 C CA . ALA A 1 600 ? -15.773 34.438 37.562 1 90.19 600 ALA A CA 1
ATOM 4739 C C . ALA A 1 600 ? -14.836 35.219 36.625 1 90.19 600 ALA A C 1
ATOM 4741 O O . ALA A 1 600 ? -14.094 34.594 35.844 1 90.19 600 ALA A O 1
ATOM 4742 N N . PHE A 1 601 ? -14.961 36.469 36.625 1 87.25 601 PHE A N 1
ATOM 4743 C CA . PHE A 1 601 ? -14.141 37.344 35.781 1 87.25 601 PHE A CA 1
ATOM 4744 C C . PHE A 1 601 ? -13.586 38.5 36.625 1 87.25 601 PHE A C 1
ATOM 4746 O O . PHE A 1 601 ? -14.344 39.25 37.25 1 87.25 601 PHE A O 1
ATOM 4753 N N . LEU A 1 602 ? -12.281 38.625 36.625 1 82.5 602 LEU A N 1
ATOM 4754 C CA . LEU A 1 602 ? -11.586 39.688 37.344 1 82.5 602 LEU A CA 1
ATOM 4755 C C . LEU A 1 602 ? -12.086 39.781 38.781 1 82.5 602 LEU A C 1
ATOM 4757 O O . LEU A 1 602 ? -12.43 40.844 39.281 1 82.5 602 LEU A O 1
ATOM 4761 N N . GLY A 1 603 ? -12.242 38.688 39.406 1 78.5 603 GLY A N 1
ATOM 4762 C CA . GLY A 1 603 ? -12.562 38.625 40.812 1 78.5 603 GLY A CA 1
ATOM 4763 C C . GLY A 1 603 ? -14.055 38.688 41.094 1 78.5 603 GLY A C 1
ATOM 4764 O O . GLY A 1 603 ? -14.477 38.562 42.25 1 78.5 603 GLY A O 1
ATOM 4765 N N . GLU A 1 604 ? -14.844 38.969 40.156 1 85.38 604 GLU A N 1
ATOM 4766 C CA . GLU A 1 604 ? -16.297 39.031 40.344 1 85.38 604 GLU A CA 1
ATOM 4767 C C . GLU A 1 604 ? -16.969 37.75 39.844 1 85.38 604 GLU A C 1
ATOM 4769 O O . GLU A 1 604 ? -16.688 37.281 38.719 1 85.38 604 GLU A O 1
ATOM 4774 N N . SER A 1 605 ? -17.75 37.188 40.719 1 88 605 SER A N 1
ATOM 4775 C CA . SER A 1 605 ? -18.484 35.969 40.375 1 88 605 SER A CA 1
ATOM 4776 C C . SER A 1 605 ? -19.938 36.281 40.031 1 88 605 SER A C 1
ATOM 4778 O O . SER A 1 605 ? -20.562 37.094 40.688 1 88 605 SER A O 1
ATOM 4780 N N . GLU A 1 606 ? -20.391 35.75 38.969 1 86.31 606 GLU A N 1
ATOM 4781 C CA . GLU A 1 606 ? -21.781 35.906 38.562 1 86.31 606 GLU A CA 1
ATOM 4782 C C . GLU A 1 606 ? -22.422 34.562 38.25 1 86.31 606 GLU A C 1
ATOM 4784 O O . GLU A 1 606 ? -21.734 33.625 37.812 1 86.31 606 GLU A O 1
ATOM 4789 N N . SER A 1 607 ? -23.641 34.469 38.75 1 88.19 607 SER A N 1
ATOM 4790 C CA . SER A 1 607 ? -24.422 33.281 38.438 1 88.19 607 SER A CA 1
ATOM 4791 C C . SER A 1 607 ? -25.625 33.625 37.562 1 88.19 607 SER A C 1
ATOM 4793 O O . SER A 1 607 ? -26.203 34.688 37.688 1 88.19 607 SER A O 1
ATOM 4795 N N . GLY A 1 608 ? -25.922 32.719 36.594 1 87.19 608 GLY A N 1
ATOM 4796 C CA . GLY A 1 608 ? -27.062 32.938 35.719 1 87.19 608 GLY A CA 1
ATOM 4797 C C . GLY A 1 608 ? -27.609 31.672 35.125 1 87.19 608 GLY A C 1
ATOM 4798 O O . GLY A 1 608 ? -26.906 30.672 35 1 87.19 608 GLY A O 1
ATOM 4799 N N . TYR A 1 609 ? -29 31.828 34.938 1 90.5 609 TYR A N 1
ATOM 4800 C CA . TYR A 1 609 ? -29.703 30.75 34.219 1 90.5 609 TYR A CA 1
ATOM 4801 C C . TYR A 1 609 ? -29.984 31.125 32.781 1 90.5 609 TYR A C 1
ATOM 4803 O O . TYR A 1 609 ? -30.25 32.281 32.469 1 90.5 609 TYR A O 1
ATOM 4811 N N . GLY A 1 610 ? -29.859 30.094 31.891 1 91.56 610 GLY A N 1
ATOM 4812 C CA . GLY A 1 610 ? -30.141 30.359 30.484 1 91.56 610 GLY A CA 1
ATOM 4813 C C . GLY A 1 610 ? -30.5 29.109 29.703 1 91.56 610 GLY A C 1
ATOM 4814 O O . GLY A 1 610 ? -30.734 28.047 30.297 1 91.56 610 GLY A O 1
ATOM 4815 N N . SER A 1 611 ? -30.812 29.312 28.484 1 94.62 611 SER A N 1
ATOM 4816 C CA . SER A 1 611 ? -31.094 28.234 27.547 1 94.62 611 SER A CA 1
ATOM 4817 C C . SER A 1 611 ? -30.312 28.422 26.25 1 94.62 611 SER A C 1
ATOM 4819 O O . SER A 1 611 ? -29.828 29.516 25.953 1 94.62 611 SER A O 1
ATOM 4821 N N . TYR A 1 612 ? -30.094 27.406 25.547 1 95.38 612 TYR A N 1
ATOM 4822 C CA . TYR A 1 612 ? -29.469 27.469 24.234 1 95.38 612 TYR A CA 1
ATOM 4823 C C . TYR A 1 612 ? -30.141 26.5 23.266 1 95.38 612 TYR A C 1
ATOM 4825 O O . TYR A 1 612 ? -30.844 25.562 23.703 1 95.38 612 TYR A O 1
ATOM 4833 N N . TYR A 1 613 ? -30.031 26.703 21.969 1 96 613 TYR A N 1
ATOM 4834 C CA . TYR A 1 613 ? -30.547 25.812 20.938 1 96 613 TYR A CA 1
ATOM 4835 C C . TYR A 1 613 ? -29.672 25.812 19.703 1 96 613 TYR A C 1
ATOM 4837 O O . TYR A 1 613 ? -28.938 26.781 19.453 1 96 613 TYR A O 1
ATOM 4845 N N . ASP A 1 614 ? -29.672 24.828 19.016 1 96.69 614 ASP A N 1
ATOM 4846 C CA . ASP A 1 614 ? -29.031 24.672 17.719 1 96.69 614 ASP A CA 1
ATOM 4847 C C . ASP A 1 614 ? -29.906 23.844 16.781 1 96.69 614 ASP A C 1
ATOM 4849 O O . ASP A 1 614 ? -30.438 22.812 17.172 1 96.69 614 ASP A O 1
ATOM 4853 N N . VAL A 1 615 ? -30.078 24.297 15.578 1 97 615 VAL A N 1
ATOM 4854 C CA . VAL A 1 615 ? -30.875 23.594 14.578 1 97 615 VAL A CA 1
ATOM 4855 C C . VAL A 1 615 ? -30.172 23.625 13.227 1 97 615 VAL A C 1
ATOM 4857 O O . VAL A 1 615 ? -29.609 24.656 12.844 1 97 615 VAL A O 1
ATOM 4860 N N . SER A 1 616 ? -30.156 22.531 12.539 1 96.94 616 SER A N 1
ATOM 4861 C CA . SER A 1 616 ? -29.547 22.438 11.211 1 96.94 616 SER A CA 1
ATOM 4862 C C . SER A 1 616 ? -30.375 21.547 10.289 1 96.94 616 SER A C 1
ATOM 4864 O O . SER A 1 616 ? -30.875 20.484 10.711 1 96.94 616 SER A O 1
ATOM 4866 N N . LEU A 1 617 ? -30.562 21.953 9.07 1 97.38 617 LEU A N 1
ATOM 4867 C CA . LEU A 1 617 ? -31.281 21.219 8.047 1 97.38 617 LEU A CA 1
ATOM 4868 C C . LEU A 1 617 ? -30.5 21.219 6.73 1 97.38 617 LEU A C 1
ATOM 4870 O O . LEU A 1 617 ? -30.062 22.281 6.27 1 97.38 617 LEU A O 1
ATOM 4874 N N . ILE A 1 618 ? -30.266 20.109 6.129 1 97.19 618 ILE A N 1
ATOM 4875 C CA . ILE A 1 618 ? -29.656 19.969 4.809 1 97.19 618 ILE A CA 1
ATOM 4876 C C . ILE A 1 618 ? -30.578 19.125 3.916 1 97.19 618 ILE A C 1
ATOM 4878 O O . ILE A 1 618 ? -30.906 17.984 4.254 1 97.19 618 ILE A O 1
ATOM 4882 N N . GLN A 1 619 ? -30.938 19.688 2.797 1 97.56 619 GLN A N 1
ATOM 4883 C CA . GLN A 1 619 ? -31.844 19 1.875 1 97.56 619 GLN A CA 1
ATOM 4884 C C . GLN A 1 619 ? -31.328 19.062 0.442 1 97.56 619 GLN A C 1
ATOM 4886 O O . GLN A 1 619 ? -31.391 20.125 -0.202 1 97.56 619 GLN A O 1
ATOM 4891 N N . PRO A 1 620 ? -30.906 17.938 -0.101 1 96.69 620 PRO A N 1
ATOM 4892 C CA . PRO A 1 620 ? -30.438 17.922 -1.486 1 96.69 620 PRO A CA 1
ATOM 4893 C C . PRO A 1 620 ? -31.531 17.578 -2.484 1 96.69 620 PRO A C 1
ATOM 4895 O O . PRO A 1 620 ? -32.5 16.875 -2.143 1 96.69 620 PRO A O 1
ATOM 4898 N N . TRP A 1 621 ? -31.359 18.141 -3.682 1 96.62 621 TRP A N 1
ATOM 4899 C CA . TRP A 1 621 ? -32.156 17.797 -4.859 1 96.62 621 TRP A CA 1
ATOM 4900 C C . TRP A 1 621 ? -31.25 17.484 -6.051 1 96.62 621 TRP A C 1
ATOM 4902 O O . TRP A 1 621 ? -30.297 18.219 -6.32 1 96.62 621 TRP A O 1
ATOM 4912 N N . ASN A 1 622 ? -31.562 16.328 -6.664 1 94.88 622 ASN A N 1
ATOM 4913 C CA . ASN A 1 622 ? -30.672 15.898 -7.738 1 94.88 622 ASN A CA 1
ATOM 4914 C C . ASN A 1 622 ? -31.438 15.617 -9.023 1 94.88 622 ASN A C 1
ATOM 4916 O O . ASN A 1 622 ? -32.531 15.023 -8.984 1 94.88 622 ASN A O 1
ATOM 4920 N N . LEU A 1 623 ? -30.984 16.141 -10.172 1 94.31 623 LEU A N 1
ATOM 4921 C CA . LEU A 1 623 ? -31.484 15.859 -11.508 1 94.31 623 LEU A CA 1
ATOM 4922 C C . LEU A 1 623 ? -30.328 15.562 -12.469 1 94.31 623 LEU A C 1
ATOM 4924 O O . LEU A 1 623 ? -29.734 16.484 -13.039 1 94.31 623 LEU A O 1
ATOM 4928 N N . GLY A 1 624 ? -30.094 14.305 -12.734 1 92.31 624 GLY A N 1
ATOM 4929 C CA . GLY A 1 624 ? -28.953 13.93 -13.562 1 92.31 624 GLY A CA 1
ATOM 4930 C C . GLY A 1 624 ? -27.625 14.289 -12.945 1 92.31 624 GLY A C 1
ATOM 4931 O O . GLY A 1 624 ? -27.297 13.844 -11.844 1 92.31 624 GLY A O 1
ATOM 4932 N N . ARG A 1 625 ? -26.891 15.227 -13.633 1 93.69 625 ARG A N 1
ATOM 4933 C CA . ARG A 1 625 ? -25.562 15.625 -13.164 1 93.69 625 ARG A CA 1
ATOM 4934 C C . ARG A 1 625 ? -25.641 16.922 -12.359 1 93.69 625 ARG A C 1
ATOM 4936 O O . ARG A 1 625 ? -24.609 17.422 -11.906 1 93.69 625 ARG A O 1
ATOM 4943 N N . HIS A 1 626 ? -26.859 17.438 -12.172 1 96.12 626 HIS A N 1
ATOM 4944 C CA . HIS A 1 626 ? -27.062 18.672 -11.438 1 96.12 626 HIS A CA 1
ATOM 4945 C C . HIS A 1 626 ? -27.594 18.391 -10.031 1 96.12 626 HIS A C 1
ATOM 4947 O O . HIS A 1 626 ? -28.516 17.609 -9.859 1 96.12 626 HIS A O 1
ATOM 4953 N N . SER A 1 627 ? -26.969 19.016 -9.086 1 96.25 627 SER A N 1
ATOM 4954 C CA . SER A 1 627 ? -27.422 18.906 -7.707 1 96.25 627 SER A CA 1
ATOM 4955 C C . SER A 1 627 ? -27.531 20.266 -7.039 1 96.25 627 SER A C 1
ATOM 4957 O O . SER A 1 627 ? -26.703 21.141 -7.262 1 96.25 627 SER A O 1
ATOM 4959 N N . VAL A 1 628 ? -28.578 20.453 -6.301 1 97.31 628 VAL A N 1
ATOM 4960 C CA . VAL A 1 628 ? -28.766 21.641 -5.473 1 97.31 628 VAL A CA 1
ATOM 4961 C C . VAL A 1 628 ? -29 21.234 -4.02 1 97.31 628 VAL A C 1
ATOM 4963 O O . VAL A 1 628 ? -29.812 20.359 -3.738 1 97.31 628 VAL A O 1
ATOM 4966 N N . VAL A 1 629 ? -28.281 21.797 -3.152 1 97.31 629 VAL A N 1
ATOM 4967 C CA . VAL A 1 629 ? -28.375 21.484 -1.731 1 97.31 629 VAL A CA 1
ATOM 4968 C C . VAL A 1 629 ? -28.812 22.719 -0.957 1 97.31 629 VAL A C 1
ATOM 4970 O O . VAL A 1 629 ? -28.172 23.766 -1.039 1 97.31 629 VAL A O 1
ATOM 4973 N N . SER A 1 630 ? -29.844 22.609 -0.233 1 97.31 630 SER A N 1
ATOM 4974 C CA . SER A 1 630 ? -30.281 23.672 0.659 1 97.31 630 SER A CA 1
ATOM 4975 C C . SER A 1 630 ? -29.766 23.453 2.078 1 97.31 630 SER A C 1
ATOM 4977 O O . SER A 1 630 ? -29.828 22.344 2.598 1 97.31 630 SER A O 1
ATOM 4979 N N . ILE A 1 631 ? -29.297 24.469 2.637 1 97 631 ILE A N 1
ATOM 4980 C CA . ILE A 1 631 ? -28.766 24.422 3.998 1 97 631 ILE A CA 1
ATOM 4981 C C . ILE A 1 631 ? -29.453 25.484 4.852 1 97 631 ILE A C 1
ATOM 4983 O O . ILE A 1 631 ? -29.516 26.656 4.473 1 97 631 ILE A O 1
ATOM 4987 N N . LEU A 1 632 ? -29.984 25.109 5.961 1 96.88 632 LEU A N 1
ATOM 4988 C CA . LEU A 1 632 ? -30.547 26 6.961 1 96.88 632 LEU A CA 1
ATOM 4989 C C . LEU A 1 632 ? -29.953 25.719 8.344 1 96.88 632 LEU A C 1
ATOM 4991 O O . LEU A 1 632 ? -29.969 24.562 8.797 1 96.88 632 LEU A O 1
ATOM 4995 N N . LYS A 1 633 ? -29.438 26.688 8.977 1 96.56 633 LYS A N 1
ATOM 4996 C CA . LYS A 1 633 ? -28.875 26.562 10.32 1 96.56 633 LYS A CA 1
ATOM 4997 C C . LYS A 1 633 ? -29.297 27.734 11.203 1 96.56 633 LYS A C 1
ATOM 4999 O O . LYS A 1 633 ? -29.453 28.859 10.719 1 96.56 633 LYS A O 1
ATOM 5004 N N . SER A 1 634 ? -29.422 27.484 12.422 1 96 634 SER A N 1
ATOM 5005 C CA . SER A 1 634 ? -29.672 28.516 13.406 1 96 634 SER A CA 1
ATOM 5006 C C . SER A 1 634 ? -29.266 28.062 14.805 1 96 634 SER A C 1
ATOM 5008 O O . SER A 1 634 ? -29.375 26.891 15.141 1 96 634 SER A O 1
ATOM 5010 N N . GLY A 1 635 ? -28.766 28.938 15.578 1 96.06 635 GLY A N 1
ATOM 5011 C CA . GLY A 1 635 ? -28.422 28.688 16.969 1 96.06 635 GLY A CA 1
ATOM 5012 C C . GLY A 1 635 ? -28.469 29.938 17.828 1 96.06 635 GLY A C 1
ATOM 5013 O O . GLY A 1 635 ? -28.484 31.062 17.312 1 96.06 635 GLY A O 1
ATOM 5014 N N . GLY A 1 636 ? -28.516 29.672 19.125 1 94.88 636 GLY A N 1
ATOM 5015 C CA . GLY A 1 636 ? -28.562 30.828 20.016 1 94.88 636 GLY A CA 1
ATOM 5016 C C . GLY A 1 636 ? -28.531 30.438 21.484 1 94.88 636 GLY A C 1
ATOM 5017 O O . GLY A 1 636 ? -28.734 29.266 21.828 1 94.88 636 GLY A O 1
ATOM 5018 N N . SER A 1 637 ? -28.156 31.375 22.219 1 94.06 637 SER A N 1
ATOM 5019 C CA . SER A 1 637 ? -28.172 31.25 23.672 1 94.06 637 SER A CA 1
ATOM 5020 C C . SER A 1 637 ? -28.547 32.562 24.344 1 94.06 637 SER A C 1
ATOM 5022 O O . SER A 1 637 ? -28.156 33.656 23.875 1 94.06 637 SER A O 1
ATOM 5024 N N . ASP A 1 638 ? -29.312 32.531 25.406 1 89.56 638 ASP A N 1
ATOM 5025 C CA . ASP A 1 638 ? -29.734 33.75 26.094 1 89.56 638 ASP A CA 1
ATOM 5026 C C . ASP A 1 638 ? -28.906 33.969 27.359 1 89.56 638 ASP A C 1
ATOM 5028 O O . ASP A 1 638 ? -29.266 34.812 28.188 1 89.56 638 ASP A O 1
ATOM 5032 N N . SER A 1 639 ? -27.906 33.25 27.438 1 80.56 639 SER A N 1
ATOM 5033 C CA . SER A 1 639 ? -27.047 33.438 28.609 1 80.56 639 SER A CA 1
ATOM 5034 C C . SER A 1 639 ? -26.312 34.781 28.516 1 80.56 639 SER A C 1
ATOM 5036 O O . SER A 1 639 ? -26.016 35.25 27.422 1 80.56 639 SER A O 1
ATOM 5038 N N . GLU A 1 640 ? -25.984 35.438 29.672 1 76.56 640 GLU A N 1
ATOM 5039 C CA . GLU A 1 640 ? -25.484 36.812 29.688 1 76.56 640 GLU A CA 1
ATOM 5040 C C . GLU A 1 640 ? -24.062 36.906 30.203 1 76.56 640 GLU A C 1
ATOM 5042 O O . GLU A 1 640 ? -23.688 37.875 30.875 1 76.56 640 GLU A O 1
ATOM 5047 N N . GLU A 1 641 ? -23.328 35.969 29.922 1 77 641 GLU A N 1
ATOM 5048 C CA . GLU A 1 641 ? -21.922 36.031 30.297 1 77 641 GLU A CA 1
ATOM 5049 C C . GLU A 1 641 ? -21.203 37.125 29.5 1 77 641 GLU A C 1
ATOM 5051 O O . GLU A 1 641 ? -21.672 37.531 28.438 1 77 641 GLU A O 1
ATOM 5056 N N . ILE A 1 642 ? -20.062 37.594 30.078 1 75 642 ILE A N 1
ATOM 5057 C CA . ILE A 1 642 ? -19.312 38.625 29.375 1 75 642 ILE A CA 1
ATOM 5058 C C . ILE A 1 642 ? -18.797 38.094 28.047 1 75 642 ILE A C 1
ATOM 5060 O O . ILE A 1 642 ? -18.984 38.688 26.984 1 75 642 ILE A O 1
ATOM 5064 N N . LEU A 1 643 ? -18.141 37 28.234 1 78.12 643 LEU A N 1
ATOM 5065 C CA . LEU A 1 643 ? -17.781 36.25 27.047 1 78.12 643 LEU A CA 1
ATOM 5066 C C . LEU A 1 643 ? -18.703 35.031 26.859 1 78.12 643 LEU A C 1
ATOM 5068 O O . LEU A 1 643 ? -18.859 34.219 27.781 1 78.12 643 LEU A O 1
ATOM 5072 N N . PRO A 1 644 ? -19.281 35 25.781 1 84.38 644 PRO A N 1
ATOM 5073 C CA . PRO A 1 644 ? -20.281 33.938 25.625 1 84.38 644 PRO A CA 1
ATOM 5074 C C . PRO A 1 644 ? -19.672 32.531 25.672 1 84.38 644 PRO A C 1
ATOM 5076 O O . PRO A 1 644 ? -18.703 32.25 24.969 1 84.38 644 PRO A O 1
ATOM 5079 N N . ILE A 1 645 ? -20.25 31.719 26.484 1 87 645 ILE A N 1
ATOM 5080 C CA . ILE A 1 645 ? -19.828 30.328 26.594 1 87 645 ILE A CA 1
ATOM 5081 C C . ILE A 1 645 ? -20.297 29.547 25.359 1 87 645 ILE A C 1
ATOM 5083 O O . ILE A 1 645 ? -19.531 28.797 24.75 1 87 645 ILE A O 1
ATOM 5087 N N . ASN A 1 646 ? -21.531 29.75 24.984 1 88.81 646 ASN A N 1
ATOM 5088 C CA . ASN A 1 646 ? -22.094 29.172 23.781 1 88.81 646 ASN A CA 1
ATOM 5089 C C . ASN A 1 646 ? -22.062 30.156 22.609 1 88.81 646 ASN A C 1
ATOM 5091 O O . ASN A 1 646 ? -23.109 30.672 22.219 1 88.81 646 ASN A O 1
ATOM 5095 N N . VAL A 1 647 ? -20.969 30.266 22.016 1 88.56 647 VAL A N 1
ATOM 5096 C CA . VAL A 1 647 ? -20.781 31.266 20.969 1 88.56 647 VAL A CA 1
ATOM 5097 C C . VAL A 1 647 ? -21.297 30.75 19.641 1 88.56 647 VAL A C 1
ATOM 5099 O O . VAL A 1 647 ? -21.078 29.578 19.297 1 88.56 647 VAL A O 1
ATOM 5102 N N . GLN A 1 648 ? -22.047 31.562 19 1 90.56 648 GLN A N 1
ATOM 5103 C CA . GLN A 1 648 ? -22.438 31.297 17.625 1 90.56 648 GLN A CA 1
ATOM 5104 C C . GLN A 1 648 ? -21.531 32.031 16.641 1 90.56 648 GLN A C 1
ATOM 5106 O O . GLN A 1 648 ? -21.094 33.156 16.891 1 90.56 648 GLN A O 1
ATOM 5111 N N . ASP A 1 649 ? -21.203 31.344 15.594 1 90.56 649 ASP A N 1
ATOM 5112 C CA . ASP A 1 649 ? -20.297 31.984 14.648 1 90.56 649 ASP A CA 1
ATOM 5113 C C . ASP A 1 649 ? -20.688 31.641 13.211 1 90.56 649 ASP A C 1
ATOM 5115 O O . ASP A 1 649 ? -21.297 30.609 12.953 1 90.56 649 ASP A O 1
ATOM 5119 N N . LEU A 1 650 ? -20.406 32.531 12.367 1 90.56 650 LEU A N 1
ATOM 5120 C CA . LEU A 1 650 ? -20.484 32.344 10.922 1 90.56 650 LEU A CA 1
ATOM 5121 C C . LEU A 1 650 ? -19.188 32.781 10.25 1 90.56 650 LEU A C 1
ATOM 5123 O O . LEU A 1 650 ? -18.422 33.562 10.82 1 90.56 650 LEU A O 1
ATOM 5127 N N . GLY A 1 651 ? -18.922 32.219 9.156 1 88.56 651 GLY A N 1
ATOM 5128 C CA . GLY A 1 651 ? -17.719 32.5 8.375 1 88.56 651 GLY A CA 1
ATOM 5129 C C . GLY A 1 651 ? -17.078 31.234 7.828 1 88.56 651 GLY A C 1
ATOM 5130 O O . GLY A 1 651 ? -17.078 30.203 8.484 1 88.56 651 GLY A O 1
ATOM 5131 N N . GLY A 1 652 ? -16.5 31.391 6.664 1 87.81 652 GLY A N 1
ATOM 5132 C CA . GLY A 1 652 ? -15.914 30.25 5.984 1 87.81 652 GLY A CA 1
ATOM 5133 C C . GLY A 1 652 ? -16.672 29.844 4.734 1 87.81 652 GLY A C 1
ATOM 5134 O O . GLY A 1 652 ? -17.766 30.359 4.473 1 87.81 652 GLY A O 1
ATOM 5135 N N . LEU A 1 653 ? -16.125 28.875 4.094 1 89.06 653 LEU A N 1
ATOM 5136 C CA . LEU A 1 653 ? -16.766 28.406 2.861 1 89.06 653 LEU A CA 1
ATOM 5137 C C . LEU A 1 653 ? -18.125 27.781 3.154 1 89.06 653 LEU A C 1
ATOM 5139 O O . LEU A 1 653 ? -18.234 26.938 4.043 1 89.06 653 LEU A O 1
ATOM 5143 N N . PHE A 1 654 ? -19.203 28.172 2.486 1 92.38 654 PHE A N 1
ATOM 5144 C CA . PHE A 1 654 ? -20.578 27.734 2.586 1 92.38 654 PHE A CA 1
ATOM 5145 C C . PHE A 1 654 ? -21.188 28.156 3.918 1 92.38 654 PHE A C 1
ATOM 5147 O O . PHE A 1 654 ? -22.125 27.516 4.406 1 92.38 654 PHE A O 1
ATOM 5154 N N . ASN A 1 655 ? -20.625 29.016 4.539 1 92.88 655 ASN A N 1
ATOM 5155 C CA . ASN A 1 655 ? -21.047 29.625 5.801 1 92.88 655 ASN A CA 1
ATOM 5156 C C . ASN A 1 655 ? -20.781 31.125 5.816 1 92.88 655 ASN A C 1
ATOM 5158 O O . ASN A 1 655 ? -20.141 31.641 6.734 1 92.88 655 ASN A O 1
ATOM 5162 N N . LEU A 1 656 ? -21.344 31.75 4.859 1 93.38 656 LEU A N 1
ATOM 5163 C CA . LEU A 1 656 ? -21.078 33.156 4.508 1 93.38 656 LEU A CA 1
ATOM 5164 C C . LEU A 1 656 ? -19.688 33.312 3.904 1 93.38 656 LEU A C 1
ATOM 5166 O O . LEU A 1 656 ? -18.797 33.906 4.508 1 93.38 656 LEU A O 1
ATOM 5170 N N . SER A 1 657 ? -19.672 32.812 2.666 1 92.06 657 SER A N 1
ATOM 5171 C CA . SER A 1 657 ? -18.422 32.75 1.907 1 92.06 657 SER A CA 1
ATOM 5172 C C . SER A 1 657 ? -17.875 34.156 1.659 1 92.06 657 SER A C 1
ATOM 5174 O O . SER A 1 657 ? -18.609 35.062 1.228 1 92.06 657 SER A O 1
ATOM 5176 N N . GLY A 1 658 ? -16.625 34.344 1.938 1 88.12 658 GLY A N 1
ATOM 5177 C CA . GLY A 1 658 ? -15.977 35.656 1.901 1 88.12 658 GLY A CA 1
ATOM 5178 C C . GLY A 1 658 ? -15.336 36.031 3.223 1 88.12 658 GLY A C 1
ATOM 5179 O O . GLY A 1 658 ? -14.367 36.781 3.25 1 88.12 658 GLY A O 1
ATOM 5180 N N . TYR A 1 659 ? -16.062 35.562 4.238 1 87.06 659 TYR A N 1
ATOM 5181 C CA . TYR A 1 659 ? -15.5 35.781 5.57 1 87.06 659 TYR A CA 1
ATOM 5182 C C . TYR A 1 659 ? -14.625 34.594 5.992 1 87.06 659 TYR A C 1
ATOM 5184 O O . TYR A 1 659 ? -14.758 33.5 5.449 1 87.06 659 TYR A O 1
ATOM 5192 N N . HIS A 1 660 ? -13.781 34.906 6.953 1 82.56 660 HIS A N 1
ATOM 5193 C CA . HIS A 1 660 ? -12.945 33.844 7.508 1 82.56 660 HIS A CA 1
ATOM 5194 C C . HIS A 1 660 ? -13.688 33.062 8.594 1 82.56 660 HIS A C 1
ATOM 5196 O O . HIS A 1 660 ? -14.68 33.562 9.141 1 82.56 660 HIS A O 1
ATOM 5202 N N . ARG A 1 661 ? -13.211 31.969 8.883 1 82.5 661 ARG A N 1
ATOM 5203 C CA . ARG A 1 661 ? -13.828 31.156 9.938 1 82.5 661 ARG A CA 1
ATOM 5204 C C . ARG A 1 661 ? -13.805 31.906 11.273 1 82.5 661 ARG A C 1
ATOM 5206 O O . ARG A 1 661 ? -12.781 32.469 11.656 1 82.5 661 ARG A O 1
ATOM 5213 N N . TYR A 1 662 ? -14.859 31.984 11.992 1 81.44 662 TYR A N 1
ATOM 5214 C CA . TYR A 1 662 ? -15.055 32.594 13.305 1 81.44 662 TYR A CA 1
ATOM 5215 C C . TYR A 1 662 ? -15.062 34.094 13.211 1 81.44 662 TYR A C 1
ATOM 5217 O O . TYR A 1 662 ? -15.062 34.781 14.234 1 81.44 662 TYR A O 1
ATOM 5225 N N . GLU A 1 663 ? -15.055 34.562 12.062 1 83.31 663 GLU A N 1
ATOM 5226 C CA . GLU A 1 663 ? -14.938 36 11.938 1 83.31 663 GLU A CA 1
ATOM 5227 C C . GLU A 1 663 ? -16.156 36.719 12.508 1 83.31 663 GLU A C 1
ATOM 5229 O O . GLU A 1 663 ? -16.031 37.75 13.156 1 83.31 663 GLU A O 1
ATOM 5234 N N . LEU A 1 664 ? -17.312 36.125 12.172 1 88.12 664 LEU A N 1
ATOM 5235 C CA . LEU A 1 664 ? -18.547 36.688 12.703 1 88.12 664 LEU A CA 1
ATOM 5236 C C . LEU A 1 664 ? -19.016 35.906 13.922 1 88.12 664 LEU A C 1
ATOM 5238 O O . LEU A 1 664 ? -19.172 34.688 13.867 1 88.12 664 LEU A O 1
ATOM 5242 N N . ASN A 1 665 ? -19.219 36.625 14.977 1 89.38 665 ASN A N 1
ATOM 5243 C CA . ASN A 1 665 ? -19.594 35.969 16.219 1 89.38 665 ASN A CA 1
ATOM 5244 C C . ASN A 1 665 ? -20.75 36.688 16.906 1 89.38 665 ASN A C 1
ATOM 5246 O O . ASN A 1 665 ? -20.875 37.906 16.797 1 89.38 665 ASN A O 1
ATOM 5250 N N . GLY A 1 666 ? -21.484 35.906 17.656 1 88.5 666 GLY A N 1
ATOM 5251 C CA . GLY A 1 666 ? -22.578 36.438 18.453 1 88.5 666 GLY A CA 1
ATOM 5252 C C . GLY A 1 666 ? -23.234 35.375 19.328 1 88.5 666 GLY A C 1
ATOM 5253 O O . GLY A 1 666 ? -22.734 34.25 19.438 1 88.5 666 GLY A O 1
ATOM 5254 N N . ARG A 1 667 ? -24.297 35.781 20 1 91.94 667 ARG A N 1
ATOM 5255 C CA . ARG A 1 667 ? -25.016 34.844 20.844 1 91.94 667 ARG A CA 1
ATOM 5256 C C . ARG A 1 667 ? -26.078 34.062 20.047 1 91.94 667 ARG A C 1
ATOM 5258 O O . ARG A 1 667 ? -26.484 32.969 20.453 1 91.94 667 ARG A O 1
ATOM 5265 N N . TYR A 1 668 ? -26.516 34.75 18.953 1 93.62 668 TYR A N 1
ATOM 5266 C CA . TYR A 1 668 ? -27.5 34.125 18.078 1 93.62 668 TYR A CA 1
ATOM 5267 C C . TYR A 1 668 ? -27 34.125 16.625 1 93.62 668 TYR A C 1
ATOM 5269 O O . TYR A 1 668 ? -26.266 35.031 16.219 1 93.62 668 TYR A O 1
ATOM 5277 N N . SER A 1 669 ? -27.406 33.188 15.867 1 95.44 669 SER A N 1
ATOM 5278 C CA . SER A 1 669 ? -27.047 33.125 14.453 1 95.44 669 SER A CA 1
ATOM 5279 C C . SER A 1 669 ? -28.156 32.469 13.625 1 95.44 669 SER A C 1
ATOM 5281 O O . SER A 1 669 ? -28.922 31.656 14.133 1 95.44 669 SER A O 1
ATOM 5283 N N . ALA A 1 670 ? -28.281 32.875 12.414 1 96.38 670 ALA A N 1
ATOM 5284 C CA . ALA A 1 670 ? -29.141 32.25 11.398 1 96.38 670 ALA A CA 1
ATOM 5285 C C . ALA A 1 670 ? -28.469 32.25 10.031 1 96.38 670 ALA A C 1
ATOM 5287 O O . ALA A 1 670 ? -27.797 33.219 9.664 1 96.38 670 ALA A O 1
ATOM 5288 N N . PHE A 1 671 ? -28.641 31.188 9.352 1 96.38 671 PHE A N 1
ATOM 5289 C CA . PHE A 1 671 ? -27.969 31.031 8.062 1 96.38 671 PHE A CA 1
ATOM 5290 C C . PHE A 1 671 ? -28.812 30.219 7.094 1 96.38 671 PHE A C 1
ATOM 5292 O O . PHE A 1 671 ? -29.438 29.234 7.48 1 96.38 671 PHE A O 1
ATOM 5299 N N . ALA A 1 672 ? -28.922 30.656 5.883 1 96.75 672 ALA A N 1
ATOM 5300 C CA . ALA A 1 672 ? -29.562 29.953 4.773 1 96.75 672 ALA A CA 1
ATOM 5301 C C . ALA A 1 672 ? -28.672 29.969 3.535 1 96.75 672 ALA A C 1
ATOM 5303 O O . ALA A 1 672 ? -28.094 31 3.188 1 96.75 672 ALA A O 1
ATOM 5304 N N . GLY A 1 673 ? -28.531 28.844 2.967 1 96.19 673 GLY A N 1
ATOM 5305 C CA . GLY A 1 673 ? -27.688 28.766 1.786 1 96.19 673 GLY A CA 1
ATOM 5306 C C . GLY A 1 673 ? -28.172 27.766 0.77 1 96.19 673 GLY A C 1
ATOM 5307 O O . GLY A 1 673 ? -28.828 26.781 1.128 1 96.19 673 GLY A O 1
ATOM 5308 N N . LEU A 1 674 ? -27.859 28.047 -0.5 1 97.12 674 LEU A N 1
ATOM 5309 C CA . LEU A 1 674 ? -28.062 27.141 -1.617 1 97.12 674 LEU A CA 1
ATOM 5310 C C . LEU A 1 674 ? -26.734 26.844 -2.318 1 97.12 674 LEU A C 1
ATOM 5312 O O . LEU A 1 674 ? -26.031 27.766 -2.744 1 97.12 674 LEU A O 1
ATOM 5316 N N . VAL A 1 675 ? -26.438 25.609 -2.389 1 96.94 675 VAL A N 1
ATOM 5317 C CA . VAL A 1 675 ? -25.188 25.203 -3.049 1 96.94 675 VAL A CA 1
ATOM 5318 C C . VAL A 1 675 ? -25.516 24.391 -4.301 1 96.94 675 VAL A C 1
ATOM 5320 O O . VAL A 1 675 ? -26.188 23.359 -4.223 1 96.94 675 VAL A O 1
ATOM 5323 N N . TYR A 1 676 ? -25.047 24.812 -5.41 1 97.38 676 TYR A N 1
ATOM 5324 C CA . TYR A 1 676 ? -25.203 24.125 -6.688 1 97.38 676 TYR A CA 1
ATOM 5325 C C . TYR A 1 676 ? -23.922 23.422 -7.09 1 97.38 676 TYR A C 1
ATOM 5327 O O . TYR A 1 676 ? -22.828 23.969 -6.934 1 97.38 676 TYR A O 1
ATOM 5335 N N . ARG A 1 677 ? -24.094 22.219 -7.602 1 95.62 677 ARG A N 1
ATOM 5336 C CA . ARG A 1 677 ? -22.922 21.5 -8.086 1 95.62 677 ARG A CA 1
ATOM 5337 C C . ARG A 1 677 ? -23.234 20.766 -9.383 1 95.62 677 ARG A C 1
ATOM 5339 O O . ARG A 1 677 ? -24.312 20.203 -9.539 1 95.62 677 ARG A O 1
ATOM 5346 N N . TYR A 1 678 ? -22.281 20.812 -10.219 1 96.5 678 TYR A N 1
ATOM 5347 C CA . TYR A 1 678 ? -22.297 20.047 -11.453 1 96.5 678 TYR A CA 1
ATOM 5348 C C . TYR A 1 678 ? -21.203 18.984 -11.453 1 96.5 678 TYR A C 1
ATOM 5350 O O . TYR A 1 678 ? -20.031 19.297 -11.258 1 96.5 678 TYR A O 1
ATOM 5358 N N . ARG A 1 679 ? -21.625 17.781 -11.703 1 92.38 679 ARG A N 1
ATOM 5359 C CA . ARG A 1 679 ? -20.656 16.688 -11.734 1 92.38 679 ARG A CA 1
ATOM 5360 C C . ARG A 1 679 ? -19.906 16.656 -13.062 1 92.38 679 ARG A C 1
ATOM 5362 O O . ARG A 1 679 ? -20.406 16.094 -14.047 1 92.38 679 ARG A O 1
ATOM 5369 N N . LEU A 1 680 ? -18.766 17.031 -13.094 1 89.88 680 LEU A N 1
ATOM 5370 C CA . LEU A 1 680 ? -17.969 17.156 -14.305 1 89.88 680 LEU A CA 1
ATOM 5371 C C . LEU A 1 680 ? -17.406 15.797 -14.734 1 89.88 680 LEU A C 1
ATOM 5373 O O . LEU A 1 680 ? -17.484 15.438 -15.914 1 89.88 680 LEU A O 1
ATOM 5377 N N . PHE A 1 681 ? -16.797 15.062 -13.781 1 85.12 681 PHE A N 1
ATOM 5378 C CA . PHE A 1 681 ? -16.203 13.758 -14.047 1 85.12 681 PHE A CA 1
ATOM 5379 C C . PHE A 1 681 ? -16.625 12.75 -12.984 1 85.12 681 PHE A C 1
ATOM 5381 O O . PHE A 1 681 ? -16.719 13.094 -11.805 1 85.12 681 PHE A O 1
ATOM 5388 N N . ASP A 1 682 ? -16.875 11.484 -13.43 1 77.5 682 ASP A N 1
ATOM 5389 C CA . ASP A 1 682 ? -17.25 10.438 -12.484 1 77.5 682 ASP A CA 1
ATOM 5390 C C . ASP A 1 682 ? -16.016 9.758 -11.898 1 77.5 682 ASP A C 1
ATOM 5392 O O . ASP A 1 682 ? -15.969 9.453 -10.703 1 77.5 682 ASP A O 1
ATOM 5396 N N . ASN A 1 683 ? -14.953 9.602 -12.742 1 66.88 683 ASN A N 1
ATOM 5397 C CA . ASN A 1 683 ? -13.727 8.898 -12.375 1 66.88 683 ASN A CA 1
ATOM 5398 C C . ASN A 1 683 ? -14.031 7.621 -11.594 1 66.88 683 ASN A C 1
ATOM 5400 O O . ASN A 1 683 ? -13.555 7.449 -10.477 1 66.88 683 ASN A O 1
ATOM 5404 N N . ASP A 1 684 ? -14.867 6.742 -12.133 1 62.56 684 ASP A N 1
ATOM 5405 C CA . ASP A 1 684 ? -15.289 5.5 -11.5 1 62.56 684 ASP A CA 1
ATOM 5406 C C . ASP A 1 684 ? -14.359 4.348 -11.875 1 62.56 684 ASP A C 1
ATOM 5408 O O . ASP A 1 684 ? -14.352 3.895 -13.023 1 62.56 684 ASP A O 1
ATOM 5412 N N . PHE A 1 685 ? -13.555 3.949 -10.953 1 56.41 685 PHE A N 1
ATOM 5413 C CA . PHE A 1 685 ? -12.562 2.91 -11.203 1 56.41 685 PHE A CA 1
ATOM 5414 C C . PHE A 1 685 ? -13.047 1.565 -10.672 1 56.41 685 PHE A C 1
ATOM 5416 O O . PHE A 1 685 ? -12.25 0.633 -10.516 1 56.41 685 PHE A O 1
ATOM 5423 N N . GLY A 1 686 ? -14.336 1.534 -10.305 1 57.31 686 GLY A N 1
ATOM 5424 C CA . GLY A 1 686 ? -14.891 0.305 -9.766 1 57.31 686 GLY A CA 1
ATOM 5425 C C . GLY A 1 686 ? -14.781 0.219 -8.25 1 57.31 686 GLY A C 1
ATOM 5426 O O . GLY A 1 686 ? -15.719 0.572 -7.535 1 57.31 686 GLY A O 1
ATOM 5427 N N . ALA A 1 687 ? -13.5 -0.002 -7.824 1 56.38 687 ALA A N 1
ATOM 5428 C CA . ALA A 1 687 ? -13.273 -0.139 -6.387 1 56.38 687 ALA A CA 1
ATOM 5429 C C . ALA A 1 687 ? -13.289 1.222 -5.695 1 56.38 687 ALA A C 1
ATOM 5431 O O . ALA A 1 687 ? -13.5 1.309 -4.484 1 56.38 687 ALA A O 1
ATOM 5432 N N . PHE A 1 688 ? -13.016 2.23 -6.527 1 62.53 688 PHE A N 1
ATOM 5433 C CA . PHE A 1 688 ? -13.016 3.57 -5.953 1 62.53 688 PHE A CA 1
ATOM 5434 C C . PHE A 1 688 ? -13.461 4.602 -6.984 1 62.53 688 PHE A C 1
ATOM 5436 O O . PHE A 1 688 ? -13.32 4.383 -8.188 1 62.53 688 PHE A O 1
ATOM 5443 N N . SER A 1 689 ? -14.297 5.555 -6.555 1 73.06 689 SER A N 1
ATOM 5444 C CA . SER A 1 689 ? -14.688 6.672 -7.402 1 73.06 689 SER A CA 1
ATOM 5445 C C . SER A 1 689 ? -14.266 8.008 -6.793 1 73.06 689 SER A C 1
ATOM 5447 O O . SER A 1 689 ? -14.211 8.141 -5.57 1 73.06 689 SER A O 1
ATOM 5449 N N . SER A 1 690 ? -13.773 8.906 -7.613 1 80.44 690 SER A N 1
ATOM 5450 C CA . SER A 1 690 ? -13.383 10.242 -7.188 1 80.44 690 SER A CA 1
ATOM 5451 C C . SER A 1 690 ? -13.977 11.305 -8.109 1 80.44 690 SER A C 1
ATOM 5453 O O . SER A 1 690 ? -13.25 11.977 -8.844 1 80.44 690 SER A O 1
ATOM 5455 N N . PRO A 1 691 ? -15.266 11.523 -7.957 1 87.88 691 PRO A N 1
ATOM 5456 C CA . PRO A 1 691 ? -15.906 12.508 -8.828 1 87.88 691 PRO A CA 1
ATOM 5457 C C . PRO A 1 691 ? -15.406 13.93 -8.594 1 87.88 691 PRO A C 1
ATOM 5459 O O . PRO A 1 691 ? -15.016 14.273 -7.469 1 87.88 691 PRO A O 1
ATOM 5462 N N . VAL A 1 692 ? -15.422 14.703 -9.641 1 91.06 692 VAL A N 1
ATOM 5463 C CA . VAL A 1 692 ? -15.047 16.109 -9.609 1 91.06 692 VAL A CA 1
ATOM 5464 C C . VAL A 1 692 ? -16.266 16.984 -9.859 1 91.06 692 VAL A C 1
ATOM 5466 O O . VAL A 1 692 ? -17.078 16.703 -10.75 1 91.06 692 VAL A O 1
ATOM 5469 N N . TYR A 1 693 ? -16.391 18.031 -9.102 1 94.31 693 TYR A N 1
ATOM 5470 C CA . TYR A 1 693 ? -17.562 18.891 -9.18 1 94.31 693 TYR A CA 1
ATOM 5471 C C . TYR A 1 693 ? -17.156 20.344 -9.43 1 94.31 693 TYR A C 1
ATOM 5473 O O . TYR A 1 693 ? -16.094 20.781 -9 1 94.31 693 TYR A O 1
ATOM 5481 N N . LEU A 1 694 ? -17.984 21.047 -10.18 1 96 694 LEU A N 1
ATOM 5482 C CA . LEU A 1 694 ? -18 22.5 -10.289 1 96 694 LEU A CA 1
ATOM 5483 C C . LEU A 1 694 ? -19.281 23.078 -9.719 1 96 694 LEU A C 1
ATOM 5485 O O . LEU A 1 694 ? -20.375 22.547 -9.938 1 96 694 LEU A O 1
ATOM 5489 N N . GLY A 1 695 ? -19.078 24.156 -8.953 1 96.06 695 GLY A N 1
ATOM 5490 C CA . GLY A 1 695 ? -20.312 24.656 -8.391 1 96.06 695 GLY A CA 1
ATOM 5491 C C . GLY A 1 695 ? -20.188 26.078 -7.867 1 96.06 695 GLY A C 1
ATOM 5492 O O . GLY A 1 695 ? -19.203 26.766 -8.148 1 96.06 695 GLY A O 1
ATOM 5493 N N . GLY A 1 696 ? -21.266 26.453 -7.289 1 96.44 696 GLY A N 1
ATOM 5494 C CA . GLY A 1 696 ? -21.406 27.75 -6.648 1 96.44 696 GLY A CA 1
ATOM 5495 C C . GLY A 1 696 ? -22.438 27.766 -5.539 1 96.44 696 GLY A C 1
ATOM 5496 O O . GLY A 1 696 ? -23.188 26.812 -5.379 1 96.44 696 GLY A O 1
ATOM 5497 N N . SER A 1 697 ? -22.359 28.828 -4.738 1 96.69 697 SER A N 1
ATOM 5498 C CA . SER A 1 697 ? -23.312 28.938 -3.641 1 96.69 697 SER A CA 1
ATOM 5499 C C . SER A 1 697 ? -23.859 30.344 -3.521 1 96.69 697 SER A C 1
ATOM 5501 O O . SER A 1 697 ? -23.234 31.312 -3.957 1 96.69 697 SER A O 1
ATOM 5503 N N . ILE A 1 698 ? -25.062 30.469 -3.094 1 97.44 698 ILE A N 1
ATOM 5504 C CA . ILE A 1 698 ? -25.703 31.688 -2.635 1 97.44 698 ILE A CA 1
ATOM 5505 C C . ILE A 1 698 ? -26.078 31.547 -1.162 1 97.44 698 ILE A C 1
ATOM 5507 O O . ILE A 1 698 ? -26.734 30.578 -0.772 1 97.44 698 ILE A O 1
ATOM 5511 N N . GLU A 1 699 ? -25.672 32.531 -0.403 1 97.06 699 GLU A N 1
ATOM 5512 C CA . GLU A 1 699 ? -25.797 32.406 1.047 1 97.06 699 GLU A CA 1
ATOM 5513 C C . GLU A 1 699 ? -26.344 33.688 1.665 1 97.06 699 GLU A C 1
ATOM 5515 O O . GLU A 1 699 ? -26.125 34.781 1.136 1 97.06 699 GLU A O 1
ATOM 5520 N N . ARG A 1 700 ? -27.031 33.531 2.721 1 96.81 700 ARG A N 1
ATOM 5521 C CA . ARG A 1 700 ? -27.5 34.656 3.531 1 96.81 700 ARG A CA 1
ATOM 5522 C C . ARG A 1 700 ? -27.547 34.281 5.008 1 96.81 700 ARG A C 1
ATOM 5524 O O . ARG A 1 700 ? -27.984 33.188 5.367 1 96.81 700 ARG A O 1
ATOM 5531 N N . GLY A 1 701 ? -27.016 35.125 5.832 1 96.12 701 GLY A N 1
ATOM 5532 C CA . GLY A 1 701 ? -26.984 34.844 7.258 1 96.12 701 GLY A CA 1
ATOM 5533 C C . GLY A 1 701 ? -26.469 36 8.086 1 96.12 701 GLY A C 1
ATOM 5534 O O . GLY A 1 701 ? -26.078 37.031 7.535 1 96.12 701 GLY A O 1
ATOM 5535 N N . GLY A 1 702 ? -26.531 35.781 9.398 1 94 702 GLY A N 1
ATOM 5536 C CA . GLY A 1 702 ? -26.078 36.812 10.32 1 94 702 GLY A CA 1
ATOM 5537 C C . GLY A 1 702 ? -25.922 36.312 11.75 1 94 702 GLY A C 1
ATOM 5538 O O . GLY A 1 702 ? -26.375 35.219 12.07 1 94 702 GLY A O 1
ATOM 5539 N N . VAL A 1 703 ? -25.188 37.125 12.492 1 93.12 703 VAL A N 1
ATOM 5540 C CA . VAL A 1 703 ? -25.031 36.906 13.922 1 93.12 703 VAL A CA 1
ATOM 5541 C C . VAL A 1 703 ? -25.547 38.094 14.711 1 93.12 703 VAL A C 1
ATOM 5543 O O . VAL A 1 703 ? -25.422 39.25 14.258 1 93.12 703 VAL A O 1
ATOM 5546 N N . TRP A 1 704 ? -26.156 37.844 15.898 1 91.5 704 TRP A N 1
ATOM 5547 C CA . TRP A 1 704 ? -26.719 38.875 16.734 1 91.5 704 TRP A CA 1
ATOM 5548 C C . TRP A 1 704 ? -26.469 38.594 18.219 1 91.5 704 TRP A C 1
ATOM 5550 O O . TRP A 1 704 ? -26.203 37.438 18.594 1 91.5 704 TRP A O 1
ATOM 5560 N N . ASN A 1 705 ? -26.547 39.562 19.047 1 88.75 705 ASN A N 1
ATOM 5561 C CA . ASN A 1 705 ? -26.328 39.406 20.469 1 88.75 705 ASN A CA 1
ATOM 5562 C C . ASN A 1 705 ? -27.656 39.188 21.203 1 88.75 705 ASN A C 1
ATOM 5564 O O . ASN A 1 705 ? -27.672 38.688 22.328 1 88.75 705 ASN A O 1
ATOM 5568 N N . HIS A 1 706 ? -28.688 39.656 20.578 1 89.44 706 HIS A N 1
ATOM 5569 C CA . HIS A 1 706 ? -30.016 39.5 21.156 1 89.44 706 HIS A CA 1
ATOM 5570 C C . HIS A 1 706 ? -30.984 38.875 20.156 1 89.44 706 HIS A C 1
ATOM 5572 O O . HIS A 1 706 ? -30.922 39.188 18.953 1 89.44 706 HIS A O 1
ATOM 5578 N N . MET A 1 707 ? -31.828 38.094 20.734 1 88.94 707 MET A N 1
ATOM 5579 C CA . MET A 1 707 ? -32.781 37.406 19.875 1 88.94 707 MET A CA 1
ATOM 5580 C C . MET A 1 707 ? -33.688 38.406 19.141 1 88.94 707 MET A C 1
ATOM 5582 O O . MET A 1 707 ? -34.062 38.156 17.984 1 88.94 707 MET A O 1
ATOM 5586 N N . SER A 1 708 ? -34 39.469 19.781 1 88.5 708 SER A N 1
ATOM 5587 C CA . SER A 1 708 ? -34.906 40.469 19.219 1 88.5 708 SER A CA 1
ATOM 5588 C C . SER A 1 708 ? -34.312 41.156 17.984 1 88.5 708 SER A C 1
ATOM 5590 O O . SER A 1 708 ? -35.031 41.719 17.172 1 88.5 708 SER A O 1
ATOM 5592 N N . ASP A 1 709 ? -33.031 41.062 17.875 1 88.81 709 ASP A N 1
ATOM 5593 C CA . ASP A 1 709 ? -32.344 41.781 16.781 1 88.81 709 ASP A CA 1
ATOM 5594 C C . ASP A 1 709 ? -32.219 40.875 15.555 1 88.81 709 ASP A C 1
ATOM 5596 O O . ASP A 1 709 ? -31.844 41.312 14.477 1 88.81 709 ASP A O 1
ATOM 5600 N N . MET A 1 710 ? -32.562 39.688 15.711 1 90 710 MET A N 1
ATOM 5601 C CA . MET A 1 710 ? -32.438 38.75 14.586 1 90 710 MET A CA 1
ATOM 5602 C C . MET A 1 710 ? -33.375 39.156 13.445 1 90 710 MET A C 1
ATOM 5604 O O . MET A 1 710 ? -34.594 39.281 13.648 1 90 710 MET A O 1
ATOM 5608 N N . SER A 1 711 ? -32.844 39.406 12.336 1 90.69 711 SER A N 1
ATOM 5609 C CA . SER A 1 711 ? -33.625 39.781 11.172 1 90.69 711 SER A CA 1
ATOM 5610 C C . SER A 1 711 ? -32.875 39.469 9.875 1 90.69 711 SER A C 1
ATOM 5612 O O . SER A 1 711 ? -31.656 39.594 9.789 1 90.69 711 SER A O 1
ATOM 5614 N N . TRP A 1 712 ? -33.688 39.156 8.898 1 89.69 712 TRP A N 1
ATOM 5615 C CA . TRP A 1 712 ? -33.094 38.875 7.594 1 89.69 712 TRP A CA 1
ATOM 5616 C C . TRP A 1 712 ? -32.719 40.156 6.875 1 89.69 712 TRP A C 1
ATOM 5618 O O . TRP A 1 712 ? -31.875 40.156 5.969 1 89.69 712 TRP A O 1
ATOM 5628 N N . ASN A 1 713 ? -33.281 41.25 7.273 1 88 713 ASN A N 1
ATOM 5629 C CA . ASN A 1 713 ? -32.969 42.531 6.664 1 88 713 ASN A CA 1
ATOM 5630 C C . ASN A 1 713 ? -31.562 42.969 7.012 1 88 713 ASN A C 1
ATOM 5632 O O . ASN A 1 713 ? -30.906 43.656 6.211 1 88 713 ASN A O 1
ATOM 5636 N N . SER A 1 714 ? -31.125 42.562 8.148 1 89.12 714 SER A N 1
ATOM 5637 C CA . SER A 1 714 ? -29.781 42.969 8.57 1 89.12 714 SER A CA 1
ATOM 5638 C C . SER A 1 714 ? -28.766 41.875 8.273 1 89.12 714 SER A C 1
ATOM 5640 O O . SER A 1 714 ? -27.578 42.031 8.555 1 89.12 714 SER A O 1
ATOM 5642 N N . ALA A 1 715 ? -29.266 40.875 7.695 1 92.94 715 ALA A N 1
ATOM 5643 C CA . ALA A 1 715 ? -28.375 39.75 7.402 1 92.94 715 ALA A CA 1
ATOM 5644 C C . ALA A 1 715 ? -27.453 40.062 6.238 1 92.94 715 ALA A C 1
ATOM 5646 O O . ALA A 1 715 ? -27.688 41.031 5.488 1 92.94 715 ALA A O 1
ATOM 5647 N N . ILE A 1 716 ? -26.375 39.312 6.129 1 94.69 716 ILE A N 1
ATOM 5648 C CA . ILE A 1 716 ? -25.344 39.5 5.113 1 94.69 716 ILE A CA 1
ATOM 5649 C C . ILE A 1 716 ? -25.531 38.469 3.996 1 94.69 716 ILE A C 1
ATOM 5651 O O . ILE A 1 716 ? -25.859 37.312 4.258 1 94.69 716 ILE A O 1
ATOM 5655 N N . SER A 1 717 ? -25.359 38.938 2.785 1 95.81 717 SER A N 1
ATOM 5656 C CA . SER A 1 717 ? -25.375 38.031 1.641 1 95.81 717 SER A CA 1
ATOM 5657 C C . SER A 1 717 ? -23.953 37.719 1.185 1 95.81 717 SER A C 1
ATOM 5659 O O . SER A 1 717 ? -23.047 38.531 1.307 1 95.81 717 SER A O 1
ATOM 5661 N N . ALA A 1 718 ? -23.859 36.5 0.765 1 96.19 718 ALA A N 1
ATOM 5662 C CA . ALA A 1 718 ? -22.562 36.062 0.264 1 96.19 718 ALA A CA 1
ATOM 5663 C C . ALA A 1 718 ? -22.734 35 -0.833 1 96.19 718 ALA A C 1
ATOM 5665 O O . ALA A 1 718 ? -23.828 34.5 -1.049 1 96.19 718 ALA A O 1
ATOM 5666 N N . GLY A 1 719 ? -21.656 34.781 -1.569 1 95.69 719 GLY A N 1
ATOM 5667 C CA . GLY A 1 719 ? -21.625 33.75 -2.621 1 95.69 719 GLY A CA 1
ATOM 5668 C C . GLY A 1 719 ? -20.25 33.188 -2.854 1 95.69 719 GLY A C 1
ATOM 5669 O O . GLY A 1 719 ? -19.25 33.719 -2.375 1 95.69 719 GLY A O 1
ATOM 5670 N N . SER A 1 720 ? -20.297 32.031 -3.521 1 95.44 720 SER A N 1
ATOM 5671 C CA . SER A 1 720 ? -19 31.406 -3.795 1 95.44 720 SER A CA 1
ATOM 5672 C C . SER A 1 720 ? -19.031 30.625 -5.105 1 95.44 720 SER A C 1
ATOM 5674 O O . SER A 1 720 ? -20.109 30.328 -5.629 1 95.44 720 SER A O 1
ATOM 5676 N N . VAL A 1 721 ? -17.844 30.469 -5.723 1 96.69 721 VAL A N 1
ATOM 5677 C CA . VAL A 1 721 ? -17.594 29.516 -6.805 1 96.69 721 VAL A CA 1
ATOM 5678 C C . VAL A 1 721 ? -16.469 28.562 -6.402 1 96.69 721 VAL A C 1
ATOM 5680 O O . VAL A 1 721 ? -15.508 28.969 -5.738 1 96.69 721 VAL A O 1
ATOM 5683 N N . PHE A 1 722 ? -16.703 27.297 -6.77 1 95.31 722 PHE A N 1
ATOM 5684 C CA . PHE A 1 722 ? -15.688 26.359 -6.281 1 95.31 722 PHE A CA 1
ATOM 5685 C C . PHE A 1 722 ? -15.539 25.188 -7.234 1 95.31 722 PHE A C 1
ATOM 5687 O O . PHE A 1 722 ? -16.406 24.938 -8.078 1 95.31 722 PHE A O 1
ATOM 5694 N N . ILE A 1 723 ? -14.422 24.516 -7.199 1 95.38 723 ILE A N 1
ATOM 5695 C CA . ILE A 1 723 ? -14.156 23.172 -7.707 1 95.38 723 ILE A CA 1
ATOM 5696 C C . ILE A 1 723 ? -13.945 22.203 -6.539 1 95.38 723 ILE A C 1
ATOM 5698 O O . ILE A 1 723 ? -13.32 22.562 -5.539 1 95.38 723 ILE A O 1
ATOM 5702 N N . ALA A 1 724 ? -14.555 21.031 -6.668 1 94.5 724 ALA A N 1
ATOM 5703 C CA . ALA A 1 724 ? -14.469 20.094 -5.551 1 94.5 724 ALA A CA 1
ATOM 5704 C C . ALA A 1 724 ? -14.203 18.672 -6.039 1 94.5 724 ALA A C 1
ATOM 5706 O O . ALA A 1 724 ? -14.57 18.312 -7.16 1 94.5 724 ALA A O 1
ATOM 5707 N N . ILE A 1 725 ? -13.531 17.906 -5.242 1 92.19 725 ILE A N 1
ATOM 5708 C CA . ILE A 1 725 ? -13.25 16.5 -5.512 1 92.19 725 ILE A CA 1
ATOM 5709 C C . ILE A 1 725 ? -13.617 15.664 -4.289 1 92.19 725 ILE A C 1
ATOM 5711 O O . ILE A 1 725 ? -13.266 16.016 -3.158 1 92.19 725 ILE A O 1
ATOM 5715 N N . ASP A 1 726 ? -14.367 14.633 -4.535 1 90.56 726 ASP A N 1
ATOM 5716 C CA . ASP A 1 726 ? -14.586 13.633 -3.496 1 90.56 726 ASP A CA 1
ATOM 5717 C C . ASP A 1 726 ? -13.453 12.617 -3.467 1 90.56 726 ASP A C 1
ATOM 5719 O O . ASP A 1 726 ? -13.539 11.562 -4.105 1 90.56 726 ASP A O 1
ATOM 5723 N N . SER A 1 727 ? -12.469 12.82 -2.629 1 85.81 727 SER A N 1
ATOM 5724 C CA . SER A 1 727 ? -11.266 12 -2.645 1 85.81 727 SER A CA 1
ATOM 5725 C C . SER A 1 727 ? -11.258 11.008 -1.488 1 85.81 727 SER A C 1
ATOM 5727 O O . SER A 1 727 ? -12.078 11.102 -0.578 1 85.81 727 SER A O 1
ATOM 5729 N N . PHE A 1 728 ? -10.258 10.109 -1.5 1 79.31 728 PHE A N 1
ATOM 5730 C CA . PHE A 1 728 ? -10.094 9.109 -0.452 1 79.31 728 PHE A CA 1
ATOM 5731 C C . PHE A 1 728 ? -9.656 9.766 0.854 1 79.31 728 PHE A C 1
ATOM 5733 O O . PHE A 1 728 ? -9.82 9.18 1.93 1 79.31 728 PHE A O 1
ATOM 5740 N N . LEU A 1 729 ? -9.148 10.984 0.783 1 80.69 729 LEU A N 1
ATOM 5741 C CA . LEU A 1 729 ? -8.742 11.719 1.977 1 80.69 729 LEU A CA 1
ATOM 5742 C C . LEU A 1 729 ? -9.906 12.531 2.533 1 80.69 729 LEU A C 1
ATOM 5744 O O . LEU A 1 729 ? -9.789 13.141 3.598 1 80.69 729 LEU A O 1
ATOM 5748 N N . GLY A 1 730 ? -11 12.5 1.847 1 85.31 730 GLY A N 1
ATOM 5749 C CA . GLY A 1 730 ? -12.117 13.367 2.152 1 85.31 730 GLY A CA 1
ATOM 5750 C C . GLY A 1 730 ? -12.375 14.406 1.08 1 85.31 730 GLY A C 1
ATOM 5751 O O . GLY A 1 730 ? -11.664 14.461 0.073 1 85.31 730 GLY A O 1
ATOM 5752 N N . PRO A 1 731 ? -13.375 15.219 1.323 1 89.75 731 PRO A N 1
ATOM 5753 C CA . PRO A 1 731 ? -13.688 16.25 0.329 1 89.75 731 PRO A CA 1
ATOM 5754 C C . PRO A 1 731 ? -12.594 17.312 0.213 1 89.75 731 PRO A C 1
ATOM 5756 O O . PRO A 1 731 ? -12.008 17.719 1.223 1 89.75 731 PRO A O 1
ATOM 5759 N N . VAL A 1 732 ? -12.32 17.641 -1.02 1 90.25 732 VAL A N 1
ATOM 5760 C CA . VAL A 1 732 ? -11.375 18.734 -1.296 1 90.25 732 VAL A CA 1
ATOM 5761 C C . VAL A 1 732 ? -12.094 19.859 -2.043 1 90.25 732 VAL A C 1
ATOM 5763 O O . VAL A 1 732 ? -12.703 19.625 -3.088 1 90.25 732 VAL A O 1
ATOM 5766 N N . TYR A 1 733 ? -12.016 21.047 -1.494 1 92.19 733 TYR A N 1
ATOM 5767 C CA . TYR A 1 733 ? -12.633 22.219 -2.105 1 92.19 733 TYR A CA 1
ATOM 5768 C C . TYR A 1 733 ? -11.586 23.297 -2.402 1 92.19 733 TYR A C 1
ATOM 5770 O O . TYR A 1 733 ? -10.688 23.531 -1.592 1 92.19 733 TYR A O 1
ATOM 5778 N N . PHE A 1 734 ? -11.641 23.797 -3.541 1 91.56 734 PHE A N 1
ATOM 5779 C CA . PHE A 1 734 ? -10.953 25.016 -3.926 1 91.56 734 PHE A CA 1
ATOM 5780 C C . PHE A 1 734 ? -11.945 26.062 -4.441 1 91.56 734 PHE A C 1
ATOM 5782 O O . PHE A 1 734 ? -12.641 25.812 -5.43 1 91.56 734 PHE A O 1
ATOM 5789 N N . GLY A 1 735 ? -11.992 27.203 -3.701 1 92.25 735 GLY A N 1
ATOM 5790 C CA . GLY A 1 735 ? -13.055 28.125 -4.078 1 92.25 735 GLY A CA 1
ATOM 5791 C C . GLY A 1 735 ? -12.742 29.562 -3.748 1 92.25 735 GLY A C 1
ATOM 5792 O O . GLY A 1 735 ? -11.766 29.859 -3.053 1 92.25 735 GLY A O 1
ATOM 5793 N N . TYR A 1 736 ? -13.578 30.391 -4.32 1 93.12 736 TYR A N 1
ATOM 5794 C CA . TYR A 1 736 ? -13.57 31.828 -4.094 1 93.12 736 TYR A CA 1
ATOM 5795 C C . TYR A 1 736 ? -14.914 32.312 -3.57 1 93.12 736 TYR A C 1
ATOM 5797 O O . TYR A 1 736 ? -15.969 31.922 -4.09 1 93.12 736 TYR A O 1
ATOM 5805 N N . GLY A 1 737 ? -14.859 33.094 -2.467 1 92.88 737 GLY A N 1
ATOM 5806 C CA . GLY A 1 737 ? -16.078 33.656 -1.882 1 92.88 737 GLY A CA 1
ATOM 5807 C C . GLY A 1 737 ? -16.062 35.156 -1.802 1 92.88 737 GLY A C 1
ATOM 5808 O O . GLY A 1 737 ? -15 35.781 -1.638 1 92.88 737 GLY A O 1
ATOM 5809 N N . GLN A 1 738 ? -17.281 35.688 -1.877 1 93.12 738 GLN A N 1
ATOM 5810 C CA . GLN A 1 738 ? -17.453 37.125 -1.792 1 93.12 738 GLN A CA 1
ATOM 5811 C C . GLN A 1 738 ? -18.734 37.469 -1.045 1 93.12 738 GLN A C 1
ATOM 5813 O O . GLN A 1 738 ? -19.766 36.844 -1.232 1 93.12 738 GLN A O 1
ATOM 5818 N N . SER A 1 739 ? -18.578 38.438 -0.182 1 91.25 739 SER A N 1
ATOM 5819 C CA . SER A 1 739 ? -19.75 38.906 0.55 1 91.25 739 SER A CA 1
ATOM 5820 C C . SER A 1 739 ? -20.266 40.219 -0.005 1 91.25 739 SER A C 1
ATOM 5822 O O . SER A 1 739 ? -19.578 40.906 -0.781 1 91.25 739 SER A O 1
ATOM 5824 N N . SER A 1 740 ? -21.422 40.594 0.411 1 86.44 740 SER A N 1
ATOM 5825 C CA . SER A 1 740 ? -22.047 41.844 -0.015 1 86.44 740 SER A CA 1
ATOM 5826 C C . SER A 1 740 ? -21.359 43.031 0.617 1 86.44 740 SER A C 1
ATOM 5828 O O . SER A 1 740 ? -21.469 44.156 0.118 1 86.44 740 SER A O 1
ATOM 5830 N N . HIS A 1 741 ? -20.641 42.812 1.678 1 86.19 741 HIS A N 1
ATOM 5831 C CA . HIS A 1 741 ? -19.953 43.906 2.355 1 86.19 741 HIS A CA 1
ATOM 5832 C C . HIS A 1 741 ? -18.547 44.094 1.798 1 86.19 741 HIS A C 1
ATOM 5834 O O . HIS A 1 741 ? -17.781 44.906 2.318 1 86.19 741 HIS A O 1
ATOM 5840 N N . GLY A 1 742 ? -18.219 43.312 0.861 1 81.38 742 GLY A N 1
ATOM 5841 C CA . GLY A 1 742 ? -16.969 43.531 0.16 1 81.38 742 GLY A CA 1
ATOM 5842 C C . GLY A 1 742 ? -15.867 42.594 0.6 1 81.38 742 GLY A C 1
ATOM 5843 O O . GLY A 1 742 ? -14.781 42.562 0.011 1 81.38 742 GLY A O 1
ATOM 5844 N N . ASP A 1 743 ? -16.125 41.844 1.52 1 81.88 743 ASP A N 1
ATOM 5845 C CA . ASP A 1 743 ? -15.125 40.875 1.974 1 81.88 743 ASP A CA 1
ATOM 5846 C C . ASP A 1 743 ? -14.969 39.719 0.977 1 81.88 743 ASP A C 1
ATOM 5848 O O . ASP A 1 743 ? -15.953 39.281 0.371 1 81.88 743 ASP A O 1
ATOM 5852 N N . ASN A 1 744 ? -13.758 39.281 0.739 1 85.62 744 ASN A N 1
ATOM 5853 C CA . ASN A 1 744 ? -13.508 38.156 -0.157 1 85.62 744 ASN A CA 1
ATOM 5854 C C . ASN A 1 744 ? -12.383 37.281 0.365 1 85.62 744 ASN A C 1
ATOM 5856 O O . ASN A 1 744 ? -11.562 37.719 1.182 1 85.62 744 ASN A O 1
ATOM 5860 N N . SER A 1 745 ? -12.5 36.062 -0.032 1 83.25 745 SER A N 1
ATOM 5861 C CA . SER A 1 745 ? -11.484 35.094 0.403 1 83.25 745 SER A CA 1
ATOM 5862 C C . SER A 1 745 ? -11.375 33.938 -0.571 1 83.25 745 SER A C 1
ATOM 5864 O O . SER A 1 745 ? -12.352 33.562 -1.225 1 83.25 745 SER A O 1
ATOM 5866 N N . ILE A 1 746 ? -10.156 33.438 -0.694 1 85.81 746 ILE A N 1
ATOM 5867 C CA . ILE A 1 746 ? -9.906 32.188 -1.39 1 85.81 746 ILE A CA 1
ATOM 5868 C C . ILE A 1 746 ? -9.773 31.062 -0.374 1 85.81 746 ILE A C 1
ATOM 5870 O O . ILE A 1 746 ? -9.172 31.234 0.686 1 85.81 746 ILE A O 1
ATOM 5874 N N . TYR A 1 747 ? -10.414 29.938 -0.75 1 84.69 747 TYR A N 1
ATOM 5875 C CA . TYR A 1 747 ? -10.461 28.844 0.21 1 84.69 747 TYR A CA 1
ATOM 5876 C C . TYR A 1 747 ? -9.859 27.578 -0.385 1 84.69 747 TYR A C 1
ATOM 5878 O O . TYR A 1 747 ? -10.094 27.266 -1.558 1 84.69 747 TYR A O 1
ATOM 5886 N N . LEU A 1 748 ? -9.039 26.922 0.358 1 84.56 748 LEU A N 1
ATOM 5887 C CA . LEU A 1 748 ? -8.672 25.516 0.154 1 84.56 748 LEU A CA 1
ATOM 5888 C C . LEU A 1 748 ? -9.031 24.688 1.374 1 84.56 748 LEU A C 1
ATOM 5890 O O . LEU A 1 748 ? -8.625 25 2.494 1 84.56 748 LEU A O 1
ATOM 5894 N N . SER A 1 749 ? -9.812 23.641 1.103 1 86.69 749 SER A N 1
ATOM 5895 C CA . SER A 1 749 ? -10.258 22.812 2.211 1 86.69 749 SER A CA 1
ATOM 5896 C C . SER A 1 749 ? -10.102 21.328 1.878 1 86.69 749 SER A C 1
ATOM 5898 O O . SER A 1 749 ? -10.484 20.891 0.789 1 86.69 749 SER A O 1
ATOM 5900 N N . VAL A 1 750 ? -9.555 20.609 2.793 1 86.19 750 VAL A N 1
ATOM 5901 C CA . VAL A 1 750 ? -9.445 19.156 2.717 1 86.19 750 VAL A CA 1
ATOM 5902 C C . VAL A 1 750 ? -10.078 18.531 3.957 1 86.19 750 VAL A C 1
ATOM 5904 O O . VAL A 1 750 ? -9.727 18.875 5.086 1 86.19 750 VAL A O 1
ATOM 5907 N N . GLY A 1 751 ? -10.977 17.594 3.727 1 83.75 751 GLY A N 1
ATOM 5908 C CA . GLY A 1 751 ? -11.602 16.875 4.828 1 83.75 751 GLY A CA 1
ATOM 5909 C C . GLY A 1 751 ? -12.781 17.609 5.43 1 83.75 751 GLY A C 1
ATOM 5910 O O . GLY A 1 751 ? -13.422 17.094 6.355 1 83.75 751 GLY A O 1
ATOM 5911 N N . GLY A 1 752 ? -13.047 18.812 5.027 1 77.5 752 GLY A N 1
ATOM 5912 C CA . GLY A 1 752 ? -14.188 19.594 5.504 1 77.5 752 GLY A CA 1
ATOM 5913 C C . GLY A 1 752 ? -15.133 20 4.391 1 77.5 752 GLY A C 1
ATOM 5914 O O . GLY A 1 752 ? -14.766 19.984 3.215 1 77.5 752 GLY A O 1
ATOM 5915 N N . GLY A 1 753 ? -16.422 20.234 4.762 1 70.44 753 GLY A N 1
ATOM 5916 C CA . GLY A 1 753 ? -17.344 20.562 3.697 1 70.44 753 GLY A CA 1
ATOM 5917 C C . GLY A 1 753 ? -18.5 21.438 4.164 1 70.44 753 GLY A C 1
ATOM 5918 O O . GLY A 1 753 ? -18.312 22.344 4.98 1 70.44 753 GLY A O 1
ATOM 5919 N N . ILE A 1 754 ? -19.625 21.219 3.592 1 68 754 ILE A N 1
ATOM 5920 C CA . ILE A 1 754 ? -20.797 22.078 3.662 1 68 754 ILE A CA 1
ATOM 5921 C C . ILE A 1 754 ? -21.391 22.031 5.066 1 68 754 ILE A C 1
ATOM 5923 O O . ILE A 1 754 ? -22.188 22.906 5.445 1 68 754 ILE A O 1
ATOM 5927 N N . GLN A 1 755 ? -20.859 21.016 5.793 1 65.69 755 GLN A N 1
ATOM 5928 C CA . GLN A 1 755 ? -21.453 20.859 7.117 1 65.69 755 GLN A CA 1
ATOM 5929 C C . GLN A 1 755 ? -20.719 21.719 8.148 1 65.69 755 GLN A C 1
ATOM 5931 O O . GLN A 1 755 ? -21.172 21.844 9.289 1 65.69 755 GLN A O 1
ATOM 5936 N N . ASN A 1 756 ? -19.594 22.266 7.699 1 58.81 756 ASN A N 1
ATOM 5937 C CA . ASN A 1 756 ? -18.828 23.047 8.664 1 58.81 756 ASN A CA 1
ATOM 5938 C C . ASN A 1 756 ? -19.469 24.422 8.906 1 58.81 756 ASN A C 1
ATOM 5940 O O . ASN A 1 756 ? -20.031 25.016 7.992 1 58.81 756 ASN A O 1
ATOM 5944 N N . MET B 1 1 ? 78.312 12.742 1.754 1 23.06 1 MET B N 1
ATOM 5945 C CA . MET B 1 1 ? 78.188 11.297 1.932 1 23.06 1 MET B CA 1
ATOM 5946 C C . MET B 1 1 ? 76.812 10.797 1.522 1 23.06 1 MET B C 1
ATOM 5948 O O . MET B 1 1 ? 76.438 9.648 1.781 1 23.06 1 MET B O 1
ATOM 5952 N N . SER B 1 2 ? 75.938 11.727 1.037 1 21.66 2 SER B N 1
ATOM 5953 C CA . SER B 1 2 ? 74.5 11.93 0.928 1 21.66 2 SER B CA 1
ATOM 5954 C C . SER B 1 2 ? 73.938 11.148 -0.242 1 21.66 2 SER B C 1
ATOM 5956 O O . SER B 1 2 ? 72.688 11.164 -0.466 1 21.66 2 SER B O 1
ATOM 5958 N N . ARG B 1 3 ? 74.75 10.734 -1.293 1 25.56 3 ARG B N 1
ATOM 5959 C CA . ARG B 1 3 ? 74.375 10.359 -2.656 1 25.56 3 ARG B CA 1
ATOM 5960 C C . ARG B 1 3 ? 73.875 8.922 -2.713 1 25.56 3 ARG B C 1
ATOM 5962 O O . ARG B 1 3 ? 73.375 8.461 -3.76 1 25.56 3 ARG B O 1
ATOM 5969 N N . LEU B 1 4 ? 74.312 8.062 -1.768 1 24.94 4 LEU B N 1
ATOM 5970 C CA . LEU B 1 4 ? 74.375 6.641 -2.088 1 24.94 4 LEU B CA 1
ATOM 5971 C C . LEU B 1 4 ? 73 6.023 -2.031 1 24.94 4 LEU B C 1
ATOM 5973 O O . LEU B 1 4 ? 72.688 5.023 -2.703 1 24.94 4 LEU B O 1
ATOM 5977 N N . ASP B 1 5 ? 72.125 6.398 -1.005 1 25.48 5 ASP B N 1
ATOM 5978 C CA . ASP B 1 5 ? 71.125 5.461 -0.561 1 25.48 5 ASP B CA 1
ATOM 5979 C C . ASP B 1 5 ? 69.938 5.418 -1.544 1 25.48 5 ASP B C 1
ATOM 5981 O O . ASP B 1 5 ? 68.875 4.844 -1.244 1 25.48 5 ASP B O 1
ATOM 5985 N N . ARG B 1 6 ? 69.938 6.262 -2.662 1 33.5 6 ARG B N 1
ATOM 5986 C CA . ARG B 1 6 ? 68.812 6.508 -3.572 1 33.5 6 ARG B CA 1
ATOM 5987 C C . ARG B 1 6 ? 68.625 5.328 -4.516 1 33.5 6 ARG B C 1
ATOM 5989 O O . ARG B 1 6 ? 67.75 5.355 -5.367 1 33.5 6 ARG B O 1
ATOM 5996 N N . MET B 1 7 ? 69.688 4.457 -4.586 1 28.69 7 MET B N 1
ATOM 5997 C CA . MET B 1 7 ? 69.75 3.566 -5.742 1 28.69 7 MET B CA 1
ATOM 5998 C C . MET B 1 7 ? 68.812 2.387 -5.562 1 28.69 7 MET B C 1
ATOM 6000 O O . MET B 1 7 ? 68.438 1.731 -6.539 1 28.69 7 MET B O 1
ATOM 6004 N N . HIS B 1 8 ? 68.625 1.88 -4.234 1 31.44 8 HIS B N 1
ATOM 6005 C CA . HIS B 1 8 ? 68.125 0.518 -4.098 1 31.44 8 HIS B CA 1
ATOM 6006 C C . HIS B 1 8 ? 66.625 0.465 -4.316 1 31.44 8 HIS B C 1
ATOM 6008 O O . HIS B 1 8 ? 66 -0.61 -4.27 1 31.44 8 HIS B O 1
ATOM 6014 N N . VAL B 1 9 ? 65.812 1.636 -4.246 1 32.25 9 VAL B N 1
ATOM 6015 C CA . VAL B 1 9 ? 64.375 1.551 -4.223 1 32.25 9 VAL B CA 1
ATOM 6016 C C . VAL B 1 9 ? 63.844 1.187 -5.613 1 32.25 9 VAL B C 1
ATOM 6018 O O . VAL B 1 9 ? 62.688 0.895 -5.781 1 32.25 9 VAL B O 1
ATOM 6021 N N . ARG B 1 10 ? 64.688 1.345 -6.734 1 30.42 10 ARG B N 1
ATOM 6022 C CA . ARG B 1 10 ? 64.125 1.183 -8.078 1 30.42 10 ARG B CA 1
ATOM 6023 C C . ARG B 1 10 ? 63.844 -0.285 -8.375 1 30.42 10 ARG B C 1
ATOM 6025 O O . ARG B 1 10 ? 63.062 -0.598 -9.273 1 30.42 10 ARG B O 1
ATOM 6032 N N . LYS B 1 11 ? 64.688 -1.183 -7.836 1 32.88 11 LYS B N 1
ATOM 6033 C CA . LYS B 1 11 ? 64.625 -2.514 -8.422 1 32.88 11 LYS B CA 1
ATOM 6034 C C . LYS B 1 11 ? 63.312 -3.201 -8.016 1 32.88 11 LYS B C 1
ATOM 6036 O O . LYS B 1 11 ? 62.844 -4.125 -8.688 1 32.88 11 LYS B O 1
ATOM 6041 N N . GLY B 1 12 ? 62.875 -2.891 -6.742 1 30.97 12 GLY B N 1
ATOM 6042 C CA . GLY B 1 12 ? 61.781 -3.746 -6.301 1 30.97 12 GLY B CA 1
ATOM 6043 C C . GLY B 1 12 ? 60.469 -3.5 -7.051 1 30.97 12 GLY B C 1
ATOM 6044 O O . GLY B 1 12 ? 59.531 -4.273 -6.926 1 30.97 12 GLY B O 1
ATOM 6045 N N . LEU B 1 13 ? 60.406 -2.289 -7.672 1 32.03 13 LEU B N 1
ATOM 6046 C CA . LEU B 1 13 ? 59.125 -1.942 -8.273 1 32.03 13 LEU B CA 1
ATOM 6047 C C . LEU B 1 13 ? 58.875 -2.76 -9.539 1 32.03 13 LEU B C 1
ATOM 6049 O O . LEU B 1 13 ? 57.75 -2.748 -10.086 1 32.03 13 LEU B O 1
ATOM 6053 N N . LEU B 1 14 ? 60 -3.275 -10.18 1 30.81 14 LEU B N 1
ATOM 6054 C CA . LEU B 1 14 ? 59.844 -3.762 -11.547 1 30.81 14 LEU B CA 1
ATOM 6055 C C . LEU B 1 14 ? 59.062 -5.074 -11.562 1 30.81 14 LEU B C 1
ATOM 6057 O O . LEU B 1 14 ? 58.281 -5.32 -12.477 1 30.81 14 LEU B O 1
ATOM 6061 N N . ILE B 1 15 ? 59.312 -5.949 -10.578 1 31.83 15 ILE B N 1
ATOM 6062 C CA . ILE B 1 15 ? 58.938 -7.328 -10.844 1 31.83 15 ILE B CA 1
ATOM 6063 C C . ILE B 1 15 ? 57.406 -7.449 -10.773 1 31.83 15 ILE B C 1
ATOM 6065 O O . ILE B 1 15 ? 56.844 -8.508 -11.078 1 31.83 15 ILE B O 1
ATOM 6069 N N . VAL B 1 16 ? 56.75 -6.508 -10.156 1 33.03 16 VAL B N 1
ATOM 6070 C CA . VAL B 1 16 ? 55.312 -6.785 -10.031 1 33.03 16 VAL B CA 1
ATOM 6071 C C . VAL B 1 16 ? 54.656 -6.656 -11.398 1 33.03 16 VAL B C 1
ATOM 6073 O O . VAL B 1 16 ? 53.438 -6.852 -11.523 1 33.03 16 VAL B O 1
ATOM 6076 N N . ALA B 1 17 ? 55.406 -6.012 -12.383 1 31.97 17 ALA B N 1
ATOM 6077 C CA . ALA B 1 17 ? 54.688 -5.645 -13.586 1 31.97 17 ALA B CA 1
ATOM 6078 C C . ALA B 1 17 ? 54.156 -6.883 -14.32 1 31.97 17 ALA B C 1
ATOM 6080 O O . ALA B 1 17 ? 53.062 -6.879 -14.859 1 31.97 17 ALA B O 1
ATOM 6081 N N . LEU B 1 18 ? 55.125 -7.773 -14.75 1 31.72 18 LEU B N 1
ATOM 6082 C CA . LEU B 1 18 ? 54.969 -8.461 -16.031 1 31.72 18 LEU B CA 1
ATOM 6083 C C . LEU B 1 18 ? 53.906 -9.555 -15.922 1 31.72 18 LEU B C 1
ATOM 6085 O O . LEU B 1 18 ? 53.688 -10.289 -16.891 1 31.72 18 LEU B O 1
ATOM 6089 N N . CYS B 1 19 ? 53.75 -10.102 -14.75 1 31.86 19 CYS B N 1
ATOM 6090 C CA . CYS B 1 19 ? 52.969 -11.336 -14.969 1 31.86 19 CYS B CA 1
ATOM 6091 C C . CYS B 1 19 ? 51.562 -11.031 -15.438 1 31.86 19 CYS B C 1
ATOM 6093 O O . CYS B 1 19 ? 50.625 -11.008 -14.633 1 31.86 19 CYS B O 1
ATOM 6095 N N . PHE B 1 20 ? 51.5 -10.008 -16.266 1 34.12 20 PHE B N 1
ATOM 6096 C CA . PHE B 1 20 ? 50.188 -9.945 -16.938 1 34.12 20 PHE B CA 1
ATOM 6097 C C . PHE B 1 20 ? 49.906 -11.258 -17.656 1 34.12 20 PHE B C 1
ATOM 6099 O O . PHE B 1 20 ? 50.312 -11.469 -18.797 1 34.12 20 PHE B O 1
ATOM 6106 N N . SER B 1 21 ? 49.969 -12.391 -17 1 32.66 21 SER B N 1
ATOM 6107 C CA . SER B 1 21 ? 49.562 -13.625 -17.656 1 32.66 21 SER B CA 1
ATOM 6108 C C . SER B 1 21 ? 48.25 -13.438 -18.422 1 32.66 21 SER B C 1
ATOM 6110 O O . SER B 1 21 ? 47.281 -12.875 -17.906 1 32.66 21 SER B O 1
ATOM 6112 N N . SER B 1 22 ? 48.344 -13.25 -19.688 1 34.97 22 SER B N 1
ATOM 6113 C CA . SER B 1 22 ? 47.188 -13.539 -20.531 1 34.97 22 SER B CA 1
ATOM 6114 C C . SER B 1 22 ? 46.312 -14.648 -19.953 1 34.97 22 SER B C 1
ATOM 6116 O O . SER B 1 22 ? 46.812 -15.766 -19.719 1 34.97 22 SER B O 1
ATOM 6118 N N . ASN B 1 23 ? 45.438 -14.297 -19.125 1 39.66 23 ASN B N 1
ATOM 6119 C CA . ASN B 1 23 ? 44.5 -15.242 -18.562 1 39.66 23 ASN B CA 1
ATOM 6120 C C . ASN B 1 23 ? 43.906 -16.172 -19.625 1 39.66 23 ASN B C 1
ATOM 6122 O O . ASN B 1 23 ? 43.125 -15.742 -20.453 1 39.66 23 ASN B O 1
ATOM 6126 N N . ILE B 1 24 ? 44.719 -17.031 -20.203 1 38.69 24 ILE B N 1
ATOM 6127 C CA . ILE B 1 24 ? 44.219 -18.141 -21 1 38.69 24 ILE B CA 1
ATOM 6128 C C . ILE B 1 24 ? 43.188 -18.938 -20.188 1 38.69 24 ILE B C 1
ATOM 6130 O O . ILE B 1 24 ? 43.531 -19.547 -19.172 1 38.69 24 ILE B O 1
ATOM 6134 N N . PHE B 1 25 ? 41.969 -18.562 -20.328 1 46.03 25 PHE B N 1
ATOM 6135 C CA . PHE B 1 25 ? 40.906 -19.422 -19.797 1 46.03 25 PHE B CA 1
ATOM 6136 C C . PHE B 1 25 ? 41.062 -20.844 -20.328 1 46.03 25 PHE B C 1
ATOM 6138 O O . PHE B 1 25 ? 41.438 -21.047 -21.484 1 46.03 25 PHE B O 1
ATOM 6145 N N . ALA B 1 26 ? 41.281 -21.875 -19.531 1 46.25 26 ALA B N 1
ATOM 6146 C CA . ALA B 1 26 ? 41.312 -23.266 -19.953 1 46.25 26 ALA B CA 1
ATOM 6147 C C . ALA B 1 26 ? 40.094 -23.578 -20.844 1 46.25 26 ALA B C 1
ATOM 6149 O O . ALA B 1 26 ? 38.969 -23.234 -20.516 1 46.25 26 ALA B O 1
ATOM 6150 N N . ASP B 1 27 ? 40.25 -24.047 -22.094 1 48.38 27 ASP B N 1
ATOM 6151 C CA . ASP B 1 27 ? 39.188 -24.438 -23.016 1 48.38 27 ASP B CA 1
ATOM 6152 C C . ASP B 1 27 ? 38.375 -25.594 -22.469 1 48.38 27 ASP B C 1
ATOM 6154 O O . ASP B 1 27 ? 38.906 -26.438 -21.734 1 48.38 27 ASP B O 1
ATOM 6158 N N . ALA B 1 28 ? 37.031 -25.625 -22.453 1 54.94 28 ALA B N 1
ATOM 6159 C CA . ALA B 1 28 ? 36.125 -26.688 -22.062 1 54.94 28 ALA B CA 1
ATOM 6160 C C . ALA B 1 28 ? 36.625 -28.047 -22.594 1 54.94 28 ALA B C 1
ATOM 6162 O O . ALA B 1 28 ? 36.406 -29.078 -21.953 1 54.94 28 ALA B O 1
ATOM 6163 N N . ILE B 1 29 ? 37.281 -28.078 -23.734 1 52.56 29 ILE B N 1
ATOM 6164 C CA . ILE B 1 29 ? 37.688 -29.281 -24.469 1 52.56 29 ILE B CA 1
ATOM 6165 C C . ILE B 1 29 ? 38.781 -29.984 -23.703 1 52.56 29 ILE B C 1
ATOM 6167 O O . ILE B 1 29 ? 38.938 -31.203 -23.812 1 52.56 29 ILE B O 1
ATOM 6171 N N . ASP B 1 30 ? 39.469 -29.266 -22.812 1 62.53 30 ASP B N 1
ATOM 6172 C CA . ASP B 1 30 ? 40.688 -29.844 -22.25 1 62.53 30 ASP B CA 1
ATOM 6173 C C . ASP B 1 30 ? 40.375 -30.562 -20.938 1 62.53 30 ASP B C 1
ATOM 6175 O O . ASP B 1 30 ? 41.281 -30.781 -20.125 1 62.53 30 ASP B O 1
ATOM 6179 N N . ARG B 1 31 ? 39.188 -30.938 -20.688 1 73.06 31 ARG B N 1
ATOM 6180 C CA . ARG B 1 31 ? 38.938 -31.609 -19.422 1 73.06 31 ARG B CA 1
ATOM 6181 C C . ARG B 1 31 ? 39.375 -33.062 -19.469 1 73.06 31 ARG B C 1
ATOM 6183 O O . ARG B 1 31 ? 39.188 -33.75 -20.469 1 73.06 31 ARG B O 1
ATOM 6190 N N . PRO B 1 32 ? 40.125 -33.438 -18.5 1 67.06 32 PRO B N 1
ATOM 6191 C CA . PRO B 1 32 ? 40.625 -34.812 -18.484 1 67.06 32 PRO B CA 1
ATOM 6192 C C . PRO B 1 32 ? 39.5 -35.844 -18.531 1 67.06 32 PRO B C 1
ATOM 6194 O O . PRO B 1 32 ? 38.406 -35.594 -18.031 1 67.06 32 PRO B O 1
ATOM 6197 N N . GLN B 1 33 ? 39.781 -36.906 -19.234 1 72.38 33 GLN B N 1
ATOM 6198 C CA . GLN B 1 33 ? 38.875 -38.062 -19.219 1 72.38 33 GLN B CA 1
ATOM 6199 C C . GLN B 1 33 ? 38.906 -38.75 -17.875 1 72.38 33 GLN B C 1
ATOM 6201 O O . GLN B 1 33 ? 39.969 -39 -17.312 1 72.38 33 GLN B O 1
ATOM 6206 N N . ILE B 1 34 ? 37.719 -38.844 -17.156 1 77.75 34 ILE B N 1
ATOM 6207 C CA . ILE B 1 34 ? 37.656 -39.438 -15.82 1 77.75 34 ILE B CA 1
ATOM 6208 C C . ILE B 1 34 ? 37.25 -40.906 -15.938 1 77.75 34 ILE B C 1
ATOM 6210 O O . ILE B 1 34 ? 36.406 -41.281 -16.734 1 77.75 34 ILE B O 1
ATOM 6214 N N . ASP B 1 35 ? 38 -41.875 -15.312 1 81.75 35 ASP B N 1
ATOM 6215 C CA . ASP B 1 35 ? 37.75 -43.312 -15.305 1 81.75 35 ASP B CA 1
ATOM 6216 C C . ASP B 1 35 ? 36.812 -43.688 -14.172 1 81.75 35 ASP B C 1
ATOM 6218 O O . ASP B 1 35 ? 37.125 -44.594 -13.391 1 81.75 35 ASP B O 1
ATOM 6222 N N . ARG B 1 36 ? 35.906 -42.875 -13.836 1 88.88 36 ARG B N 1
ATOM 6223 C CA . ARG B 1 36 ? 34.844 -43.094 -12.852 1 88.88 36 ARG B CA 1
ATOM 6224 C C . ARG B 1 36 ? 33.531 -42.469 -13.297 1 88.88 36 ARG B C 1
ATOM 6226 O O . ARG B 1 36 ? 33.5 -41.75 -14.305 1 88.88 36 ARG B O 1
ATOM 6233 N N . LYS B 1 37 ? 32.531 -42.812 -12.578 1 92.75 37 LYS B N 1
ATOM 6234 C CA . LYS B 1 37 ? 31.234 -42.188 -12.891 1 92.75 37 LYS B CA 1
ATOM 6235 C C . LYS B 1 37 ? 31.281 -40.688 -12.625 1 92.75 37 LYS B C 1
ATOM 6237 O O . LYS B 1 37 ? 31.844 -40.25 -11.625 1 92.75 37 LYS B O 1
ATOM 6242 N N . LYS B 1 38 ? 30.766 -40 -13.594 1 95.56 38 LYS B N 1
ATOM 6243 C CA . LYS B 1 38 ? 30.641 -38.531 -13.43 1 95.56 38 LYS B CA 1
ATOM 6244 C C . LYS B 1 38 ? 29.5 -38.188 -12.492 1 95.56 38 LYS B C 1
ATOM 6246 O O . LYS B 1 38 ? 28.344 -38.531 -12.75 1 95.56 38 LYS B O 1
ATOM 6251 N N . VAL B 1 39 ? 29.828 -37.5 -11.422 1 97.81 39 VAL B N 1
ATOM 6252 C CA . VAL B 1 39 ? 28.828 -37.156 -10.406 1 97.81 39 VAL B CA 1
ATOM 6253 C C . VAL B 1 39 ? 28.281 -35.75 -10.672 1 97.81 39 VAL B C 1
ATOM 6255 O O . VAL B 1 39 ? 29.047 -34.781 -10.742 1 97.81 39 VAL B O 1
ATOM 6258 N N . GLY B 1 40 ? 26.984 -35.656 -10.922 1 98.62 40 GLY B N 1
ATOM 6259 C CA . GLY B 1 40 ? 26.297 -34.375 -11.016 1 98.62 40 GLY B CA 1
ATOM 6260 C C . GLY B 1 40 ? 25.625 -33.969 -9.727 1 98.62 40 GLY B C 1
ATOM 6261 O O . GLY B 1 40 ? 24.906 -34.75 -9.102 1 98.62 40 GLY B O 1
ATOM 6262 N N . LEU B 1 41 ? 25.922 -32.781 -9.273 1 98.88 41 LEU B N 1
ATOM 6263 C CA . LEU B 1 41 ? 25.266 -32.219 -8.102 1 98.88 41 LEU B CA 1
ATOM 6264 C C . LEU B 1 41 ? 24.188 -31.219 -8.516 1 98.88 41 LEU B C 1
ATOM 6266 O O . LEU B 1 41 ? 24.469 -30.266 -9.242 1 98.88 41 LEU B O 1
ATOM 6270 N N . VAL B 1 42 ? 22.922 -31.484 -8.125 1 98.88 42 VAL B N 1
ATOM 6271 C CA . VAL B 1 42 ? 21.781 -30.656 -8.477 1 98.88 42 VAL B CA 1
ATOM 6272 C C . VAL B 1 42 ? 21.234 -29.969 -7.227 1 98.88 42 VAL B C 1
ATOM 6274 O O . VAL B 1 42 ? 20.828 -30.641 -6.27 1 98.88 42 VAL B O 1
ATOM 6277 N N . LEU B 1 43 ? 21.25 -28.656 -7.25 1 98.88 43 LEU B N 1
ATOM 6278 C CA . LEU B 1 43 ? 20.906 -27.875 -6.07 1 98.88 43 LEU B CA 1
ATOM 6279 C C . LEU B 1 43 ? 19.656 -27.047 -6.328 1 98.88 43 LEU B C 1
ATOM 6281 O O . LEU B 1 43 ? 19.641 -26.172 -7.195 1 98.88 43 LEU B O 1
ATOM 6285 N N . SER B 1 44 ? 18.625 -27.266 -5.543 1 98.75 44 SER B N 1
ATOM 6286 C CA . SER B 1 44 ? 17.344 -26.578 -5.738 1 98.75 44 SER B CA 1
ATOM 6287 C C . SER B 1 44 ? 17.391 -25.172 -5.121 1 98.75 44 SER B C 1
ATOM 6289 O O . SER B 1 44 ? 18.312 -24.844 -4.375 1 98.75 44 SER B O 1
ATOM 6291 N N . GLY B 1 45 ? 16.391 -24.391 -5.539 1 97.81 45 GLY B N 1
ATOM 6292 C CA . GLY B 1 45 ? 16.172 -23.109 -4.895 1 97.81 45 GLY B CA 1
ATOM 6293 C C . GLY B 1 45 ? 15.445 -23.219 -3.566 1 97.81 45 GLY B C 1
ATOM 6294 O O . GLY B 1 45 ? 14.75 -24.203 -3.316 1 97.81 45 GLY B O 1
ATOM 6295 N N . GLY B 1 46 ? 15.688 -22.203 -2.74 1 95.38 46 GLY B N 1
ATOM 6296 C CA . GLY B 1 46 ? 15.047 -22.234 -1.438 1 95.38 46 GLY B CA 1
ATOM 6297 C C . GLY B 1 46 ? 15.367 -21.016 -0.583 1 95.38 46 GLY B C 1
ATOM 6298 O O . GLY B 1 46 ? 15.102 -21.016 0.622 1 95.38 46 GLY B O 1
ATOM 6299 N N . GLY B 1 47 ? 15.898 -19.984 -1.154 1 94 47 GLY B N 1
ATOM 6300 C CA . GLY B 1 47 ? 16.266 -18.797 -0.395 1 94 47 GLY B CA 1
ATOM 6301 C C . GLY B 1 47 ? 17.328 -19.062 0.651 1 94 47 GLY B C 1
ATOM 6302 O O . GLY B 1 47 ? 18.328 -19.75 0.376 1 94 47 GLY B O 1
ATOM 6303 N N . ALA B 1 48 ? 17.094 -18.5 1.843 1 94.5 48 ALA B N 1
ATOM 6304 C CA . ALA B 1 48 ? 18.078 -18.625 2.918 1 94.5 48 ALA B CA 1
ATOM 6305 C C . ALA B 1 48 ? 18.328 -20.094 3.268 1 94.5 48 ALA B C 1
ATOM 6307 O O . ALA B 1 48 ? 19.375 -20.438 3.84 1 94.5 48 ALA B O 1
ATOM 6308 N N . LYS B 1 49 ? 17.438 -20.953 2.896 1 97.06 49 LYS B N 1
ATOM 6309 C CA . LYS B 1 49 ? 17.609 -22.375 3.127 1 97.06 49 LYS B CA 1
ATOM 6310 C C . LYS B 1 49 ? 18.812 -22.922 2.359 1 97.06 49 LYS B C 1
ATOM 6312 O O . LYS B 1 49 ? 19.312 -24.016 2.652 1 97.06 49 LYS B O 1
ATOM 6317 N N . GLY B 1 50 ? 19.266 -22.156 1.41 1 97.75 50 GLY B N 1
ATOM 6318 C CA . GLY B 1 50 ? 20.359 -22.547 0.535 1 97.75 50 GLY B CA 1
ATOM 6319 C C . GLY B 1 50 ? 21.641 -22.859 1.282 1 97.75 50 GLY B C 1
ATOM 6320 O O . GLY B 1 50 ? 22.531 -23.516 0.753 1 97.75 50 GLY B O 1
ATOM 6321 N N . ALA B 1 51 ? 21.734 -22.438 2.535 1 98.31 51 ALA B N 1
ATOM 6322 C CA . ALA B 1 51 ? 22.891 -22.766 3.348 1 98.31 51 ALA B CA 1
ATOM 6323 C C . ALA B 1 51 ? 23 -24.266 3.568 1 98.31 51 ALA B C 1
ATOM 6325 O O . ALA B 1 51 ? 24.078 -24.797 3.826 1 98.31 51 ALA B O 1
ATOM 6326 N N . ALA B 1 52 ? 21.922 -24.938 3.451 1 98.75 52 ALA B N 1
ATOM 6327 C CA . ALA B 1 52 ? 21.922 -26.391 3.582 1 98.75 52 ALA B CA 1
ATOM 6328 C C . ALA B 1 52 ? 22.766 -27.047 2.492 1 98.75 52 ALA B C 1
ATOM 6330 O O . ALA B 1 52 ? 23.391 -28.078 2.719 1 98.75 52 ALA B O 1
ATOM 6331 N N . HIS B 1 53 ? 22.734 -26.5 1.312 1 98.88 53 HIS B N 1
ATOM 6332 C CA . HIS B 1 53 ? 23.562 -27 0.233 1 98.88 53 HIS B CA 1
ATOM 6333 C C . HIS B 1 53 ? 25.031 -27.031 0.638 1 98.88 53 HIS B C 1
ATOM 6335 O O . HIS B 1 53 ? 25.781 -27.938 0.255 1 98.88 53 HIS B O 1
ATOM 6341 N N . ILE B 1 54 ? 25.453 -26.031 1.388 1 98.88 54 ILE B N 1
ATOM 6342 C CA . ILE B 1 54 ? 26.828 -25.938 1.836 1 98.88 54 ILE B CA 1
ATOM 6343 C C . ILE B 1 54 ? 27.156 -27.078 2.787 1 98.88 54 ILE B C 1
ATOM 6345 O O . ILE B 1 54 ? 28.25 -27.656 2.725 1 98.88 54 ILE B O 1
ATOM 6349 N N . GLY B 1 55 ? 26.219 -27.328 3.68 1 98.81 55 GLY B N 1
ATOM 6350 C CA . GLY B 1 55 ? 26.391 -28.469 4.562 1 98.81 55 GLY B CA 1
ATOM 6351 C C . GLY B 1 55 ? 26.578 -29.766 3.812 1 98.81 55 GLY B C 1
ATOM 6352 O O . GLY B 1 55 ? 27.453 -30.578 4.172 1 98.81 55 GLY B O 1
ATOM 6353 N N . VAL B 1 56 ? 25.812 -30 2.777 1 98.88 56 VAL B N 1
ATOM 6354 C CA . VAL B 1 56 ? 25.922 -31.188 1.953 1 98.88 56 VAL B CA 1
ATOM 6355 C C . VAL B 1 56 ? 27.297 -31.234 1.297 1 98.88 56 VAL B C 1
ATOM 6357 O O . VAL B 1 56 ? 27.969 -32.281 1.3 1 98.88 56 VAL B O 1
ATOM 6360 N N . LEU B 1 57 ? 27.734 -30.125 0.726 1 98.81 57 LEU B N 1
ATOM 6361 C CA . LEU B 1 57 ? 29.031 -30.031 0.06 1 98.81 57 LEU B CA 1
ATOM 6362 C C . LEU B 1 57 ? 30.172 -30.406 1.013 1 98.81 57 LEU B C 1
ATOM 6364 O O . LEU B 1 57 ? 31.109 -31.109 0.622 1 98.81 57 LEU B O 1
ATOM 6368 N N . GLU B 1 58 ? 30.109 -29.906 2.195 1 98.69 58 GLU B N 1
ATOM 6369 C CA . GLU B 1 58 ? 31.156 -30.188 3.176 1 98.69 58 GLU B CA 1
ATOM 6370 C C . GLU B 1 58 ? 31.266 -31.672 3.471 1 98.69 58 GLU B C 1
ATOM 6372 O O . GLU B 1 58 ? 32.375 -32.219 3.572 1 98.69 58 GLU B O 1
ATOM 6377 N N . VAL B 1 59 ? 30.109 -32.344 3.639 1 98.75 59 VAL B N 1
ATOM 6378 C CA . VAL B 1 59 ? 30.109 -33.75 3.91 1 98.75 59 VAL B CA 1
ATOM 6379 C C . VAL B 1 59 ? 30.656 -34.531 2.705 1 98.75 59 VAL B C 1
ATOM 6381 O O . VAL B 1 59 ? 31.375 -35.5 2.861 1 98.75 59 VAL B O 1
ATOM 6384 N N . LEU B 1 60 ? 30.312 -34.125 1.452 1 98.75 60 LEU B N 1
ATOM 6385 C CA . LEU B 1 60 ? 30.875 -34.75 0.26 1 98.75 60 LEU B CA 1
ATOM 6386 C C . LEU B 1 60 ? 32.406 -34.656 0.25 1 98.75 60 LEU B C 1
ATOM 6388 O O . LEU B 1 60 ? 33.094 -35.656 -0.033 1 98.75 60 LEU B O 1
ATOM 6392 N N . GLU B 1 61 ? 32.906 -33.469 0.574 1 98.5 61 GLU B N 1
ATOM 6393 C CA . GLU B 1 61 ? 34.344 -33.281 0.615 1 98.5 61 GLU B CA 1
ATOM 6394 C C . GLU B 1 61 ? 35 -34.125 1.688 1 98.5 61 GLU B C 1
ATOM 6396 O O . GLU B 1 61 ? 36.031 -34.75 1.453 1 98.5 61 GLU B O 1
ATOM 6401 N N . GLU B 1 62 ? 34.406 -34.188 2.82 1 98.12 62 GLU B N 1
ATOM 6402 C CA . GLU B 1 62 ? 34.938 -34.938 3.945 1 98.12 62 GLU B CA 1
ATOM 6403 C C . GLU B 1 62 ? 35.031 -36.438 3.598 1 98.12 62 GLU B C 1
ATOM 6405 O O . GLU B 1 62 ? 35.875 -37.125 4.172 1 98.12 62 GLU B O 1
ATOM 6410 N N . ASN B 1 63 ? 34.281 -36.844 2.68 1 98.38 63 ASN B N 1
ATOM 6411 C CA . ASN B 1 63 ? 34.25 -38.281 2.346 1 98.38 63 ASN B CA 1
ATOM 6412 C C . ASN B 1 63 ? 34.812 -38.531 0.943 1 98.38 63 ASN B C 1
ATOM 6414 O O . ASN B 1 63 ? 34.531 -39.594 0.352 1 98.38 63 ASN B O 1
ATOM 6418 N N . ARG B 1 64 ? 35.5 -37.625 0.381 1 98.12 64 ARG B N 1
ATOM 6419 C CA . ARG B 1 64 ? 36.219 -37.719 -0.888 1 98.12 64 ARG B CA 1
ATOM 6420 C C . ARG B 1 64 ? 35.281 -38.094 -2.02 1 98.12 64 ARG B C 1
ATOM 6422 O O . ARG B 1 64 ? 35.562 -39.031 -2.785 1 98.12 64 ARG B O 1
ATOM 6429 N N . ILE B 1 65 ? 34.188 -37.531 -2.031 1 98.38 65 ILE B N 1
ATOM 6430 C CA . ILE B 1 65 ? 33.25 -37.688 -3.129 1 98.38 65 ILE B CA 1
ATOM 6431 C C . ILE B 1 65 ? 33.344 -36.5 -4.086 1 98.38 65 ILE B C 1
ATOM 6433 O O . ILE B 1 65 ? 32.969 -35.375 -3.75 1 98.38 65 ILE B O 1
ATOM 6437 N N . PRO B 1 66 ? 33.844 -36.688 -5.262 1 97.56 66 PRO B N 1
ATOM 6438 C CA . PRO B 1 66 ? 34.031 -35.562 -6.195 1 97.56 66 PRO B CA 1
ATOM 6439 C C . PRO B 1 66 ? 32.719 -35.125 -6.836 1 97.56 66 PRO B C 1
ATOM 6441 O O . PRO B 1 66 ? 31.781 -35.906 -6.953 1 97.56 66 PRO B O 1
ATOM 6444 N N . VAL B 1 67 ? 32.625 -33.875 -7.199 1 98.38 67 VAL B N 1
ATOM 6445 C CA . VAL B 1 67 ? 31.547 -33.312 -7.977 1 98.38 67 VAL B CA 1
ATOM 6446 C C . VAL B 1 67 ? 32.062 -32.875 -9.352 1 98.38 67 VAL B C 1
ATOM 6448 O O . VAL B 1 67 ? 32.969 -32.062 -9.453 1 98.38 67 VAL B O 1
ATOM 6451 N N . ASP B 1 68 ? 31.359 -33.344 -10.391 1 97.44 68 ASP B N 1
ATOM 6452 C CA . ASP B 1 68 ? 31.938 -33.156 -11.727 1 97.44 68 ASP B CA 1
ATOM 6453 C C . ASP B 1 68 ? 31.109 -32.156 -12.531 1 97.44 68 ASP B C 1
ATOM 6455 O O . ASP B 1 68 ? 31.625 -31.562 -13.492 1 97.44 68 ASP B O 1
ATOM 6459 N N . VAL B 1 69 ? 29.875 -32 -12.305 1 97.69 69 VAL B N 1
ATOM 6460 C CA . VAL B 1 69 ? 29.016 -31 -12.898 1 97.69 69 VAL B CA 1
ATOM 6461 C C . VAL B 1 69 ? 28.031 -30.469 -11.844 1 97.69 69 VAL B C 1
ATOM 6463 O O . VAL B 1 69 ? 27.656 -31.188 -10.922 1 97.69 69 VAL B O 1
ATOM 6466 N N . ILE B 1 70 ? 27.672 -29.219 -11.953 1 98.81 70 ILE B N 1
ATOM 6467 C CA . ILE B 1 70 ? 26.75 -28.625 -10.992 1 98.81 70 ILE B CA 1
ATOM 6468 C C . ILE B 1 70 ? 25.656 -27.859 -11.727 1 98.81 70 ILE B C 1
ATOM 6470 O O . ILE B 1 70 ? 25.938 -27.109 -12.672 1 98.81 70 ILE B O 1
ATOM 6474 N N . THR B 1 71 ? 24.422 -28.062 -11.422 1 98.81 71 THR B N 1
ATOM 6475 C CA . THR B 1 71 ? 23.297 -27.25 -11.852 1 98.81 71 THR B CA 1
ATOM 6476 C C . THR B 1 71 ? 22.516 -26.719 -10.656 1 98.81 71 THR B C 1
ATOM 6478 O O . THR B 1 71 ? 22.469 -27.375 -9.609 1 98.81 71 THR B O 1
ATOM 6481 N N . GLY B 1 72 ? 22.016 -25.547 -10.758 1 98.75 72 GLY B N 1
ATOM 6482 C CA . GLY B 1 72 ? 21.328 -24.984 -9.609 1 98.75 72 GLY B CA 1
ATOM 6483 C C . GLY B 1 72 ? 20.281 -23.953 -9.992 1 98.75 72 GLY B C 1
ATOM 6484 O O . GLY B 1 72 ? 20.344 -23.391 -11.086 1 98.75 72 GLY B O 1
ATOM 6485 N N . THR B 1 73 ? 19.359 -23.734 -9.141 1 98.69 73 THR B N 1
ATOM 6486 C CA . THR B 1 73 ? 18.328 -22.719 -9.266 1 98.69 73 THR B CA 1
ATOM 6487 C C . THR B 1 73 ? 18.281 -21.828 -8.031 1 98.69 73 THR B C 1
ATOM 6489 O O . THR B 1 73 ? 18.359 -22.328 -6.902 1 98.69 73 THR B O 1
ATOM 6492 N N . SER B 1 74 ? 18.125 -20.484 -8.242 1 97.88 74 SER B N 1
ATOM 6493 C CA . SER B 1 74 ? 18.016 -19.516 -7.152 1 97.88 74 SER B CA 1
ATOM 6494 C C . SER B 1 74 ? 19.203 -19.641 -6.191 1 97.88 74 SER B C 1
ATOM 6496 O O . SER B 1 74 ? 20.359 -19.594 -6.613 1 97.88 74 SER B O 1
ATOM 6498 N N . MET B 1 75 ? 19 -19.891 -4.969 1 97.81 75 MET B N 1
ATOM 6499 C CA . MET B 1 75 ? 20.109 -20.031 -4.02 1 97.81 75 MET B CA 1
ATOM 6500 C C . MET B 1 75 ? 20.969 -21.234 -4.355 1 97.81 75 MET B C 1
ATOM 6502 O O . MET B 1 75 ? 22.156 -21.25 -4.062 1 97.81 75 MET B O 1
ATOM 6506 N N . GLY B 1 76 ? 20.375 -22.219 -4.938 1 98.75 76 GLY B N 1
ATOM 6507 C CA . GLY B 1 76 ? 21.172 -23.328 -5.457 1 98.75 76 GLY B CA 1
ATOM 6508 C C . GLY B 1 76 ? 22.141 -22.906 -6.539 1 98.75 76 GLY B C 1
ATOM 6509 O O . GLY B 1 76 ? 23.266 -23.406 -6.609 1 98.75 76 GLY B O 1
ATOM 6510 N N . ALA B 1 77 ? 21.641 -22.016 -7.395 1 98.75 77 ALA B N 1
ATOM 6511 C CA . ALA B 1 77 ? 22.531 -21.453 -8.422 1 98.75 77 ALA B CA 1
ATOM 6512 C C . ALA B 1 77 ? 23.672 -20.672 -7.793 1 98.75 77 ALA B C 1
ATOM 6514 O O . ALA B 1 77 ? 24.812 -20.734 -8.273 1 98.75 77 ALA B O 1
ATOM 6515 N N . TYR B 1 78 ? 23.422 -19.953 -6.773 1 98.19 78 TYR B N 1
ATOM 6516 C CA . TYR B 1 78 ? 24.453 -19.188 -6.086 1 98.19 78 TYR B CA 1
ATOM 6517 C C . TYR B 1 78 ? 25.484 -20.125 -5.457 1 98.19 78 TYR B C 1
ATOM 6519 O O . TYR B 1 78 ? 26.688 -20.016 -5.758 1 98.19 78 TYR B O 1
ATOM 6527 N N . VAL B 1 79 ? 25.031 -21.078 -4.582 1 98.88 79 VAL B N 1
ATOM 6528 C CA . VAL B 1 79 ? 25.953 -21.969 -3.893 1 98.88 79 VAL B CA 1
ATOM 6529 C C . VAL B 1 79 ? 26.703 -22.828 -4.914 1 98.88 79 VAL B C 1
ATOM 6531 O O . VAL B 1 79 ? 27.922 -22.984 -4.812 1 98.88 79 VAL B O 1
ATOM 6534 N N . GLY B 1 80 ? 25.922 -23.312 -5.801 1 98.81 80 GLY B N 1
ATOM 6535 C CA . GLY B 1 80 ? 26.531 -24.094 -6.855 1 98.81 80 GLY B CA 1
ATOM 6536 C C . GLY B 1 80 ? 27.562 -23.328 -7.656 1 98.81 80 GLY B C 1
ATOM 6537 O O . GLY B 1 80 ? 28.625 -23.859 -7.984 1 98.81 80 GLY B O 1
ATOM 6538 N N . GLY B 1 81 ? 27.219 -22.078 -7.992 1 98.56 81 GLY B N 1
ATOM 6539 C CA . GLY B 1 81 ? 28.141 -21.25 -8.727 1 98.56 81 GLY B CA 1
ATOM 6540 C C . GLY B 1 81 ? 29.406 -20.938 -7.949 1 98.56 81 GLY B C 1
ATOM 6541 O O . GLY B 1 81 ? 30.516 -20.969 -8.508 1 98.56 81 GLY B O 1
ATOM 6542 N N . MET B 1 82 ? 29.312 -20.641 -6.707 1 98.25 82 MET B N 1
ATOM 6543 C CA . MET B 1 82 ? 30.469 -20.375 -5.852 1 98.25 82 MET B CA 1
ATOM 6544 C C . MET B 1 82 ? 31.375 -21.609 -5.785 1 98.25 82 MET B C 1
ATOM 6546 O O . MET B 1 82 ? 32.594 -21.469 -5.891 1 98.25 82 MET B O 1
ATOM 6550 N N . TYR B 1 83 ? 30.797 -22.766 -5.637 1 98.5 83 TYR B N 1
ATOM 6551 C CA . TYR B 1 83 ? 31.562 -24.016 -5.59 1 98.5 83 TYR B CA 1
ATOM 6552 C C . TYR B 1 83 ? 32.188 -24.312 -6.945 1 98.5 83 TYR B C 1
ATOM 6554 O O . TYR B 1 83 ? 33.344 -24.781 -7.016 1 98.5 83 TYR B O 1
ATOM 6562 N N . ALA B 1 84 ? 31.5 -23.984 -7.984 1 98.12 84 ALA B N 1
ATOM 6563 C CA . ALA B 1 84 ? 31.969 -24.219 -9.344 1 98.12 84 ALA B CA 1
ATOM 6564 C C . ALA B 1 84 ? 33.188 -23.359 -9.672 1 98.12 84 ALA B C 1
ATOM 6566 O O . ALA B 1 84 ? 33.969 -23.672 -10.57 1 98.12 84 ALA B O 1
ATOM 6567 N N . MET B 1 85 ? 33.312 -22.266 -8.969 1 96.62 85 MET B N 1
ATOM 6568 C CA . MET B 1 85 ? 34.469 -21.375 -9.141 1 96.62 85 MET B CA 1
ATOM 6569 C C . MET B 1 85 ? 35.719 -22.016 -8.586 1 96.62 85 MET B C 1
ATOM 6571 O O . MET B 1 85 ? 36.812 -21.469 -8.766 1 96.62 85 MET B O 1
ATOM 6575 N N . GLY B 1 86 ? 35.594 -23.109 -7.91 1 96.38 86 GLY B N 1
ATOM 6576 C CA . GLY B 1 86 ? 36.75 -23.812 -7.363 1 96.38 86 GLY B CA 1
ATOM 6577 C C . GLY B 1 86 ? 36.906 -23.625 -5.867 1 96.38 86 GLY B C 1
ATOM 6578 O O . GLY B 1 86 ? 37.875 -24.094 -5.277 1 96.38 86 GLY B O 1
ATOM 6579 N N . LEU B 1 87 ? 35.969 -23.016 -5.246 1 96.81 87 LEU B N 1
ATOM 6580 C CA . LEU B 1 87 ? 36.031 -22.781 -3.811 1 96.81 87 LEU B CA 1
ATOM 6581 C C . LEU B 1 87 ? 35.75 -24.047 -3.025 1 96.81 87 LEU B C 1
ATOM 6583 O O . LEU B 1 87 ? 35 -24.922 -3.496 1 96.81 87 LEU B O 1
ATOM 6587 N N . THR B 1 88 ? 36.344 -24.109 -1.837 1 97.38 88 THR B N 1
ATOM 6588 C CA . THR B 1 88 ? 36 -25.188 -0.926 1 97.38 88 THR B CA 1
ATOM 6589 C C . THR B 1 88 ? 34.656 -24.922 -0.242 1 97.38 88 THR B C 1
ATOM 6591 O O . THR B 1 88 ? 34.188 -23.797 -0.235 1 97.38 88 THR B O 1
ATOM 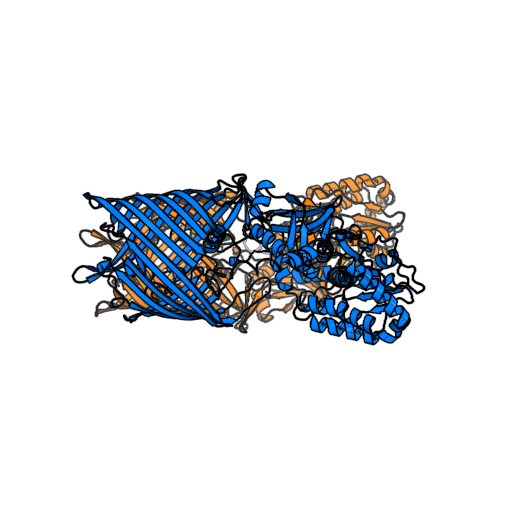6594 N N . ALA B 1 89 ? 34.125 -26.016 0.25 1 98.44 89 ALA B N 1
ATOM 6595 C CA . ALA B 1 89 ? 32.875 -25.859 0.995 1 98.44 89 ALA B CA 1
ATOM 6596 C C . ALA B 1 89 ? 33.062 -24.875 2.148 1 98.44 89 ALA B C 1
ATOM 6598 O O . ALA B 1 89 ? 32.156 -24.078 2.434 1 98.44 89 ALA B O 1
ATOM 6599 N N . LYS B 1 90 ? 34.125 -24.906 2.746 1 98.12 90 LYS B N 1
ATOM 6600 C CA . LYS B 1 90 ? 34.438 -24 3.859 1 98.12 90 LYS B CA 1
ATOM 6601 C C . LYS B 1 90 ? 34.469 -22.547 3.391 1 98.12 90 LYS B C 1
ATOM 6603 O O . LYS B 1 90 ? 33.969 -21.656 4.055 1 98.12 90 LYS B O 1
ATOM 6608 N N . GLU B 1 91 ? 35.125 -22.312 2.328 1 97.25 91 GLU B N 1
ATOM 6609 C CA . GLU B 1 91 ? 35.188 -20.969 1.782 1 97.25 91 GLU B CA 1
ATOM 6610 C C . GLU B 1 91 ? 33.812 -20.453 1.412 1 97.25 91 GLU B C 1
ATOM 6612 O O . GLU B 1 91 ? 33.469 -19.281 1.668 1 97.25 91 GLU B O 1
ATOM 6617 N N . VAL B 1 92 ? 33.094 -21.328 0.771 1 98.31 92 VAL B N 1
ATOM 6618 C CA . VAL B 1 92 ? 31.719 -20.953 0.41 1 98.31 92 VAL B CA 1
ATOM 6619 C C . VAL B 1 92 ? 30.922 -20.609 1.669 1 98.31 92 VAL B C 1
ATOM 6621 O O . VAL B 1 92 ? 30.188 -19.625 1.698 1 98.31 92 VAL B O 1
ATOM 6624 N N . LYS B 1 93 ? 31.031 -21.422 2.691 1 98.31 93 LYS B N 1
ATOM 6625 C CA . LYS B 1 93 ? 30.359 -21.203 3.969 1 98.31 93 LYS B CA 1
ATOM 6626 C C . LYS B 1 93 ? 30.734 -19.844 4.559 1 98.31 93 LYS B C 1
ATOM 6628 O O . LYS B 1 93 ? 29.844 -19.047 4.898 1 98.31 93 LYS B O 1
ATOM 6633 N N . ASP B 1 94 ? 31.984 -19.562 4.645 1 97.69 94 ASP B N 1
ATOM 6634 C CA . ASP B 1 94 ? 32.469 -18.344 5.262 1 97.69 94 ASP B CA 1
ATOM 6635 C C . ASP B 1 94 ? 31.969 -17.109 4.5 1 97.69 94 ASP B C 1
ATOM 6637 O O . ASP B 1 94 ? 31.5 -16.141 5.109 1 97.69 94 ASP B O 1
ATOM 6641 N N . ARG B 1 95 ? 32.031 -17.141 3.213 1 96.69 95 ARG B N 1
ATOM 6642 C CA . ARG B 1 95 ? 31.578 -16.016 2.402 1 96.69 95 ARG B CA 1
ATOM 6643 C C . ARG B 1 95 ? 30.078 -15.805 2.533 1 96.69 95 ARG B C 1
ATOM 6645 O O . ARG B 1 95 ? 29.609 -14.672 2.654 1 96.69 95 ARG B O 1
ATOM 6652 N N . THR B 1 96 ? 29.391 -16.906 2.49 1 97.69 96 THR B N 1
ATOM 6653 C CA . THR B 1 96 ? 27.938 -16.844 2.482 1 97.69 96 THR B CA 1
ATOM 6654 C C . THR B 1 96 ? 27.406 -16.391 3.842 1 97.69 96 THR B C 1
ATOM 6656 O O . THR B 1 96 ? 26.562 -15.508 3.916 1 97.69 96 THR B O 1
ATOM 6659 N N . LEU B 1 97 ? 27.891 -16.969 4.91 1 96.56 97 LEU B N 1
ATOM 6660 C CA . LEU B 1 97 ? 27.375 -16.688 6.246 1 96.56 97 LEU B CA 1
ATOM 6661 C C . LEU B 1 97 ? 27.812 -15.305 6.723 1 96.56 97 LEU B C 1
ATOM 6663 O O . LEU B 1 97 ? 27.141 -14.688 7.547 1 96.56 97 LEU B O 1
ATOM 6667 N N . ASN B 1 98 ? 28.875 -14.812 6.141 1 94.88 98 ASN B N 1
ATOM 6668 C CA . ASN B 1 98 ? 29.375 -13.516 6.57 1 94.88 98 ASN B CA 1
ATOM 6669 C C . ASN B 1 98 ? 28.828 -12.383 5.715 1 94.88 98 ASN B C 1
ATOM 6671 O O . ASN B 1 98 ? 29.047 -11.203 6.016 1 94.88 98 ASN B O 1
ATOM 6675 N N . ALA B 1 99 ? 28.172 -12.703 4.664 1 94.44 99 ALA B N 1
ATOM 6676 C CA . ALA B 1 99 ? 27.594 -11.688 3.781 1 94.44 99 ALA B CA 1
ATOM 6677 C C . ALA B 1 99 ? 26.391 -11.016 4.43 1 94.44 99 ALA B C 1
ATOM 6679 O O . ALA B 1 99 ? 25.641 -11.648 5.176 1 94.44 99 ALA B O 1
ATOM 6680 N N . ASN B 1 100 ? 26.219 -9.758 4.176 1 89.88 100 ASN B N 1
ATOM 6681 C CA . ASN B 1 100 ? 25.016 -9.039 4.621 1 89.88 100 ASN B CA 1
ATOM 6682 C C . ASN B 1 100 ? 23.906 -9.117 3.592 1 89.88 100 ASN B C 1
ATOM 6684 O O . ASN B 1 100 ? 23.641 -8.156 2.865 1 89.88 100 ASN B O 1
ATOM 6688 N N . TRP B 1 101 ? 23.141 -10.148 3.658 1 90.81 101 TRP B N 1
ATOM 6689 C CA . TRP B 1 101 ? 22.125 -10.461 2.654 1 90.81 101 TRP B CA 1
ATOM 6690 C C . TRP B 1 101 ? 21.016 -9.43 2.682 1 90.81 101 TRP B C 1
ATOM 6692 O O . TRP B 1 101 ? 20.391 -9.148 1.654 1 90.81 101 TRP B O 1
ATOM 6702 N N . ASP B 1 102 ? 20.734 -8.797 3.781 1 83.69 102 ASP B N 1
ATOM 6703 C CA . ASP B 1 102 ? 19.688 -7.785 3.896 1 83.69 102 ASP B CA 1
ATOM 6704 C C . ASP B 1 102 ? 20 -6.57 3.023 1 83.69 102 ASP B C 1
ATOM 6706 O O . ASP B 1 102 ? 19.094 -5.918 2.512 1 83.69 102 ASP B O 1
ATOM 6710 N N . GLN B 1 103 ? 21.234 -6.309 2.83 1 84.56 103 GLN B N 1
ATOM 6711 C CA . GLN B 1 103 ? 21.656 -5.176 2.008 1 84.56 103 GLN B CA 1
ATOM 6712 C C . GLN B 1 103 ? 21.359 -5.434 0.533 1 84.56 103 GLN B C 1
ATOM 6714 O O . GLN B 1 103 ? 21.312 -4.496 -0.269 1 84.56 103 GLN B O 1
ATOM 6719 N N . GLY B 1 104 ? 21.219 -6.691 0.246 1 88.19 104 GLY B N 1
ATOM 6720 C CA . GLY B 1 104 ? 20.859 -7.039 -1.12 1 88.19 104 GLY B CA 1
ATOM 6721 C C . GLY B 1 104 ? 19.516 -6.48 -1.545 1 88.19 104 GLY B C 1
ATOM 6722 O O . GLY B 1 104 ? 19.234 -6.34 -2.74 1 88.19 104 GLY B O 1
ATOM 6723 N N . TYR B 1 105 ? 18.734 -6.117 -0.53 1 85.19 105 TYR B N 1
ATOM 6724 C CA . TYR B 1 105 ? 17.391 -5.605 -0.817 1 85.19 105 TYR B CA 1
ATOM 6725 C C . TYR B 1 105 ? 17.328 -4.098 -0.618 1 85.19 105 TYR B C 1
ATOM 6727 O O . TYR B 1 105 ? 16.25 -3.531 -0.428 1 85.19 105 TYR B O 1
ATOM 6735 N N . ASN B 1 106 ? 18.422 -3.486 -0.648 1 84.62 106 ASN B N 1
ATOM 6736 C CA . ASN B 1 106 ? 18.531 -2.033 -0.58 1 84.62 106 ASN B CA 1
ATOM 6737 C C . ASN B 1 106 ? 19 -1.439 -1.906 1 84.62 106 ASN B C 1
ATOM 6739 O O . ASN B 1 106 ? 20.156 -1.581 -2.277 1 84.62 106 ASN B O 1
ATOM 6743 N N . ASP B 1 107 ? 18.047 -0.718 -2.498 1 87.12 107 ASP B N 1
ATOM 6744 C CA . ASP B 1 107 ? 18.359 -0.195 -3.826 1 87.12 107 ASP B CA 1
ATOM 6745 C C . ASP B 1 107 ? 18.828 1.256 -3.75 1 87.12 107 ASP B C 1
ATOM 6747 O O . ASP B 1 107 ? 19.406 1.779 -4.707 1 87.12 107 ASP B O 1
ATOM 6751 N N . ARG B 1 108 ? 18.625 1.863 -2.613 1 84.25 108 ARG B N 1
ATOM 6752 C CA . ARG B 1 108 ? 18.891 3.295 -2.539 1 84.25 108 ARG B CA 1
ATOM 6753 C C . ARG B 1 108 ? 20.281 3.566 -1.953 1 84.25 108 ARG B C 1
ATOM 6755 O O . ARG B 1 108 ? 20.75 2.818 -1.096 1 84.25 108 ARG B O 1
ATOM 6762 N N . ALA B 1 109 ? 20.812 4.641 -2.48 1 86.5 109 ALA B N 1
ATOM 6763 C CA . ALA B 1 109 ? 22.078 5.09 -1.91 1 86.5 109 ALA B CA 1
ATOM 6764 C C . ALA B 1 109 ? 21.891 5.602 -0.485 1 86.5 109 ALA B C 1
ATOM 6766 O O . ALA B 1 109 ? 20.844 6.16 -0.154 1 86.5 109 ALA B O 1
ATOM 6767 N N . LYS B 1 110 ? 22.922 5.391 0.274 1 87.5 110 LYS B N 1
ATOM 6768 C CA . LYS B 1 110 ? 22.922 5.984 1.608 1 87.5 110 LYS B CA 1
ATOM 6769 C C . LYS B 1 110 ? 23 7.508 1.534 1 87.5 110 LYS B C 1
ATOM 6771 O O . LYS B 1 110 ? 23.609 8.055 0.61 1 87.5 110 LYS B O 1
ATOM 6776 N N . ARG B 1 111 ? 22.438 8.164 2.461 1 92.06 111 ARG B N 1
ATOM 6777 C CA . ARG B 1 111 ? 22.422 9.625 2.436 1 92.06 111 ARG B CA 1
ATOM 6778 C C . ARG B 1 111 ? 23.844 10.18 2.303 1 92.06 111 ARG B C 1
ATOM 6780 O O . ARG B 1 111 ? 24.062 11.156 1.585 1 92.06 111 ARG B O 1
ATOM 6787 N N . ASN B 1 112 ? 24.766 9.594 3.062 1 89.94 112 ASN B N 1
ATOM 6788 C CA . ASN B 1 112 ? 26.125 10.117 3.088 1 89.94 112 ASN B CA 1
ATOM 6789 C C . ASN B 1 112 ? 26.781 10.062 1.709 1 89.94 112 ASN B C 1
ATOM 6791 O O . ASN B 1 112 ? 27.719 10.805 1.431 1 89.94 112 ASN B O 1
ATOM 6795 N N . ASP B 1 113 ? 26.203 9.234 0.873 1 90.06 113 ASP B N 1
ATOM 6796 C CA . ASP B 1 113 ? 26.766 9.062 -0.458 1 90.06 113 ASP B CA 1
ATOM 6797 C C . ASP B 1 113 ? 26.109 9.992 -1.469 1 90.06 113 ASP B C 1
ATOM 6799 O O . ASP B 1 113 ? 26.641 10.227 -2.551 1 90.06 113 ASP B O 1
ATOM 6803 N N . LEU B 1 114 ? 25.047 10.578 -1.142 1 94.94 114 LEU B N 1
ATOM 6804 C CA . LEU B 1 114 ? 24.297 11.438 -2.061 1 94.94 114 LEU B CA 1
ATOM 6805 C C . LEU B 1 114 ? 25.016 12.758 -2.281 1 94.94 114 LEU B C 1
ATOM 6807 O O . LEU B 1 114 ? 25.781 13.203 -1.422 1 94.94 114 LEU B O 1
ATOM 6811 N N . THR B 1 115 ? 24.781 13.289 -3.457 1 94.94 115 THR B N 1
ATOM 6812 C CA . THR B 1 115 ? 25.25 14.648 -3.676 1 94.94 115 THR B CA 1
ATOM 6813 C C . THR B 1 115 ? 24.547 15.625 -2.73 1 94.94 115 THR B C 1
ATOM 6815 O O . THR B 1 115 ? 23.438 15.359 -2.273 1 94.94 115 THR B O 1
ATOM 6818 N N . LEU B 1 116 ? 25.188 16.656 -2.447 1 96.19 116 LEU B N 1
ATOM 6819 C CA . LEU B 1 116 ? 24.641 17.625 -1.506 1 96.19 116 LEU B CA 1
ATOM 6820 C C . LEU B 1 116 ? 23.266 18.125 -1.967 1 96.19 116 LEU B C 1
ATOM 6822 O O . LEU B 1 116 ? 22.359 18.281 -1.154 1 96.19 116 LEU B O 1
ATOM 6826 N N . ARG B 1 117 ? 23.125 18.391 -3.221 1 95.06 117 ARG B N 1
ATOM 6827 C CA . ARG B 1 117 ? 21.859 18.875 -3.76 1 95.06 117 ARG B CA 1
ATOM 6828 C C . ARG B 1 117 ? 20.734 17.891 -3.484 1 95.06 117 ARG B C 1
ATOM 6830 O O . ARG B 1 117 ? 19.656 18.266 -3.037 1 95.06 117 ARG B O 1
ATOM 6837 N N . ARG B 1 118 ? 21 16.641 -3.754 1 95.19 118 ARG B N 1
ATOM 6838 C CA . ARG B 1 118 ? 20.016 15.594 -3.52 1 95.19 118 ARG B CA 1
ATOM 6839 C C . ARG B 1 118 ? 19.703 15.453 -2.031 1 95.19 118 ARG B C 1
ATOM 6841 O O . ARG B 1 118 ? 18.562 15.258 -1.645 1 95.19 118 ARG B O 1
ATOM 6848 N N . LYS B 1 119 ? 20.719 15.531 -1.236 1 95.31 119 LYS B N 1
ATOM 6849 C CA . LYS B 1 119 ? 20.516 15.492 0.208 1 95.31 119 LYS B CA 1
ATOM 6850 C C . LYS B 1 119 ? 19.516 16.562 0.652 1 95.31 119 LYS B C 1
ATOM 6852 O O . LYS B 1 119 ? 18.562 16.266 1.362 1 95.31 119 LYS B O 1
ATOM 6857 N N . GLN B 1 120 ? 19.812 17.719 0.226 1 94.56 120 GLN B N 1
ATOM 6858 C CA . GLN B 1 120 ? 19 18.859 0.646 1 94.56 120 GLN B CA 1
ATOM 6859 C C . GLN B 1 120 ? 17.562 18.719 0.164 1 94.56 120 GLN B C 1
ATOM 6861 O O . GLN B 1 120 ? 16.625 19 0.912 1 94.56 120 GLN B O 1
ATOM 6866 N N . GLN B 1 121 ? 17.438 18.297 -1.047 1 94 121 GLN B N 1
ATOM 6867 C CA . GLN B 1 121 ? 16.109 18.109 -1.606 1 94 121 GLN B CA 1
ATOM 6868 C C . GLN B 1 121 ? 15.344 17.016 -0.853 1 94 121 GLN B C 1
ATOM 6870 O O . GLN B 1 121 ? 14.164 17.188 -0.542 1 94 121 GLN B O 1
ATOM 6875 N N . ASN B 1 122 ? 16.031 15.961 -0.53 1 92.06 122 ASN B N 1
ATOM 6876 C CA . ASN B 1 122 ? 15.406 14.836 0.158 1 92.06 122 ASN B CA 1
ATOM 6877 C C . ASN B 1 122 ? 15.094 15.172 1.613 1 92.06 122 ASN B C 1
ATOM 6879 O O . ASN B 1 122 ? 14.117 14.672 2.172 1 92.06 122 ASN B O 1
ATOM 6883 N N . ASP B 1 123 ? 15.969 15.945 2.168 1 91.94 123 ASP B N 1
ATOM 6884 C CA . ASP B 1 123 ? 15.773 16.297 3.572 1 91.94 123 ASP B CA 1
ATOM 6885 C C . ASP B 1 123 ? 14.594 17.25 3.742 1 91.94 123 ASP B C 1
ATOM 6887 O O . ASP B 1 123 ? 13.859 17.172 4.73 1 91.94 123 ASP B O 1
ATOM 6891 N N . ASP B 1 124 ? 14.461 18.109 2.836 1 91.38 124 ASP B N 1
ATOM 6892 C CA . ASP B 1 124 ? 13.391 19.094 2.924 1 91.38 124 ASP B CA 1
ATOM 6893 C C . ASP B 1 124 ? 12.039 18.469 2.592 1 91.38 124 ASP B C 1
ATOM 6895 O O . ASP B 1 124 ? 11.016 18.844 3.184 1 91.38 124 ASP B O 1
ATOM 6899 N N . PHE B 1 125 ? 12.023 17.672 1.626 1 93 125 PHE B N 1
ATOM 6900 C CA . PHE B 1 125 ? 10.828 16.906 1.264 1 93 125 PHE B CA 1
ATOM 6901 C C . PHE B 1 125 ? 11.016 15.43 1.553 1 93 125 PHE B C 1
ATOM 6903 O O . PHE B 1 125 ? 11.344 14.656 0.652 1 93 125 PHE B O 1
ATOM 6910 N N . GLN B 1 126 ? 10.688 15.07 2.682 1 88.88 126 GLN B N 1
ATOM 6911 C CA . GLN B 1 126 ? 11.156 13.82 3.266 1 88.88 126 GLN B CA 1
ATOM 6912 C C . GLN B 1 126 ? 10.281 12.648 2.832 1 88.88 126 GLN B C 1
ATOM 6914 O O . GLN B 1 126 ? 10.625 11.484 3.061 1 88.88 126 GLN B O 1
ATOM 6919 N N . LEU B 1 127 ? 9.164 12.914 2.252 1 89.81 127 LEU B N 1
ATOM 6920 C CA . LEU B 1 127 ? 8.312 11.828 1.773 1 89.81 127 LEU B CA 1
ATOM 6921 C C . LEU B 1 127 ? 8.617 11.492 0.317 1 89.81 127 LEU B C 1
ATOM 6923 O O . LEU B 1 127 ? 8.031 12.078 -0.596 1 89.81 127 LEU B O 1
ATOM 6927 N N . HIS B 1 128 ? 9.438 10.484 0.188 1 86.5 128 HIS B N 1
ATOM 6928 C CA . HIS B 1 128 ? 9.82 10.016 -1.138 1 86.5 128 HIS B CA 1
ATOM 6929 C C . HIS B 1 128 ? 8.867 8.922 -1.624 1 86.5 128 HIS B C 1
ATOM 6931 O O . HIS B 1 128 ? 9.086 7.738 -1.349 1 86.5 128 HIS B O 1
ATOM 6937 N N . THR B 1 129 ? 7.945 9.188 -2.451 1 82.75 129 THR B N 1
ATOM 6938 C CA . THR B 1 129 ? 6.867 8.281 -2.82 1 82.75 129 THR B CA 1
ATOM 6939 C C . THR B 1 129 ? 7.234 7.484 -4.07 1 82.75 129 THR B C 1
ATOM 6941 O O . THR B 1 129 ? 6.492 6.586 -4.48 1 82.75 129 THR B O 1
ATOM 6944 N N . ASP B 1 130 ? 8.375 7.762 -4.711 1 91.06 130 ASP B N 1
ATOM 6945 C CA . ASP B 1 130 ? 8.766 7.105 -5.957 1 91.06 130 ASP B CA 1
ATOM 6946 C C . ASP B 1 130 ? 7.672 7.242 -7.016 1 91.06 130 ASP B C 1
ATOM 6948 O O . ASP B 1 130 ? 7.316 6.266 -7.676 1 91.06 130 ASP B O 1
ATOM 6952 N N . LEU B 1 131 ? 7.09 8.43 -7.113 1 92.69 131 LEU B N 1
ATOM 6953 C CA . LEU B 1 131 ? 6.125 8.828 -8.125 1 92.69 131 LEU B CA 1
ATOM 6954 C C . LEU B 1 131 ? 6.734 9.836 -9.094 1 92.69 131 LEU B C 1
ATOM 6956 O O . LEU B 1 131 ? 7.668 10.562 -8.742 1 92.69 131 LEU B O 1
ATOM 6960 N N . GLY B 1 132 ? 6.246 9.695 -10.305 1 94.31 132 GLY B N 1
ATOM 6961 C CA . GLY B 1 132 ? 6.676 10.648 -11.312 1 94.31 132 GLY B CA 1
ATOM 6962 C C . GLY B 1 132 ? 5.523 11.227 -12.109 1 94.31 132 GLY B C 1
ATOM 6963 O O . GLY B 1 132 ? 4.418 10.68 -12.102 1 94.31 132 GLY B O 1
ATOM 6964 N N . LEU B 1 133 ? 5.738 12.438 -12.617 1 93 133 LEU B N 1
ATOM 6965 C CA . LEU B 1 133 ? 4.812 13.125 -13.508 1 93 133 LEU B CA 1
ATOM 6966 C C . LEU B 1 133 ? 5.551 13.703 -14.711 1 93 133 LEU B C 1
ATOM 6968 O O . LEU B 1 133 ? 6.434 14.555 -14.555 1 93 133 LEU B O 1
ATOM 6972 N N . ASP B 1 134 ? 5.168 13.203 -15.797 1 90.25 134 ASP B N 1
ATOM 6973 C CA . ASP B 1 134 ? 5.836 13.734 -16.984 1 90.25 134 ASP B CA 1
ATOM 6974 C C . ASP B 1 134 ? 5.18 15.031 -17.438 1 90.25 134 ASP B C 1
ATOM 6976 O O . ASP B 1 134 ? 4.125 15.422 -16.938 1 90.25 134 ASP B O 1
ATOM 6980 N N . LEU B 1 135 ? 5.82 15.68 -18.312 1 89.12 135 LEU B N 1
ATOM 6981 C CA . LEU B 1 135 ? 5.348 16.984 -18.766 1 89.12 135 LEU B CA 1
ATOM 6982 C C . LEU B 1 135 ? 4.051 16.844 -19.547 1 89.12 135 LEU B C 1
ATOM 6984 O O . LEU B 1 135 ? 3.312 17.828 -19.719 1 89.12 135 LEU B O 1
ATOM 6988 N N . ASN B 1 136 ? 3.762 15.633 -20 1 87.94 136 ASN B N 1
ATOM 6989 C CA . ASN B 1 136 ? 2.514 15.375 -20.719 1 87.94 136 ASN B CA 1
ATOM 6990 C C . ASN B 1 136 ? 1.377 15.047 -19.75 1 87.94 136 ASN B C 1
ATOM 6992 O O . ASN B 1 136 ? 0.252 14.773 -20.172 1 87.94 136 ASN B O 1
ATOM 6996 N N . GLY B 1 137 ? 1.699 14.992 -18.516 1 87.12 137 GLY B N 1
ATOM 6997 C CA . GLY B 1 137 ? 0.675 14.773 -17.516 1 87.12 137 GLY B CA 1
ATOM 6998 C C . GLY B 1 137 ? 0.504 13.305 -17.141 1 87.12 137 GLY B C 1
ATOM 6999 O O . GLY B 1 137 ? -0.488 12.93 -16.516 1 87.12 137 GLY B O 1
ATOM 7000 N N . GLU B 1 138 ? 1.354 12.523 -17.562 1 87.75 138 GLU B N 1
ATOM 7001 C CA . GLU B 1 138 ? 1.256 11.094 -17.266 1 87.75 138 GLU B CA 1
ATOM 7002 C C . GLU B 1 138 ? 1.928 10.766 -15.93 1 87.75 138 GLU B C 1
ATOM 7004 O O . GLU B 1 138 ? 3.092 11.109 -15.719 1 87.75 138 GLU B O 1
ATOM 7009 N N . PHE B 1 139 ? 1.153 10.141 -15.094 1 88.75 139 PHE B N 1
ATOM 7010 C CA . PHE B 1 139 ? 1.686 9.711 -13.805 1 88.75 139 PHE B CA 1
ATOM 7011 C C . PHE B 1 139 ? 2.42 8.383 -13.938 1 88.75 139 PHE B C 1
ATOM 7013 O O . PHE B 1 139 ? 1.991 7.508 -14.688 1 88.75 139 PHE B O 1
ATOM 7020 N N . LYS B 1 140 ? 3.557 8.258 -13.273 1 89.38 140 LYS B N 1
ATOM 7021 C CA . LYS B 1 140 ? 4.359 7.039 -13.258 1 89.38 140 LYS B CA 1
ATOM 7022 C C . LYS B 1 140 ? 4.703 6.633 -11.828 1 89.38 140 LYS B C 1
ATOM 7024 O O . LYS B 1 140 ? 4.758 7.477 -10.93 1 89.38 140 LYS B O 1
ATOM 7029 N N . ALA B 1 141 ? 4.832 5.32 -11.602 1 87.62 141 ALA B N 1
ATOM 7030 C CA . ALA B 1 141 ? 5.203 4.816 -10.281 1 87.62 141 ALA B CA 1
ATOM 7031 C C . ALA B 1 141 ? 6.277 3.738 -10.391 1 87.62 141 ALA B C 1
ATOM 7033 O O . ALA B 1 141 ? 6.504 3.182 -11.469 1 87.62 141 ALA B O 1
ATOM 7034 N N . ARG B 1 142 ? 6.93 3.496 -9.297 1 85.88 142 ARG B N 1
ATOM 7035 C CA . ARG B 1 142 ? 7.922 2.428 -9.211 1 85.88 142 ARG B CA 1
ATOM 7036 C C . ARG B 1 142 ? 7.289 1.07 -9.5 1 85.88 142 ARG B C 1
ATOM 7038 O O . ARG B 1 142 ? 6.316 0.681 -8.852 1 85.88 142 ARG B O 1
ATOM 7045 N N . PRO B 1 143 ? 7.801 0.374 -10.445 1 80.38 143 PRO B N 1
ATOM 7046 C CA . PRO B 1 143 ? 7.133 -0.842 -10.914 1 80.38 143 PRO B CA 1
ATOM 7047 C C . PRO B 1 143 ? 7.316 -2.021 -9.961 1 80.38 143 PRO B C 1
ATOM 7049 O O . PRO B 1 143 ? 6.516 -2.961 -9.969 1 80.38 143 PRO B O 1
ATOM 7052 N N . SER B 1 144 ? 8.43 -2.094 -9.234 1 81.38 144 SER B N 1
ATOM 7053 C CA . SER B 1 144 ? 8.711 -3.195 -8.32 1 81.38 144 SER B CA 1
ATOM 7054 C C . SER B 1 144 ? 9.203 -2.684 -6.973 1 81.38 144 SER B C 1
ATOM 7056 O O . SER B 1 144 ? 9.68 -1.553 -6.867 1 81.38 144 SER B O 1
ATOM 7058 N N . ALA B 1 145 ? 9.086 -3.598 -6.059 1 78.06 145 ALA B N 1
ATOM 7059 C CA . ALA B 1 145 ? 9.508 -3.215 -4.715 1 78.06 145 ALA B CA 1
ATOM 7060 C C . ALA B 1 145 ? 11.016 -2.984 -4.656 1 78.06 145 ALA B C 1
ATOM 7062 O O . ALA B 1 145 ? 11.484 -2.09 -3.953 1 78.06 145 ALA B O 1
ATOM 7063 N N . PHE B 1 146 ? 11.727 -3.893 -5.414 1 83.44 146 PHE B N 1
ATOM 7064 C CA . PHE B 1 146 ? 13.18 -3.781 -5.441 1 83.44 146 PHE B CA 1
ATOM 7065 C C . PHE B 1 146 ? 13.695 -3.785 -6.875 1 83.44 146 PHE B C 1
ATOM 7067 O O . PHE B 1 146 ? 13.203 -4.539 -7.715 1 83.44 146 PHE B O 1
ATOM 7074 N N . GLN B 1 147 ? 14.719 -2.971 -7.078 1 86.94 147 GLN B N 1
ATOM 7075 C CA . GLN B 1 147 ? 15.258 -2.82 -8.43 1 86.94 147 GLN B CA 1
ATOM 7076 C C . GLN B 1 147 ? 16.453 -3.748 -8.648 1 86.94 147 GLN B C 1
ATOM 7078 O O . GLN B 1 147 ? 16.891 -3.943 -9.781 1 86.94 147 GLN B O 1
ATOM 7083 N N . GLY B 1 148 ? 17.047 -4.246 -7.641 1 90.81 148 GLY B N 1
ATOM 7084 C CA . GLY B 1 148 ? 18.062 -5.27 -7.758 1 90.81 148 GLY B CA 1
ATOM 7085 C C . GLY B 1 148 ? 19.484 -4.727 -7.617 1 90.81 148 GLY B C 1
ATOM 7086 O O . GLY B 1 148 ? 20.453 -5.457 -7.809 1 90.81 148 GLY B O 1
ATOM 7087 N N . GLN B 1 149 ? 19.594 -3.475 -7.285 1 92.81 149 GLN B N 1
ATOM 7088 C CA . GLN B 1 149 ? 20.922 -2.854 -7.164 1 92.81 149 GLN B CA 1
ATOM 7089 C C . GLN B 1 149 ? 21.719 -3.49 -6.035 1 92.81 149 GLN B C 1
ATOM 7091 O O . GLN B 1 149 ? 22.875 -3.859 -6.227 1 92.81 149 GLN B O 1
ATOM 7096 N N . GLY B 1 150 ? 21.141 -3.578 -4.891 1 91.81 150 GLY B N 1
ATOM 7097 C CA . GLY B 1 150 ? 21.859 -4.141 -3.752 1 91.81 150 GLY B CA 1
ATOM 7098 C C . GLY B 1 150 ? 22.297 -5.574 -3.975 1 91.81 150 GLY B C 1
ATOM 7099 O O . GLY B 1 150 ? 23.422 -5.945 -3.609 1 91.81 150 GLY B O 1
ATOM 7100 N N . MET B 1 151 ? 21.516 -6.363 -4.57 1 93.88 151 MET B N 1
ATOM 7101 C CA . MET B 1 151 ? 21.844 -7.762 -4.828 1 93.88 151 MET B CA 1
ATOM 7102 C C . MET B 1 151 ? 22.953 -7.883 -5.859 1 93.88 151 MET B C 1
ATOM 7104 O O . MET B 1 151 ? 23.828 -8.742 -5.742 1 93.88 151 MET B O 1
ATOM 7108 N N . ALA B 1 152 ? 22.875 -7.055 -6.84 1 95.12 152 ALA B N 1
ATOM 7109 C CA . ALA B 1 152 ? 23.938 -7.055 -7.844 1 95.12 152 ALA B CA 1
ATOM 7110 C C . ALA B 1 152 ? 25.297 -6.789 -7.203 1 95.12 152 ALA B C 1
ATOM 7112 O O . ALA B 1 152 ? 26.281 -7.484 -7.492 1 95.12 152 ALA B O 1
ATOM 7113 N N . VAL B 1 153 ? 25.344 -5.789 -6.387 1 94.75 153 VAL B N 1
ATOM 7114 C CA . VAL B 1 153 ? 26.578 -5.426 -5.699 1 94.75 153 VAL B CA 1
ATOM 7115 C C . VAL B 1 153 ? 27.047 -6.586 -4.82 1 94.75 153 VAL B C 1
ATOM 7117 O O . VAL B 1 153 ? 28.219 -6.941 -4.82 1 94.75 153 VAL B O 1
ATOM 7120 N N . LEU B 1 154 ? 26.156 -7.129 -4.105 1 95.31 154 LEU B N 1
ATOM 7121 C CA . LEU B 1 154 ? 26.453 -8.227 -3.191 1 95.31 154 LEU B CA 1
ATOM 7122 C C . LEU B 1 154 ? 27.047 -9.414 -3.945 1 95.31 154 LEU B C 1
ATOM 7124 O O . LEU B 1 154 ? 28.078 -9.961 -3.547 1 95.31 154 LEU B O 1
ATOM 7128 N N . LEU B 1 155 ? 26.453 -9.805 -5.023 1 96.94 155 LEU B N 1
ATOM 7129 C CA . LEU B 1 155 ? 26.875 -10.984 -5.777 1 96.94 155 LEU B CA 1
ATOM 7130 C C . LEU B 1 155 ? 28.219 -10.719 -6.473 1 96.94 155 LEU B C 1
ATOM 7132 O O . LEU B 1 155 ? 29.047 -11.625 -6.594 1 96.94 155 LEU B O 1
ATOM 7136 N N . ARG B 1 156 ? 28.406 -9.516 -6.965 1 95.88 156 ARG B N 1
ATOM 7137 C CA . ARG B 1 156 ? 29.703 -9.18 -7.543 1 95.88 156 ARG B CA 1
ATOM 7138 C C . ARG B 1 156 ? 30.812 -9.305 -6.508 1 95.88 156 ARG B C 1
ATOM 7140 O O . ARG B 1 156 ? 31.891 -9.844 -6.797 1 95.88 156 ARG B O 1
ATOM 7147 N N . ASN B 1 157 ? 30.516 -8.836 -5.355 1 95 157 ASN B N 1
ATOM 7148 C CA . ASN B 1 157 ? 31.5 -8.922 -4.281 1 95 157 ASN B CA 1
ATOM 7149 C C . ASN B 1 157 ? 31.781 -10.367 -3.896 1 95 157 ASN B C 1
ATOM 7151 O O . ASN B 1 157 ? 32.938 -10.75 -3.709 1 95 157 ASN B O 1
ATOM 7155 N N . LEU B 1 158 ? 30.766 -11.102 -3.795 1 96.12 158 LEU B N 1
ATOM 7156 C CA . LEU B 1 158 ? 30.906 -12.484 -3.35 1 96.12 158 LEU B CA 1
ATOM 7157 C C . LEU B 1 158 ? 31.641 -13.32 -4.387 1 96.12 158 LEU B C 1
ATOM 7159 O O . LEU B 1 158 ? 32.312 -14.289 -4.039 1 96.12 158 LEU B O 1
ATOM 7163 N N . THR B 1 159 ? 31.562 -12.984 -5.641 1 95.88 159 THR B N 1
ATOM 7164 C CA . THR B 1 159 ? 32.219 -13.719 -6.711 1 95.88 159 THR B CA 1
ATOM 7165 C C . THR B 1 159 ? 33.562 -13.07 -7.059 1 95.88 159 THR B C 1
ATOM 7167 O O . THR B 1 159 ? 34.188 -13.406 -8.07 1 95.88 159 THR B O 1
ATOM 7170 N N . ASN B 1 160 ? 33.969 -12.055 -6.352 1 93.19 160 ASN B N 1
ATOM 7171 C CA . ASN B 1 160 ? 35.188 -11.289 -6.605 1 93.19 160 ASN B CA 1
ATOM 7172 C C . ASN B 1 160 ? 35.188 -10.68 -8.008 1 93.19 160 ASN B C 1
ATOM 7174 O O . ASN B 1 160 ? 36.219 -10.68 -8.688 1 93.19 160 ASN B O 1
ATOM 7178 N N . ASN B 1 161 ? 34 -10.367 -8.414 1 93.56 161 ASN B N 1
ATOM 7179 C CA . ASN B 1 161 ? 33.812 -9.719 -9.703 1 93.56 161 ASN B CA 1
ATOM 7180 C C . ASN B 1 161 ? 34.438 -10.523 -10.836 1 93.56 161 ASN B C 1
ATOM 7182 O O . ASN B 1 161 ? 35.156 -9.969 -11.68 1 93.56 161 ASN B O 1
ATOM 7186 N N . LEU B 1 162 ? 34.219 -11.781 -10.773 1 94.5 162 LEU B N 1
ATOM 7187 C CA . LEU B 1 162 ? 34.688 -12.641 -11.836 1 94.5 162 LEU B CA 1
ATOM 7188 C C . LEU B 1 162 ? 34.25 -12.117 -13.203 1 94.5 162 LEU B C 1
ATOM 7190 O O . LEU B 1 162 ? 33.062 -11.883 -13.43 1 94.5 162 LEU B O 1
ATOM 7194 N N . PRO B 1 163 ? 35.188 -11.914 -14.117 1 94.44 163 PRO B N 1
ATOM 7195 C CA . PRO B 1 163 ? 34.844 -11.453 -15.461 1 94.44 163 PRO B CA 1
ATOM 7196 C C . PRO B 1 163 ? 33.969 -12.445 -16.219 1 94.44 163 PRO B C 1
ATOM 7198 O O . PRO B 1 163 ? 34 -13.641 -15.914 1 94.44 163 PRO B O 1
ATOM 7201 N N . ALA B 1 164 ? 33.312 -11.898 -17.203 1 95.19 164 ALA B N 1
ATOM 7202 C CA . ALA B 1 164 ? 32.438 -12.758 -18.016 1 95.19 164 ALA B CA 1
ATOM 7203 C C . ALA B 1 164 ? 33.25 -13.82 -18.734 1 95.19 164 ALA B C 1
ATOM 7205 O O . ALA B 1 164 ? 34.375 -13.555 -19.188 1 95.19 164 ALA B O 1
ATOM 7206 N N . VAL B 1 165 ? 32.688 -15.016 -18.766 1 93.94 165 VAL B N 1
ATOM 7207 C CA . VAL B 1 165 ? 33.344 -16.125 -19.438 1 93.94 165 VAL B CA 1
ATOM 7208 C C . VAL B 1 165 ? 32.5 -16.578 -20.641 1 93.94 165 VAL B C 1
ATOM 7210 O O . VAL B 1 165 ? 31.281 -16.406 -20.641 1 93.94 165 VAL B O 1
ATOM 7213 N N . SER B 1 166 ? 33.125 -17.109 -21.625 1 92.94 166 SER B N 1
ATOM 7214 C CA . SER B 1 166 ? 32.406 -17.531 -22.828 1 92.94 166 SER B CA 1
ATOM 7215 C C . SER B 1 166 ? 31.547 -18.75 -22.562 1 92.94 166 SER B C 1
ATOM 7217 O O . SER B 1 166 ? 30.578 -19 -23.297 1 92.94 166 SER B O 1
ATOM 7219 N N . SER B 1 167 ? 31.938 -19.484 -21.562 1 95.69 167 SER B N 1
ATOM 7220 C CA . SER B 1 167 ? 31.156 -20.656 -21.141 1 95.69 167 SER B CA 1
ATOM 7221 C C . SER B 1 167 ? 31.422 -20.984 -19.672 1 95.69 167 SER B C 1
ATOM 7223 O O . SER B 1 167 ? 32.562 -20.906 -19.203 1 95.69 167 SER B O 1
ATOM 7225 N N . PHE B 1 168 ? 30.438 -21.422 -19.047 1 97.12 168 PHE B N 1
ATOM 7226 C CA . PHE B 1 168 ? 30.609 -21.812 -17.641 1 97.12 168 PHE B CA 1
ATOM 7227 C C . PHE B 1 168 ? 31.312 -23.172 -17.547 1 97.12 168 PHE B C 1
ATOM 7229 O O . PHE B 1 168 ? 31.625 -23.625 -16.453 1 97.12 168 PHE B O 1
ATOM 7236 N N . ASP B 1 169 ? 31.562 -23.781 -18.703 1 95.06 169 ASP B N 1
ATOM 7237 C CA . ASP B 1 169 ? 32.406 -24.969 -18.75 1 95.06 169 ASP B CA 1
ATOM 7238 C C . ASP B 1 169 ? 33.875 -24.641 -18.453 1 95.06 169 ASP B C 1
ATOM 7240 O O . ASP B 1 169 ? 34.656 -25.531 -18.172 1 95.06 169 ASP B O 1
ATOM 7244 N N . GLN B 1 170 ? 34.094 -23.375 -18.516 1 92.06 170 GLN B N 1
ATOM 7245 C CA . GLN B 1 170 ? 35.469 -22.938 -18.234 1 92.06 170 GLN B CA 1
ATOM 7246 C C . GLN B 1 170 ? 35.719 -22.844 -16.734 1 92.06 170 GLN B C 1
ATOM 7248 O O . GLN B 1 170 ? 36.844 -22.719 -16.297 1 92.06 170 GLN B O 1
ATOM 7253 N N . LEU B 1 171 ? 34.719 -22.875 -15.969 1 95.75 171 LEU B N 1
ATOM 7254 C CA . LEU B 1 171 ? 34.906 -22.922 -14.516 1 95.75 171 LEU B CA 1
ATOM 7255 C C . LEU B 1 171 ? 35.531 -24.234 -14.078 1 95.75 171 LEU B C 1
ATOM 7257 O O . LEU B 1 171 ? 35.531 -25.219 -14.828 1 95.75 171 LEU B O 1
ATOM 7261 N N . PRO B 1 172 ? 36.156 -24.219 -12.93 1 95.75 172 PRO B N 1
ATOM 7262 C CA . PRO B 1 172 ? 36.781 -25.469 -12.453 1 95.75 172 PRO B CA 1
ATOM 7263 C C . PRO B 1 172 ? 35.812 -26.656 -12.484 1 95.75 172 PRO B C 1
ATOM 7265 O O . PRO B 1 172 ? 36.219 -27.781 -12.781 1 95.75 172 PRO B O 1
ATOM 7268 N N . ILE B 1 173 ? 34.594 -26.422 -12.156 1 97 173 ILE B N 1
ATOM 7269 C CA . ILE B 1 173 ? 33.531 -27.406 -12.336 1 97 173 ILE B CA 1
ATOM 7270 C C . ILE B 1 173 ? 32.469 -26.844 -13.289 1 97 173 ILE B C 1
ATOM 7272 O O . ILE B 1 173 ? 31.969 -25.75 -13.086 1 97 173 ILE B O 1
ATOM 7276 N N . PRO B 1 174 ? 32.125 -27.625 -14.406 1 97.19 174 PRO B N 1
ATOM 7277 C CA . PRO B 1 174 ? 31.047 -27.156 -15.289 1 97.19 174 PRO B CA 1
ATOM 7278 C C . PRO B 1 174 ? 29.75 -26.844 -14.539 1 97.19 174 PRO B C 1
ATOM 7280 O O . PRO B 1 174 ? 29.375 -27.578 -13.633 1 97.19 174 PRO B O 1
ATOM 7283 N N . TYR B 1 175 ? 29.141 -25.781 -15.016 1 97.75 175 TYR B N 1
ATOM 7284 C CA . TYR B 1 175 ? 28.047 -25.219 -14.219 1 97.75 175 TYR B CA 1
ATOM 7285 C C . TYR B 1 175 ? 26.938 -24.672 -15.117 1 97.75 175 TYR B C 1
ATOM 7287 O O . TYR B 1 175 ? 27.203 -24.219 -16.234 1 97.75 175 TYR B O 1
ATOM 7295 N N . ARG B 1 176 ? 25.656 -24.875 -14.672 1 98.81 176 ARG B N 1
ATOM 7296 C CA . ARG B 1 176 ? 24.5 -24.203 -15.281 1 98.81 176 ARG B CA 1
ATOM 7297 C C . ARG B 1 176 ? 23.609 -23.578 -14.219 1 98.81 176 ARG B C 1
ATOM 7299 O O . ARG B 1 176 ? 23.375 -24.172 -13.164 1 98.81 176 ARG B O 1
ATOM 7306 N N . SER B 1 177 ? 23.172 -22.375 -14.508 1 98.38 177 SER B N 1
ATOM 7307 C CA . SER B 1 177 ? 22.172 -21.672 -13.711 1 98.38 177 SER B CA 1
ATOM 7308 C C . SER B 1 177 ? 20.812 -21.656 -14.43 1 98.38 177 SER B C 1
ATOM 7310 O O . SER B 1 177 ? 20.75 -21.453 -15.641 1 98.38 177 SER B O 1
ATOM 7312 N N . VAL B 1 178 ? 19.781 -21.906 -13.648 1 98.75 178 VAL B N 1
ATOM 7313 C CA . VAL B 1 178 ? 18.469 -21.969 -14.289 1 98.75 178 VAL B CA 1
ATOM 7314 C C . VAL B 1 178 ? 17.609 -20.781 -13.836 1 98.75 178 VAL B C 1
ATOM 7316 O O . VAL B 1 178 ? 17.516 -20.516 -12.633 1 98.75 178 VAL B O 1
ATOM 7319 N N . ALA B 1 179 ? 17.062 -20.062 -14.766 1 98.62 179 ALA B N 1
ATOM 7320 C CA . ALA B 1 179 ? 16.109 -18.969 -14.555 1 98.62 179 ALA B CA 1
ATOM 7321 C C . ALA B 1 179 ? 14.812 -19.219 -15.32 1 98.62 179 ALA B C 1
ATOM 7323 O O . ALA B 1 179 ? 14.625 -20.281 -15.906 1 98.62 179 ALA B O 1
ATOM 7324 N N . THR B 1 180 ? 13.859 -18.328 -15.125 1 98.06 180 THR B N 1
ATOM 7325 C CA . THR B 1 180 ? 12.602 -18.391 -15.852 1 98.06 180 THR B CA 1
ATOM 7326 C C . THR B 1 180 ? 12.484 -17.219 -16.828 1 98.06 180 THR B C 1
ATOM 7328 O O . THR B 1 180 ? 12.562 -16.062 -16.422 1 98.06 180 THR B O 1
ATOM 7331 N N . ASP B 1 181 ? 12.375 -17.516 -18.125 1 97.75 181 ASP B N 1
ATOM 7332 C CA . ASP B 1 181 ? 11.898 -16.484 -19.047 1 97.75 181 ASP B CA 1
ATOM 7333 C C . ASP B 1 181 ? 10.43 -16.156 -18.781 1 97.75 181 ASP B C 1
ATOM 7335 O O . ASP B 1 181 ? 9.531 -16.891 -19.188 1 97.75 181 ASP B O 1
ATOM 7339 N N . ILE B 1 182 ? 10.211 -15.039 -18.234 1 97 182 ILE B N 1
ATOM 7340 C CA . ILE B 1 182 ? 8.898 -14.758 -17.656 1 97 182 ILE B CA 1
ATOM 7341 C C . ILE B 1 182 ? 7.906 -14.445 -18.781 1 97 182 ILE B C 1
ATOM 7343 O O . ILE B 1 182 ? 6.695 -14.609 -18.609 1 97 182 ILE B O 1
ATOM 7347 N N . ALA B 1 183 ? 8.406 -13.984 -19.922 1 96 183 ALA B N 1
ATOM 7348 C CA . ALA B 1 183 ? 7.516 -13.695 -21.031 1 96 183 ALA B CA 1
ATOM 7349 C C . ALA B 1 183 ? 6.82 -14.961 -21.531 1 96 183 ALA B C 1
ATOM 7351 O O . ALA B 1 183 ? 5.648 -14.93 -21.891 1 96 183 ALA B O 1
ATOM 7352 N N . ASN B 1 184 ? 7.504 -16.094 -21.453 1 95.25 184 ASN B N 1
ATOM 7353 C CA . ASN B 1 184 ? 6.965 -17.359 -21.922 1 95.25 184 ASN B CA 1
ATOM 7354 C C . ASN B 1 184 ? 6.781 -18.344 -20.781 1 95.25 184 ASN B C 1
ATOM 7356 O O . ASN B 1 184 ? 6.285 -19.453 -20.984 1 95.25 184 ASN B O 1
ATOM 7360 N N . VAL B 1 185 ? 7.172 -17.938 -19.672 1 95.5 185 VAL B N 1
ATOM 7361 C CA . VAL B 1 185 ? 7.148 -18.781 -18.469 1 95.5 185 VAL B CA 1
ATOM 7362 C C . VAL B 1 185 ? 7.785 -20.125 -18.766 1 95.5 185 VAL B C 1
ATOM 7364 O O . VAL B 1 185 ? 7.168 -21.172 -18.547 1 95.5 185 VAL B O 1
ATOM 7367 N N . ALA B 1 186 ? 8.984 -20.094 -19.25 1 96.69 186 ALA B N 1
ATOM 7368 C CA . ALA B 1 186 ? 9.75 -21.281 -19.625 1 96.69 186 ALA B CA 1
ATOM 7369 C C . ALA B 1 186 ? 11.148 -21.25 -19.016 1 96.69 186 ALA B C 1
ATOM 7371 O O . ALA B 1 186 ? 11.703 -20.172 -18.781 1 96.69 186 ALA B O 1
ATOM 7372 N N . PRO B 1 187 ? 11.688 -22.453 -18.719 1 97.69 187 PRO B N 1
ATOM 7373 C CA . PRO B 1 187 ? 13.055 -22.469 -18.188 1 97.69 187 PRO B CA 1
ATOM 7374 C C . PRO B 1 187 ? 14.07 -21.859 -19.141 1 97.69 187 PRO B C 1
ATOM 7376 O O . PRO B 1 187 ? 13.969 -22.031 -20.359 1 97.69 187 PRO B O 1
ATOM 7379 N N . TYR B 1 188 ? 14.922 -21.125 -18.625 1 98.31 188 TYR B N 1
ATOM 7380 C CA . TYR B 1 188 ? 16.062 -20.578 -19.344 1 98.31 188 TYR B CA 1
ATOM 7381 C C . TYR B 1 188 ? 17.375 -20.953 -18.672 1 98.31 188 TYR B C 1
ATOM 7383 O O . TYR B 1 188 ? 17.609 -20.578 -17.516 1 98.31 188 TYR B O 1
ATOM 7391 N N . VAL B 1 189 ? 18.203 -21.734 -19.328 1 98.75 189 VAL B N 1
ATOM 7392 C CA . VAL B 1 189 ? 19.469 -22.234 -18.781 1 98.75 189 VAL B CA 1
ATOM 7393 C C . VAL B 1 189 ? 20.594 -21.266 -19.156 1 98.75 189 VAL B C 1
ATOM 7395 O O . VAL B 1 189 ? 20.859 -21.047 -20.328 1 98.75 189 VAL B O 1
ATOM 7398 N N . ILE B 1 190 ? 21.172 -20.688 -18.188 1 98.5 190 ILE B N 1
ATOM 7399 C CA . ILE B 1 190 ? 22.297 -19.781 -18.406 1 98.5 190 ILE B CA 1
ATOM 7400 C C . ILE B 1 190 ? 23.609 -20.547 -18.328 1 98.5 190 ILE B C 1
ATOM 7402 O O . ILE B 1 190 ? 23.938 -21.141 -17.312 1 98.5 190 ILE B O 1
ATOM 7406 N N . SER B 1 191 ? 24.406 -20.469 -19.406 1 98.06 191 SER B N 1
ATOM 7407 C CA . SER B 1 191 ? 25.594 -21.312 -19.516 1 98.06 191 SER B CA 1
ATOM 7408 C C . SER B 1 191 ? 26.844 -20.484 -19.766 1 98.06 191 SER B C 1
ATOM 7410 O O . SER B 1 191 ? 27.938 -21.031 -19.969 1 98.06 191 SER B O 1
ATOM 7412 N N . SER B 1 192 ? 26.641 -19.156 -19.797 1 96.94 192 SER B N 1
ATOM 7413 C CA . SER B 1 192 ? 27.797 -18.312 -20.062 1 96.94 192 SER B CA 1
ATOM 7414 C C . SER B 1 192 ? 27.562 -16.891 -19.578 1 96.94 192 SER B C 1
ATOM 7416 O O . SER B 1 192 ? 26.469 -16.562 -19.094 1 96.94 192 SER B O 1
ATOM 7418 N N . GLY B 1 193 ? 28.641 -16.141 -19.703 1 95.88 193 GLY B N 1
ATOM 7419 C CA . GLY B 1 193 ? 28.547 -14.727 -19.359 1 95.88 193 GLY B CA 1
ATOM 7420 C C . GLY B 1 193 ? 29.047 -14.398 -17.969 1 95.88 193 GLY B C 1
ATOM 7421 O O . GLY B 1 193 ? 30.062 -14.953 -17.531 1 95.88 193 GLY B O 1
ATOM 7422 N N . HIS B 1 194 ? 28.406 -13.383 -17.438 1 96.56 194 HIS B N 1
ATOM 7423 C CA . HIS B 1 194 ? 28.781 -12.883 -16.125 1 96.56 194 HIS B CA 1
ATOM 7424 C C . HIS B 1 194 ? 28.094 -13.695 -15.016 1 96.56 194 HIS B C 1
ATOM 7426 O O . HIS B 1 194 ? 26.875 -13.688 -14.906 1 96.56 194 HIS B O 1
ATOM 7432 N N . LEU B 1 195 ? 28.906 -14.391 -14.234 1 97.38 195 LEU B N 1
ATOM 7433 C CA . LEU B 1 195 ? 28.406 -15.359 -13.266 1 97.38 195 LEU B CA 1
ATOM 7434 C C . LEU B 1 195 ? 27.469 -14.695 -12.266 1 97.38 195 LEU B C 1
ATOM 7436 O O . LEU B 1 195 ? 26.406 -15.219 -11.961 1 97.38 195 LEU B O 1
ATOM 7440 N N . ALA B 1 196 ? 27.859 -13.5 -11.758 1 97.25 196 ALA B N 1
ATOM 7441 C CA . ALA B 1 196 ? 27.031 -12.789 -10.789 1 97.25 196 ALA B CA 1
ATOM 7442 C C . ALA B 1 196 ? 25.672 -12.461 -11.367 1 97.25 196 ALA B C 1
ATOM 7444 O O . ALA B 1 196 ? 24.656 -12.586 -10.688 1 97.25 196 ALA B O 1
ATOM 7445 N N . THR B 1 197 ? 25.625 -12.086 -12.586 1 97.5 197 THR B N 1
ATOM 7446 C CA . THR B 1 197 ? 24.359 -11.766 -13.25 1 97.5 197 THR B CA 1
ATOM 7447 C C . THR B 1 197 ? 23.516 -13.031 -13.438 1 97.5 197 THR B C 1
ATOM 7449 O O . THR B 1 197 ? 22.297 -12.992 -13.289 1 97.5 197 THR B O 1
ATOM 7452 N N . ALA B 1 198 ? 24.188 -14.109 -13.805 1 98.19 198 ALA B N 1
ATOM 7453 C CA . ALA B 1 198 ? 23.5 -15.383 -13.945 1 98.19 198 ALA B CA 1
ATOM 7454 C C . ALA B 1 198 ? 22.844 -15.797 -12.625 1 98.19 198 ALA B C 1
ATOM 7456 O O . ALA B 1 198 ? 21.688 -16.219 -12.602 1 98.19 198 ALA B O 1
ATOM 7457 N N . MET B 1 199 ? 23.609 -15.688 -11.586 1 98.12 199 MET B N 1
ATOM 7458 C CA . MET B 1 199 ? 23.094 -15.992 -10.258 1 98.12 199 MET B CA 1
ATOM 7459 C C . MET B 1 199 ? 21.906 -15.086 -9.922 1 98.12 199 MET B C 1
ATOM 7461 O O . MET B 1 199 ? 20.875 -15.562 -9.43 1 98.12 199 MET B O 1
ATOM 7465 N N . GLN B 1 200 ? 22.016 -13.82 -10.195 1 97.25 200 GLN B N 1
ATOM 7466 C CA . GLN B 1 200 ? 20.953 -12.867 -9.875 1 97.25 200 GLN B CA 1
ATOM 7467 C C . GLN B 1 200 ? 19.672 -13.195 -10.633 1 97.25 200 GLN B C 1
ATOM 7469 O O . GLN B 1 200 ? 18.578 -13.148 -10.07 1 97.25 200 GLN B O 1
ATOM 7474 N N . ALA B 1 201 ? 19.875 -13.469 -11.922 1 97.94 201 ALA B N 1
ATOM 7475 C CA . ALA B 1 201 ? 18.719 -13.82 -12.742 1 97.94 201 ALA B CA 1
ATOM 7476 C C . ALA B 1 201 ? 17.969 -15.016 -12.156 1 97.94 201 ALA B C 1
ATOM 7478 O O . ALA B 1 201 ? 16.734 -15 -12.062 1 97.94 201 ALA B O 1
ATOM 7479 N N . SER B 1 202 ? 18.703 -15.938 -11.703 1 98.31 202 SER B N 1
ATOM 7480 C CA . SER B 1 202 ? 18.141 -17.172 -11.164 1 98.31 202 SER B CA 1
ATOM 7481 C C . SER B 1 202 ? 17.531 -16.938 -9.781 1 98.31 202 SER B C 1
ATOM 7483 O O . SER B 1 202 ? 16.703 -17.734 -9.32 1 98.31 202 SER B O 1
ATOM 7485 N N . MET B 1 203 ? 17.891 -15.844 -9.18 1 96.31 203 MET B N 1
ATOM 7486 C CA . MET B 1 203 ? 17.469 -15.578 -7.809 1 96.31 203 MET B CA 1
ATOM 7487 C C . MET B 1 203 ? 16.391 -14.508 -7.766 1 96.31 203 MET B C 1
ATOM 7489 O O . MET B 1 203 ? 15.875 -14.18 -6.695 1 96.31 203 MET B O 1
ATOM 7493 N N . THR B 1 204 ? 16.047 -13.961 -8.852 1 95.06 204 THR B N 1
ATOM 7494 C CA . THR B 1 204 ? 15.086 -12.867 -8.914 1 95.06 204 THR B CA 1
ATOM 7495 C C . THR B 1 204 ? 13.672 -13.383 -8.641 1 95.06 204 THR B C 1
ATOM 7497 O O . THR B 1 204 ? 12.984 -13.844 -9.555 1 95.06 204 THR B O 1
ATOM 7500 N N . VAL B 1 205 ? 13.258 -13.203 -7.402 1 91 205 VAL B N 1
ATOM 7501 C CA . VAL B 1 205 ? 11.961 -13.703 -6.977 1 91 205 VAL B CA 1
ATOM 7502 C C . VAL B 1 205 ? 10.852 -12.961 -7.723 1 91 205 VAL B C 1
ATOM 7504 O O . VAL B 1 205 ? 10.773 -11.727 -7.664 1 91 205 VAL B O 1
ATOM 7507 N N . PRO B 1 206 ? 10.008 -13.68 -8.398 1 89.94 206 PRO B N 1
ATOM 7508 C CA . PRO B 1 206 ? 8.938 -13.016 -9.148 1 89.94 206 PRO B CA 1
ATOM 7509 C C . PRO B 1 206 ? 8.039 -12.156 -8.258 1 89.94 206 PRO B C 1
ATOM 7511 O O . PRO B 1 206 ? 7.641 -12.586 -7.176 1 89.94 206 PRO B O 1
ATOM 7514 N N . GLY B 1 207 ? 7.742 -10.992 -8.773 1 83.81 207 GLY B N 1
ATOM 7515 C CA . GLY B 1 207 ? 6.82 -10.109 -8.07 1 83.81 207 GLY B CA 1
ATOM 7516 C C . GLY B 1 207 ? 7.492 -9.273 -6.996 1 83.81 207 GLY B C 1
ATOM 7517 O O . GLY B 1 207 ? 6.918 -8.289 -6.516 1 83.81 207 GLY B O 1
ATOM 7518 N N . ALA B 1 208 ? 8.648 -9.594 -6.617 1 83.12 208 ALA B N 1
ATOM 7519 C CA . ALA B 1 208 ? 9.359 -8.836 -5.586 1 83.12 208 ALA B CA 1
ATOM 7520 C C . ALA B 1 208 ? 10.5 -8.016 -6.195 1 83.12 208 ALA B C 1
ATOM 7522 O O . ALA B 1 208 ? 10.695 -6.855 -5.828 1 83.12 208 ALA B O 1
ATOM 7523 N N . LEU B 1 209 ? 11.148 -8.672 -7.062 1 84.94 209 LEU B N 1
ATOM 7524 C CA . LEU B 1 209 ? 12.312 -8.039 -7.664 1 84.94 209 LEU B CA 1
ATOM 7525 C C . LEU B 1 209 ? 12.078 -7.758 -9.141 1 84.94 209 LEU B C 1
ATOM 7527 O O . LEU B 1 209 ? 11.352 -8.5 -9.812 1 84.94 209 LEU B O 1
ATOM 7531 N N . LYS B 1 210 ? 12.711 -6.75 -9.602 1 89.5 210 LYS B N 1
ATOM 7532 C CA . LYS B 1 210 ? 12.656 -6.457 -11.031 1 89.5 210 LYS B CA 1
ATOM 7533 C C . LYS B 1 210 ? 13.352 -7.551 -11.844 1 89.5 210 LYS B C 1
ATOM 7535 O O . LYS B 1 210 ? 14.445 -7.996 -11.484 1 89.5 210 LYS B O 1
ATOM 7540 N N . PRO B 1 211 ? 12.75 -7.973 -12.922 1 94.44 211 PRO B N 1
ATOM 7541 C CA . PRO B 1 211 ? 13.375 -9 -13.75 1 94.44 211 PRO B CA 1
ATOM 7542 C C . PRO B 1 211 ? 14.734 -8.562 -14.305 1 94.44 211 PRO B C 1
ATOM 7544 O O . PRO B 1 211 ? 14.953 -7.375 -14.547 1 94.44 211 PRO B O 1
ATOM 7547 N N . VAL B 1 212 ? 15.547 -9.508 -14.469 1 94.81 212 VAL B N 1
ATOM 7548 C CA . VAL B 1 212 ? 16.859 -9.258 -15.055 1 94.81 212 VAL B CA 1
ATOM 7549 C C . VAL B 1 212 ? 16.781 -9.406 -16.578 1 94.81 212 VAL B C 1
ATOM 7551 O O . VAL B 1 212 ? 16.25 -10.391 -17.078 1 94.81 212 VAL B O 1
ATOM 7554 N N . LYS B 1 213 ? 17.25 -8.422 -17.266 1 93.31 213 LYS B N 1
ATOM 7555 C CA . LYS B 1 213 ? 17.328 -8.5 -18.719 1 93.31 213 LYS B CA 1
ATOM 7556 C C . LYS B 1 213 ? 18.625 -9.148 -19.172 1 93.31 213 LYS B C 1
ATOM 7558 O O . LYS B 1 213 ? 19.719 -8.633 -18.891 1 93.31 213 LYS B O 1
ATOM 7563 N N . LEU B 1 214 ? 18.547 -10.273 -19.828 1 95.06 214 LEU B N 1
ATOM 7564 C CA . LEU B 1 214 ? 19.703 -11.008 -20.328 1 95.06 214 LEU B CA 1
ATOM 7565 C C . LEU B 1 214 ? 19.406 -11.648 -21.672 1 95.06 214 LEU B C 1
ATOM 7567 O O . LEU B 1 214 ? 18.453 -12.422 -21.797 1 95.06 214 LEU B O 1
ATOM 7571 N N . ASN B 1 215 ? 20.188 -11.297 -22.672 1 94 215 ASN B N 1
ATOM 7572 C CA . ASN B 1 215 ? 20.062 -11.859 -24.016 1 94 215 ASN B CA 1
ATOM 7573 C C . ASN B 1 215 ? 18.656 -11.672 -24.578 1 94 215 ASN B C 1
ATOM 7575 O O . ASN B 1 215 ? 18.062 -12.617 -25.078 1 94 215 ASN B O 1
ATOM 7579 N N . GLY B 1 216 ? 18.109 -10.586 -24.297 1 92.44 216 GLY B N 1
ATOM 7580 C CA . GLY B 1 216 ? 16.812 -10.227 -24.844 1 92.44 216 GLY B CA 1
ATOM 7581 C C . GLY B 1 216 ? 15.648 -10.812 -24.078 1 92.44 216 GLY B C 1
ATOM 7582 O O . GLY B 1 216 ? 14.484 -10.656 -24.469 1 92.44 216 GLY B O 1
ATOM 7583 N N . LYS B 1 217 ? 15.977 -11.461 -23.016 1 95.75 217 LYS B N 1
ATOM 7584 C CA . LYS B 1 217 ? 14.938 -12.094 -22.219 1 95.75 217 LYS B CA 1
ATOM 7585 C C . LYS B 1 217 ? 14.789 -11.391 -20.859 1 95.75 217 LYS B C 1
ATOM 7587 O O . LYS B 1 217 ? 15.734 -10.773 -20.375 1 95.75 217 LYS B O 1
ATOM 7592 N N . LEU B 1 218 ? 13.578 -11.422 -20.375 1 96 218 LEU B N 1
ATOM 7593 C CA . LEU B 1 218 ? 13.32 -11.016 -19 1 96 218 LEU B CA 1
ATOM 7594 C C . LEU B 1 218 ? 13.289 -12.227 -18.062 1 96 218 LEU B C 1
ATOM 7596 O O . LEU B 1 218 ? 12.406 -13.078 -18.188 1 96 218 LEU B O 1
ATOM 7600 N N . LEU B 1 219 ? 14.25 -12.242 -17.203 1 97.25 219 LEU B N 1
ATOM 7601 C CA . LEU B 1 219 ? 14.453 -13.453 -16.406 1 97.25 219 LEU B CA 1
ATOM 7602 C C . LEU B 1 219 ? 14.086 -13.211 -14.945 1 97.25 219 LEU B C 1
ATOM 7604 O O . LEU B 1 219 ? 14.375 -12.148 -14.398 1 97.25 219 LEU B O 1
ATOM 7608 N N . VAL B 1 220 ? 13.367 -14.156 -14.414 1 96.62 220 VAL B N 1
ATOM 7609 C CA . VAL B 1 220 ? 13.086 -14.211 -12.984 1 96.62 220 VAL B CA 1
ATOM 7610 C C . VAL B 1 220 ? 13.539 -15.562 -12.422 1 96.62 220 VAL B C 1
ATOM 7612 O O . VAL B 1 220 ? 14.188 -16.344 -13.117 1 96.62 220 VAL B O 1
ATOM 7615 N N . ASP B 1 221 ? 13.297 -15.742 -11.156 1 97.31 221 ASP B N 1
ATOM 7616 C CA . ASP B 1 221 ? 13.742 -16.953 -10.469 1 97.31 221 ASP B CA 1
ATOM 7617 C C . ASP B 1 221 ? 13.273 -18.203 -11.211 1 97.31 221 ASP B C 1
ATOM 7619 O O . ASP B 1 221 ? 12.125 -18.281 -11.656 1 97.31 221 ASP B O 1
ATOM 7623 N N . GLY B 1 222 ? 14.18 -19.234 -11.266 1 97.94 222 GLY B N 1
ATOM 7624 C CA . GLY B 1 222 ? 13.891 -20.438 -12.008 1 97.94 222 GLY B CA 1
ATOM 7625 C C . GLY B 1 222 ? 12.984 -21.406 -11.266 1 97.94 222 GLY B C 1
ATOM 7626 O O . GLY B 1 222 ? 12.516 -22.391 -11.828 1 97.94 222 GLY B O 1
ATOM 7627 N N . GLY B 1 223 ? 12.648 -21.125 -10.094 1 96.06 223 GLY B N 1
ATOM 7628 C CA . GLY B 1 223 ? 11.945 -22.047 -9.219 1 96.06 223 GLY B CA 1
ATOM 7629 C C . GLY B 1 223 ? 10.57 -22.438 -9.742 1 96.06 223 GLY B C 1
ATOM 7630 O O . GLY B 1 223 ? 10.164 -23.594 -9.625 1 96.06 223 GLY B O 1
ATOM 7631 N N . VAL B 1 224 ? 9.945 -21.609 -10.422 1 92.94 224 VAL B N 1
ATOM 7632 C CA . VAL B 1 224 ? 8.555 -21.844 -10.797 1 92.94 224 VAL B CA 1
ATOM 7633 C C . VAL B 1 224 ? 8.492 -22.797 -11.984 1 92.94 224 VAL B C 1
ATOM 7635 O O . VAL B 1 224 ? 7.457 -23.422 -12.227 1 92.94 224 VAL B O 1
ATOM 7638 N N . VAL B 1 225 ? 9.633 -22.938 -12.703 1 96.25 225 VAL B N 1
ATOM 7639 C CA . VAL B 1 225 ? 9.586 -23.766 -13.898 1 96.25 225 VAL B CA 1
ATOM 7640 C C . VAL B 1 225 ? 10.539 -24.953 -13.742 1 96.25 225 VAL B C 1
ATOM 7642 O O . VAL B 1 225 ? 10.352 -26 -14.375 1 96.25 225 VAL B O 1
ATOM 7645 N N . ASN B 1 226 ? 11.609 -24.797 -13.023 1 98.31 226 ASN B N 1
ATOM 7646 C CA . ASN B 1 226 ? 12.609 -25.844 -12.805 1 98.31 226 ASN B CA 1
ATOM 7647 C C . ASN B 1 226 ? 13.438 -25.578 -11.547 1 98.31 226 ASN B C 1
ATOM 7649 O O . ASN B 1 226 ? 14.562 -25.094 -11.641 1 98.31 226 ASN B O 1
ATOM 7653 N N . ASN B 1 227 ? 12.945 -26.094 -10.391 1 98.25 227 ASN B N 1
ATOM 7654 C CA . ASN B 1 227 ? 13.578 -25.734 -9.133 1 98.25 227 ASN B CA 1
ATOM 7655 C C . ASN B 1 227 ? 14.711 -26.688 -8.773 1 98.25 227 ASN B C 1
ATOM 7657 O O . ASN B 1 227 ? 15.5 -26.406 -7.871 1 98.25 227 ASN B O 1
ATOM 7661 N N . MET B 1 228 ? 14.797 -27.797 -9.398 1 98.5 228 MET B N 1
ATOM 7662 C CA . MET B 1 228 ? 15.828 -28.812 -9.18 1 98.5 228 MET B CA 1
ATOM 7663 C C . MET B 1 228 ? 16.281 -29.438 -10.5 1 98.5 228 MET B C 1
ATOM 7665 O O . MET B 1 228 ? 15.93 -30.578 -10.805 1 98.5 228 MET B O 1
ATOM 7669 N N . PRO B 1 229 ? 17.109 -28.797 -11.227 1 98.62 229 PRO B N 1
ATOM 7670 C CA . PRO B 1 229 ? 17.344 -29.062 -12.648 1 98.62 229 PRO B CA 1
ATOM 7671 C C . PRO B 1 229 ? 18.156 -30.344 -12.883 1 98.62 229 PRO B C 1
ATOM 7673 O O . PRO B 1 229 ? 19.266 -30.281 -13.391 1 98.62 229 PRO B O 1
ATOM 7676 N N . VAL B 1 230 ? 17.547 -31.469 -12.664 1 98.69 230 VAL B N 1
ATOM 7677 C CA . VAL B 1 230 ? 18.094 -32.812 -12.875 1 98.69 230 VAL B CA 1
ATOM 7678 C C . VAL B 1 230 ? 18.328 -33.031 -14.367 1 98.69 230 VAL B C 1
ATOM 7680 O O . VAL B 1 230 ? 19.391 -33.531 -14.766 1 98.69 230 VAL B O 1
ATOM 7683 N N . ASP B 1 231 ? 17.406 -32.594 -15.18 1 98.38 231 ASP B N 1
ATOM 7684 C CA . ASP B 1 231 ? 17.469 -32.781 -16.625 1 98.38 231 ASP B CA 1
ATOM 7685 C C . ASP B 1 231 ? 18.703 -32.094 -17.219 1 98.38 231 ASP B C 1
ATOM 7687 O O . ASP B 1 231 ? 19.375 -32.656 -18.094 1 98.38 231 ASP B O 1
ATOM 7691 N N . ILE B 1 232 ? 19.047 -31 -16.672 1 98.44 232 ILE B N 1
ATOM 7692 C CA . ILE B 1 232 ? 20.172 -30.219 -17.188 1 98.44 232 ILE B CA 1
ATOM 7693 C C . ILE B 1 232 ? 21.484 -30.891 -16.797 1 98.44 232 ILE B C 1
ATOM 7695 O O . ILE B 1 232 ? 22.438 -30.938 -17.578 1 98.44 232 ILE B O 1
ATOM 7699 N N . ALA B 1 233 ? 21.578 -31.406 -15.602 1 98.44 233 ALA B N 1
ATOM 7700 C CA . ALA B 1 233 ? 22.75 -32.156 -15.18 1 98.44 233 ALA B CA 1
ATOM 7701 C C . ALA B 1 233 ? 22.969 -33.375 -16.047 1 98.44 233 ALA B C 1
ATOM 7703 O O . ALA B 1 233 ? 24.109 -33.719 -16.391 1 98.44 233 ALA B O 1
ATOM 7704 N N . GLN B 1 234 ? 21.906 -34.031 -16.344 1 97.94 234 GLN B N 1
ATOM 7705 C CA . GLN B 1 234 ? 21.969 -35.188 -17.234 1 97.94 234 GLN B CA 1
ATOM 7706 C C . GLN B 1 234 ? 22.484 -34.812 -18.609 1 97.94 234 GLN B C 1
ATOM 7708 O O . GLN B 1 234 ? 23.344 -35.5 -19.188 1 97.94 234 GLN B O 1
ATOM 7713 N N . LYS B 1 235 ? 22.016 -33.719 -19.078 1 96.88 235 LYS B N 1
ATOM 7714 C CA . LYS B 1 235 ? 22.453 -33.219 -20.391 1 96.88 235 LYS B CA 1
ATOM 7715 C C . LYS B 1 235 ? 23.938 -32.844 -20.375 1 96.88 235 LYS B C 1
ATOM 7717 O O . LYS B 1 235 ? 24.594 -32.938 -21.406 1 96.88 235 LYS B O 1
ATOM 7722 N N . LEU B 1 236 ? 24.422 -32.469 -19.172 1 96.06 236 LEU B N 1
ATOM 7723 C CA . LEU B 1 236 ? 25.828 -32.125 -19.031 1 96.06 236 LEU B CA 1
ATOM 7724 C C . LEU B 1 236 ? 26.688 -33.375 -18.922 1 96.06 236 LEU B C 1
ATOM 7726 O O . LEU B 1 236 ? 27.922 -33.281 -18.828 1 96.06 236 LEU B O 1
ATOM 7730 N N . GLY B 1 237 ? 26.094 -34.5 -18.859 1 94.44 237 GLY B N 1
ATOM 7731 C CA . GLY B 1 237 ? 26.828 -35.75 -18.938 1 94.44 237 GLY B CA 1
ATOM 7732 C C . GLY B 1 237 ? 27 -36.438 -17.594 1 94.44 237 GLY B C 1
ATOM 7733 O O . GLY B 1 237 ? 27.828 -37.344 -17.453 1 94.44 237 GLY B O 1
ATOM 7734 N N . ALA B 1 238 ? 26.25 -36.094 -16.609 1 96.75 238 ALA B N 1
ATOM 7735 C CA . ALA B 1 238 ? 26.312 -36.781 -15.32 1 96.75 238 ALA B CA 1
ATOM 7736 C C . ALA B 1 238 ? 25.859 -38.219 -15.438 1 96.75 238 ALA B C 1
ATOM 7738 O O . ALA B 1 238 ? 24.812 -38.5 -16.047 1 96.75 238 ALA B O 1
ATOM 7739 N N . ASP B 1 239 ? 26.641 -39.125 -14.859 1 96.12 239 ASP B N 1
ATOM 7740 C CA . ASP B 1 239 ? 26.266 -40.531 -14.82 1 96.12 239 ASP B CA 1
ATOM 7741 C C . ASP B 1 239 ? 25.359 -40.812 -13.617 1 96.12 239 ASP B C 1
ATOM 7743 O O . ASP B 1 239 ? 24.484 -41.688 -13.688 1 96.12 239 ASP B O 1
ATOM 7747 N N . VAL B 1 240 ? 25.656 -40.156 -12.555 1 97.38 240 VAL B N 1
ATOM 7748 C CA . VAL B 1 240 ? 24.875 -40.25 -11.328 1 97.38 240 VAL B CA 1
ATOM 7749 C C . VAL B 1 240 ? 24.594 -38.844 -10.789 1 97.38 240 VAL B C 1
ATOM 7751 O O . VAL B 1 240 ? 25.406 -37.938 -10.953 1 97.38 240 VAL B O 1
ATOM 7754 N N . ILE B 1 241 ? 23.438 -38.75 -10.195 1 98.56 241 ILE B N 1
ATOM 7755 C CA . ILE B 1 241 ? 23 -37.438 -9.727 1 98.56 241 ILE B CA 1
ATOM 7756 C C . ILE B 1 241 ? 22.812 -37.469 -8.219 1 98.56 241 ILE B C 1
ATOM 7758 O O . ILE B 1 241 ? 22.25 -38.438 -7.668 1 98.56 241 ILE B O 1
ATOM 7762 N N . ILE B 1 242 ? 23.375 -36.562 -7.539 1 98.75 242 ILE B N 1
ATOM 7763 C CA . ILE B 1 242 ? 23.031 -36.219 -6.168 1 98.75 242 ILE B CA 1
ATOM 7764 C C . ILE B 1 242 ? 22.188 -34.938 -6.156 1 98.75 242 ILE B C 1
ATOM 7766 O O . ILE B 1 242 ? 22.688 -33.844 -6.441 1 98.75 242 ILE B O 1
ATOM 7770 N N . ALA B 1 243 ? 20.906 -35.094 -5.859 1 98.88 243 ALA B N 1
ATOM 7771 C CA . ALA B 1 243 ? 19.969 -33.969 -5.883 1 98.88 243 ALA B CA 1
ATOM 7772 C C . ALA B 1 243 ? 19.578 -33.562 -4.465 1 98.88 243 ALA B C 1
ATOM 7774 O O . ALA B 1 243 ? 19.234 -34.375 -3.637 1 98.88 243 ALA B O 1
ATOM 7775 N N . VAL B 1 244 ? 19.703 -32.281 -4.172 1 98.88 244 VAL B N 1
ATOM 7776 C CA . VAL B 1 244 ? 19.328 -31.719 -2.877 1 98.88 244 VAL B CA 1
ATOM 7777 C C . VAL B 1 244 ? 18.109 -30.812 -3.039 1 98.88 244 VAL B C 1
ATOM 7779 O O . VAL B 1 244 ? 18.188 -29.781 -3.697 1 98.88 244 VAL B O 1
ATOM 7782 N N . ASP B 1 245 ? 17 -31.141 -2.418 1 98.38 245 ASP B N 1
ATOM 7783 C CA . ASP B 1 245 ? 15.719 -30.469 -2.566 1 98.38 245 ASP B CA 1
ATOM 7784 C C . ASP B 1 245 ? 15.359 -29.703 -1.3 1 98.38 245 ASP B C 1
ATOM 7786 O O . ASP B 1 245 ? 15.086 -30.297 -0.258 1 98.38 245 ASP B O 1
ATOM 7790 N N . LEU B 1 246 ? 15.297 -28.359 -1.432 1 97.31 246 LEU B N 1
ATOM 7791 C CA . LEU B 1 246 ? 15.016 -27.516 -0.276 1 97.31 246 LEU B CA 1
ATOM 7792 C C . LEU B 1 246 ? 13.539 -27.141 -0.212 1 97.31 246 LEU B C 1
ATOM 7794 O O . LEU B 1 246 ? 13.148 -26.266 0.561 1 97.31 246 LEU B O 1
ATOM 7798 N N . ARG B 1 247 ? 12.711 -27.766 -0.893 1 92.69 247 ARG B N 1
ATOM 7799 C CA . ARG B 1 247 ? 11.305 -27.453 -1.102 1 92.69 247 ARG B CA 1
ATOM 7800 C C . ARG B 1 247 ? 10.656 -26.953 0.184 1 92.69 247 ARG B C 1
ATOM 7802 O O . ARG B 1 247 ? 11.102 -27.297 1.283 1 92.69 247 ARG B O 1
ATOM 7809 N N . ASP B 1 248 ? 9.625 -26.094 0.041 1 88.69 248 ASP B N 1
ATOM 7810 C CA . ASP B 1 248 ? 8.82 -25.562 1.138 1 88.69 248 ASP B CA 1
ATOM 7811 C C . ASP B 1 248 ? 7.547 -26.391 1.335 1 88.69 248 ASP B C 1
ATOM 7813 O O . ASP B 1 248 ? 7.023 -26.969 0.382 1 88.69 248 ASP B O 1
ATOM 7817 N N . SER B 1 249 ? 7.164 -26.391 2.629 1 88.94 249 SER B N 1
ATOM 7818 C CA . SER B 1 249 ? 5.812 -26.891 2.871 1 88.94 249 SER B CA 1
ATOM 7819 C C . SER B 1 249 ? 4.766 -25.844 2.5 1 88.94 249 SER B C 1
ATOM 7821 O O . SER B 1 249 ? 5.027 -24.641 2.561 1 88.94 249 SER B O 1
ATOM 7823 N N . LEU B 1 250 ? 3.643 -26.375 2.057 1 92.5 250 LEU B N 1
ATOM 7824 C CA . LEU B 1 250 ? 2.516 -25.469 1.86 1 92.5 250 LEU B CA 1
ATOM 7825 C C . LEU B 1 250 ? 2.047 -24.891 3.191 1 92.5 250 LEU B C 1
ATOM 7827 O O . LEU B 1 250 ? 2.176 -25.531 4.234 1 92.5 250 LEU B O 1
ATOM 7831 N N . LEU B 1 251 ? 1.504 -23.703 3.186 1 91.44 251 LEU B N 1
ATOM 7832 C CA . LEU B 1 251 ? 0.97 -23.062 4.387 1 91.44 251 LEU B CA 1
ATOM 7833 C C . LEU B 1 251 ? -0.302 -23.766 4.852 1 91.44 251 LEU B C 1
ATOM 7835 O O . LEU B 1 251 ? -1.096 -24.234 4.027 1 91.44 251 LEU B O 1
ATOM 7839 N N . PRO B 1 252 ? -0.455 -23.812 6.141 1 91.31 252 PRO B N 1
ATOM 7840 C CA . PRO B 1 252 ? -1.716 -24.359 6.645 1 91.31 252 PRO B CA 1
ATOM 7841 C C . PRO B 1 252 ? -2.908 -23.438 6.375 1 91.31 252 PRO B C 1
ATOM 7843 O O . PRO B 1 252 ? -2.727 -22.25 6.098 1 91.31 252 PRO B O 1
ATOM 7846 N N . GLN B 1 253 ? -4.07 -23.984 6.496 1 91.62 253 GLN B N 1
ATOM 7847 C CA . GLN B 1 253 ? -5.309 -23.297 6.176 1 91.62 253 GLN B CA 1
ATOM 7848 C C . GLN B 1 253 ? -5.438 -22 6.98 1 91.62 253 GLN B C 1
ATOM 7850 O O . GLN B 1 253 ? -5.91 -20.984 6.465 1 91.62 253 GLN B O 1
ATOM 7855 N N . LYS B 1 254 ? -5.02 -21.984 8.18 1 86.69 254 LYS B N 1
ATOM 7856 C CA . LYS B 1 254 ? -5.188 -20.844 9.086 1 86.69 254 LYS B CA 1
ATOM 7857 C C . LYS B 1 254 ? -4.426 -19.625 8.594 1 86.69 254 LYS B C 1
ATOM 7859 O O . LYS B 1 254 ? -4.785 -18.484 8.914 1 86.69 254 LYS B O 1
ATOM 7864 N N . ASP B 1 255 ? -3.443 -19.844 7.758 1 88.25 255 ASP B N 1
ATOM 7865 C CA . ASP B 1 255 ? -2.59 -18.75 7.305 1 88.25 255 ASP B CA 1
ATOM 7866 C C . ASP B 1 255 ? -3.008 -18.266 5.918 1 88.25 255 ASP B C 1
ATOM 7868 O O . ASP B 1 255 ? -2.359 -17.391 5.336 1 88.25 255 ASP B O 1
ATOM 7872 N N . LEU B 1 256 ? -4.059 -18.828 5.418 1 91.31 256 LEU B N 1
ATOM 7873 C CA . LEU B 1 256 ? -4.438 -18.547 4.035 1 91.31 256 LEU B CA 1
ATOM 7874 C C . LEU B 1 256 ? -5.617 -17.578 3.986 1 91.31 256 LEU B C 1
ATOM 7876 O O . LEU B 1 256 ? -6.543 -17.766 3.195 1 91.31 256 LEU B O 1
ATOM 7880 N N . GLU B 1 257 ? -5.516 -16.547 4.82 1 80.31 257 GLU B N 1
ATOM 7881 C CA . GLU B 1 257 ? -6.551 -15.523 4.801 1 80.31 257 GLU B CA 1
ATOM 7882 C C . GLU B 1 257 ? -6.039 -14.234 4.168 1 80.31 257 GLU B C 1
ATOM 7884 O O . GLU B 1 257 ? -6.82 -13.336 3.855 1 80.31 257 GLU B O 1
ATOM 7889 N N . SER B 1 258 ? -4.746 -14.219 3.99 1 85.06 258 SER B N 1
ATOM 7890 C CA . SER B 1 258 ? -4.148 -13.055 3.355 1 85.06 258 SER B CA 1
ATOM 7891 C C . SER B 1 258 ? -3.922 -13.281 1.865 1 85.06 258 SER B C 1
ATOM 7893 O O . SER B 1 258 ? -3.547 -14.383 1.453 1 85.06 258 SER B O 1
ATOM 7895 N N . ALA B 1 259 ? -4.172 -12.203 1.106 1 85.19 259 ALA B N 1
ATOM 7896 C CA . ALA B 1 259 ? -3.959 -12.273 -0.337 1 85.19 259 ALA B CA 1
ATOM 7897 C C . ALA B 1 259 ? -2.52 -12.664 -0.662 1 85.19 259 ALA B C 1
ATOM 7899 O O . ALA B 1 259 ? -2.279 -13.469 -1.564 1 85.19 259 ALA B O 1
ATOM 7900 N N . LEU B 1 260 ? -1.622 -12.141 0.074 1 86.06 260 LEU B N 1
ATOM 7901 C CA . LEU B 1 260 ? -0.206 -12.398 -0.158 1 86.06 260 LEU B CA 1
ATOM 7902 C C . LEU B 1 260 ? 0.13 -13.859 0.131 1 86.06 260 LEU B C 1
ATOM 7904 O O . LEU B 1 260 ? 0.927 -14.469 -0.584 1 86.06 260 LEU B O 1
ATOM 7908 N N . ASN B 1 261 ? -0.46 -14.391 1.183 1 90.31 261 ASN B N 1
ATOM 7909 C CA . ASN B 1 261 ? -0.211 -15.789 1.522 1 90.31 261 ASN B CA 1
ATOM 7910 C C . ASN B 1 261 ? -0.804 -16.734 0.481 1 90.31 261 ASN B C 1
ATOM 7912 O O . ASN B 1 261 ? -0.249 -17.797 0.218 1 90.31 261 ASN B O 1
ATOM 7916 N N . ILE B 1 262 ? -1.879 -16.297 -0.071 1 91.75 262 ILE B N 1
ATOM 7917 C CA . ILE B 1 262 ? -2.5 -17.125 -1.102 1 91.75 262 ILE B CA 1
ATOM 7918 C C . ILE B 1 262 ? -1.605 -17.172 -2.338 1 91.75 262 ILE B C 1
ATOM 7920 O O . ILE B 1 262 ? -1.379 -18.234 -2.91 1 91.75 262 ILE B O 1
ATOM 7924 N N . ILE B 1 263 ? -1.065 -16.062 -2.715 1 89.88 263 ILE B N 1
ATOM 7925 C CA . ILE B 1 263 ? -0.159 -15.992 -3.855 1 89.88 263 ILE B CA 1
ATOM 7926 C C . ILE B 1 263 ? 1.109 -16.781 -3.557 1 89.88 263 ILE B C 1
ATOM 7928 O O . ILE B 1 263 ? 1.616 -17.516 -4.418 1 89.88 263 ILE B O 1
ATOM 7932 N N . SER B 1 264 ? 1.559 -16.609 -2.32 1 90.19 264 SER B N 1
ATOM 7933 C CA . SER B 1 264 ? 2.721 -17.391 -1.898 1 90.19 264 SER B CA 1
ATOM 7934 C C . SER B 1 264 ? 2.443 -18.891 -1.976 1 90.19 264 SER B C 1
ATOM 7936 O O . SER B 1 264 ? 3.318 -19.672 -2.357 1 90.19 264 SER B O 1
ATOM 7938 N N . GLN B 1 265 ? 1.265 -19.25 -1.627 1 93.06 265 GLN B N 1
ATOM 7939 C CA . GLN B 1 265 ? 0.849 -20.656 -1.687 1 93.06 265 GLN B CA 1
ATOM 7940 C C . GLN B 1 265 ? 0.924 -21.188 -3.113 1 93.06 265 GLN B C 1
ATOM 7942 O O . GLN B 1 265 ? 1.413 -22.297 -3.342 1 93.06 265 GLN B O 1
ATOM 7947 N N . LEU B 1 266 ? 0.47 -20.453 -4.02 1 93.31 266 LEU B N 1
ATOM 7948 C CA . LEU B 1 266 ? 0.467 -20.859 -5.422 1 93.31 266 LEU B CA 1
ATOM 7949 C C . LEU B 1 266 ? 1.89 -20.953 -5.965 1 93.31 266 LEU B C 1
ATOM 7951 O O . LEU B 1 266 ? 2.227 -21.906 -6.664 1 93.31 266 LEU B O 1
ATOM 7955 N N . THR B 1 267 ? 2.732 -20.016 -5.645 1 92.88 267 THR B N 1
ATOM 7956 C CA . THR B 1 267 ? 4.109 -20.031 -6.133 1 92.88 267 THR B CA 1
ATOM 7957 C C . THR B 1 267 ? 4.895 -21.188 -5.512 1 92.88 267 THR B C 1
ATOM 7959 O O . THR B 1 267 ? 5.727 -21.797 -6.18 1 92.88 267 THR B O 1
ATOM 7962 N N . THR B 1 268 ? 4.629 -21.422 -4.25 1 93.56 268 THR B N 1
ATOM 7963 C CA . THR B 1 268 ? 5.254 -22.562 -3.598 1 93.56 268 THR B CA 1
ATOM 7964 C C . THR B 1 268 ? 4.82 -23.875 -4.266 1 93.56 268 THR B C 1
ATOM 7966 O O . THR B 1 268 ? 5.648 -24.75 -4.5 1 93.56 268 THR B O 1
ATOM 7969 N N . TYR B 1 269 ? 3.586 -23.969 -4.594 1 94.62 269 TYR B N 1
ATOM 7970 C CA . TYR B 1 269 ? 3.086 -25.141 -5.293 1 94.62 269 TYR B CA 1
ATOM 7971 C C . TYR B 1 269 ? 3.793 -25.328 -6.629 1 94.62 269 TYR B C 1
ATOM 7973 O O . TYR B 1 269 ? 4.211 -26.438 -6.969 1 94.62 269 TYR B O 1
ATOM 7981 N N . MET B 1 270 ? 3.885 -24.25 -7.367 1 94.12 270 MET B N 1
ATOM 7982 C CA . MET B 1 270 ? 4.559 -24.312 -8.664 1 94.12 270 MET B CA 1
ATOM 7983 C C . MET B 1 270 ? 6 -24.781 -8.5 1 94.12 270 MET B C 1
ATOM 7985 O O . MET B 1 270 ? 6.477 -25.609 -9.273 1 94.12 270 MET B O 1
ATOM 7989 N N . THR B 1 271 ? 6.656 -24.219 -7.551 1 96 271 THR B N 1
ATOM 7990 C CA . THR B 1 271 ? 8.047 -24.578 -7.289 1 96 271 THR B CA 1
ATOM 7991 C C . THR B 1 271 ? 8.172 -26.047 -6.918 1 96 271 THR B C 1
ATOM 7993 O O . THR B 1 271 ? 9.031 -26.75 -7.449 1 96 271 THR B O 1
ATOM 7996 N N . ASN B 1 272 ? 7.301 -26.5 -6.039 1 96 272 ASN B N 1
ATOM 7997 C CA . ASN B 1 272 ? 7.316 -27.891 -5.621 1 96 272 ASN B CA 1
ATOM 7998 C C . ASN B 1 272 ? 6.969 -28.828 -6.777 1 96 272 ASN B C 1
ATOM 8000 O O . ASN B 1 272 ? 7.586 -29.875 -6.934 1 96 272 ASN B O 1
ATOM 8004 N N . ALA B 1 273 ? 5.988 -28.406 -7.527 1 94.44 273 ALA B N 1
ATOM 8005 C CA . ALA B 1 273 ? 5.59 -29.219 -8.672 1 94.44 273 ALA B CA 1
ATOM 8006 C C . ALA B 1 273 ? 6.73 -29.359 -9.672 1 94.44 273 ALA B C 1
ATOM 8008 O O . ALA B 1 273 ? 6.93 -30.422 -10.25 1 94.44 273 ALA B O 1
ATOM 8009 N N . SER B 1 274 ? 7.434 -28.297 -9.914 1 95.94 274 SER B N 1
ATOM 8010 C CA . SER B 1 274 ? 8.57 -28.344 -10.828 1 95.94 274 SER B CA 1
ATOM 8011 C C . SER B 1 274 ? 9.664 -29.266 -10.305 1 95.94 274 SER B C 1
ATOM 8013 O O . SER B 1 274 ? 10.281 -30.016 -11.07 1 95.94 274 SER B O 1
ATOM 8015 N N . ALA B 1 275 ? 9.938 -29.203 -9.07 1 97.5 275 ALA B N 1
ATOM 8016 C CA . ALA B 1 275 ? 10.93 -30.078 -8.453 1 97.5 275 ALA B CA 1
ATOM 8017 C C . ALA B 1 275 ? 10.477 -31.547 -8.523 1 97.5 275 ALA B C 1
ATOM 8019 O O . ALA B 1 275 ? 11.297 -32.438 -8.734 1 97.5 275 ALA B O 1
ATOM 8020 N N . ASP B 1 276 ? 9.18 -31.766 -8.297 1 97.19 276 ASP B N 1
ATOM 8021 C CA . ASP B 1 276 ? 8.648 -33.125 -8.367 1 97.19 276 ASP B CA 1
ATOM 8022 C C . ASP B 1 276 ? 8.82 -33.719 -9.758 1 97.19 276 ASP B C 1
ATOM 8024 O O . ASP B 1 276 ? 9.133 -34.875 -9.906 1 97.19 276 ASP B O 1
ATOM 8028 N N . HIS B 1 277 ? 8.586 -32.875 -10.719 1 96.44 277 HIS B N 1
ATOM 8029 C CA . HIS B 1 277 ? 8.82 -33.344 -12.086 1 96.44 277 HIS B CA 1
ATOM 8030 C C . HIS B 1 277 ? 10.273 -33.75 -12.289 1 96.44 277 HIS B C 1
ATOM 8032 O O . HIS B 1 277 ? 10.555 -34.812 -12.867 1 96.44 277 HIS B O 1
ATOM 8038 N N . GLN B 1 278 ? 11.172 -32.938 -11.852 1 97.94 278 GLN B N 1
ATOM 8039 C CA . GLN B 1 278 ? 12.594 -33.25 -11.969 1 97.94 278 GLN B CA 1
ATOM 8040 C C . GLN B 1 278 ? 12.961 -34.469 -11.141 1 97.94 278 GLN B C 1
ATOM 8042 O O . GLN B 1 278 ? 13.797 -35.281 -11.562 1 97.94 278 GLN B O 1
ATOM 8047 N N . LYS B 1 279 ? 12.367 -34.562 -9.984 1 98.06 279 LYS B N 1
ATOM 8048 C CA . LYS B 1 279 ? 12.594 -35.75 -9.156 1 98.06 279 LYS B CA 1
ATOM 8049 C C . LYS B 1 279 ? 12.211 -37.031 -9.898 1 98.06 279 LYS B C 1
ATOM 8051 O O . LYS B 1 279 ? 12.883 -38.062 -9.773 1 98.06 279 LYS B O 1
ATOM 8056 N N . SER B 1 280 ? 11.156 -37 -10.719 1 97.81 280 SER B N 1
ATOM 8057 C CA . SER B 1 280 ? 10.672 -38.156 -11.453 1 97.81 280 SER B CA 1
ATOM 8058 C C . SER B 1 280 ? 11.664 -38.562 -12.539 1 97.81 280 SER B C 1
ATOM 8060 O O . SER B 1 280 ? 11.586 -39.688 -13.055 1 97.81 280 SER B O 1
ATOM 8062 N N . LEU B 1 281 ? 12.633 -37.75 -12.828 1 97.88 281 LEU B N 1
ATOM 8063 C CA . LEU B 1 281 ? 13.609 -38.031 -13.867 1 97.88 281 LEU B CA 1
ATOM 8064 C C . LEU B 1 281 ? 14.828 -38.75 -13.281 1 97.88 281 LEU B C 1
ATOM 8066 O O . LEU B 1 281 ? 15.688 -39.219 -14.016 1 97.88 281 LEU B O 1
ATOM 8070 N N . LEU B 1 282 ? 14.93 -38.812 -11.969 1 98.19 282 LEU B N 1
ATOM 8071 C CA . LEU B 1 282 ? 16.047 -39.5 -11.328 1 98.19 282 LEU B CA 1
ATOM 8072 C C . LEU B 1 282 ? 16.031 -41 -11.617 1 98.19 282 LEU B C 1
ATOM 8074 O O . LEU B 1 282 ? 14.961 -41.594 -11.672 1 98.19 282 LEU B O 1
ATOM 8078 N N . HIS B 1 283 ? 17.141 -41.562 -11.82 1 95.88 283 HIS B N 1
ATOM 8079 C CA . HIS B 1 283 ? 17.297 -43 -12.055 1 95.88 283 HIS B CA 1
ATOM 8080 C C . HIS B 1 283 ? 17.609 -43.75 -10.758 1 95.88 283 HIS B C 1
ATOM 8082 O O . HIS B 1 283 ? 17.984 -43.125 -9.766 1 95.88 283 HIS B O 1
ATOM 8088 N N . PRO B 1 284 ? 17.469 -45.125 -11.094 1 91.56 284 PRO B N 1
ATOM 8089 C CA . PRO B 1 284 ? 17.906 -45.906 -9.93 1 91.56 284 PRO B CA 1
ATOM 8090 C C . PRO B 1 284 ? 19.391 -45.75 -9.617 1 91.56 284 PRO B C 1
ATOM 8092 O O . PRO B 1 284 ? 20.203 -45.719 -10.531 1 91.56 284 PRO B O 1
ATOM 8095 N N . GLY B 1 285 ? 19.922 -45.344 -8.711 1 93.69 285 GLY B N 1
ATOM 8096 C CA . GLY B 1 285 ? 21.312 -45.094 -8.32 1 93.69 285 GLY B CA 1
ATOM 8097 C C . GLY B 1 285 ? 21.594 -43.656 -7.922 1 93.69 285 GLY B C 1
ATOM 8098 O O . GLY B 1 285 ? 22.594 -43.375 -7.27 1 93.69 285 GLY B O 1
ATOM 8099 N N . ASP B 1 286 ? 20.688 -42.812 -8.531 1 97.81 286 ASP B N 1
ATOM 8100 C CA . ASP B 1 286 ? 20.812 -41.438 -8.102 1 97.81 286 ASP B CA 1
ATOM 8101 C C . ASP B 1 286 ? 20.422 -41.281 -6.637 1 97.81 286 ASP B C 1
ATOM 8103 O O . ASP B 1 286 ? 19.828 -42.188 -6.047 1 97.81 286 ASP B O 1
ATOM 8107 N N . ILE B 1 287 ? 20.844 -40.188 -6.016 1 98.38 287 ILE B N 1
ATOM 8108 C CA . ILE B 1 287 ? 20.547 -39.938 -4.609 1 98.38 287 ILE B CA 1
ATOM 8109 C C . ILE B 1 287 ? 19.719 -38.656 -4.477 1 98.38 287 ILE B C 1
ATOM 8111 O O . ILE B 1 287 ? 20.094 -37.594 -5 1 98.38 287 ILE B O 1
ATOM 8115 N N . TYR B 1 288 ? 18.562 -38.781 -3.92 1 98.38 288 TYR B N 1
ATOM 8116 C CA . TYR B 1 288 ? 17.703 -37.656 -3.586 1 98.38 288 TYR B CA 1
ATOM 8117 C C . TYR B 1 288 ? 17.766 -37.344 -2.096 1 98.38 288 TYR B C 1
ATOM 8119 O O . TYR B 1 288 ? 17.562 -38.219 -1.258 1 98.38 288 TYR B O 1
ATOM 8127 N N . MET B 1 289 ? 18.094 -36.125 -1.731 1 98.31 289 MET B N 1
ATOM 8128 C CA . MET B 1 289 ? 18.156 -35.688 -0.34 1 98.31 289 MET B CA 1
ATOM 8129 C C . MET B 1 289 ? 17.234 -34.469 -0.112 1 98.31 289 MET B C 1
ATOM 8131 O O . MET B 1 289 ? 17.219 -33.562 -0.924 1 98.31 289 MET B O 1
ATOM 8135 N N . GLN B 1 290 ? 16.547 -34.5 0.933 1 98.06 290 GLN B N 1
ATOM 8136 C CA . GLN B 1 290 ? 15.703 -33.375 1.347 1 98.06 290 GLN B CA 1
ATOM 8137 C C . GLN B 1 290 ? 16.016 -32.938 2.777 1 98.06 290 GLN B C 1
ATOM 8139 O O . GLN B 1 290 ? 15.43 -33.469 3.73 1 98.06 290 GLN B O 1
ATOM 8144 N N . PRO B 1 291 ? 16.859 -31.969 2.916 1 98 291 PRO B N 1
ATOM 8145 C CA . PRO B 1 291 ? 17.141 -31.469 4.266 1 98 291 PRO B CA 1
ATOM 8146 C C . PRO B 1 291 ? 15.883 -31 4.996 1 98 291 PRO B C 1
ATOM 8148 O O . PRO B 1 291 ? 14.969 -30.453 4.375 1 98 291 PRO B O 1
ATOM 8151 N N . ASP B 1 292 ? 15.875 -31.172 6.297 1 96.25 292 ASP B N 1
ATOM 8152 C CA . ASP B 1 292 ? 14.766 -30.672 7.102 1 96.25 292 ASP B CA 1
ATOM 8153 C C . ASP B 1 292 ? 14.938 -29.188 7.434 1 96.25 292 ASP B C 1
ATOM 8155 O O . ASP B 1 292 ? 15.578 -28.844 8.43 1 96.25 292 ASP B O 1
ATOM 8159 N N . VAL B 1 293 ? 14.328 -28.391 6.684 1 94.75 293 VAL B N 1
ATOM 8160 C CA . VAL B 1 293 ? 14.414 -26.938 6.879 1 94.75 293 VAL B CA 1
ATOM 8161 C C . VAL B 1 293 ? 13.023 -26.359 7.133 1 94.75 293 VAL B C 1
ATOM 8163 O O . VAL B 1 293 ? 12.766 -25.203 6.832 1 94.75 293 VAL B O 1
ATOM 8166 N N . SER B 1 294 ? 12.133 -27.094 7.703 1 90.25 294 SER B N 1
ATOM 8167 C CA . SER B 1 294 ? 10.75 -26.688 7.926 1 90.25 294 SER B CA 1
ATOM 8168 C C . SER B 1 294 ? 10.656 -25.594 8.984 1 90.25 294 SER B C 1
ATOM 8170 O O . SER B 1 294 ? 9.633 -24.906 9.086 1 90.25 294 SER B O 1
ATOM 8172 N N . PHE B 1 295 ? 11.719 -25.344 9.703 1 90.38 295 PHE B N 1
ATOM 8173 C CA . PHE B 1 295 ? 11.719 -24.391 10.805 1 90.38 295 PHE B CA 1
ATOM 8174 C C . PHE B 1 295 ? 11.914 -22.969 10.281 1 90.38 295 PHE B C 1
ATOM 8176 O O . PHE B 1 295 ? 11.828 -22 11.039 1 90.38 295 PHE B O 1
ATOM 8183 N N . MET B 1 296 ? 12.133 -22.812 9.047 1 90.62 296 MET B N 1
ATOM 8184 C CA . MET B 1 296 ? 12.438 -21.484 8.523 1 90.62 296 MET B CA 1
ATOM 8185 C C . MET B 1 296 ? 11.742 -21.25 7.184 1 90.62 296 MET B C 1
ATOM 8187 O O . MET B 1 296 ? 11.258 -22.203 6.559 1 90.62 296 MET B O 1
ATOM 8191 N N . LEU B 1 297 ? 11.742 -19.906 6.832 1 86.38 297 LEU B N 1
ATOM 8192 C CA . LEU B 1 297 ? 11.227 -19.5 5.531 1 86.38 297 LEU B CA 1
ATOM 8193 C C . LEU B 1 297 ? 12.344 -18.969 4.645 1 86.38 297 LEU B C 1
ATOM 8195 O O . LEU B 1 297 ? 13.461 -18.734 5.117 1 86.38 297 LEU B O 1
ATOM 8199 N N . ALA B 1 298 ? 12 -18.828 3.416 1 86.75 298 ALA B N 1
ATOM 8200 C CA . ALA B 1 298 ? 12.984 -18.453 2.4 1 86.75 298 ALA B CA 1
ATOM 8201 C C . ALA B 1 298 ? 13.672 -17.141 2.756 1 86.75 298 ALA B C 1
ATOM 8203 O O . ALA B 1 298 ? 14.875 -16.984 2.543 1 86.75 298 ALA B O 1
ATOM 8204 N N . PRO B 1 299 ? 12.984 -16.156 3.355 1 84.62 299 PRO B N 1
ATOM 8205 C CA . PRO B 1 299 ? 13.633 -14.867 3.607 1 84.62 299 PRO B CA 1
ATOM 8206 C C . PRO B 1 299 ? 14.359 -14.82 4.949 1 84.62 299 PRO B C 1
ATOM 8208 O O . PRO B 1 299 ? 14.93 -13.789 5.316 1 84.62 299 PRO B O 1
ATOM 8211 N N . ASP B 1 300 ? 14.406 -15.914 5.707 1 88 300 ASP B N 1
ATOM 8212 C CA . ASP B 1 300 ? 15 -15.938 7.039 1 88 300 ASP B CA 1
ATOM 8213 C C . ASP B 1 300 ? 16.516 -16.078 6.957 1 88 300 ASP B C 1
ATOM 8215 O O . ASP B 1 300 ? 17.094 -17.062 7.434 1 88 300 ASP B O 1
ATOM 8219 N N . PHE B 1 301 ? 17.172 -15.023 6.586 1 90.12 301 PHE B N 1
ATOM 8220 C CA . PHE B 1 301 ? 18.609 -15.086 6.371 1 90.12 301 PHE B CA 1
ATOM 8221 C C . PHE B 1 301 ? 19.359 -15.156 7.699 1 90.12 301 PHE B C 1
ATOM 8223 O O . PHE B 1 301 ? 20.516 -15.57 7.746 1 90.12 301 PHE B O 1
ATOM 8230 N N . ASP B 1 302 ? 18.719 -14.812 8.766 1 87.5 302 ASP B N 1
ATOM 8231 C CA . ASP B 1 302 ? 19.312 -14.898 10.102 1 87.5 302 ASP B CA 1
ATOM 8232 C C . ASP B 1 302 ? 19.422 -16.344 10.562 1 87.5 302 ASP B C 1
ATOM 8234 O O . ASP B 1 302 ? 20.156 -16.656 11.5 1 87.5 302 ASP B O 1
ATOM 8238 N N . LYS B 1 303 ? 18.766 -17.281 9.852 1 94.38 303 LYS B N 1
ATOM 8239 C CA . LYS B 1 303 ? 18.75 -18.672 10.266 1 94.38 303 LYS B CA 1
ATOM 8240 C C . LYS B 1 303 ? 19.609 -19.531 9.352 1 94.38 303 LYS B C 1
ATOM 8242 O O . LYS B 1 303 ? 19.516 -20.766 9.375 1 94.38 303 LYS B O 1
ATOM 8247 N N . MET B 1 304 ? 20.469 -19.016 8.602 1 96.25 304 MET B N 1
ATOM 8248 C CA . MET B 1 304 ? 21.266 -19.75 7.613 1 96.25 304 MET B CA 1
ATOM 8249 C C . MET B 1 304 ? 22.156 -20.781 8.289 1 96.25 304 MET B C 1
ATOM 8251 O O . MET B 1 304 ? 22.406 -21.859 7.73 1 96.25 304 MET B O 1
ATOM 8255 N N . ASP B 1 305 ? 22.641 -20.469 9.469 1 97 305 ASP B N 1
ATOM 8256 C CA . ASP B 1 305 ? 23.484 -21.422 10.188 1 97 305 ASP B CA 1
ATOM 8257 C C . ASP B 1 305 ? 22.734 -22.703 10.492 1 97 305 ASP B C 1
ATOM 8259 O O . ASP B 1 305 ? 23.297 -23.797 10.391 1 97 305 ASP B O 1
ATOM 8263 N N . LEU B 1 306 ? 21.469 -22.516 10.875 1 97.56 306 LEU B N 1
ATOM 8264 C CA . LEU B 1 306 ? 20.641 -23.672 11.148 1 97.56 306 LEU B CA 1
ATOM 8265 C C . LEU B 1 306 ? 20.391 -24.484 9.883 1 97.56 306 LEU B C 1
ATOM 8267 O O . LEU B 1 306 ? 20.391 -25.719 9.922 1 97.56 306 LEU B O 1
ATOM 8271 N N . ALA B 1 307 ? 20.219 -23.859 8.781 1 98 307 ALA B N 1
ATOM 8272 C CA . ALA B 1 307 ? 20.047 -24.547 7.508 1 98 307 ALA B CA 1
ATOM 8273 C C . ALA B 1 307 ? 21.297 -25.328 7.125 1 98 307 ALA B C 1
ATOM 8275 O O . ALA B 1 307 ? 21.219 -26.453 6.625 1 98 307 ALA B O 1
ATOM 8276 N N . TYR B 1 308 ? 22.484 -24.75 7.363 1 98.31 308 TYR B N 1
ATOM 8277 C CA . TYR B 1 308 ? 23.75 -25.406 7.129 1 98.31 308 TYR B CA 1
ATOM 8278 C C . TYR B 1 308 ? 23.828 -26.734 7.883 1 98.31 308 TYR B C 1
ATOM 8280 O O . TYR B 1 308 ? 24.203 -27.766 7.309 1 98.31 308 TYR B O 1
ATOM 8288 N N . ARG B 1 309 ? 23.422 -26.688 9.078 1 98.38 309 ARG B N 1
ATOM 8289 C CA . ARG B 1 309 ? 23.453 -27.891 9.906 1 98.38 309 ARG B CA 1
ATOM 8290 C C . ARG B 1 309 ? 22.469 -28.938 9.391 1 98.38 309 ARG B C 1
ATOM 8292 O O . ARG B 1 309 ? 22.75 -30.125 9.422 1 98.38 309 ARG B O 1
ATOM 8299 N N . ALA B 1 310 ? 21.359 -28.469 8.961 1 98.5 310 ALA B N 1
ATOM 8300 C CA . ALA B 1 310 ? 20.359 -29.391 8.398 1 98.5 310 ALA B CA 1
ATOM 8301 C C . ALA B 1 310 ? 20.922 -30.109 7.164 1 98.5 310 ALA B C 1
ATOM 8303 O O . ALA B 1 310 ? 20.641 -31.281 6.945 1 98.5 310 ALA B O 1
ATOM 8304 N N . GLY B 1 311 ? 21.703 -29.406 6.348 1 98.69 311 GLY B N 1
ATOM 8305 C CA . GLY B 1 311 ? 22.344 -30 5.191 1 98.69 311 GLY B CA 1
ATOM 8306 C C . GLY B 1 311 ? 23.359 -31.062 5.562 1 98.69 311 GLY B C 1
ATOM 8307 O O . GLY B 1 311 ? 23.375 -32.156 4.969 1 98.69 311 GLY B O 1
ATOM 8308 N N . ARG B 1 312 ? 24.172 -30.75 6.578 1 98.56 312 ARG B N 1
ATOM 8309 C CA . ARG B 1 312 ? 25.125 -31.75 7.047 1 98.56 312 ARG B CA 1
ATOM 8310 C C . ARG B 1 312 ? 24.422 -33 7.57 1 98.56 312 ARG B C 1
ATOM 8312 O O . ARG B 1 312 ? 24.844 -34.125 7.273 1 98.56 312 ARG B O 1
ATOM 8319 N N . ASN B 1 313 ? 23.344 -32.75 8.305 1 98.56 313 ASN B N 1
ATOM 8320 C CA . ASN B 1 313 ? 22.609 -33.844 8.93 1 98.56 313 ASN B CA 1
ATOM 8321 C C . ASN B 1 313 ? 22.047 -34.812 7.887 1 98.56 313 ASN B C 1
ATOM 8323 O O . ASN B 1 313 ? 22.188 -36.031 8.016 1 98.56 313 ASN B O 1
ATOM 8327 N N . ILE B 1 314 ? 21.391 -34.281 6.879 1 98.62 314 ILE B N 1
ATOM 8328 C CA . ILE B 1 314 ? 20.766 -35.156 5.891 1 98.62 314 ILE B CA 1
ATOM 8329 C C . ILE B 1 314 ? 21.859 -35.906 5.105 1 98.62 314 ILE B C 1
ATOM 8331 O O . ILE B 1 314 ? 21.672 -37.062 4.738 1 98.62 314 ILE B O 1
ATOM 8335 N N . ALA B 1 315 ? 22.953 -35.219 4.742 1 98.69 315 ALA B N 1
ATOM 8336 C CA . ALA B 1 315 ? 24.047 -35.875 4.016 1 98.69 315 ALA B CA 1
ATOM 8337 C C . ALA B 1 315 ? 24.656 -37 4.836 1 98.69 315 ALA B C 1
ATOM 8339 O O . ALA B 1 315 ? 24.984 -38.062 4.297 1 98.69 315 ALA B O 1
ATOM 8340 N N . ASN B 1 316 ? 24.828 -36.75 6.105 1 98.5 316 ASN B N 1
ATOM 8341 C CA . ASN B 1 316 ? 25.344 -37.812 6.988 1 98.5 316 ASN B CA 1
ATOM 8342 C C . ASN B 1 316 ? 24.391 -38.969 7.078 1 98.5 316 ASN B C 1
ATOM 8344 O O . ASN B 1 316 ? 24.812 -40.125 7.105 1 98.5 316 ASN B O 1
ATOM 8348 N N . LYS B 1 317 ? 23.125 -38.625 7.156 1 98.25 317 LYS B N 1
ATOM 8349 C CA . LYS B 1 317 ? 22.109 -39.688 7.188 1 98.25 317 LYS B CA 1
ATOM 8350 C C . LYS B 1 317 ? 22.156 -40.531 5.914 1 98.25 317 LYS B C 1
ATOM 8352 O O . LYS B 1 317 ? 21.922 -41.719 5.949 1 98.25 317 LYS B O 1
ATOM 8357 N N . MET B 1 318 ? 22.516 -39.906 4.812 1 98 318 MET B N 1
ATOM 8358 C CA . MET B 1 318 ? 22.5 -40.594 3.518 1 98 318 MET B CA 1
ATOM 8359 C C . MET B 1 318 ? 23.891 -41.094 3.16 1 98 318 MET B C 1
ATOM 8361 O O . MET B 1 318 ? 24.125 -41.531 2.031 1 98 318 MET B O 1
ATOM 8365 N N . LEU B 1 319 ? 24.844 -41.156 4.035 1 97.5 319 LEU B N 1
ATOM 8366 C CA . LEU B 1 319 ? 26.234 -41.469 3.787 1 97.5 319 LEU B CA 1
ATOM 8367 C C . LEU B 1 319 ? 26.391 -42.875 3.219 1 97.5 319 LEU B C 1
ATOM 8369 O O . LEU B 1 319 ? 27.203 -43.094 2.32 1 97.5 319 LEU B O 1
ATOM 8373 N N . PRO B 1 320 ? 25.594 -43.844 3.705 1 97.44 320 PRO B N 1
ATOM 8374 C CA . PRO B 1 320 ? 25.734 -45.188 3.141 1 97.44 320 PRO B CA 1
ATOM 8375 C C . PRO B 1 320 ? 25.484 -45.219 1.633 1 97.44 320 PRO B C 1
ATOM 8377 O O . PRO B 1 320 ? 26.188 -45.938 0.909 1 97.44 320 PRO B O 1
ATOM 8380 N N . ALA B 1 321 ? 24.562 -44.406 1.188 1 97.19 321 ALA B N 1
ATOM 8381 C CA . ALA B 1 321 ? 24.281 -44.344 -0.244 1 97.19 321 ALA B CA 1
ATOM 8382 C C . ALA B 1 321 ? 25.344 -43.531 -0.97 1 97.19 321 ALA B C 1
ATOM 8384 O O . ALA B 1 321 ? 25.703 -43.812 -2.113 1 97.19 321 ALA B O 1
ATOM 8385 N N . LEU B 1 322 ? 25.891 -42.594 -0.312 1 97.88 322 LEU B N 1
ATOM 8386 C CA . LEU B 1 322 ? 26.828 -41.656 -0.91 1 97.88 322 LEU B CA 1
ATOM 8387 C C . LEU B 1 322 ? 28.203 -42.281 -1.083 1 97.88 322 LEU B C 1
ATOM 8389 O O . LEU B 1 322 ? 28.938 -41.938 -2.012 1 97.88 322 LEU B O 1
ATOM 8393 N N . LEU B 1 323 ? 28.578 -43.156 -0.233 1 97 323 LEU B N 1
ATOM 8394 C CA . LEU B 1 323 ? 29.906 -43.719 -0.21 1 97 323 LEU B CA 1
ATOM 8395 C C . LEU B 1 323 ? 30.156 -44.562 -1.461 1 97 323 LEU B C 1
ATOM 8397 O O . LEU B 1 323 ? 31.297 -44.906 -1.772 1 97 323 LEU B O 1
ATOM 8401 N N . LYS B 1 324 ? 29.062 -44.844 -2.172 1 95.06 324 LYS B N 1
ATOM 8402 C CA . LYS B 1 324 ? 29.219 -45.531 -3.453 1 95.06 324 LYS B CA 1
ATOM 8403 C C . LYS B 1 324 ? 30.031 -44.688 -4.43 1 95.06 324 LYS B C 1
ATOM 8405 O O . LYS B 1 324 ? 30.609 -45.219 -5.379 1 95.06 324 LYS B O 1
ATOM 8410 N N . PHE B 1 325 ? 30.094 -43.469 -4.141 1 96.88 325 PHE B N 1
ATOM 8411 C CA . PHE B 1 325 ? 30.766 -42.562 -5.07 1 96.88 325 PHE B CA 1
ATOM 8412 C C . PHE B 1 325 ? 32.094 -42.125 -4.508 1 96.88 325 PHE B C 1
ATOM 8414 O O . PHE B 1 325 ? 32.781 -41.25 -5.09 1 96.88 325 PHE B O 1
ATOM 8421 N N . GLN B 1 326 ? 32.5 -42.656 -3.342 1 97.12 326 GLN B N 1
ATOM 8422 C CA . GLN B 1 326 ? 33.781 -42.344 -2.732 1 97.12 326 GLN B CA 1
ATOM 8423 C C . GLN B 1 326 ? 34.938 -42.812 -3.592 1 97.12 326 GLN B C 1
ATOM 8425 O O . GLN B 1 326 ? 34.906 -43.938 -4.117 1 97.12 326 GLN B O 1
ATOM 8430 N N . VAL B 1 327 ? 35.906 -41.969 -3.752 1 96.81 327 VAL B N 1
ATOM 8431 C CA . VAL B 1 327 ? 37.094 -42.375 -4.508 1 96.81 327 VAL B CA 1
ATOM 8432 C C . VAL B 1 327 ? 38.281 -42.562 -3.561 1 96.81 327 VAL B C 1
ATOM 8434 O O . VAL B 1 327 ? 38.188 -42.156 -2.393 1 96.81 327 VAL B O 1
ATOM 8437 N N . SER B 1 328 ? 39.344 -43.094 -4.074 1 96.06 328 SER B N 1
ATOM 8438 C CA . SER B 1 328 ? 40.531 -43.281 -3.26 1 96.06 328 SER B CA 1
ATOM 8439 C C . SER B 1 328 ? 41.219 -41.969 -2.93 1 96.06 328 SER B C 1
ATOM 8441 O O . SER B 1 328 ? 41 -40.969 -3.602 1 96.06 328 SER B O 1
ATOM 8443 N N . PRO B 1 329 ? 41.938 -41.938 -1.835 1 96.75 329 PRO B N 1
ATOM 8444 C CA . PRO B 1 329 ? 42.656 -40.719 -1.487 1 96.75 329 PRO B CA 1
ATOM 8445 C C . PRO B 1 329 ? 43.5 -40.188 -2.637 1 96.75 329 PRO B C 1
ATOM 8447 O O . PRO B 1 329 ? 43.562 -38.969 -2.869 1 96.75 329 PRO B O 1
ATOM 8450 N N . ALA B 1 330 ? 44.156 -41.031 -3.377 1 95 330 ALA B N 1
ATOM 8451 C CA . ALA B 1 330 ? 45 -40.594 -4.492 1 95 330 ALA B CA 1
ATOM 8452 C C . ALA B 1 330 ? 44.156 -40 -5.609 1 95 330 ALA B C 1
ATOM 8454 O O . ALA B 1 330 ? 44.562 -38.969 -6.191 1 95 330 ALA B O 1
ATOM 8455 N N . GLN B 1 331 ? 43.094 -40.625 -5.906 1 94.5 331 GLN B N 1
ATOM 8456 C CA . GLN B 1 331 ? 42.219 -40.125 -6.941 1 94.5 331 GLN B CA 1
ATOM 8457 C C . GLN B 1 331 ? 41.625 -38.781 -6.539 1 94.5 331 GLN B C 1
ATOM 8459 O O . GLN B 1 331 ? 41.438 -37.875 -7.379 1 94.5 331 GLN B O 1
ATOM 8464 N N . TYR B 1 332 ? 41.312 -38.688 -5.285 1 96.56 332 TYR B N 1
ATOM 8465 C CA . TYR B 1 332 ? 40.719 -37.438 -4.801 1 96.56 332 TYR B CA 1
ATOM 8466 C C . TYR B 1 332 ? 41.75 -36.312 -4.805 1 96.56 332 TYR B C 1
ATOM 8468 O O . TYR B 1 332 ? 41.406 -35.156 -5.094 1 96.56 332 TYR B O 1
ATOM 8476 N N . GLU B 1 333 ? 42.969 -36.562 -4.41 1 95.81 333 GLU B N 1
ATOM 8477 C CA . GLU B 1 333 ? 44.031 -35.594 -4.469 1 95.81 333 GLU B CA 1
ATOM 8478 C C . GLU B 1 333 ? 44.219 -35.062 -5.895 1 95.81 333 GLU B C 1
ATOM 8480 O O . GLU B 1 333 ? 44.469 -33.875 -6.109 1 95.81 333 GLU B O 1
ATOM 8485 N N . GLN B 1 334 ? 44.188 -36.031 -6.816 1 94.06 334 GLN B N 1
ATOM 8486 C CA . GLN B 1 334 ? 44.281 -35.625 -8.219 1 94.06 334 GLN B CA 1
ATOM 8487 C C . GLN B 1 334 ? 43.125 -34.719 -8.617 1 94.06 334 GLN B C 1
ATOM 8489 O O . GLN B 1 334 ? 43.312 -33.75 -9.328 1 94.06 334 GLN B O 1
ATOM 8494 N N . TYR B 1 335 ? 42 -35.094 -8.211 1 95.12 335 TYR B N 1
ATOM 8495 C CA . TYR B 1 335 ? 40.812 -34.281 -8.453 1 95.12 335 TYR B CA 1
ATOM 8496 C C . TYR B 1 335 ? 40.969 -32.875 -7.883 1 95.12 335 TYR B C 1
ATOM 8498 O O . TYR B 1 335 ? 40.688 -31.891 -8.555 1 95.12 335 TYR B O 1
ATOM 8506 N N . LEU B 1 336 ? 41.469 -32.75 -6.672 1 96.19 336 LEU B N 1
ATOM 8507 C CA . LEU B 1 336 ? 41.656 -31.469 -6.02 1 96.19 336 LEU B CA 1
ATOM 8508 C C . LEU B 1 336 ? 42.719 -30.641 -6.75 1 96.19 336 LEU B C 1
ATOM 8510 O O . LEU B 1 336 ? 42.594 -29.422 -6.879 1 96.19 336 LEU B O 1
ATOM 8514 N N . LYS B 1 337 ? 43.75 -31.266 -7.168 1 94.12 337 LYS B N 1
ATOM 8515 C CA . LYS B 1 337 ? 44.812 -30.594 -7.898 1 94.12 337 LYS B CA 1
ATOM 8516 C C . LYS B 1 337 ? 44.281 -30 -9.203 1 94.12 337 LYS B C 1
ATOM 8518 O O . LYS B 1 337 ? 44.594 -28.859 -9.555 1 94.12 337 LYS B O 1
ATOM 8523 N N . GLU B 1 338 ? 43.531 -30.75 -9.852 1 92.19 338 GLU B N 1
ATOM 8524 C CA . GLU B 1 338 ? 42.938 -30.281 -11.102 1 92.19 338 GLU B CA 1
ATOM 8525 C C . GLU B 1 338 ? 42 -29.094 -10.852 1 92.19 338 GLU B C 1
ATOM 8527 O O . GLU B 1 338 ? 42 -28.125 -11.609 1 92.19 338 GLU B O 1
ATOM 8532 N N . LYS B 1 339 ? 41.219 -29.25 -9.883 1 93.94 339 LYS B N 1
ATOM 8533 C CA . LYS B 1 339 ? 40.281 -28.188 -9.5 1 93.94 339 LYS B CA 1
ATOM 8534 C C . LYS B 1 339 ? 41.031 -26.906 -9.156 1 93.94 339 LYS B C 1
ATOM 8536 O O . LYS B 1 339 ? 40.656 -25.812 -9.594 1 93.94 339 LYS B O 1
ATOM 8541 N N . GLN B 1 340 ? 42.062 -27.031 -8.422 1 93 340 GLN B N 1
ATOM 8542 C CA . GLN B 1 340 ? 42.875 -25.875 -8.016 1 93 340 GLN B CA 1
ATOM 8543 C C . GLN B 1 340 ? 43.594 -25.266 -9.211 1 93 340 GLN B C 1
ATOM 8545 O O . GLN B 1 340 ? 43.75 -24.047 -9.289 1 93 340 GLN B O 1
ATOM 8550 N N . ASN B 1 341 ? 44.094 -26.125 -10.062 1 91.75 341 ASN B N 1
ATOM 8551 C CA . ASN B 1 341 ? 44.75 -25.641 -11.266 1 91.75 341 ASN B CA 1
ATOM 8552 C C . ASN B 1 341 ? 43.812 -24.797 -12.117 1 91.75 341 ASN B C 1
ATOM 8554 O O . ASN B 1 341 ? 44.188 -23.719 -12.609 1 91.75 341 ASN B O 1
ATOM 8558 N N . ARG B 1 342 ? 42.656 -25.234 -12.258 1 91.56 342 ARG B N 1
ATOM 8559 C CA . ARG B 1 342 ? 41.688 -24.484 -13.047 1 91.56 342 ARG B CA 1
ATOM 8560 C C . ARG B 1 342 ? 41.281 -23.203 -12.336 1 91.56 342 ARG B C 1
ATOM 8562 O O . ARG B 1 342 ? 41 -22.188 -12.984 1 91.56 342 ARG B O 1
ATOM 8569 N N . ARG B 1 343 ? 41.156 -23.281 -11.07 1 92.94 343 ARG B N 1
ATOM 8570 C CA . ARG B 1 343 ? 40.812 -22.078 -10.297 1 92.94 343 ARG B CA 1
ATOM 8571 C C . ARG B 1 343 ? 41.875 -21.016 -10.484 1 92.94 343 ARG B C 1
ATOM 8573 O O . ARG B 1 343 ? 41.562 -19.828 -10.602 1 92.94 343 ARG B O 1
ATOM 8580 N N . SER B 1 344 ? 43.094 -21.422 -10.484 1 88.75 344 SER B N 1
ATOM 8581 C CA . SER B 1 344 ? 44.188 -20.484 -10.641 1 88.75 344 SER B CA 1
ATOM 8582 C C . SER B 1 344 ? 44.188 -19.828 -12.016 1 88.75 344 SER B C 1
ATOM 8584 O O . SER B 1 344 ? 44.656 -18.719 -12.188 1 88.75 344 SER B O 1
ATOM 8586 N N . GLN B 1 345 ? 43.594 -20.547 -12.844 1 84 345 GLN B N 1
ATOM 8587 C CA . GLN B 1 345 ? 43.5 -20.031 -14.203 1 84 345 GLN B CA 1
ATOM 8588 C C . GLN B 1 345 ? 42.312 -19.078 -14.344 1 84 345 GLN B C 1
ATOM 8590 O O . GLN B 1 345 ? 42.25 -18.281 -15.289 1 84 345 GLN B O 1
ATOM 8595 N N . LEU B 1 346 ? 41.531 -19.234 -13.344 1 80.69 346 LEU B N 1
ATOM 8596 C CA . LEU B 1 346 ? 40.375 -18.375 -13.367 1 80.69 346 LEU B CA 1
ATOM 8597 C C . LEU B 1 346 ? 40.719 -16.953 -12.922 1 80.69 346 LEU B C 1
ATOM 8599 O O . LEU B 1 346 ? 41.531 -16.766 -12.023 1 80.69 346 LEU B O 1
ATOM 8603 N N . ALA B 1 347 ? 40.719 -15.984 -13.531 1 66.56 347 ALA B N 1
ATOM 8604 C CA . ALA B 1 347 ? 41.031 -14.578 -13.32 1 66.56 347 ALA B CA 1
ATOM 8605 C C . ALA B 1 347 ? 40.094 -13.938 -12.297 1 66.56 347 ALA B C 1
ATOM 8607 O O . ALA B 1 347 ? 39.562 -12.852 -12.531 1 66.56 347 ALA B O 1
ATOM 8608 N N . ALA B 1 348 ? 39.875 -14.625 -11.195 1 74.62 348 ALA B N 1
ATOM 8609 C CA . ALA B 1 348 ? 39.125 -13.953 -10.133 1 74.62 348 ALA B CA 1
ATOM 8610 C C . ALA B 1 348 ? 40.094 -13.25 -9.164 1 74.62 348 ALA B C 1
ATOM 8612 O O . ALA B 1 348 ? 40.781 -13.898 -8.375 1 74.62 348 ALA B O 1
ATOM 8613 N N . HIS B 1 349 ? 40.094 -11.945 -9.383 1 81.06 349 HIS B N 1
ATOM 8614 C CA . HIS B 1 349 ? 41.062 -11.148 -8.641 1 81.06 349 HIS B CA 1
ATOM 8615 C C . HIS B 1 349 ? 40.375 -10 -7.902 1 81.06 349 HIS B C 1
ATOM 8617 O O . HIS B 1 349 ? 39.188 -9.766 -8.078 1 81.06 349 HIS B O 1
ATOM 8623 N N . SER B 1 350 ? 41.156 -9.477 -7.027 1 85.62 350 SER B N 1
ATOM 8624 C CA . SER B 1 350 ? 40.656 -8.32 -6.293 1 85.62 350 SER B CA 1
ATOM 8625 C C . SER B 1 350 ? 40.844 -7.035 -7.086 1 85.62 350 SER B C 1
ATOM 8627 O O . SER B 1 350 ? 40.312 -5.98 -6.699 1 85.62 350 SER B O 1
ATOM 8629 N N . ALA B 1 351 ? 41.562 -7.141 -8.188 1 91.19 351 ALA B N 1
ATOM 8630 C CA . ALA B 1 351 ? 41.812 -6 -9.07 1 91.19 351 ALA B CA 1
ATOM 8631 C C . ALA B 1 351 ? 42 -6.457 -10.508 1 91.19 351 ALA B C 1
ATOM 8633 O O . ALA B 1 351 ? 42.406 -7.594 -10.75 1 91.19 351 ALA B O 1
ATOM 8634 N N . TYR B 1 352 ? 41.656 -5.621 -11.469 1 93.19 352 TYR B N 1
ATOM 8635 C CA . TYR B 1 352 ? 41.75 -5.953 -12.891 1 93.19 352 TYR B CA 1
ATOM 8636 C C . TYR B 1 352 ? 42.312 -4.781 -13.688 1 93.19 352 TYR B C 1
ATOM 8638 O O . TYR B 1 352 ? 42 -3.623 -13.391 1 93.19 352 TYR B O 1
ATOM 8646 N N . TYR B 1 353 ? 43.094 -5.105 -14.57 1 94.31 353 TYR B N 1
ATOM 8647 C CA . TYR B 1 353 ? 43.5 -4.082 -15.539 1 94.31 353 TYR B CA 1
ATOM 8648 C C . TYR B 1 353 ? 42.344 -3.783 -16.5 1 94.31 353 TYR B C 1
ATOM 8650 O O . TYR B 1 353 ? 41.812 -4.691 -17.125 1 94.31 353 TYR B O 1
ATOM 8658 N N . ILE B 1 354 ? 41.938 -2.59 -16.594 1 96.44 354 ILE B N 1
ATOM 8659 C CA . ILE B 1 354 ? 40.844 -2.199 -17.453 1 96.44 354 ILE B CA 1
ATOM 8660 C C . ILE B 1 354 ? 41.344 -1.314 -18.594 1 96.44 354 ILE B C 1
ATOM 8662 O O . ILE B 1 354 ? 41.906 -0.241 -18.344 1 96.44 354 ILE B O 1
ATOM 8666 N N . ASP B 1 355 ? 41.094 -1.767 -19.828 1 96.56 355 ASP B N 1
ATOM 8667 C CA . ASP B 1 355 ? 41.562 -1.044 -21 1 96.56 355 ASP B CA 1
ATOM 8668 C C . ASP B 1 355 ? 40.594 0.096 -21.359 1 96.56 355 ASP B C 1
ATOM 8670 O O . ASP B 1 355 ? 41.031 1.216 -21.625 1 96.56 355 ASP B O 1
ATOM 8674 N N . THR B 1 356 ? 39.375 -0.241 -21.422 1 96.31 356 THR B N 1
ATOM 8675 C CA . THR B 1 356 ? 38.375 0.727 -21.844 1 96.31 356 THR B CA 1
ATOM 8676 C C . THR B 1 356 ? 37.031 0.473 -21.125 1 96.31 356 THR B C 1
ATOM 8678 O O . THR B 1 356 ? 36.844 -0.584 -20.516 1 96.31 356 THR B O 1
ATOM 8681 N N . ILE B 1 357 ? 36.156 1.475 -21.172 1 97.31 357 ILE B N 1
ATOM 8682 C CA . ILE B 1 357 ? 34.812 1.379 -20.609 1 97.31 357 ILE B CA 1
ATOM 8683 C C . ILE B 1 357 ? 33.781 1.505 -21.719 1 97.31 357 ILE B C 1
ATOM 8685 O O . ILE B 1 357 ? 33.844 2.418 -22.531 1 97.31 357 ILE B O 1
ATOM 8689 N N . ASP B 1 358 ? 32.938 0.568 -21.812 1 96.75 358 ASP B N 1
ATOM 8690 C CA . ASP B 1 358 ? 31.766 0.619 -22.688 1 96.75 358 ASP B CA 1
ATOM 8691 C C . ASP B 1 358 ? 30.484 0.795 -21.891 1 96.75 358 ASP B C 1
ATOM 8693 O O . ASP B 1 358 ? 30.312 0.181 -20.844 1 96.75 358 ASP B O 1
ATOM 8697 N N . ILE B 1 359 ? 29.594 1.635 -22.375 1 96.44 359 ILE B N 1
ATOM 8698 C CA . ILE B 1 359 ? 28.375 1.912 -21.609 1 96.44 359 ILE B CA 1
ATOM 8699 C C . ILE B 1 359 ? 27.156 1.434 -22.391 1 96.44 359 ILE B C 1
ATOM 8701 O O . ILE B 1 359 ? 26.922 1.862 -23.516 1 96.44 359 ILE B O 1
ATOM 8705 N N . ASP B 1 360 ? 26.453 0.478 -21.844 1 95.81 360 ASP B N 1
ATOM 8706 C CA . ASP B 1 360 ? 25.094 0.187 -22.266 1 95.81 360 ASP B CA 1
ATOM 8707 C C . ASP B 1 360 ? 24.094 1.146 -21.609 1 95.81 360 ASP B C 1
ATOM 8709 O O . ASP B 1 360 ? 23.594 0.875 -20.531 1 95.81 360 ASP B O 1
ATOM 8713 N N . ASN B 1 361 ? 23.75 2.189 -22.312 1 96.5 361 ASN B N 1
ATOM 8714 C CA . ASN B 1 361 ? 23.094 3.373 -21.766 1 96.5 361 ASN B CA 1
ATOM 8715 C C . ASN B 1 361 ? 21.578 3.334 -21.969 1 96.5 361 ASN B C 1
ATOM 8717 O O . ASN B 1 361 ? 21.094 3.492 -23.094 1 96.5 361 ASN B O 1
ATOM 8721 N N . HIS B 1 362 ? 20.859 3.148 -20.969 1 94.38 362 HIS B N 1
ATOM 8722 C CA . HIS B 1 362 ? 19.406 3.209 -21.016 1 94.38 362 HIS B CA 1
ATOM 8723 C C . HIS B 1 362 ? 18.891 4.383 -20.188 1 94.38 362 HIS B C 1
ATOM 8725 O O . HIS B 1 362 ? 17.953 4.223 -19.391 1 94.38 362 HIS B O 1
ATOM 8731 N N . THR B 1 363 ? 19.562 5.453 -20.328 1 94.5 363 THR B N 1
ATOM 8732 C CA . THR B 1 363 ? 19.203 6.684 -19.625 1 94.5 363 THR B CA 1
ATOM 8733 C C . THR B 1 363 ? 19.062 7.84 -20.609 1 94.5 363 THR B C 1
ATOM 8735 O O . THR B 1 363 ? 19.328 7.684 -21.812 1 94.5 363 THR B O 1
ATOM 8738 N N . ARG B 1 364 ? 18.719 8.984 -20.172 1 91.44 364 ARG B N 1
ATOM 8739 C CA . ARG B 1 364 ? 18.562 10.188 -20.984 1 91.44 364 ARG B CA 1
ATOM 8740 C C . ARG B 1 364 ? 19.875 10.953 -21.078 1 91.44 364 ARG B C 1
ATOM 8742 O O . ARG B 1 364 ? 20.031 11.836 -21.938 1 91.44 364 ARG B O 1
ATOM 8749 N N . LEU B 1 365 ? 20.781 10.539 -20.25 1 93 365 LEU B N 1
ATOM 8750 C CA . LEU B 1 365 ? 22.094 11.195 -20.297 1 93 365 LEU B CA 1
ATOM 8751 C C . LEU B 1 365 ? 22.953 10.609 -21.406 1 93 365 LEU B C 1
ATOM 8753 O O . LEU B 1 365 ? 22.781 9.453 -21.797 1 93 365 LEU B O 1
ATOM 8757 N N . SER B 1 366 ? 23.938 11.422 -21.844 1 94.44 366 SER B N 1
ATOM 8758 C CA . SER B 1 366 ? 24.859 10.945 -22.859 1 94.44 366 SER B CA 1
ATOM 8759 C C . SER B 1 366 ? 25.938 10.039 -22.25 1 94.44 366 SER B C 1
ATOM 8761 O O . SER B 1 366 ? 26.156 10.055 -21.031 1 94.44 366 SER B O 1
ATOM 8763 N N . ASP B 1 367 ? 26.578 9.297 -23.062 1 95.88 367 ASP B N 1
ATOM 8764 C CA . ASP B 1 367 ? 27.688 8.477 -22.609 1 95.88 367 ASP B CA 1
ATOM 8765 C C . ASP B 1 367 ? 28.797 9.344 -21.984 1 95.88 367 ASP B C 1
ATOM 8767 O O . ASP B 1 367 ? 29.406 8.961 -20.984 1 95.88 367 ASP B O 1
ATOM 8771 N N . THR B 1 368 ? 28.938 10.484 -22.609 1 95.12 368 THR B N 1
ATOM 8772 C CA . THR B 1 368 ? 29.953 11.406 -22.125 1 95.12 368 THR B CA 1
ATOM 8773 C C . THR B 1 368 ? 29.656 11.859 -20.703 1 95.12 368 THR B C 1
ATOM 8775 O O . THR B 1 368 ? 30.547 11.914 -19.844 1 95.12 368 THR B O 1
ATOM 8778 N N . ALA B 1 369 ? 28.453 12.156 -20.5 1 94.5 369 ALA B N 1
ATOM 8779 C CA . ALA B 1 369 ? 28.047 12.594 -19.172 1 94.5 369 ALA B CA 1
ATOM 8780 C C . ALA B 1 369 ? 28.219 11.484 -18.141 1 94.5 369 ALA B C 1
ATOM 8782 O O . ALA B 1 369 ? 28.688 11.719 -17.031 1 94.5 369 ALA B O 1
ATOM 8783 N N . LEU B 1 370 ? 27.828 10.289 -18.484 1 95.81 370 LEU B N 1
ATOM 8784 C CA . LEU B 1 370 ? 27.922 9.156 -17.578 1 95.81 370 LEU B CA 1
ATOM 8785 C C . LEU B 1 370 ? 29.375 8.836 -17.25 1 95.81 370 LEU B C 1
ATOM 8787 O O . LEU B 1 370 ? 29.703 8.555 -16.094 1 95.81 370 LEU B O 1
ATOM 8791 N N . LEU B 1 371 ? 30.219 8.875 -18.25 1 96.19 371 LEU B N 1
ATOM 8792 C CA . LEU B 1 371 ? 31.641 8.602 -18.047 1 96.19 371 LEU B CA 1
ATOM 8793 C C . LEU B 1 371 ? 32.281 9.664 -17.156 1 96.19 371 LEU B C 1
ATOM 8795 O O . LEU B 1 371 ? 33.125 9.344 -16.328 1 96.19 371 LEU B O 1
ATOM 8799 N N . ALA B 1 372 ? 31.859 10.875 -17.344 1 94.88 372 ALA B N 1
ATOM 8800 C CA . ALA B 1 372 ? 32.375 11.961 -16.516 1 94.88 372 ALA B CA 1
ATOM 8801 C C . ALA B 1 372 ? 31.984 11.773 -15.062 1 94.88 372 ALA B C 1
ATOM 8803 O O . ALA B 1 372 ? 32.781 11.984 -14.156 1 94.88 372 ALA B O 1
ATOM 8804 N N . LEU B 1 373 ? 30.781 11.398 -14.867 1 93.12 373 LEU B N 1
ATOM 8805 C CA . LEU B 1 373 ? 30.281 11.203 -13.516 1 93.12 373 LEU B CA 1
ATOM 8806 C C . LEU B 1 373 ? 30.922 9.969 -12.875 1 93.12 373 LEU B C 1
ATOM 8808 O O . LEU B 1 373 ? 31.109 9.93 -11.656 1 93.12 373 LEU B O 1
ATOM 8812 N N . LEU B 1 374 ? 31.062 9 -13.719 1 95 374 LEU B N 1
ATOM 8813 C CA . LEU B 1 374 ? 31.719 7.789 -13.242 1 95 374 LEU B CA 1
ATOM 8814 C C . LEU B 1 374 ? 33.125 8.102 -12.695 1 95 374 LEU B C 1
ATOM 8816 O O . LEU B 1 374 ? 33.562 7.488 -11.727 1 95 374 LEU B O 1
ATOM 8820 N N . ASP B 1 375 ? 33.812 8.984 -13.312 1 93.81 375 ASP B N 1
ATOM 8821 C CA . ASP B 1 375 ? 35.125 9.461 -12.914 1 93.81 375 ASP B CA 1
ATOM 8822 C C . ASP B 1 375 ? 36.094 8.297 -12.656 1 93.81 375 ASP B C 1
ATOM 8824 O O . ASP B 1 375 ? 36.688 8.195 -11.578 1 93.81 375 ASP B O 1
ATOM 8828 N N . LEU B 1 376 ? 36.188 7.395 -13.562 1 95.5 376 LEU B N 1
ATOM 8829 C CA . LEU B 1 376 ? 37.062 6.234 -13.477 1 95.5 376 LEU B CA 1
ATOM 8830 C C . LEU B 1 376 ? 38.094 6.234 -14.617 1 95.5 376 LEU B C 1
ATOM 8832 O O . LEU B 1 376 ? 37.719 6.07 -15.781 1 95.5 376 LEU B O 1
ATOM 8836 N N . LYS B 1 377 ? 39.344 6.418 -14.242 1 94.81 377 LYS B N 1
ATOM 8837 C CA . LYS B 1 377 ? 40.406 6.391 -15.25 1 94.81 377 LYS B CA 1
ATOM 8838 C C . LYS B 1 377 ? 40.781 4.957 -15.625 1 94.81 377 LYS B C 1
ATOM 8840 O O . LYS B 1 377 ? 40.812 4.078 -14.766 1 94.81 377 LYS B O 1
ATOM 8845 N N . THR B 1 378 ? 41 4.77 -16.938 1 96.06 378 THR B N 1
ATOM 8846 C CA . THR B 1 378 ? 41.281 3.428 -17.438 1 96.06 378 THR B CA 1
ATOM 8847 C C . THR B 1 378 ? 42.75 3.291 -17.797 1 96.06 378 THR B C 1
ATOM 8849 O O . THR B 1 378 ? 43.562 4.16 -17.453 1 96.06 378 THR B O 1
ATOM 8852 N N . LYS B 1 379 ? 43.219 2.115 -18.312 1 96.06 379 LYS B N 1
ATOM 8853 C CA . LYS B 1 379 ? 44.562 1.76 -18.688 1 96.06 379 LYS B CA 1
ATOM 8854 C C . LYS B 1 379 ? 45.469 1.628 -17.438 1 96.06 379 LYS B C 1
ATOM 8856 O O . LYS B 1 379 ? 46.562 2.168 -17.406 1 96.06 379 LYS B O 1
ATOM 8861 N N . ARG B 1 380 ? 44.875 1.083 -16.469 1 95.88 380 ARG B N 1
ATOM 8862 C CA . ARG B 1 380 ? 45.531 0.791 -15.203 1 95.88 380 ARG B CA 1
ATOM 8863 C C . ARG B 1 380 ? 44.812 -0.307 -14.438 1 95.88 380 ARG B C 1
ATOM 8865 O O . ARG B 1 380 ? 43.719 -0.757 -14.859 1 95.88 380 ARG B O 1
ATOM 8872 N N . ILE B 1 381 ? 45.438 -0.772 -13.406 1 95.62 381 ILE B N 1
ATOM 8873 C CA . ILE B 1 381 ? 44.812 -1.757 -12.531 1 95.62 381 ILE B CA 1
ATOM 8874 C C . ILE B 1 381 ? 43.844 -1.062 -11.586 1 95.62 381 ILE B C 1
ATOM 8876 O O . ILE B 1 381 ? 44.188 -0.081 -10.93 1 95.62 381 ILE B O 1
ATOM 8880 N N . ILE B 1 382 ? 42.656 -1.523 -11.609 1 96.31 382 ILE B N 1
ATOM 8881 C CA . ILE B 1 382 ? 41.594 -0.955 -10.781 1 96.31 382 ILE B CA 1
ATOM 8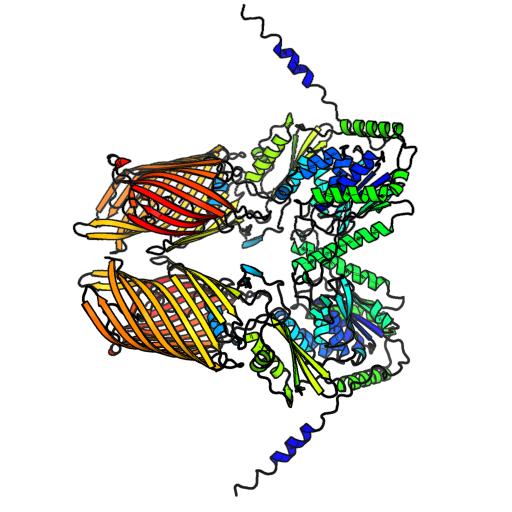882 C C . ILE B 1 382 ? 41.094 -2.01 -9.805 1 96.31 382 ILE B C 1
ATOM 8884 O O . ILE B 1 382 ? 40.719 -3.121 -10.203 1 96.31 382 ILE B O 1
ATOM 8888 N N . SER B 1 383 ? 41 -1.685 -8.586 1 95.81 383 SER B N 1
ATOM 8889 C CA . SER B 1 383 ? 40.5 -2.613 -7.57 1 95.81 383 SER B CA 1
ATOM 8890 C C . SER B 1 383 ? 39 -2.734 -7.605 1 95.81 383 SER B C 1
ATOM 8892 O O . SER B 1 383 ? 38.312 -1.851 -8.125 1 95.81 383 SER B O 1
ATOM 8894 N N . ASN B 1 384 ? 38.469 -3.84 -7.07 1 95 384 ASN B N 1
ATOM 8895 C CA . ASN B 1 384 ? 37.031 -4.027 -6.969 1 95 384 ASN B CA 1
ATOM 8896 C C . ASN B 1 384 ? 36.375 -2.938 -6.121 1 95 384 ASN B C 1
ATOM 8898 O O . ASN B 1 384 ? 35.25 -2.502 -6.41 1 95 384 ASN B O 1
ATOM 8902 N N . GLU B 1 385 ? 37 -2.551 -5.094 1 94.62 385 GLU B N 1
ATOM 8903 C CA . GLU B 1 385 ? 36.5 -1.48 -4.238 1 94.62 385 GLU B CA 1
ATOM 8904 C C . GLU B 1 385 ? 36.344 -0.178 -5.02 1 94.62 385 GLU B C 1
ATOM 8906 O O . GLU B 1 385 ? 35.344 0.526 -4.867 1 94.62 385 GLU B O 1
ATOM 8911 N N . GLU B 1 386 ? 37.375 0.089 -5.797 1 95.62 386 GLU B N 1
ATOM 8912 C CA . GLU B 1 386 ? 37.312 1.305 -6.602 1 95.62 386 GLU B CA 1
ATOM 8913 C C . GLU B 1 386 ? 36.188 1.235 -7.633 1 95.62 386 GLU B C 1
ATOM 8915 O O . GLU B 1 386 ? 35.562 2.244 -7.93 1 95.62 386 GLU B O 1
ATOM 8920 N N . LEU B 1 387 ? 36.031 0.107 -8.219 1 95.94 387 LEU B N 1
ATOM 8921 C CA . LEU B 1 387 ? 34.938 -0.084 -9.164 1 95.94 387 LEU B CA 1
ATOM 8922 C C . LEU B 1 387 ? 33.594 0.172 -8.5 1 95.94 387 LEU B C 1
ATOM 8924 O O . LEU B 1 387 ? 32.719 0.85 -9.07 1 95.94 387 LEU B O 1
ATOM 8928 N N . GLU B 1 388 ? 33.438 -0.348 -7.309 1 94.5 388 GLU B N 1
ATOM 8929 C CA . GLU B 1 388 ? 32.188 -0.158 -6.59 1 94.5 388 GLU B CA 1
ATOM 8930 C C . GLU B 1 388 ? 32 1.298 -6.172 1 94.5 388 GLU B C 1
ATOM 8932 O O . GLU B 1 388 ? 30.875 1.802 -6.133 1 94.5 388 GLU B O 1
ATOM 8937 N N . GLU B 1 389 ? 33.031 1.918 -5.863 1 94.06 389 GLU B N 1
ATOM 8938 C CA . GLU B 1 389 ? 32.969 3.344 -5.559 1 94.06 389 GLU B CA 1
ATOM 8939 C C . GLU B 1 389 ? 32.5 4.141 -6.77 1 94.06 389 GLU B C 1
ATOM 8941 O O . GLU B 1 389 ? 31.75 5.113 -6.621 1 94.06 389 GLU B O 1
ATOM 8946 N N . ALA B 1 390 ? 33 3.756 -7.898 1 95.06 390 ALA B N 1
ATOM 8947 C CA . ALA B 1 390 ? 32.562 4.41 -9.133 1 95.06 390 ALA B CA 1
ATOM 8948 C C . ALA B 1 390 ? 31.062 4.219 -9.359 1 95.06 390 ALA B C 1
ATOM 8950 O O . ALA B 1 390 ? 30.359 5.156 -9.742 1 95.06 390 ALA B O 1
ATOM 8951 N N . VAL B 1 391 ? 30.625 3.012 -9.195 1 94.56 391 VAL B N 1
ATOM 8952 C CA . VAL B 1 391 ? 29.188 2.713 -9.305 1 94.56 391 VAL B CA 1
ATOM 8953 C C . VAL B 1 391 ? 28.406 3.562 -8.312 1 94.56 391 VAL B C 1
ATOM 8955 O O . VAL B 1 391 ? 27.359 4.105 -8.648 1 94.56 391 VAL B O 1
ATOM 8958 N N . ASN B 1 392 ? 28.906 3.693 -7.168 1 93 392 ASN B N 1
ATOM 8959 C CA . ASN B 1 392 ? 28.25 4.477 -6.125 1 93 392 ASN B CA 1
ATOM 8960 C C . ASN B 1 392 ? 28.156 5.949 -6.512 1 93 392 ASN B C 1
ATOM 8962 O O . ASN B 1 392 ? 27.188 6.625 -6.152 1 93 392 ASN B O 1
ATOM 8966 N N . ARG B 1 393 ? 29.172 6.445 -7.148 1 93.5 393 ARG B N 1
ATOM 8967 C CA . ARG B 1 393 ? 29.125 7.836 -7.594 1 93.5 393 ARG B CA 1
ATOM 8968 C C . ARG B 1 393 ? 27.953 8.078 -8.539 1 93.5 393 ARG B C 1
ATOM 8970 O O . ARG B 1 393 ? 27.312 9.117 -8.469 1 93.5 393 ARG B O 1
ATOM 8977 N N . LEU B 1 394 ? 27.719 7.121 -9.367 1 94.12 394 LEU B N 1
ATOM 8978 C CA . LEU B 1 394 ? 26.562 7.234 -10.234 1 94.12 394 LEU B CA 1
ATOM 8979 C C . LEU B 1 394 ? 25.266 7.117 -9.438 1 94.12 394 LEU B C 1
ATOM 8981 O O . LEU B 1 394 ? 24.328 7.902 -9.633 1 94.12 394 LEU B O 1
ATOM 8985 N N . GLN B 1 395 ? 25.25 6.188 -8.531 1 93.25 395 GLN B N 1
ATOM 8986 C CA . GLN B 1 395 ? 24.062 5.969 -7.719 1 93.25 395 GLN B CA 1
ATOM 8987 C C . GLN B 1 395 ? 23.734 7.191 -6.863 1 93.25 395 GLN B C 1
ATOM 8989 O O . GLN B 1 395 ? 22.578 7.445 -6.535 1 93.25 395 GLN B O 1
ATOM 8994 N N . SER B 1 396 ? 24.719 7.918 -6.559 1 92.38 396 SER B N 1
ATOM 8995 C CA . SER B 1 396 ? 24.594 9.07 -5.672 1 92.38 396 SER B CA 1
ATOM 8996 C C . SER B 1 396 ? 23.797 10.188 -6.336 1 92.38 396 SER B C 1
ATOM 8998 O O . SER B 1 396 ? 23.328 11.109 -5.664 1 92.38 396 SER B O 1
ATOM 9000 N N . GLN B 1 397 ? 23.703 10.07 -7.641 1 92.25 397 GLN B N 1
ATOM 9001 C CA . GLN B 1 397 ? 22.891 11.055 -8.359 1 92.25 397 GLN B CA 1
ATOM 9002 C C . GLN B 1 397 ? 21.406 10.852 -8.086 1 92.25 397 GLN B C 1
ATOM 9004 O O . GLN B 1 397 ? 20.594 11.75 -8.32 1 92.25 397 GLN B O 1
ATOM 9009 N N . ASP B 1 398 ? 20.984 9.664 -7.68 1 93.44 398 ASP B N 1
ATOM 9010 C CA . ASP B 1 398 ? 19.641 9.273 -7.262 1 93.44 398 ASP B CA 1
ATOM 9011 C C . ASP B 1 398 ? 18.656 9.391 -8.414 1 93.44 398 ASP B C 1
ATOM 9013 O O . ASP B 1 398 ? 17.5 9.789 -8.219 1 93.44 398 ASP B O 1
ATOM 9017 N N . ILE B 1 399 ? 19.109 9.195 -9.672 1 93.5 399 ILE B N 1
ATOM 9018 C CA . ILE B 1 399 ? 18.203 9.219 -10.805 1 93.5 399 ILE B CA 1
ATOM 9019 C C . ILE B 1 399 ? 18.25 7.887 -11.539 1 93.5 399 ILE B C 1
ATOM 9021 O O . ILE B 1 399 ? 17.531 7.688 -12.531 1 93.5 399 ILE B O 1
ATOM 9025 N N . PHE B 1 400 ? 19.078 7.008 -11.07 1 94.56 400 PHE B N 1
ATOM 9026 C CA . PHE B 1 400 ? 19.219 5.703 -11.711 1 94.56 400 PHE B CA 1
ATOM 9027 C C . PHE B 1 400 ? 18.562 4.613 -10.859 1 94.56 400 PHE B C 1
ATOM 9029 O O . PHE B 1 400 ? 18.656 4.641 -9.633 1 94.56 400 PHE B O 1
ATOM 9036 N N . ALA B 1 401 ? 17.922 3.703 -11.57 1 92.25 401 ALA B N 1
ATOM 9037 C CA . ALA B 1 401 ? 17.312 2.553 -10.906 1 92.25 401 ALA B CA 1
ATOM 9038 C C . ALA B 1 401 ? 18.344 1.476 -10.609 1 92.25 401 ALA B C 1
ATOM 9040 O O . ALA B 1 401 ? 18.297 0.829 -9.562 1 92.25 401 ALA B O 1
ATOM 9041 N N . LYS B 1 402 ? 19.203 1.299 -11.539 1 93.31 402 LYS B N 1
ATOM 9042 C CA . LYS B 1 402 ? 20.234 0.271 -11.406 1 93.31 402 LYS B CA 1
ATOM 9043 C C . LYS B 1 402 ? 21.484 0.637 -12.195 1 93.31 402 LYS B C 1
ATOM 9045 O O . LYS B 1 402 ? 21.391 1.124 -13.328 1 93.31 402 LYS B O 1
ATOM 9050 N N . VAL B 1 403 ? 22.609 0.472 -11.586 1 95.5 403 VAL B N 1
ATOM 9051 C CA . VAL B 1 403 ? 23.922 0.624 -12.203 1 95.5 403 VAL B CA 1
ATOM 9052 C C . VAL B 1 403 ? 24.734 -0.649 -11.992 1 95.5 403 VAL B C 1
ATOM 9054 O O . VAL B 1 403 ? 25.078 -1.002 -10.859 1 95.5 403 VAL B O 1
ATOM 9057 N N . GLY B 1 404 ? 24.938 -1.336 -13.039 1 94.75 404 GLY B N 1
ATOM 9058 C CA . GLY B 1 404 ? 25.734 -2.557 -12.984 1 94.75 404 GLY B CA 1
ATOM 9059 C C . GLY B 1 404 ? 26.875 -2.566 -13.977 1 94.75 404 GLY B C 1
ATOM 9060 O O . GLY B 1 404 ? 27.031 -1.635 -14.766 1 94.75 404 GLY B O 1
ATOM 9061 N N . TYR B 1 405 ? 27.766 -3.52 -13.781 1 96.19 405 TYR B N 1
ATOM 9062 C CA . TYR B 1 405 ? 28.844 -3.68 -14.734 1 96.19 405 TYR B CA 1
ATOM 9063 C C . TYR B 1 405 ? 29.312 -5.129 -14.797 1 96.19 405 TYR B C 1
ATOM 9065 O O . TYR B 1 405 ? 28.969 -5.934 -13.922 1 96.19 405 TYR B O 1
ATOM 9073 N N . GLU B 1 406 ? 30 -5.457 -15.844 1 96.12 406 GLU B N 1
ATOM 9074 C CA . GLU B 1 406 ? 30.734 -6.703 -16.031 1 96.12 406 GLU B CA 1
ATOM 9075 C C . GLU B 1 406 ? 32.031 -6.477 -16.812 1 96.12 406 GLU B C 1
ATOM 9077 O O . GLU B 1 406 ? 32.125 -5.535 -17.594 1 96.12 406 GLU B O 1
ATOM 9082 N N . ILE B 1 407 ? 32.938 -7.199 -16.5 1 95.44 407 ILE B N 1
ATOM 9083 C CA . ILE B 1 407 ? 34.219 -7.145 -17.234 1 95.44 407 ILE B CA 1
ATOM 9084 C C . ILE B 1 407 ? 34.219 -8.203 -18.328 1 95.44 407 ILE B C 1
ATOM 9086 O O . ILE B 1 407 ? 34 -9.391 -18.047 1 95.44 407 ILE B O 1
ATOM 9090 N N . GLU B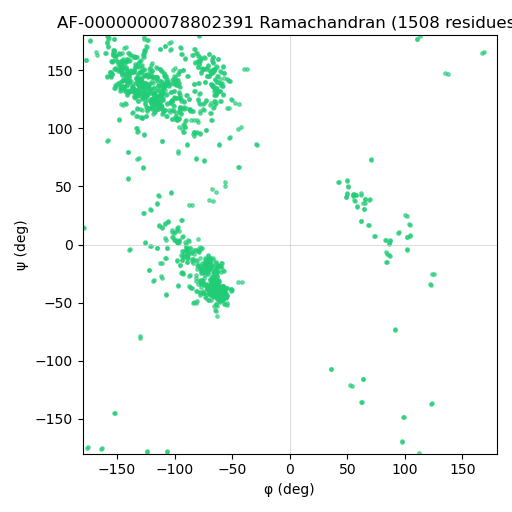 1 408 ? 34.438 -7.73 -19.516 1 94.94 408 GLU B N 1
ATOM 9091 C CA . GLU B 1 408 ? 34.5 -8.633 -20.672 1 94.94 408 GLU B CA 1
ATOM 9092 C C . GLU B 1 408 ? 35.875 -8.602 -21.328 1 94.94 408 GLU B C 1
ATOM 9094 O O . GLU B 1 408 ? 36.531 -7.562 -21.375 1 94.94 408 GLU B O 1
ATOM 9099 N N . HIS B 1 409 ? 36.219 -9.781 -21.781 1 91.12 409 HIS B N 1
ATOM 9100 C CA . HIS B 1 409 ? 37.406 -9.875 -22.609 1 91.12 409 HIS B CA 1
ATOM 9101 C C . HIS B 1 409 ? 37.062 -9.844 -24.094 1 91.12 409 HIS B C 1
ATOM 9103 O O . HIS B 1 409 ? 36.469 -10.789 -24.609 1 91.12 409 HIS B O 1
ATOM 9109 N N . ARG B 1 410 ? 37.438 -8.695 -24.625 1 92.06 410 ARG B N 1
ATOM 9110 C CA . ARG B 1 410 ? 37.188 -8.516 -26.047 1 92.06 410 ARG B CA 1
ATOM 9111 C C . ARG B 1 410 ? 38.469 -8.297 -26.828 1 92.06 410 ARG B C 1
ATOM 9113 O O . ARG B 1 410 ? 39.156 -7.297 -26.625 1 92.06 410 ARG B O 1
ATOM 9120 N N . SER B 1 411 ? 38.781 -9.164 -27.781 1 91 411 SER B N 1
ATOM 9121 C CA . SER B 1 411 ? 39.938 -9.031 -28.672 1 91 411 SER B CA 1
ATOM 9122 C C . SER B 1 411 ? 41.188 -8.727 -27.875 1 91 411 SER B C 1
ATOM 9124 O O . SER B 1 411 ? 41.906 -7.777 -28.188 1 91 411 SER B O 1
ATOM 9126 N N . GLY B 1 412 ? 41.375 -9.336 -26.766 1 87.25 412 GLY B N 1
ATOM 9127 C CA . GLY B 1 412 ? 42.594 -9.227 -25.969 1 87.25 412 GLY B CA 1
ATOM 9128 C C . GLY B 1 412 ? 42.562 -8.055 -25.016 1 87.25 412 GLY B C 1
ATOM 9129 O O . GLY B 1 412 ? 43.562 -7.789 -24.328 1 87.25 412 GLY B O 1
ATOM 9130 N N . LYS B 1 413 ? 41.5 -7.395 -24.969 1 93.19 413 LYS B N 1
ATOM 9131 C CA . LYS B 1 413 ? 41.375 -6.258 -24.062 1 93.19 413 LYS B CA 1
ATOM 9132 C C . LYS B 1 413 ? 40.281 -6.527 -23 1 93.19 413 LYS B C 1
ATOM 9134 O O . LYS B 1 413 ? 39.312 -7.219 -23.266 1 93.19 413 LYS B O 1
ATOM 9139 N N . ASN B 1 414 ? 40.625 -6.004 -21.859 1 94.12 414 ASN B N 1
ATOM 9140 C CA . ASN B 1 414 ? 39.594 -6.012 -20.797 1 94.12 414 ASN B CA 1
ATOM 9141 C C . ASN B 1 414 ? 38.688 -4.793 -20.875 1 94.12 414 ASN B C 1
ATOM 9143 O O . ASN B 1 414 ? 39.125 -3.662 -20.672 1 94.12 414 ASN B O 1
ATOM 9147 N N . VAL B 1 415 ? 37.5 -5.066 -21.141 1 96.94 415 VAL B N 1
ATOM 9148 C CA . VAL B 1 415 ? 36.531 -3.99 -21.312 1 96.94 415 VAL B CA 1
ATOM 9149 C C . VAL B 1 415 ? 35.562 -3.998 -20.141 1 96.94 415 VAL B C 1
ATOM 9151 O O . VAL B 1 415 ? 34.938 -5.027 -19.844 1 96.94 415 VAL B O 1
ATOM 9154 N N . LEU B 1 416 ? 35.438 -2.883 -19.5 1 97.44 416 LEU B N 1
ATOM 9155 C CA . LEU B 1 416 ? 34.406 -2.701 -18.484 1 97.44 416 LEU B CA 1
ATOM 9156 C C . LEU B 1 416 ? 33.094 -2.268 -19.109 1 97.44 416 LEU B C 1
ATOM 9158 O O . LEU B 1 416 ? 32.969 -1.133 -19.578 1 97.44 416 LEU B O 1
ATOM 9162 N N . VAL B 1 417 ? 32.156 -3.158 -19.156 1 97.19 417 VAL B N 1
ATOM 9163 C CA . VAL B 1 417 ? 30.859 -2.844 -19.734 1 97.19 417 VAL B CA 1
ATOM 9164 C C . VAL B 1 417 ? 29.891 -2.402 -18.641 1 97.19 417 VAL B C 1
ATOM 9166 O O . VAL B 1 417 ? 29.438 -3.225 -17.844 1 97.19 417 VAL B O 1
ATOM 9169 N N . MET B 1 418 ? 29.516 -1.145 -18.688 1 96.69 418 MET B N 1
ATOM 9170 C CA . MET B 1 418 ? 28.594 -0.583 -17.703 1 96.69 418 MET B CA 1
ATOM 9171 C C . MET B 1 418 ? 27.172 -0.597 -18.219 1 96.69 418 MET B C 1
ATOM 9173 O O . MET B 1 418 ? 26.922 -0.224 -19.359 1 96.69 418 MET B O 1
ATOM 9177 N N . LYS B 1 419 ? 26.312 -1.088 -17.422 1 95.75 419 LYS B N 1
ATOM 9178 C CA . LYS B 1 419 ? 24.891 -1.041 -17.734 1 95.75 419 LYS B CA 1
ATOM 9179 C C . LYS B 1 419 ? 24.156 -0.088 -16.797 1 95.75 419 LYS B C 1
ATOM 9181 O O . LYS B 1 419 ? 24.047 -0.339 -15.602 1 95.75 419 LYS B O 1
ATOM 9186 N N . VAL B 1 420 ? 23.562 0.933 -17.344 1 96.25 420 VAL B N 1
ATOM 9187 C CA . VAL B 1 420 ? 22.953 1.972 -16.531 1 96.25 420 VAL B CA 1
ATOM 9188 C C . VAL B 1 420 ? 21.484 2.135 -16.922 1 96.25 420 VAL B C 1
ATOM 9190 O O . VAL B 1 420 ? 21.172 2.451 -18.078 1 96.25 420 VAL B O 1
ATOM 9193 N N . ASP B 1 421 ? 20.609 1.886 -15.961 1 93.94 421 ASP B N 1
ATOM 9194 C CA . ASP B 1 421 ? 19.172 2.045 -16.141 1 93.94 421 ASP B CA 1
ATOM 9195 C C . ASP B 1 421 ? 18.641 3.225 -15.336 1 93.94 421 ASP B C 1
ATOM 9197 O O . ASP B 1 421 ? 18.875 3.314 -14.125 1 93.94 421 ASP B O 1
ATOM 9201 N N . GLU B 1 422 ? 17.922 4.02 -15.977 1 94.31 422 GLU B N 1
ATOM 9202 C CA . GLU B 1 422 ? 17.297 5.148 -15.289 1 94.31 422 GLU B CA 1
ATOM 9203 C C . GLU B 1 422 ? 16.047 4.715 -14.539 1 94.31 422 GLU B C 1
ATOM 9205 O O . GLU B 1 422 ? 15.422 3.713 -14.891 1 94.31 422 GLU B O 1
ATOM 9210 N N . LYS B 1 423 ? 15.703 5.445 -13.461 1 92.69 423 LYS B N 1
ATOM 9211 C CA . LYS B 1 423 ? 14.422 5.199 -12.789 1 92.69 423 LYS B CA 1
ATOM 9212 C C . LYS B 1 423 ? 13.258 5.383 -13.758 1 92.69 423 LYS B C 1
ATOM 9214 O O . LYS B 1 423 ? 13.148 6.414 -14.422 1 92.69 423 LYS B O 1
ATOM 9219 N N . PRO B 1 424 ? 12.391 4.438 -13.828 1 89.75 424 PRO B N 1
ATOM 9220 C CA . PRO B 1 424 ? 11.312 4.512 -14.82 1 89.75 424 PRO B CA 1
ATOM 9221 C C . PRO B 1 424 ? 10.281 5.582 -14.484 1 89.75 424 PRO B C 1
ATOM 9223 O O . PRO B 1 424 ? 9.5 5.984 -15.352 1 89.75 424 PRO B O 1
ATOM 9226 N N . TRP B 1 425 ? 10.188 6.043 -13.312 1 91.56 425 TRP B N 1
ATOM 9227 C CA . TRP B 1 425 ? 9.188 7.043 -12.953 1 91.56 425 TRP B CA 1
ATOM 9228 C C . TRP B 1 425 ? 9.734 8.453 -13.148 1 91.56 425 TRP B C 1
ATOM 9230 O O . TRP B 1 425 ? 9.07 9.438 -12.82 1 91.56 425 TRP B O 1
ATOM 9240 N N . GLY B 1 426 ? 10.977 8.602 -13.57 1 92.31 426 GLY B N 1
ATOM 9241 C CA . GLY B 1 426 ? 11.492 9.891 -14 1 92.31 426 GLY B CA 1
ATOM 9242 C C . GLY B 1 426 ? 11.062 10.266 -15.414 1 92.31 426 GLY B C 1
ATOM 9243 O O . GLY B 1 426 ? 10.305 9.523 -16.047 1 92.31 426 GLY B O 1
ATOM 9244 N N . PRO B 1 427 ? 11.477 11.406 -15.875 1 94.69 427 PRO B N 1
ATOM 9245 C CA . PRO B 1 427 ? 12.445 12.367 -15.344 1 94.69 427 PRO B CA 1
ATOM 9246 C C . PRO B 1 427 ? 11.805 13.414 -14.438 1 94.69 427 PRO B C 1
ATOM 9248 O O . PRO B 1 427 ? 12.484 14.336 -13.969 1 94.69 427 PRO B O 1
ATOM 9251 N N . GLY B 1 428 ? 10.5 13.359 -14.352 1 96.19 428 GLY B N 1
ATOM 9252 C CA . GLY B 1 428 ? 9.805 14.234 -13.414 1 96.19 428 GLY B CA 1
ATOM 9253 C C . GLY B 1 428 ? 9.453 13.547 -12.109 1 96.19 428 GLY B C 1
ATOM 9254 O O . GLY B 1 428 ? 8.469 12.812 -12.039 1 96.19 428 GLY B O 1
ATOM 9255 N N . TYR B 1 429 ? 10.156 13.891 -11.07 1 96.31 429 TYR B N 1
ATOM 9256 C CA . TYR B 1 429 ? 9.992 13.227 -9.789 1 96.31 429 TYR B CA 1
ATOM 9257 C C . TYR B 1 429 ? 9.109 14.047 -8.859 1 96.31 429 TYR B C 1
ATOM 9259 O O . TYR B 1 429 ? 9.211 15.273 -8.82 1 96.31 429 TYR B O 1
ATOM 9267 N N . LEU B 1 430 ? 8.273 13.367 -8.109 1 95.62 430 LEU B N 1
ATOM 9268 C CA . LEU B 1 430 ? 7.395 14.023 -7.152 1 95.62 430 LEU B CA 1
ATOM 9269 C C . LEU B 1 430 ? 7.723 13.578 -5.727 1 95.62 430 LEU B C 1
ATOM 9271 O O . LEU B 1 430 ? 7.777 12.383 -5.441 1 95.62 430 LEU B O 1
ATOM 9275 N N . ASN B 1 431 ? 7.957 14.5 -4.887 1 94.94 431 ASN B N 1
ATOM 9276 C CA . ASN B 1 431 ? 8.148 14.281 -3.455 1 94.94 431 ASN B CA 1
ATOM 9277 C C . ASN B 1 431 ? 7.219 15.172 -2.627 1 94.94 431 ASN B C 1
ATOM 9279 O O . ASN B 1 431 ? 6.672 16.141 -3.139 1 94.94 431 ASN B O 1
ATOM 9283 N N . PHE B 1 432 ? 7.051 14.789 -1.358 1 92.88 432 PHE B N 1
ATOM 9284 C CA . PHE B 1 432 ? 6.109 15.539 -0.532 1 92.88 432 PHE B CA 1
ATOM 9285 C C . PHE B 1 432 ? 6.703 15.828 0.841 1 92.88 432 PHE B C 1
ATOM 9287 O O . PHE B 1 432 ? 7.727 15.25 1.214 1 92.88 432 PHE B O 1
ATOM 9294 N N . LYS B 1 433 ? 6.117 16.75 1.45 1 92.25 433 LYS B N 1
ATOM 9295 C CA . LYS B 1 433 ? 6.527 17.188 2.785 1 92.25 433 LYS B CA 1
ATOM 9296 C C . LYS B 1 433 ? 5.332 17.25 3.732 1 92.25 433 LYS B C 1
ATOM 9298 O O . LYS B 1 433 ? 4.242 17.672 3.342 1 92.25 433 LYS B O 1
ATOM 9303 N N . LEU B 1 434 ? 5.441 16.766 4.898 1 87.88 434 LEU B N 1
ATOM 9304 C CA . LEU B 1 434 ? 4.477 16.875 5.984 1 87.88 434 LEU B CA 1
ATOM 9305 C C . LEU B 1 434 ? 5.176 17.188 7.305 1 87.88 434 LEU B C 1
ATOM 9307 O O . LEU B 1 434 ? 6 16.391 7.773 1 87.88 434 LEU B O 1
ATOM 9311 N N . THR B 1 435 ? 4.918 18.359 7.824 1 87.69 435 THR B N 1
ATOM 9312 C CA . THR B 1 435 ? 5.473 18.734 9.117 1 87.69 435 THR B CA 1
ATOM 9313 C C . THR B 1 435 ? 4.371 19.234 10.055 1 87.69 435 THR B C 1
ATOM 9315 O O . THR B 1 435 ? 3.449 19.922 9.625 1 87.69 435 THR B O 1
ATOM 9318 N N . PHE B 1 436 ? 4.527 18.812 11.312 1 84.75 436 PHE B N 1
ATOM 9319 C CA . PHE B 1 436 ? 3.604 19.219 12.367 1 84.75 436 PHE B CA 1
ATOM 9320 C C . PHE B 1 436 ? 4.352 19.484 13.664 1 84.75 436 PHE B C 1
ATOM 9322 O O . PHE B 1 436 ? 5.25 18.734 14.039 1 84.75 436 PHE B O 1
ATOM 9329 N N . GLU B 1 437 ? 4.066 20.625 14.211 1 83.56 437 GLU B N 1
ATOM 9330 C CA . GLU B 1 437 ? 4.613 20.969 15.523 1 83.56 437 GLU B CA 1
ATOM 9331 C C . GLU B 1 437 ? 3.543 21.547 16.438 1 83.56 437 GLU B C 1
ATOM 9333 O O . GLU B 1 437 ? 2.805 22.453 16.031 1 83.56 437 GLU B O 1
ATOM 9338 N N . ASP B 1 438 ? 3.449 20.969 17.609 1 80.31 438 ASP B N 1
ATOM 9339 C CA . ASP B 1 438 ? 2.492 21.453 18.594 1 80.31 438 ASP B CA 1
ATOM 9340 C C . ASP B 1 438 ? 3.143 21.594 19.969 1 80.31 438 ASP B C 1
ATOM 9342 O O . ASP B 1 438 ? 3.869 20.688 20.406 1 80.31 438 ASP B O 1
ATOM 9346 N N . ASP B 1 439 ? 2.982 22.766 20.562 1 73.38 439 ASP B N 1
ATOM 9347 C CA . ASP B 1 439 ? 3.5 22.938 21.922 1 73.38 439 ASP B CA 1
ATOM 9348 C C . ASP B 1 439 ? 2.377 22.859 22.953 1 73.38 439 ASP B C 1
ATOM 9350 O O . ASP B 1 439 ? 2.594 23.125 24.141 1 73.38 439 ASP B O 1
ATOM 9354 N N . PHE B 1 440 ? 1.185 22.531 22.531 1 70.56 440 PHE B N 1
ATOM 9355 C CA . PHE B 1 440 ? -0.005 22.281 23.344 1 70.56 440 PHE B CA 1
ATOM 9356 C C . PHE B 1 440 ? -0.411 23.516 24.125 1 70.56 440 PHE B C 1
ATOM 9358 O O . PHE B 1 440 ? -1.001 23.406 25.203 1 70.56 440 PHE B O 1
ATOM 9365 N N . SER B 1 441 ? 0.015 24.688 23.734 1 68.56 441 SER B N 1
ATOM 9366 C CA . SER B 1 441 ? -0.369 25.938 24.391 1 68.56 441 SER B CA 1
ATOM 9367 C C . SER B 1 441 ? -0.855 26.969 23.375 1 68.56 441 SER B C 1
ATOM 9369 O O . SER B 1 441 ? -2.062 27.156 23.203 1 68.56 441 SER B O 1
ATOM 9371 N N . GLU B 1 442 ? 0.13 27.562 22.75 1 63.78 442 GLU B N 1
ATOM 9372 C CA . GLU B 1 442 ? -0.254 28.734 21.969 1 63.78 442 GLU B CA 1
ATOM 9373 C C . GLU B 1 442 ? -0.085 28.484 20.469 1 63.78 442 GLU B C 1
ATOM 9375 O O . GLU B 1 442 ? -0.681 29.188 19.641 1 63.78 442 GLU B O 1
ATOM 9380 N N . ARG B 1 443 ? 0.625 27.484 20.188 1 70.88 443 ARG B N 1
ATOM 9381 C CA . ARG B 1 443 ? 0.969 27.422 18.766 1 70.88 443 ARG B CA 1
ATOM 9382 C C . ARG B 1 443 ? 0.863 26 18.234 1 70.88 443 ARG B C 1
ATOM 9384 O O . ARG B 1 443 ? 1.257 25.047 18.922 1 70.88 443 ARG B O 1
ATOM 9391 N N . SER B 1 444 ? 0.247 25.797 17.172 1 77.12 444 SER B N 1
ATOM 9392 C CA . SER B 1 444 ? 0.203 24.594 16.359 1 77.12 444 SER B CA 1
ATOM 9393 C C . SER B 1 444 ? 0.529 24.906 14.898 1 77.12 444 SER B C 1
ATOM 9395 O O . SER B 1 444 ? -0.236 25.578 14.219 1 77.12 444 SER B O 1
ATOM 9397 N N . ASP B 1 445 ? 1.714 24.453 14.531 1 82.25 445 ASP B N 1
ATOM 9398 C CA . ASP B 1 445 ? 2.174 24.734 13.172 1 82.25 445 ASP B CA 1
ATOM 9399 C C . ASP B 1 445 ? 2.148 23.484 12.305 1 82.25 445 ASP B C 1
ATOM 9401 O O . ASP B 1 445 ? 2.41 22.375 12.797 1 82.25 445 ASP B O 1
ATOM 9405 N N . PHE B 1 446 ? 1.841 23.734 11.141 1 84.06 446 PHE B N 1
ATOM 9406 C CA . PHE B 1 446 ? 1.799 22.609 10.203 1 84.06 446 PHE B CA 1
ATOM 9407 C C . PHE B 1 446 ? 2.205 23.062 8.805 1 84.06 446 PHE B C 1
ATOM 9409 O O . PHE B 1 446 ? 2.039 24.234 8.445 1 84.06 446 PHE B O 1
ATOM 9416 N N . THR B 1 447 ? 2.805 22.078 8.047 1 87.69 447 THR B N 1
ATOM 9417 C CA . THR B 1 447 ? 3.166 22.359 6.66 1 87.69 447 THR B CA 1
ATOM 9418 C C . THR B 1 447 ? 2.941 21.109 5.797 1 87.69 447 THR B C 1
ATOM 9420 O O . THR B 1 447 ? 3.285 20 6.195 1 87.69 447 THR B O 1
ATOM 9423 N N . PHE B 1 448 ? 2.277 21.312 4.68 1 88.56 448 PHE B N 1
ATOM 9424 C CA . PHE B 1 448 ? 2.229 20.344 3.59 1 88.56 448 PHE B CA 1
ATOM 9425 C C . PHE B 1 448 ? 2.916 20.891 2.346 1 88.56 448 PHE B C 1
ATOM 9427 O O . PHE B 1 448 ? 2.709 22.047 1.979 1 88.56 448 PHE B O 1
ATOM 9434 N N . GLY B 1 449 ? 3.719 20.031 1.827 1 92.69 449 GLY B N 1
ATOM 9435 C CA . GLY B 1 449 ? 4.426 20.531 0.661 1 92.69 449 GLY B CA 1
ATOM 9436 C C . GLY B 1 449 ? 4.598 19.5 -0.428 1 92.69 449 GLY B C 1
ATOM 9437 O O . GLY B 1 449 ? 4.434 18.297 -0.181 1 92.69 449 GLY B O 1
ATOM 9438 N N . ALA B 1 450 ? 4.816 19.969 -1.668 1 94.75 450 ALA B N 1
ATOM 9439 C CA . ALA B 1 450 ? 5.125 19.141 -2.836 1 94.75 450 ALA B CA 1
ATOM 9440 C C . ALA B 1 450 ? 6.352 19.672 -3.57 1 94.75 450 ALA B C 1
ATOM 9442 O O . ALA B 1 450 ? 6.539 20.891 -3.678 1 94.75 450 ALA B O 1
ATOM 9443 N N . GLN B 1 451 ? 7.09 18.75 -3.994 1 97.44 451 GLN B N 1
ATOM 9444 C CA . GLN B 1 451 ? 8.289 19.062 -4.77 1 97.44 451 GLN B CA 1
ATOM 9445 C C . GLN B 1 451 ? 8.281 18.328 -6.105 1 97.44 451 GLN B C 1
ATOM 9447 O O . GLN B 1 451 ? 7.984 17.125 -6.164 1 97.44 451 GLN B O 1
ATOM 9452 N N . TYR B 1 452 ? 8.484 19.047 -7.164 1 97.12 452 TYR B N 1
ATOM 9453 C CA . TYR B 1 452 ? 8.633 18.5 -8.508 1 97.12 452 TYR B CA 1
ATOM 9454 C C . TYR B 1 452 ? 10.039 18.75 -9.039 1 97.12 452 TYR B C 1
ATOM 9456 O O . TYR B 1 452 ? 10.461 19.891 -9.203 1 97.12 452 TYR B O 1
ATOM 9464 N N . ILE B 1 453 ? 10.742 17.719 -9.273 1 97.25 453 ILE B N 1
ATOM 9465 C CA . ILE B 1 453 ? 12.094 17.812 -9.828 1 97.25 453 ILE B CA 1
ATOM 9466 C C . ILE B 1 453 ? 12.102 17.25 -11.242 1 97.25 453 ILE B C 1
ATOM 9468 O O . ILE B 1 453 ? 11.828 16.062 -11.453 1 97.25 453 ILE B O 1
ATOM 9472 N N . TYR B 1 454 ? 12.414 18.031 -12.18 1 97.31 454 TYR B N 1
ATOM 9473 C CA . TYR B 1 454 ? 12.562 17.594 -13.562 1 97.31 454 TYR B CA 1
ATOM 9474 C C . TYR B 1 454 ? 14.031 17.562 -13.961 1 97.31 454 TYR B C 1
ATOM 9476 O O . TYR B 1 454 ? 14.664 18.625 -14.117 1 97.31 454 TYR B O 1
ATOM 9484 N N . THR B 1 455 ? 14.539 16.391 -14.148 1 95.62 455 THR B N 1
ATOM 9485 C CA . THR B 1 455 ? 15.969 16.203 -14.375 1 95.62 455 THR B CA 1
ATOM 9486 C C . THR B 1 455 ? 16.266 16.172 -15.875 1 95.62 455 THR B C 1
ATOM 9488 O O . THR B 1 455 ? 15.359 16.094 -16.703 1 95.62 455 THR B O 1
ATOM 9491 N N . ASP B 1 456 ? 17.594 16.344 -16.234 1 92.81 456 ASP B N 1
ATOM 9492 C CA . ASP B 1 456 ? 18.141 16.219 -17.578 1 92.81 456 ASP B CA 1
ATOM 9493 C C . ASP B 1 456 ? 17.531 17.25 -18.516 1 92.81 456 ASP B C 1
ATOM 9495 O O . ASP B 1 456 ? 17.156 16.938 -19.641 1 92.81 456 ASP B O 1
ATOM 9499 N N . VAL B 1 457 ? 17.422 18.391 -18.016 1 94.06 457 VAL B N 1
ATOM 9500 C CA . VAL B 1 457 ? 16.984 19.516 -18.844 1 94.06 457 VAL B CA 1
ATOM 9501 C C . VAL B 1 457 ? 18.031 19.844 -19.891 1 94.06 457 VAL B C 1
ATOM 9503 O O . VAL B 1 457 ? 17.703 20.297 -20.984 1 94.06 457 VAL B O 1
ATOM 9506 N N . THR B 1 458 ? 19.297 19.609 -19.547 1 94.5 458 THR B N 1
ATOM 9507 C CA . THR B 1 458 ? 20.422 19.719 -20.484 1 94.5 458 THR B CA 1
ATOM 9508 C C . THR B 1 458 ? 21.219 18.422 -20.531 1 94.5 458 THR B C 1
ATOM 9510 O O . THR B 1 458 ? 21.078 17.562 -19.656 1 94.5 458 THR B O 1
ATOM 9513 N N . ASP B 1 459 ? 22.094 18.312 -21.422 1 92 459 ASP B N 1
ATOM 9514 C CA . ASP B 1 459 ? 22.906 17.125 -21.594 1 92 459 ASP B CA 1
ATOM 9515 C C . ASP B 1 459 ? 23.922 16.984 -20.453 1 92 459 ASP B C 1
ATOM 9517 O O . ASP B 1 459 ? 24.5 15.914 -20.266 1 92 459 ASP B O 1
ATOM 9521 N N . LYS B 1 460 ? 24.094 18.047 -19.75 1 94.38 460 LYS B N 1
ATOM 9522 C CA . LYS B 1 460 ? 25.078 18.047 -18.672 1 94.38 460 LYS B CA 1
ATOM 9523 C C . LYS B 1 460 ? 24.406 17.797 -17.312 1 94.38 460 LYS B C 1
ATOM 9525 O O . LYS B 1 460 ? 25.047 17.891 -16.266 1 94.38 460 LYS B O 1
ATOM 9530 N N . GLY B 1 461 ? 23.125 17.594 -17.344 1 93 461 GLY B N 1
ATOM 9531 C CA . GLY B 1 461 ? 22.438 17.234 -16.109 1 93 461 GLY B CA 1
ATOM 9532 C C . GLY B 1 461 ? 21.688 18.391 -15.484 1 93 461 GLY B C 1
ATOM 9533 O O . GLY B 1 461 ? 21.516 18.438 -14.266 1 93 461 GLY B O 1
ATOM 9534 N N . GLY B 1 462 ? 21.344 19.312 -16.25 1 95.62 462 GLY B N 1
ATOM 9535 C CA . GLY B 1 462 ? 20.547 20.406 -15.742 1 95.62 462 GLY B CA 1
ATOM 9536 C C . GLY B 1 462 ? 19.234 19.953 -15.133 1 95.62 462 GLY B C 1
ATOM 9537 O O . GLY B 1 462 ? 18.656 18.938 -15.555 1 95.62 462 GLY B O 1
ATOM 9538 N N . GLU B 1 463 ? 18.703 20.812 -14.141 1 96.88 463 GLU B N 1
ATOM 9539 C CA . GLU B 1 463 ? 17.484 20.438 -13.414 1 96.88 463 GLU B CA 1
ATOM 9540 C C . GLU B 1 463 ? 16.578 21.641 -13.195 1 96.88 463 GLU B C 1
ATOM 9542 O O . GLU B 1 463 ? 17.062 22.75 -12.961 1 96.88 463 GLU B O 1
ATOM 9547 N N . TRP B 1 464 ? 15.32 21.328 -13.328 1 97.94 464 TRP B N 1
ATOM 9548 C CA . TRP B 1 464 ? 14.297 22.312 -12.961 1 97.94 464 TRP B CA 1
ATOM 9549 C C . TRP B 1 464 ? 13.5 21.828 -11.75 1 97.94 464 TRP B C 1
ATOM 9551 O O . TRP B 1 464 ? 12.977 20.719 -11.75 1 97.94 464 TRP B O 1
ATOM 9561 N N . THR B 1 465 ? 13.398 22.641 -10.75 1 97.81 465 THR B N 1
ATOM 9562 C CA . THR B 1 465 ? 12.703 22.266 -9.523 1 97.81 465 THR B CA 1
ATOM 9563 C C . THR B 1 465 ? 11.594 23.266 -9.211 1 97.81 465 THR B C 1
ATOM 9565 O O . THR B 1 465 ? 11.766 24.469 -9.375 1 97.81 465 THR B O 1
ATOM 9568 N N . VAL B 1 466 ? 10.477 22.75 -8.836 1 97.69 466 VAL B N 1
ATOM 9569 C CA . VAL B 1 466 ? 9.359 23.531 -8.305 1 97.69 466 VAL B CA 1
ATOM 9570 C C . VAL B 1 466 ? 8.945 22.969 -6.949 1 97.69 466 VAL B C 1
ATOM 9572 O O . VAL B 1 466 ? 8.727 21.766 -6.809 1 97.69 466 VAL B O 1
ATOM 9575 N N . GLU B 1 467 ? 8.859 23.844 -6.027 1 97.44 467 GLU B N 1
ATOM 9576 C CA . GLU B 1 467 ? 8.453 23.469 -4.676 1 97.44 467 GLU B CA 1
ATOM 9577 C C . GLU B 1 467 ? 7.312 24.359 -4.18 1 97.44 467 GLU B C 1
ATOM 9579 O O . GLU B 1 467 ? 7.293 25.562 -4.449 1 97.44 467 GLU B O 1
ATOM 9584 N N . ALA B 1 468 ? 6.371 23.734 -3.586 1 95.31 468 ALA B N 1
ATOM 9585 C CA . ALA B 1 468 ? 5.258 24.469 -2.99 1 95.31 468 ALA B CA 1
ATOM 9586 C C . ALA B 1 468 ? 4.922 23.922 -1.604 1 95.31 468 ALA B C 1
ATOM 9588 O O . ALA B 1 468 ? 4.941 22.703 -1.385 1 95.31 468 ALA B O 1
ATOM 9589 N N . GLN B 1 469 ? 4.734 24.828 -0.719 1 92.38 469 GLN B N 1
ATOM 9590 C CA . GLN B 1 469 ? 4.332 24.453 0.633 1 92.38 469 GLN B CA 1
ATOM 9591 C C . GLN B 1 469 ? 3.176 25.328 1.119 1 92.38 469 GLN B C 1
ATOM 9593 O O . GLN B 1 469 ? 3.135 26.531 0.839 1 92.38 469 GLN B O 1
ATOM 9598 N N . LEU B 1 470 ? 2.314 24.734 1.835 1 87.56 470 LEU B N 1
ATOM 9599 C CA . LEU B 1 470 ? 1.161 25.406 2.416 1 87.56 470 LEU B CA 1
ATOM 9600 C C . LEU B 1 470 ? 1.043 25.109 3.904 1 87.56 470 LEU B C 1
ATOM 9602 O O . LEU B 1 470 ? 1.567 24.094 4.379 1 87.56 470 LEU B O 1
ATOM 9606 N N . GLY B 1 471 ? 0.335 26 4.582 1 87.25 471 GLY B N 1
ATOM 9607 C CA . GLY B 1 471 ? 0.189 25.891 6.023 1 87.25 471 GLY B CA 1
ATOM 9608 C C . GLY B 1 471 ? 0.65 27.125 6.77 1 87.25 471 GLY B C 1
ATOM 9609 O O . GLY B 1 471 ? 0.335 28.25 6.375 1 87.25 471 GLY B O 1
ATOM 9610 N N . SER B 1 472 ? 1.385 26.797 7.883 1 82.62 472 SER B N 1
ATOM 9611 C CA . SER B 1 472 ? 1.875 27.922 8.68 1 82.62 472 SER B CA 1
ATOM 9612 C C . SER B 1 472 ? 2.896 28.75 7.91 1 82.62 472 SER B C 1
ATOM 9614 O O . SER B 1 472 ? 3.064 29.938 8.172 1 82.62 472 SER B O 1
ATOM 9616 N N . TRP B 1 473 ? 3.551 28.031 7.102 1 87.06 473 TRP B N 1
ATOM 9617 C CA . TRP B 1 473 ? 4.504 28.656 6.195 1 87.06 473 TRP B CA 1
ATOM 9618 C C . TRP B 1 473 ? 4.129 28.391 4.738 1 87.06 473 TRP B C 1
ATOM 9620 O O . TRP B 1 473 ? 4.098 27.234 4.301 1 87.06 473 TRP B O 1
ATOM 9630 N N . LYS B 1 474 ? 3.857 29.422 4.035 1 90.88 474 LYS B N 1
ATOM 9631 C CA . LYS B 1 474 ? 3.516 29.297 2.623 1 90.88 474 LYS B CA 1
ATOM 9632 C C . LYS B 1 474 ? 4.684 29.719 1.736 1 90.88 474 LYS B C 1
ATOM 9634 O O . LYS B 1 474 ? 5.223 30.828 1.896 1 90.88 474 LYS B O 1
ATOM 9639 N N . LYS B 1 475 ? 5.059 28.828 0.958 1 94.5 475 LYS B N 1
ATOM 9640 C CA . LYS B 1 475 ? 6.223 29.094 0.118 1 94.5 475 LYS B CA 1
ATOM 9641 C C . LYS B 1 475 ? 6.062 28.453 -1.26 1 94.5 475 LYS B C 1
ATOM 9643 O O . LYS B 1 475 ? 5.555 27.344 -1.377 1 94.5 475 LYS B O 1
ATOM 9648 N N . VAL B 1 476 ? 6.406 29.203 -2.305 1 96.12 476 VAL B N 1
ATOM 9649 C CA . VAL B 1 476 ? 6.555 28.672 -3.658 1 96.12 476 VAL B CA 1
ATOM 9650 C C . VAL B 1 476 ? 7.941 29.031 -4.195 1 96.12 476 VAL B C 1
ATOM 9652 O O . VAL B 1 476 ? 8.328 30.203 -4.223 1 96.12 476 VAL B O 1
ATOM 9655 N N . ASN B 1 477 ? 8.625 28.016 -4.516 1 97.62 477 ASN B N 1
ATOM 9656 C CA . ASN B 1 477 ? 9.984 28.188 -5.016 1 97.62 477 ASN B CA 1
ATOM 9657 C C . ASN B 1 477 ? 10.18 27.516 -6.367 1 97.62 477 ASN B C 1
ATOM 9659 O O . ASN B 1 477 ? 9.656 26.422 -6.598 1 97.62 477 ASN B O 1
ATOM 9663 N N . THR B 1 478 ? 10.859 28.109 -7.277 1 98.12 478 THR B N 1
ATOM 9664 C CA . THR B 1 478 ? 11.305 27.5 -8.523 1 98.12 478 THR B CA 1
ATOM 9665 C C . THR B 1 478 ? 12.773 27.797 -8.781 1 98.12 478 THR B C 1
ATOM 9667 O O . THR B 1 478 ? 13.258 28.891 -8.469 1 98.12 478 THR B O 1
ATOM 9670 N N . GLU B 1 479 ? 13.477 26.844 -9.32 1 98.25 479 GLU B N 1
ATOM 9671 C CA . GLU B 1 479 ? 14.906 26.984 -9.547 1 98.25 479 GLU B CA 1
ATOM 9672 C C . GLU B 1 479 ? 15.344 26.234 -10.805 1 98.25 479 GLU B C 1
ATOM 9674 O O . GLU B 1 479 ? 14.875 25.125 -11.062 1 98.25 479 GLU B O 1
ATOM 9679 N N . LEU B 1 480 ? 16.141 26.844 -11.578 1 98.25 480 LEU B N 1
ATOM 9680 C CA . LEU B 1 480 ? 16.828 26.219 -12.703 1 98.25 480 LEU B CA 1
ATOM 9681 C C . LEU B 1 480 ? 18.312 26.047 -12.414 1 98.25 480 LEU B C 1
ATOM 9683 O O . LEU B 1 480 ? 19.016 27.016 -12.195 1 98.25 480 LEU B O 1
ATOM 9687 N N . TYR B 1 481 ? 18.734 24.844 -12.344 1 98.06 481 TYR B N 1
ATOM 9688 C CA . TYR B 1 481 ? 20.125 24.453 -12.086 1 98.06 481 TYR B CA 1
ATOM 9689 C C . TYR B 1 481 ? 20.812 24.031 -13.375 1 98.06 481 TYR B C 1
ATOM 9691 O O . TYR B 1 481 ? 20.375 23.094 -14.039 1 98.06 481 TYR B O 1
ATOM 9699 N N . LEU B 1 482 ? 21.953 24.672 -13.727 1 97.69 482 LEU B N 1
ATOM 9700 C CA . LEU B 1 482 ? 22.594 24.453 -15.016 1 97.69 482 LEU B CA 1
ATOM 9701 C C . LEU B 1 482 ? 24.094 24.203 -14.859 1 97.69 482 LEU B C 1
ATOM 9703 O O . LEU B 1 482 ? 24.875 25.156 -14.859 1 97.69 482 LEU B O 1
ATOM 9707 N N . PRO B 1 483 ? 24.484 22.969 -14.867 1 96.94 483 PRO B N 1
ATOM 9708 C CA . PRO B 1 483 ? 25.922 22.688 -14.852 1 96.94 483 PRO B CA 1
ATOM 9709 C C . PRO B 1 483 ? 26.609 23.109 -16.156 1 96.94 483 PRO B C 1
ATOM 9711 O O . PRO B 1 483 ? 26.047 22.953 -17.234 1 96.94 483 PRO B O 1
ATOM 9714 N N . PHE B 1 484 ? 27.953 23.562 -16.047 1 96.31 484 PHE B N 1
ATOM 9715 C CA . PHE B 1 484 ? 28.734 24.016 -17.203 1 96.31 484 PHE B CA 1
ATOM 9716 C C . PHE B 1 484 ? 29.547 22.859 -17.781 1 96.31 484 PHE B C 1
ATOM 9718 O O . PHE B 1 484 ? 29.969 22.906 -18.938 1 96.31 484 PHE B O 1
ATOM 9725 N N . ASP B 1 485 ? 29.781 21.922 -16.922 1 95.69 485 ASP B N 1
ATOM 9726 C CA . ASP B 1 485 ? 30.641 20.797 -17.312 1 95.69 485 ASP B CA 1
ATOM 9727 C C . ASP B 1 485 ? 29.938 19.469 -17.031 1 95.69 485 ASP B C 1
ATOM 9729 O O . ASP B 1 485 ? 29 19.406 -16.234 1 95.69 485 ASP B O 1
ATOM 9733 N N . TYR B 1 486 ? 30.5 18.422 -17.656 1 93.94 486 TYR B N 1
ATOM 9734 C CA . TYR B 1 486 ? 29.875 17.094 -17.562 1 93.94 486 TYR B CA 1
ATOM 9735 C C . TYR B 1 486 ? 30.094 16.5 -16.172 1 93.94 486 TYR B C 1
ATOM 9737 O O . TYR B 1 486 ? 29.297 15.672 -15.719 1 93.94 486 TYR B O 1
ATOM 9745 N N . ASP B 1 487 ? 31.125 16.875 -15.484 1 91.62 487 ASP B N 1
ATOM 9746 C CA . ASP B 1 487 ? 31.359 16.359 -14.133 1 91.62 487 ASP B CA 1
ATOM 9747 C C . ASP B 1 487 ? 30.609 17.188 -13.094 1 91.62 487 ASP B C 1
ATOM 9749 O O . ASP B 1 487 ? 30.641 16.891 -11.898 1 91.62 487 ASP B O 1
ATOM 9753 N N . GLN B 1 488 ? 30.016 18.281 -13.508 1 93.19 488 GLN B N 1
ATOM 9754 C CA . GLN B 1 488 ? 29.125 19.125 -12.719 1 93.19 488 GLN B CA 1
ATOM 9755 C C . GLN B 1 488 ? 29.875 19.781 -11.562 1 93.19 488 GLN B C 1
ATOM 9757 O O . GLN B 1 488 ? 29.359 19.828 -10.438 1 93.19 488 GLN B O 1
ATOM 9762 N N . LYS B 1 489 ? 31.031 20.188 -11.773 1 95.44 489 LYS B N 1
ATOM 9763 C CA . LYS B 1 489 ? 31.844 20.891 -10.781 1 95.44 489 LYS B CA 1
ATOM 9764 C C . LYS B 1 489 ? 31.422 22.359 -10.656 1 95.44 489 LYS B C 1
ATOM 9766 O O . LYS B 1 489 ? 31.375 22.906 -9.555 1 95.44 489 LYS B O 1
ATOM 9771 N N . PHE B 1 490 ? 31.172 22.922 -11.828 1 97.62 490 PHE B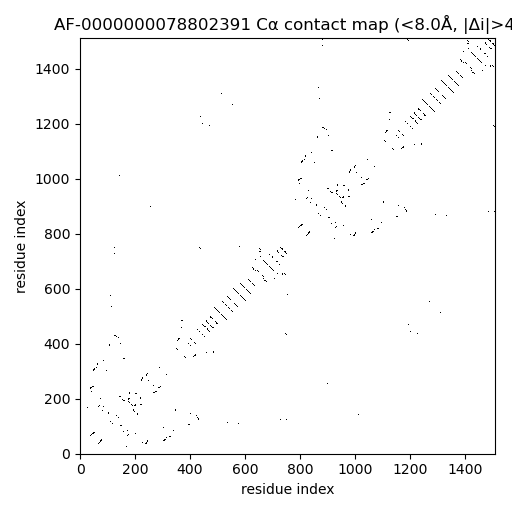 N 1
ATOM 9772 C CA . PHE B 1 490 ? 30.734 24.312 -11.844 1 97.62 490 PHE B CA 1
ATOM 9773 C C . PHE B 1 490 ? 29.328 24.438 -12.406 1 97.62 490 PHE B C 1
ATOM 9775 O O . PHE B 1 490 ? 28.969 23.719 -13.352 1 97.62 490 PHE B O 1
ATOM 9782 N N . PHE B 1 491 ? 28.547 25.312 -11.875 1 97.88 491 PHE B N 1
ATOM 9783 C CA . PHE B 1 491 ? 27.188 25.453 -12.352 1 97.88 491 PHE B CA 1
ATOM 9784 C C . PHE B 1 491 ? 26.672 26.875 -12.133 1 97.88 491 PHE B C 1
ATOM 9786 O O . PHE B 1 491 ? 27.328 27.672 -11.453 1 97.88 491 PHE B O 1
ATOM 9793 N N . SER B 1 492 ? 25.594 27.219 -12.734 1 98.19 492 SER B N 1
ATOM 9794 C CA . SER B 1 492 ? 24.781 28.406 -12.461 1 98.19 492 SER B CA 1
ATOM 9795 C C . SER B 1 492 ? 23.375 28.016 -12.047 1 98.19 492 SER B C 1
ATOM 9797 O O . SER B 1 492 ? 22.891 26.938 -12.391 1 98.19 492 SER B O 1
ATOM 9799 N N . ALA B 1 493 ? 22.828 28.812 -11.266 1 98 493 ALA B N 1
ATOM 9800 C CA . ALA B 1 493 ? 21.438 28.594 -10.867 1 98 493 ALA B CA 1
ATOM 9801 C C . ALA B 1 493 ? 20.656 29.906 -10.82 1 98 493 ALA B C 1
ATOM 9803 O O . ALA B 1 493 ? 21.219 30.953 -10.492 1 98 493 ALA B O 1
ATOM 9804 N N . PHE B 1 494 ? 19.438 29.797 -11.203 1 98 494 PHE B N 1
ATOM 9805 C CA . PHE B 1 494 ? 18.469 30.891 -11.164 1 98 494 PHE B CA 1
ATOM 9806 C C . PHE B 1 494 ? 17.188 30.469 -10.484 1 98 494 PHE B C 1
ATOM 9808 O O . PHE B 1 494 ? 16.719 29.344 -10.68 1 98 494 PHE B O 1
ATOM 9815 N N . GLY B 1 495 ? 16.672 31.391 -9.742 1 98 495 GLY B N 1
ATOM 9816 C CA . GLY B 1 495 ? 15.438 31 -9.086 1 98 495 GLY B CA 1
ATOM 9817 C C . GLY B 1 495 ? 14.602 32.188 -8.625 1 98 495 GLY B C 1
ATOM 9818 O O . GLY B 1 495 ? 15.039 33.312 -8.703 1 98 495 GLY B O 1
ATOM 9819 N N . ALA B 1 496 ? 13.406 31.891 -8.328 1 98.06 496 ALA B N 1
ATOM 9820 C CA . ALA B 1 496 ? 12.422 32.812 -7.762 1 98.06 496 ALA B CA 1
ATOM 9821 C C . ALA B 1 496 ? 11.602 32.125 -6.672 1 98.06 496 ALA B C 1
ATOM 9823 O O . ALA B 1 496 ? 11.344 30.922 -6.734 1 98.06 496 ALA B O 1
ATOM 9824 N N . SER B 1 497 ? 11.234 32.938 -5.727 1 97.56 497 SER B N 1
ATOM 9825 C CA . SER B 1 497 ? 10.469 32.375 -4.625 1 97.56 497 SER B CA 1
ATOM 9826 C C . SER B 1 497 ? 9.445 33.375 -4.094 1 97.56 497 SER B C 1
ATOM 9828 O O . SER B 1 497 ? 9.641 34.594 -4.215 1 97.56 497 SER B O 1
ATOM 9830 N N . TRP B 1 498 ? 8.383 32.906 -3.678 1 96.06 498 TRP B N 1
ATOM 9831 C CA . TRP B 1 498 ? 7.391 33.656 -2.9 1 96.06 498 TRP B CA 1
ATOM 9832 C C . TRP B 1 498 ? 7.215 33.031 -1.517 1 96.06 498 TRP B C 1
ATOM 9834 O O . TRP B 1 498 ? 7.055 31.812 -1.39 1 96.06 498 TRP B O 1
ATOM 9844 N N . ASN B 1 499 ? 7.289 33.875 -0.524 1 94.12 499 ASN B N 1
ATOM 9845 C CA . ASN B 1 499 ? 7.184 33.406 0.858 1 94.12 499 ASN B CA 1
ATOM 9846 C C . ASN B 1 499 ? 6.172 34.25 1.646 1 94.12 499 ASN B C 1
ATOM 9848 O O . ASN B 1 499 ? 6.074 35.469 1.45 1 94.12 499 ASN B O 1
ATOM 9852 N N . ASN B 1 500 ? 5.422 33.594 2.518 1 90.88 500 ASN B N 1
ATOM 9853 C CA . ASN B 1 500 ? 4.488 34.219 3.441 1 90.88 500 ASN B CA 1
ATOM 9854 C C . ASN B 1 500 ? 4.426 33.5 4.773 1 90.88 500 ASN B C 1
ATOM 9856 O O . ASN B 1 500 ? 4.102 32.312 4.812 1 90.88 500 ASN B O 1
ATOM 9860 N N . GLU B 1 501 ? 4.754 34.219 5.812 1 87.75 501 GLU B N 1
ATOM 9861 C CA . GLU B 1 501 ? 4.719 33.594 7.137 1 87.75 501 GLU B CA 1
ATOM 9862 C C . GLU B 1 501 ? 4.273 34.594 8.195 1 87.75 501 GLU B C 1
ATOM 9864 O O . GLU B 1 501 ? 4.441 35.812 8.023 1 87.75 501 GLU B O 1
ATOM 9869 N N . ILE B 1 502 ? 3.723 34.094 9.203 1 83.44 502 ILE B N 1
ATOM 9870 C CA . ILE B 1 502 ? 3.342 34.906 10.352 1 83.44 502 ILE B CA 1
ATOM 9871 C C . ILE B 1 502 ? 4.285 34.656 11.516 1 83.44 502 ILE B C 1
ATOM 9873 O O . ILE B 1 502 ? 4.469 33.5 11.922 1 83.44 502 ILE B O 1
ATOM 9877 N N . ARG B 1 503 ? 4.887 35.656 11.961 1 83.12 503 ARG B N 1
ATOM 9878 C CA . ARG B 1 503 ? 5.797 35.562 13.102 1 83.12 503 ARG B CA 1
ATOM 9879 C C . ARG B 1 503 ? 5.207 36.219 14.336 1 83.12 503 ARG B C 1
ATOM 9881 O O . ARG B 1 503 ? 4.496 37.219 14.234 1 83.12 503 ARG B O 1
ATOM 9888 N N . GLN B 1 504 ? 5.52 35.625 15.406 1 77.75 504 GLN B N 1
ATOM 9889 C CA . GLN B 1 504 ? 5.07 36.188 16.672 1 77.75 504 GLN B CA 1
ATOM 9890 C C . GLN B 1 504 ? 6.242 36.75 17.484 1 77.75 504 GLN B C 1
ATOM 9892 O O . GLN B 1 504 ? 7.254 36.062 17.656 1 77.75 504 GLN B O 1
ATOM 9897 N N . PHE B 1 505 ? 6.133 37.938 17.828 1 74.75 505 PHE B N 1
ATOM 9898 C CA . PHE B 1 505 ? 7.109 38.594 18.688 1 74.75 505 PHE B CA 1
ATOM 9899 C C . PHE B 1 505 ? 6.566 38.75 20.094 1 74.75 505 PHE B C 1
ATOM 9901 O O . PHE B 1 505 ? 5.543 39.438 20.312 1 74.75 505 PHE B O 1
ATOM 9908 N N . SER B 1 506 ? 7.242 38.062 20.969 1 70.5 506 SER B N 1
ATOM 9909 C CA . SER B 1 506 ? 6.727 38.062 22.344 1 70.5 506 SER B CA 1
ATOM 9910 C C . SER B 1 506 ? 7.527 39.031 23.219 1 70.5 506 SER B C 1
ATOM 9912 O O . SER B 1 506 ? 8.719 39.25 22.984 1 70.5 506 SER B O 1
ATOM 9914 N N . ASN B 1 507 ? 6.84 39.594 24.25 1 62.03 507 ASN B N 1
ATOM 9915 C CA . ASN B 1 507 ? 7.383 40.344 25.359 1 62.03 507 ASN B CA 1
ATOM 9916 C C . ASN B 1 507 ? 8.023 41.656 24.891 1 62.03 507 ASN B C 1
ATOM 9918 O O . ASN B 1 507 ? 9.141 41.969 25.266 1 62.03 507 ASN B O 1
ATOM 9922 N N . ILE B 1 508 ? 7.379 42.188 23.891 1 59.97 508 ILE B N 1
ATOM 9923 C CA . ILE B 1 508 ? 7.863 43.5 23.484 1 59.97 508 ILE B CA 1
ATOM 9924 C C . ILE B 1 508 ? 7.539 44.531 24.578 1 59.97 508 ILE B C 1
ATOM 9926 O O . ILE B 1 508 ? 6.391 44.656 25 1 59.97 508 ILE B O 1
ATOM 9930 N N . ASP B 1 509 ? 8.625 45.062 25.234 1 54.47 509 ASP B N 1
ATOM 9931 C CA . ASP B 1 509 ? 8.477 46.031 26.297 1 54.47 509 ASP B CA 1
ATOM 9932 C C . ASP B 1 509 ? 7.793 47.312 25.781 1 54.47 509 ASP B C 1
ATOM 9934 O O . ASP B 1 509 ? 8.336 48 24.922 1 54.47 509 ASP B O 1
ATOM 9938 N N . ALA B 1 510 ? 6.641 47.406 25.734 1 53.47 510 ALA B N 1
ATOM 9939 C CA . ALA B 1 510 ? 5.953 48.656 25.5 1 53.47 510 ALA B CA 1
ATOM 9940 C C . ALA B 1 510 ? 5.559 49.344 26.797 1 53.47 510 ALA B C 1
ATOM 9942 O O . ALA B 1 510 ? 4.5 49.031 27.359 1 53.47 510 ALA B O 1
ATOM 9943 N N . ASP B 1 511 ? 6.297 50.25 27.188 1 50.69 511 ASP B N 1
ATOM 9944 C CA . ASP B 1 511 ? 6.191 50.938 28.469 1 50.69 511 ASP B CA 1
ATOM 9945 C C . ASP B 1 511 ? 5.754 50 29.578 1 50.69 511 ASP B C 1
ATOM 9947 O O . ASP B 1 511 ? 6.465 49.062 29.922 1 50.69 511 ASP B O 1
ATOM 9951 N N . ALA B 1 512 ? 4.363 50.031 30.188 1 53.44 512 ALA B N 1
ATOM 9952 C CA . ALA B 1 512 ? 3.838 49.438 31.406 1 53.44 512 ALA B CA 1
ATOM 9953 C C . ALA B 1 512 ? 3.221 48.062 31.109 1 53.44 512 ALA B C 1
ATOM 9955 O O . ALA B 1 512 ? 2.676 47.406 32 1 53.44 512 ALA B O 1
ATOM 9956 N N . SER B 1 513 ? 3.361 47.531 29.812 1 54.03 513 SER B N 1
ATOM 9957 C CA . SER B 1 513 ? 2.736 46.219 29.625 1 54.03 513 SER B CA 1
ATOM 9958 C C . SER B 1 513 ? 3.471 45.406 28.562 1 54.03 513 SER B C 1
ATOM 9960 O O . SER B 1 513 ? 4.105 45.969 27.672 1 54.03 513 SER B O 1
ATOM 9962 N N . SER B 1 514 ? 3.719 44.094 28.797 1 60.66 514 SER B N 1
ATOM 9963 C CA . SER B 1 514 ? 4.277 43.156 27.828 1 60.66 514 SER B CA 1
ATOM 9964 C C . SER B 1 514 ? 3.248 42.75 26.766 1 60.66 514 SER B C 1
ATOM 9966 O O . SER B 1 514 ? 2.109 42.406 27.109 1 60.66 514 SER B O 1
ATOM 9968 N N . LEU B 1 515 ? 3.617 43.188 25.438 1 66.19 515 LEU B N 1
ATOM 9969 C CA . LEU B 1 515 ? 2.678 42.906 24.359 1 66.19 515 LEU B CA 1
ATOM 9970 C C . LEU B 1 515 ? 3.213 41.812 23.453 1 66.19 515 LEU B C 1
ATOM 9972 O O . LEU B 1 515 ? 4.41 41.75 23.172 1 66.19 515 LEU B O 1
ATOM 9976 N N . ASN B 1 516 ? 2.34 40.906 23.094 1 72.62 516 ASN B N 1
ATOM 9977 C CA . ASN B 1 516 ? 2.611 39.938 22.031 1 72.62 516 ASN B CA 1
ATOM 9978 C C . ASN B 1 516 ? 2.09 40.406 20.688 1 72.62 516 ASN B C 1
ATOM 9980 O O . ASN B 1 516 ? 0.897 40.688 20.531 1 72.62 516 ASN B O 1
ATOM 9984 N N . LEU B 1 517 ? 3.098 40.594 19.781 1 76.06 517 LEU B N 1
ATOM 9985 C CA . LEU B 1 517 ? 2.725 41.094 18.453 1 76.06 517 LEU B CA 1
ATOM 9986 C C . LEU B 1 517 ? 2.928 40.031 17.391 1 76.06 517 LEU B C 1
ATOM 9988 O O . LEU B 1 517 ? 3.902 39.281 17.438 1 76.06 517 LEU B O 1
ATOM 9992 N N . ARG B 1 518 ? 1.994 39.969 16.469 1 82.12 518 ARG B N 1
ATOM 9993 C CA . ARG B 1 518 ? 2.117 39.094 15.289 1 82.12 518 ARG B CA 1
ATOM 9994 C C . ARG B 1 518 ? 2.299 39.906 14.023 1 82.12 518 ARG B C 1
ATOM 9996 O O . ARG B 1 518 ? 1.639 40.938 13.844 1 82.12 518 ARG B O 1
ATOM 10003 N N . ALA B 1 519 ? 3.275 39.5 13.305 1 86.25 519 ALA B N 1
ATOM 10004 C CA . ALA B 1 519 ? 3.557 40.188 12.047 1 86.25 519 ALA B CA 1
ATOM 10005 C C . ALA B 1 519 ? 3.605 39.219 10.883 1 86.25 519 ALA B C 1
ATOM 10007 O O . ALA B 1 519 ? 4.141 38.094 11.008 1 86.25 519 ALA B O 1
ATOM 10008 N N . GLU B 1 520 ? 2.971 39.594 9.82 1 88.94 520 GLU B N 1
ATOM 10009 C CA . GLU B 1 520 ? 3 38.844 8.586 1 88.94 520 GLU B CA 1
ATOM 10010 C C . GLU B 1 520 ? 4.141 39.281 7.68 1 88.94 520 GLU B C 1
ATOM 10012 O O . GLU B 1 520 ? 4.223 40.438 7.309 1 88.94 520 GLU B O 1
ATOM 10017 N N . TYR B 1 521 ? 5.004 38.438 7.414 1 91.44 521 TYR B N 1
ATOM 10018 C CA . TYR B 1 521 ? 6.102 38.688 6.484 1 91.44 521 TYR B CA 1
ATOM 10019 C C . TYR B 1 521 ? 5.797 38.062 5.117 1 91.44 521 TYR B C 1
ATOM 10021 O O . TYR B 1 521 ? 5.684 36.844 4.984 1 91.44 521 TYR B O 1
ATOM 10029 N N . ALA B 1 522 ? 5.637 38.812 4.117 1 92.75 522 ALA B N 1
ATOM 10030 C CA . ALA B 1 522 ? 5.414 38.375 2.748 1 92.75 522 ALA B CA 1
ATOM 10031 C C . ALA B 1 522 ? 6.453 38.969 1.798 1 92.75 522 ALA B C 1
ATOM 10033 O O . ALA B 1 522 ? 6.75 40.156 1.86 1 92.75 522 ALA B O 1
ATOM 10034 N N . ASN B 1 523 ? 7.047 38.156 0.991 1 95.06 523 ASN B N 1
ATOM 10035 C CA . ASN B 1 523 ? 8.047 38.719 0.084 1 95.06 523 ASN B CA 1
ATOM 10036 C C . ASN B 1 523 ? 8.211 37.844 -1.166 1 95.06 523 ASN B C 1
ATOM 10038 O O . ASN B 1 523 ? 7.777 36.688 -1.19 1 95.06 523 ASN B O 1
ATOM 10042 N N . TYR B 1 524 ? 8.695 38.406 -2.211 1 97.25 524 TYR B N 1
ATOM 10043 C CA . TYR B 1 524 ? 9.18 37.812 -3.438 1 97.25 524 TYR B CA 1
ATOM 10044 C C . TYR B 1 524 ? 10.695 37.906 -3.551 1 97.25 524 TYR B C 1
ATOM 10046 O O . TYR B 1 524 ? 11.258 39 -3.291 1 97.25 524 TYR B O 1
ATOM 10054 N N . THR B 1 525 ? 11.305 36.906 -3.873 1 97.62 525 THR B N 1
ATOM 10055 C CA . THR B 1 525 ? 12.758 36.906 -3.988 1 97.62 525 THR B CA 1
ATOM 10056 C C . THR B 1 525 ? 13.195 36.344 -5.332 1 97.62 525 THR B C 1
ATOM 10058 O O . THR B 1 525 ? 12.625 35.344 -5.812 1 97.62 525 THR B O 1
ATOM 10061 N N . GLY B 1 526 ? 14.094 36.906 -5.988 1 97.88 526 GLY B N 1
ATOM 10062 C CA . GLY B 1 526 ? 14.812 36.406 -7.141 1 97.88 526 GLY B CA 1
ATOM 10063 C C . GLY B 1 526 ? 16.312 36.312 -6.906 1 97.88 526 GLY B C 1
ATOM 10064 O O . GLY B 1 526 ? 16.891 37.156 -6.223 1 97.88 526 GLY B O 1
ATOM 10065 N N . PHE B 1 527 ? 16.922 35.281 -7.48 1 97.69 527 PHE B N 1
ATOM 10066 C CA . PHE B 1 527 ? 18.375 35.188 -7.32 1 97.69 527 PHE B CA 1
ATOM 10067 C C . PHE B 1 527 ? 19.016 34.594 -8.562 1 97.69 527 PHE B C 1
ATOM 10069 O O . PHE B 1 527 ? 18.344 33.938 -9.359 1 97.69 527 PHE B O 1
ATOM 10076 N N . ALA B 1 528 ? 20.188 34.844 -8.719 1 98.38 528 ALA B N 1
ATOM 10077 C CA . ALA B 1 528 ? 21.109 34.219 -9.68 1 98.38 528 ALA B CA 1
ATOM 10078 C C . ALA B 1 528 ? 22.453 33.906 -9.031 1 98.38 528 ALA B C 1
ATOM 10080 O O . ALA B 1 528 ? 22.984 34.719 -8.266 1 98.38 528 ALA B O 1
ATOM 10081 N N . GLU B 1 529 ? 22.953 32.75 -9.289 1 98.12 529 GLU B N 1
ATOM 10082 C CA . GLU B 1 529 ? 24.203 32.438 -8.602 1 98.12 529 GLU B CA 1
ATOM 10083 C C . GLU B 1 529 ? 25.109 31.562 -9.477 1 98.12 529 GLU B C 1
ATOM 10085 O O . GLU B 1 529 ? 24.641 30.953 -10.438 1 98.12 529 GLU B O 1
ATOM 10090 N N . LEU B 1 530 ? 26.359 31.594 -9.172 1 98.25 530 LEU B N 1
ATOM 10091 C CA . LEU B 1 530 ? 27.406 30.688 -9.633 1 98.25 530 LEU B CA 1
ATOM 10092 C C . LEU B 1 530 ? 27.875 29.766 -8.508 1 98.25 530 LEU B C 1
ATOM 10094 O O . LEU B 1 530 ? 28 30.219 -7.363 1 98.25 530 LEU B O 1
ATOM 10098 N N . GLY B 1 531 ? 28.031 28.547 -8.875 1 98.12 531 GLY B N 1
ATOM 10099 C CA . GLY B 1 531 ? 28.406 27.609 -7.836 1 98.12 531 GLY B CA 1
ATOM 10100 C C . GLY B 1 531 ? 29.547 26.703 -8.242 1 98.12 531 GLY B C 1
ATOM 10101 O O . GLY B 1 531 ? 29.797 26.5 -9.43 1 98.12 531 GLY B O 1
ATOM 10102 N N . TRP B 1 532 ? 30.219 26.266 -7.207 1 98.19 532 TRP B N 1
ATOM 10103 C CA . TRP B 1 532 ? 31.328 25.328 -7.316 1 98.19 532 TRP B CA 1
ATOM 10104 C C . TRP B 1 532 ? 31.141 24.141 -6.383 1 98.19 532 TRP B C 1
ATOM 10106 O O . TRP B 1 532 ? 31.234 24.281 -5.16 1 98.19 532 TRP B O 1
ATOM 10116 N N . ASN B 1 533 ? 30.875 23 -7.059 1 97.06 533 ASN B N 1
ATOM 10117 C CA . ASN B 1 533 ? 30.859 21.781 -6.277 1 97.06 533 ASN B CA 1
ATOM 10118 C C . ASN B 1 533 ? 32.25 21.281 -5.965 1 97.06 533 ASN B C 1
ATOM 10120 O O . ASN B 1 533 ? 32.781 20.422 -6.676 1 97.06 533 ASN B O 1
ATOM 10124 N N . VAL B 1 534 ? 32.75 21.656 -4.773 1 96.31 534 VAL B N 1
ATOM 10125 C CA . VAL B 1 534 ? 34.094 21.297 -4.383 1 96.31 534 VAL B CA 1
ATOM 10126 C C . VAL B 1 534 ? 34.219 19.781 -4.215 1 96.31 534 VAL B C 1
ATOM 10128 O O . VAL B 1 534 ? 35.219 19.188 -4.57 1 96.31 534 VAL B O 1
ATOM 10131 N N . ARG B 1 535 ? 33.25 19.219 -3.6 1 93.88 535 ARG B N 1
ATOM 10132 C CA . ARG B 1 535 ? 33 17.781 -3.436 1 93.88 535 ARG B CA 1
ATOM 10133 C C . ARG B 1 535 ? 31.516 17.484 -3.602 1 93.88 535 ARG B C 1
ATOM 10135 O O . ARG B 1 535 ? 30.672 18.391 -3.572 1 93.88 535 ARG B O 1
ATOM 10142 N N . PRO B 1 536 ? 31.266 16.219 -3.814 1 91.88 536 PRO B N 1
ATOM 10143 C CA . PRO B 1 536 ? 29.844 15.891 -3.916 1 91.88 536 PRO B CA 1
ATOM 10144 C C . PRO B 1 536 ? 29.047 16.297 -2.672 1 91.88 536 PRO B C 1
ATOM 10146 O O . PRO B 1 536 ? 27.844 16.516 -2.746 1 91.88 536 PRO B O 1
ATOM 10149 N N . TRP B 1 537 ? 29.75 16.438 -1.523 1 95.19 537 TRP B N 1
ATOM 10150 C CA . TRP B 1 537 ? 29.078 16.781 -0.276 1 95.19 537 TRP B CA 1
ATOM 10151 C C . TRP B 1 537 ? 29.438 18.188 0.183 1 95.19 537 TRP B C 1
ATOM 10153 O O . TRP B 1 537 ? 29.234 18.531 1.347 1 95.19 537 TRP B O 1
ATOM 10163 N N . ALA B 1 538 ? 30.031 19.047 -0.688 1 97.38 538 ALA B N 1
ATOM 10164 C CA . ALA B 1 538 ? 30.438 20.406 -0.348 1 97.38 538 ALA B CA 1
ATOM 10165 C C . ALA B 1 538 ? 30.25 21.344 -1.536 1 97.38 538 ALA B C 1
ATOM 10167 O O . ALA B 1 538 ? 30.641 21.016 -2.66 1 97.38 538 ALA B O 1
ATOM 10168 N N . VAL B 1 539 ? 29.703 22.484 -1.311 1 98.25 539 VAL B N 1
ATOM 10169 C CA . VAL B 1 539 ? 29.438 23.438 -2.396 1 98.25 539 VAL B CA 1
ATOM 10170 C C . VAL B 1 539 ? 29.75 24.844 -1.935 1 98.25 539 VAL B C 1
ATOM 10172 O O . VAL B 1 539 ? 29.484 25.219 -0.788 1 98.25 539 VAL B O 1
ATOM 10175 N N . PHE B 1 540 ? 30.328 25.625 -2.785 1 98.31 540 PHE B N 1
ATOM 10176 C CA . PHE B 1 540 ? 30.5 27.062 -2.629 1 98.31 540 PHE B CA 1
ATOM 10177 C C . PHE B 1 540 ? 29.656 27.812 -3.648 1 98.31 540 PHE B C 1
ATOM 10179 O O . PHE B 1 540 ? 29.719 27.516 -4.844 1 98.31 540 PHE B O 1
ATOM 10186 N N . ASN B 1 541 ? 28.906 28.766 -3.195 1 98.06 541 ASN B N 1
ATOM 10187 C CA . ASN B 1 541 ? 28.062 29.578 -4.062 1 98.06 541 ASN B CA 1
ATOM 10188 C C . ASN B 1 541 ? 28.344 31.062 -3.908 1 98.06 541 ASN B C 1
ATOM 10190 O O . ASN B 1 541 ? 28.656 31.531 -2.809 1 98.06 541 ASN B O 1
ATOM 10194 N N . MET B 1 542 ? 28.234 31.75 -4.926 1 98.31 542 MET B N 1
ATOM 10195 C CA . MET B 1 542 ? 28.203 33.219 -4.969 1 98.31 542 MET B CA 1
ATOM 10196 C C . MET B 1 542 ? 27.062 33.688 -5.836 1 98.31 542 MET B C 1
ATOM 10198 O O . MET B 1 542 ? 26.875 33.25 -6.961 1 98.31 542 MET B O 1
ATOM 10202 N N . GLY B 1 543 ? 26.328 34.656 -5.305 1 98.38 543 GLY B N 1
ATOM 10203 C CA . GLY B 1 543 ? 25.172 35.062 -6.07 1 98.38 543 GLY B CA 1
ATOM 10204 C C . GLY B 1 543 ? 24.672 36.469 -5.715 1 98.38 543 GLY B C 1
ATOM 10205 O O . GLY B 1 543 ? 25.344 37.188 -4.977 1 98.38 543 GLY B O 1
ATOM 10206 N N . TYR B 1 544 ? 23.656 36.844 -6.391 1 98.31 544 TYR B N 1
ATOM 10207 C CA . TYR B 1 544 ? 22.953 38.094 -6.199 1 98.31 544 TYR B CA 1
ATOM 10208 C C . TYR B 1 544 ? 21.469 37.875 -5.953 1 98.31 544 TYR B C 1
ATOM 10210 O O . TYR B 1 544 ? 20.844 37.031 -6.609 1 98.31 544 TYR B O 1
ATOM 10218 N N . ARG B 1 545 ? 21 38.594 -4.961 1 97.75 545 ARG B N 1
ATOM 10219 C CA . ARG B 1 545 ? 19.609 38.406 -4.566 1 97.75 545 ARG B CA 1
ATOM 10220 C C . ARG B 1 545 ? 18.859 39.719 -4.551 1 97.75 545 ARG B C 1
ATOM 10222 O O . ARG B 1 545 ? 19.406 40.75 -4.137 1 97.75 545 ARG B O 1
ATOM 10229 N N . ILE B 1 546 ? 17.641 39.719 -5.051 1 97.81 546 ILE B N 1
ATOM 10230 C CA . ILE B 1 546 ? 16.703 40.844 -4.984 1 97.81 546 ILE B CA 1
ATOM 10231 C C . ILE B 1 546 ? 15.438 40.406 -4.258 1 97.81 546 ILE B C 1
ATOM 10233 O O . ILE B 1 546 ? 14.945 39.281 -4.449 1 97.81 546 ILE B O 1
ATOM 10237 N N . GLN B 1 547 ? 14.969 41.25 -3.348 1 96.38 547 GLN B N 1
ATOM 10238 C CA . GLN B 1 547 ? 13.773 40.938 -2.568 1 96.38 547 GLN B CA 1
ATOM 10239 C C . GLN B 1 547 ? 12.828 42.125 -2.48 1 96.38 547 GLN B C 1
ATOM 10241 O O . GLN B 1 547 ? 13.273 43.25 -2.299 1 96.38 547 GLN B O 1
ATOM 10246 N N . ASP B 1 548 ? 11.633 41.875 -2.746 1 96.94 548 ASP B N 1
ATOM 10247 C CA . ASP B 1 548 ? 10.539 42.844 -2.543 1 96.94 548 ASP B CA 1
ATOM 10248 C C . ASP B 1 548 ? 9.5 42.281 -1.569 1 96.94 548 ASP B C 1
ATOM 10250 O O . ASP B 1 548 ? 8.969 41.188 -1.777 1 96.94 548 ASP B O 1
ATOM 10254 N N . GLY B 1 549 ? 9.305 43.031 -0.504 1 95.19 549 GLY B N 1
ATOM 10255 C CA . GLY B 1 549 ? 8.406 42.438 0.484 1 95.19 549 GLY B CA 1
ATOM 10256 C C . GLY B 1 549 ? 7.688 43.5 1.32 1 95.19 549 GLY B C 1
ATOM 10257 O O . GLY B 1 549 ? 7.84 44.688 1.097 1 95.19 549 GLY B O 1
ATOM 10258 N N . LYS B 1 550 ? 6.844 43.031 2.164 1 94.25 550 LYS B N 1
ATOM 10259 C CA . LYS B 1 550 ? 6.109 43.875 3.123 1 94.25 550 LYS B CA 1
ATOM 10260 C C . LYS B 1 550 ? 5.965 43.156 4.461 1 94.25 550 LYS B C 1
ATOM 10262 O O . LYS B 1 550 ? 5.867 41.906 4.508 1 94.25 550 LYS B O 1
ATOM 10267 N N . ILE B 1 551 ? 6.02 43.875 5.5 1 91.31 551 ILE B N 1
ATOM 10268 C CA . ILE B 1 551 ? 5.75 43.406 6.863 1 91.31 551 ILE B CA 1
ATOM 10269 C C . ILE B 1 551 ? 4.496 44.094 7.395 1 91.31 551 ILE B C 1
ATOM 10271 O O . ILE B 1 551 ? 4.449 45.312 7.504 1 91.31 551 ILE B O 1
ATOM 10275 N N . ARG B 1 552 ? 3.539 43.281 7.723 1 89.81 552 ARG B N 1
ATOM 10276 C CA . ARG B 1 552 ? 2.271 43.812 8.211 1 89.81 552 ARG B CA 1
ATOM 10277 C C . ARG B 1 552 ? 2.029 43.406 9.664 1 89.81 552 ARG B C 1
ATOM 10279 O O . ARG B 1 552 ? 2.037 42.219 9.992 1 89.81 552 ARG B O 1
ATOM 10286 N N . LEU B 1 553 ? 1.802 44.375 10.477 1 83.25 553 LEU B N 1
ATOM 10287 C CA . LEU B 1 553 ? 1.409 44.094 11.852 1 83.25 553 LEU B CA 1
ATOM 10288 C C . LEU B 1 553 ? -0.068 43.719 11.93 1 83.25 553 LEU B C 1
ATOM 10290 O O . LEU B 1 553 ? -0.935 44.531 11.578 1 83.25 553 LEU B O 1
ATOM 10294 N N . LEU B 1 554 ? -0.354 42.625 12.414 1 78.5 554 LEU B N 1
ATOM 10295 C CA . LEU B 1 554 ? -1.711 42.062 12.359 1 78.5 554 LEU B CA 1
ATOM 10296 C C . LEU B 1 554 ? -2.602 42.75 13.398 1 78.5 554 LEU B C 1
ATOM 10298 O O . LEU B 1 554 ? -3.828 42.719 13.289 1 78.5 554 LEU B O 1
ATOM 10302 N N . VAL B 1 555 ? -1.964 43.312 14.414 1 73.12 555 VAL B N 1
ATOM 10303 C CA . VAL B 1 555 ? -2.725 43.938 15.484 1 73.12 555 VAL B CA 1
ATOM 10304 C C . VAL B 1 555 ? -3.496 45.156 14.945 1 73.12 555 VAL B C 1
ATOM 10306 O O . VAL B 1 555 ? -4.621 45.438 15.375 1 73.12 555 VAL B O 1
ATOM 10309 N N . ASN B 1 556 ? -2.945 45.906 13.961 1 75.25 556 ASN B N 1
ATOM 10310 C CA . ASN B 1 556 ? -3.605 47.125 13.484 1 75.25 556 ASN B CA 1
ATOM 10311 C C . ASN B 1 556 ? -3.5 47.25 11.969 1 75.25 556 ASN B C 1
ATOM 10313 O O . ASN B 1 556 ? -3.998 48.219 11.383 1 75.25 556 ASN B O 1
ATOM 10317 N N . GLY B 1 557 ? -2.789 46.344 11.328 1 77.44 557 GLY B N 1
ATOM 10318 C CA . GLY B 1 557 ? -2.719 46.312 9.875 1 77.44 557 GLY B CA 1
ATOM 10319 C C . GLY B 1 557 ? -1.641 47.219 9.312 1 77.44 557 GLY B C 1
ATOM 10320 O O . GLY B 1 557 ? -1.491 47.344 8.102 1 77.44 557 GLY B O 1
ATOM 10321 N N . THR B 1 558 ? -0.884 47.906 10.203 1 83.31 558 THR B N 1
ATOM 10322 C CA . THR B 1 558 ? 0.206 48.781 9.734 1 83.31 558 THR B CA 1
ATOM 10323 C C . THR B 1 558 ? 1.234 47.938 8.961 1 83.31 558 THR B C 1
ATOM 10325 O O . THR B 1 558 ? 1.562 46.844 9.352 1 83.31 558 THR B O 1
ATOM 10328 N N . LYS B 1 559 ? 1.686 48.594 7.832 1 89.5 559 LYS B N 1
ATOM 10329 C CA . LYS B 1 559 ? 2.576 47.844 6.953 1 89.5 559 LYS B CA 1
ATOM 10330 C C . LYS B 1 559 ? 3.895 48.594 6.742 1 89.5 559 LYS B C 1
ATOM 10332 O O . LYS B 1 559 ? 3.93 49.812 6.742 1 89.5 559 LYS B O 1
ATOM 10337 N N . GLU B 1 560 ? 4.914 47.875 6.598 1 90.56 560 GLU B N 1
ATOM 10338 C CA . GLU B 1 560 ? 6.227 48.344 6.148 1 90.56 560 GLU B CA 1
ATOM 10339 C C . GLU B 1 560 ? 6.637 47.625 4.855 1 90.56 560 GLU B C 1
ATOM 10341 O O . GLU B 1 560 ? 6.852 46.438 4.84 1 90.56 560 GLU B O 1
ATOM 10346 N N . ASP B 1 561 ? 6.766 48.438 3.787 1 93.69 561 ASP B N 1
ATOM 10347 C CA . ASP B 1 561 ? 7.254 47.906 2.523 1 93.69 561 ASP B CA 1
ATOM 10348 C C . ASP B 1 561 ? 8.781 47.969 2.445 1 93.69 561 ASP B C 1
ATOM 10350 O O . ASP B 1 561 ? 9.383 48.938 2.955 1 93.69 561 ASP B O 1
ATOM 10354 N N . TYR B 1 562 ? 9.375 47.031 1.84 1 93 562 TYR B N 1
ATOM 10355 C CA . TYR B 1 562 ? 10.828 47.062 1.705 1 93 562 TYR B CA 1
ATOM 10356 C C . TYR B 1 562 ? 11.281 46.438 0.396 1 93 562 TYR B C 1
ATOM 10358 O O . TYR B 1 562 ? 10.562 45.625 -0.182 1 93 562 TYR B O 1
ATOM 10366 N N . ARG B 1 563 ? 12.344 46.906 -0.152 1 95.12 563 ARG B N 1
ATOM 10367 C CA . ARG B 1 563 ? 13.086 46.344 -1.274 1 95.12 563 ARG B CA 1
ATOM 10368 C C . ARG B 1 563 ? 14.57 46.188 -0.939 1 95.12 563 ARG B C 1
ATOM 10370 O O . ARG B 1 563 ? 15.188 47.156 -0.446 1 95.12 563 ARG B O 1
ATOM 10377 N N . THR B 1 564 ? 15.055 45 -1.137 1 94.56 564 THR B N 1
ATOM 10378 C CA . THR B 1 564 ? 16.469 44.781 -0.859 1 94.56 564 THR B CA 1
ATOM 10379 C C . THR B 1 564 ? 17.156 44.125 -2.055 1 94.56 564 THR B C 1
ATOM 10381 O O . THR B 1 564 ? 16.516 43.438 -2.842 1 94.56 564 THR B O 1
ATOM 10384 N N . TYR B 1 565 ? 18.375 44.375 -2.266 1 96.5 565 TYR B N 1
ATOM 10385 C CA . TYR B 1 565 ? 19.219 43.656 -3.238 1 96.5 565 TYR B CA 1
ATOM 10386 C C . TYR B 1 565 ? 20.672 43.656 -2.801 1 96.5 565 TYR B C 1
ATOM 10388 O O . TYR B 1 565 ? 21.109 44.531 -2.062 1 96.5 565 TYR B O 1
ATOM 10396 N N . GLY B 1 566 ? 21.422 42.656 -3.168 1 97.19 566 GLY B N 1
ATOM 10397 C CA . GLY B 1 566 ? 22.844 42.594 -2.828 1 97.19 566 GLY B CA 1
ATOM 10398 C C . GLY B 1 566 ? 23.438 41.219 -3.119 1 97.19 566 GLY B C 1
ATOM 10399 O O . GLY B 1 566 ? 22.719 40.25 -3.412 1 97.19 566 GLY B O 1
ATOM 10400 N N . PRO B 1 567 ? 24.75 41.156 -3.119 1 97.88 567 PRO B N 1
ATOM 10401 C CA . PRO B 1 567 ? 25.453 39.906 -3.33 1 97.88 567 PRO B CA 1
ATOM 10402 C C . PRO B 1 567 ? 25.516 39.031 -2.068 1 97.88 567 PRO B C 1
ATOM 10404 O O . PRO B 1 567 ? 25.359 39.562 -0.958 1 97.88 567 PRO B O 1
ATOM 10407 N N . TYR B 1 568 ? 25.703 37.781 -2.244 1 97.94 568 TYR B N 1
ATOM 10408 C CA . TYR B 1 568 ? 25.906 36.875 -1.114 1 97.94 568 TYR B CA 1
ATOM 10409 C C . TYR B 1 568 ? 26.891 35.781 -1.467 1 97.94 568 TYR B C 1
ATOM 10411 O O . TYR B 1 568 ? 27.125 35.5 -2.646 1 97.94 568 TYR B O 1
ATOM 10419 N N . TRP B 1 569 ? 27.484 35.156 -0.452 1 98.31 569 TRP B N 1
ATOM 10420 C CA . TRP B 1 569 ? 28.375 34 -0.51 1 98.31 569 TRP B CA 1
ATOM 10421 C C . TRP B 1 569 ? 27.938 32.938 0.479 1 98.31 569 TRP B C 1
ATOM 10423 O O . TRP B 1 569 ? 27.609 33.25 1.63 1 98.31 569 TRP B O 1
ATOM 10433 N N . SER B 1 570 ? 27.969 31.766 -0.02 1 98.06 570 SER B N 1
ATOM 10434 C CA . SER B 1 570 ? 27.562 30.688 0.872 1 98.06 570 SER B CA 1
ATOM 10435 C C . SER B 1 570 ? 28.438 29.453 0.677 1 98.06 570 SER B C 1
ATOM 10437 O O . SER B 1 570 ? 28.969 29.234 -0.413 1 98.06 570 SER B O 1
ATOM 10439 N N . PHE B 1 571 ? 28.672 28.719 1.747 1 98.25 571 PHE B N 1
ATOM 10440 C CA . PHE B 1 571 ? 29.406 27.453 1.753 1 98.25 571 PHE B CA 1
ATOM 10441 C C . PHE B 1 571 ? 28.688 26.422 2.609 1 98.25 571 PHE B C 1
ATOM 10443 O O . PHE B 1 571 ? 28.312 26.703 3.746 1 98.25 571 PHE B O 1
ATOM 10450 N N . THR B 1 572 ? 28.516 25.25 2.062 1 98.31 572 THR B N 1
ATOM 10451 C CA . THR B 1 572 ? 27.875 24.172 2.809 1 98.31 572 THR B CA 1
ATOM 10452 C C . THR B 1 572 ? 28.672 22.875 2.676 1 98.31 572 THR B C 1
ATOM 10454 O O . THR B 1 572 ? 29.078 22.5 1.575 1 98.31 572 THR B O 1
ATOM 10457 N N . TYR B 1 573 ? 28.969 22.25 3.723 1 97.94 573 TYR B N 1
ATOM 10458 C CA . TYR B 1 573 ? 29.562 20.922 3.836 1 97.94 573 TYR B CA 1
ATOM 10459 C C . TYR B 1 573 ? 28.641 19.969 4.605 1 97.94 573 TYR B C 1
ATOM 10461 O O . TYR B 1 573 ? 28.219 20.281 5.719 1 97.94 573 TYR B O 1
ATOM 10469 N N . ASP B 1 574 ? 28.312 18.844 4.02 1 97.62 574 ASP B N 1
ATOM 10470 C CA . ASP B 1 574 ? 27.375 17.938 4.668 1 97.62 574 ASP B CA 1
ATOM 10471 C C . ASP B 1 574 ? 27.688 16.484 4.32 1 97.62 574 ASP B C 1
ATOM 10473 O O . ASP B 1 574 ? 27.391 16.031 3.213 1 97.62 574 ASP B O 1
ATOM 10477 N N . ASP B 1 575 ? 28.203 15.727 5.215 1 95.56 575 ASP B N 1
ATOM 10478 C CA . ASP B 1 575 ? 28.406 14.297 5.027 1 95.56 575 ASP B CA 1
ATOM 10479 C C . ASP B 1 575 ? 27.781 13.492 6.164 1 95.56 575 ASP B C 1
ATOM 10481 O O . ASP B 1 575 ? 28.25 12.406 6.496 1 95.56 575 ASP B O 1
ATOM 10485 N N . LEU B 1 576 ? 26.766 14.109 6.73 1 95.69 576 LEU B N 1
ATOM 10486 C CA . LEU B 1 576 ? 26.031 13.414 7.789 1 95.69 576 LEU B CA 1
ATOM 10487 C C . LEU B 1 576 ? 25.375 12.148 7.254 1 95.69 576 LEU B C 1
ATOM 10489 O O . LEU B 1 576 ? 24.859 12.141 6.133 1 95.69 576 LEU B O 1
ATOM 10493 N N . ASP B 1 577 ? 25.312 11.109 8.086 1 93.44 577 ASP B N 1
ATOM 10494 C CA . ASP B 1 577 ? 24.656 9.859 7.703 1 93.44 577 ASP B CA 1
ATOM 10495 C C . ASP B 1 577 ? 23.141 9.992 7.777 1 93.44 577 ASP B C 1
ATOM 10497 O O . ASP B 1 577 ? 22.422 9.305 7.059 1 93.44 577 ASP B O 1
ATOM 10501 N N . ASN B 1 578 ? 22.719 10.734 8.672 1 92.31 578 ASN B N 1
ATOM 10502 C CA . ASN B 1 578 ? 21.297 11.023 8.875 1 92.31 578 ASN B CA 1
ATOM 10503 C C . ASN B 1 578 ? 21.078 12.492 9.25 1 92.31 578 ASN B C 1
ATOM 10505 O O . ASN B 1 578 ? 21.797 13.039 10.086 1 92.31 578 ASN B O 1
ATOM 10509 N N . PHE B 1 579 ? 20.156 13.078 8.562 1 90.12 579 PHE B N 1
ATOM 10510 C CA . PHE B 1 579 ? 19.953 14.508 8.773 1 90.12 579 PHE B CA 1
ATOM 10511 C C . PHE B 1 579 ? 19.281 14.766 10.109 1 90.12 579 PHE B C 1
ATOM 10513 O O . PHE B 1 579 ? 19.594 15.742 10.797 1 90.12 579 PHE B O 1
ATOM 10520 N N . TYR B 1 580 ? 18.391 13.898 10.523 1 89.06 580 TYR B N 1
ATOM 10521 C CA . TYR B 1 580 ? 17.547 14.133 11.695 1 89.06 580 TYR B CA 1
ATOM 10522 C C . TYR B 1 580 ? 18.141 13.461 12.93 1 89.06 580 TYR B C 1
ATOM 10524 O O . TYR B 1 580 ? 17.969 13.945 14.047 1 89.06 580 TYR B O 1
ATOM 10532 N N . PHE B 1 581 ? 18.75 12.305 12.711 1 92.19 581 PHE B N 1
ATOM 10533 C CA . PHE B 1 581 ? 19.406 11.562 13.781 1 92.19 581 PHE B CA 1
ATOM 10534 C C . PHE B 1 581 ? 20.844 11.227 13.406 1 92.19 581 PHE B C 1
ATOM 10536 O O . PHE B 1 581 ? 21.219 10.055 13.312 1 92.19 581 PHE B O 1
ATOM 10543 N N . PRO B 1 582 ? 21.625 12.242 13.305 1 94.19 582 PRO B N 1
ATOM 10544 C CA . PRO B 1 582 ? 23 12 12.844 1 94.19 582 PRO B CA 1
ATOM 10545 C C . PRO B 1 582 ? 23.828 11.227 13.867 1 94.19 582 PRO B C 1
ATOM 10547 O O . PRO B 1 582 ? 23.719 11.469 15.07 1 94.19 582 PRO B O 1
ATOM 10550 N N . SER B 1 583 ? 24.609 10.289 13.414 1 93.5 583 SER B N 1
ATOM 10551 C CA . SER B 1 583 ? 25.531 9.531 14.25 1 93.5 583 SER B CA 1
ATOM 10552 C C . SER B 1 583 ? 26.969 9.656 13.75 1 93.5 583 SER B C 1
ATOM 10554 O O . SER B 1 583 ? 27.906 9.445 14.508 1 93.5 583 SER B O 1
ATOM 10556 N N . LYS B 1 584 ? 27.109 9.992 12.492 1 94.94 584 LYS B N 1
ATOM 10557 C CA . LYS B 1 584 ? 28.422 10.18 11.875 1 94.94 584 LYS B CA 1
ATOM 10558 C C . LYS B 1 584 ? 28.391 11.336 10.875 1 94.94 584 LYS B C 1
ATOM 10560 O O . LYS B 1 584 ? 27.328 11.703 10.367 1 94.94 584 LYS B O 1
ATOM 10565 N N . GLY B 1 585 ? 29.625 11.875 10.648 1 95.69 585 GLY B N 1
ATOM 10566 C CA . GLY B 1 585 ? 29.75 12.953 9.68 1 95.69 585 GLY B CA 1
ATOM 10567 C C . GLY B 1 585 ? 29.75 14.328 10.312 1 95.69 585 GLY B C 1
ATOM 10568 O O . GLY B 1 585 ? 29.922 14.461 11.531 1 95.69 585 GLY B O 1
ATOM 10569 N N . THR B 1 586 ? 29.656 15.352 9.477 1 96.75 586 THR B N 1
ATOM 10570 C CA . THR B 1 586 ? 29.656 16.75 9.906 1 96.75 586 THR B CA 1
ATOM 10571 C C . THR B 1 586 ? 28.797 17.594 8.977 1 96.75 586 THR B C 1
ATOM 10573 O O . THR B 1 586 ? 28.734 17.344 7.77 1 96.75 586 THR B O 1
ATOM 10576 N N . TYR B 1 587 ? 28.109 18.453 9.531 1 97.38 587 TYR B N 1
ATOM 10577 C CA . TYR B 1 587 ? 27.359 19.438 8.773 1 97.38 587 TYR B CA 1
ATOM 10578 C C . TYR B 1 587 ? 27.844 20.859 9.102 1 97.38 587 TYR B C 1
ATOM 10580 O O . TYR B 1 587 ? 27.938 21.219 10.273 1 97.38 587 TYR B O 1
ATOM 10588 N N . PHE B 1 588 ? 28.234 21.625 8.148 1 97.56 588 PHE B N 1
ATOM 10589 C CA . PHE B 1 588 ? 28.641 23.016 8.289 1 97.56 588 PHE B CA 1
ATOM 10590 C C . PHE B 1 588 ? 28.016 23.875 7.191 1 97.56 588 PHE B C 1
ATOM 10592 O O . PHE B 1 588 ? 28.109 23.547 6.008 1 97.56 588 PHE B O 1
ATOM 10599 N N . SER B 1 589 ? 27.391 24.859 7.512 1 97.62 589 SER B N 1
ATOM 10600 C CA . SER B 1 589 ? 26.797 25.797 6.562 1 97.62 589 SER B CA 1
ATOM 10601 C C . SER B 1 589 ? 27.094 27.25 6.965 1 97.62 589 SER B C 1
ATOM 10603 O O . SER B 1 589 ? 27.047 27.594 8.148 1 97.62 589 SER B O 1
ATOM 10605 N N . SER B 1 590 ? 27.391 28.031 6.016 1 97.88 590 SER B N 1
ATOM 10606 C CA . SER B 1 590 ? 27.641 29.453 6.238 1 97.88 590 SER B CA 1
ATOM 10607 C C . SER B 1 590 ? 27.156 30.297 5.059 1 97.88 590 SER B C 1
ATOM 10609 O O . SER B 1 590 ? 27.266 29.875 3.906 1 97.88 590 SER B O 1
ATOM 10611 N N . GLU B 1 591 ? 26.594 31.438 5.371 1 97.75 591 GLU B N 1
ATOM 10612 C CA . GLU B 1 591 ? 26.188 32.406 4.367 1 97.75 591 GLU B CA 1
ATOM 10613 C C . GLU B 1 591 ? 26.516 33.844 4.824 1 97.75 591 GLU B C 1
ATOM 10615 O O . GLU B 1 591 ? 26.328 34.188 5.992 1 97.75 591 GLU B O 1
ATOM 10620 N N . PHE B 1 592 ? 27.109 34.562 3.984 1 97.81 592 PHE B N 1
ATOM 10621 C CA . PHE B 1 592 ? 27.391 35.969 4.191 1 97.81 592 PHE B CA 1
ATOM 10622 C C . PHE B 1 592 ? 26.844 36.812 3.041 1 97.81 592 PHE B C 1
ATOM 10624 O O . PHE B 1 592 ? 26.953 36.406 1.875 1 97.81 592 PHE B O 1
ATOM 10631 N N . GLY B 1 593 ? 26.219 37.938 3.395 1 97.19 593 GLY B N 1
ATOM 10632 C CA . GLY B 1 593 ? 25.672 38.75 2.338 1 97.19 593 GLY B CA 1
ATOM 10633 C C . GLY B 1 593 ? 25.734 40.25 2.666 1 97.19 593 GLY B C 1
ATOM 10634 O O . GLY B 1 593 ? 25.875 40.625 3.83 1 97.19 593 GLY B O 1
ATOM 10635 N N . LEU B 1 594 ? 25.75 41.031 1.633 1 96.5 594 LEU B N 1
ATOM 10636 C CA . LEU B 1 594 ? 25.578 42.5 1.697 1 96.5 594 LEU B CA 1
ATOM 10637 C C . LEU B 1 594 ? 24.219 42.906 1.178 1 96.5 594 LEU B C 1
ATOM 10639 O O . LEU B 1 594 ? 23.688 42.281 0.254 1 96.5 594 LEU B O 1
ATOM 10643 N N . ILE B 1 595 ? 23.688 43.906 1.857 1 93.31 595 ILE B N 1
ATOM 10644 C CA . ILE B 1 595 ? 22.328 44.25 1.48 1 93.31 595 ILE B CA 1
ATOM 10645 C C . ILE B 1 595 ? 22.188 45.781 1.356 1 93.31 595 ILE B C 1
ATOM 10647 O O . ILE B 1 595 ? 22.703 46.531 2.195 1 93.31 595 ILE B O 1
ATOM 10651 N N . ASP B 1 596 ? 21.594 46.25 0.299 1 93.75 596 ASP B N 1
ATOM 10652 C CA . ASP B 1 596 ? 21.031 47.594 0.15 1 93.75 596 ASP B CA 1
ATOM 10653 C C . ASP B 1 596 ? 19.516 47.562 0.301 1 93.75 596 ASP B C 1
ATOM 10655 O O . ASP B 1 596 ? 18.812 46.938 -0.484 1 93.75 596 ASP B O 1
ATOM 10659 N N . ALA B 1 597 ? 19.031 48.219 1.327 1 92 597 ALA B N 1
ATOM 10660 C CA . ALA B 1 597 ? 17.609 48.125 1.659 1 92 597 ALA B CA 1
ATOM 10661 C C . ALA B 1 597 ? 16.922 49.469 1.551 1 92 597 ALA B C 1
ATOM 10663 O O . ALA B 1 597 ? 17.5 50.5 1.92 1 92 597 ALA B O 1
ATOM 10664 N N . LYS B 1 598 ? 15.773 49.5 0.945 1 92.25 598 LYS B N 1
ATOM 10665 C CA . LYS B 1 598 ? 14.852 50.656 0.962 1 92.25 598 LYS B CA 1
ATOM 10666 C C . LYS B 1 598 ? 13.539 50.281 1.646 1 92.25 598 LYS B C 1
ATOM 10668 O O . LYS B 1 598 ? 12.891 49.312 1.271 1 92.25 598 LYS B O 1
ATOM 10673 N N . THR B 1 599 ? 13.227 50.938 2.637 1 91.06 599 THR B N 1
ATOM 10674 C CA . THR B 1 599 ? 12.016 50.656 3.396 1 91.06 599 THR B CA 1
ATOM 10675 C C . THR B 1 599 ? 11.086 51.875 3.422 1 91.06 599 THR B C 1
ATOM 10677 O O . THR B 1 599 ? 11.539 53 3.262 1 91.06 599 THR B O 1
ATOM 10680 N N . ALA B 1 600 ? 9.875 51.688 3.451 1 90.06 600 ALA B N 1
ATOM 10681 C CA . ALA B 1 600 ? 8.844 52.688 3.605 1 90.06 600 ALA B CA 1
ATOM 10682 C C . ALA B 1 600 ? 7.871 52.344 4.723 1 90.06 600 ALA B C 1
ATOM 10684 O O . ALA B 1 600 ? 7.246 51.281 4.688 1 90.06 600 ALA B O 1
ATOM 10685 N N . PHE B 1 601 ? 7.844 53.125 5.715 1 87.25 601 PHE B N 1
ATOM 10686 C CA . PHE B 1 601 ? 6.969 52.906 6.863 1 87.25 601 PHE B CA 1
ATOM 10687 C C . PHE B 1 601 ? 6.227 54.188 7.207 1 87.25 601 PHE B C 1
ATOM 10689 O O . PHE B 1 601 ? 6.852 55.219 7.441 1 87.25 601 PHE B O 1
ATOM 10696 N N . LEU B 1 602 ? 4.926 54.125 7.227 1 82.38 602 LEU B N 1
ATOM 10697 C CA . LEU B 1 602 ? 4.062 55.25 7.551 1 82.38 602 LEU B CA 1
ATOM 10698 C C . LEU B 1 602 ? 4.461 56.469 6.742 1 82.38 602 LEU B C 1
ATOM 10700 O O . LEU B 1 602 ? 4.633 57.562 7.301 1 82.38 602 LEU B O 1
ATOM 10704 N N . GLY B 1 603 ? 4.707 56.312 5.52 1 78.38 603 GLY B N 1
ATOM 10705 C CA . GLY B 1 603 ? 4.945 57.406 4.598 1 78.38 603 GLY B CA 1
ATOM 10706 C C . GLY B 1 603 ? 6.395 57.844 4.57 1 78.38 603 GLY B C 1
ATOM 10707 O O . GLY B 1 603 ? 6.766 58.719 3.775 1 78.38 603 GLY B O 1
ATOM 10708 N N . GLU B 1 604 ? 7.207 57.375 5.422 1 85.38 604 GLU B N 1
ATOM 10709 C CA . GLU B 1 604 ? 8.617 57.719 5.438 1 85.38 604 GLU B CA 1
ATOM 10710 C C . GLU B 1 604 ? 9.484 56.656 4.812 1 85.38 604 GLU B C 1
ATOM 10712 O O . GLU B 1 604 ? 9.328 55.469 5.129 1 85.38 604 GLU B O 1
ATOM 10717 N N . SER B 1 605 ? 10.281 57.094 3.854 1 88.19 605 SER B N 1
ATOM 10718 C CA . SER B 1 605 ? 11.172 56.156 3.182 1 88.19 605 SER B CA 1
ATOM 10719 C C . SER B 1 605 ? 12.594 56.25 3.717 1 88.19 605 SER B C 1
ATOM 10721 O O . SER B 1 605 ? 13.078 57.344 3.99 1 88.19 605 SER B O 1
ATOM 10723 N N . GLU B 1 606 ? 13.18 55.188 4.008 1 86.31 606 GLU B N 1
ATOM 10724 C CA . GLU B 1 606 ? 14.562 55.125 4.465 1 86.31 606 GLU B CA 1
ATOM 10725 C C . GLU B 1 606 ? 15.383 54.125 3.641 1 86.31 606 GLU B C 1
ATOM 10727 O O . GLU B 1 606 ? 14.852 53.125 3.182 1 86.31 606 GLU B O 1
ATOM 10732 N N . SER B 1 607 ? 16.578 54.594 3.359 1 88.19 607 SER B N 1
ATOM 10733 C CA . SER B 1 607 ? 17.516 53.719 2.674 1 88.19 607 SER B CA 1
ATOM 10734 C C . SER B 1 607 ? 18.719 53.406 3.551 1 88.19 607 SER B C 1
ATOM 10736 O O . SER B 1 607 ? 19.156 54.219 4.352 1 88.19 607 SER B O 1
ATOM 10738 N N . GLY B 1 608 ? 19.188 52.125 3.486 1 87.12 608 GLY B N 1
ATOM 10739 C CA . GLY B 1 608 ? 20.344 51.719 4.277 1 87.12 608 GLY B CA 1
ATOM 10740 C C . GLY B 1 608 ? 21.078 50.531 3.695 1 87.12 608 GLY B C 1
ATOM 10741 O O . GLY B 1 608 ? 20.516 49.75 2.939 1 87.12 608 GLY B O 1
ATOM 10742 N N . TYR B 1 609 ? 22.453 50.656 4.012 1 90.44 609 TYR B N 1
ATOM 10743 C CA . TYR B 1 609 ? 23.312 49.562 3.648 1 90.44 609 TYR B CA 1
ATOM 10744 C C . TYR B 1 609 ? 23.656 48.688 4.867 1 90.44 609 TYR B C 1
ATOM 10746 O O . TYR B 1 609 ? 23.781 49.219 5.98 1 90.44 609 TYR B O 1
ATOM 10754 N N . GLY B 1 610 ? 23.703 47.344 4.609 1 91.5 610 GLY B N 1
ATOM 10755 C CA . GLY B 1 610 ? 24.031 46.469 5.711 1 91.5 610 GLY B CA 1
ATOM 10756 C C . GLY B 1 610 ? 24.594 45.125 5.254 1 91.5 610 GLY B C 1
ATOM 10757 O O . GLY B 1 610 ? 24.922 44.938 4.078 1 91.5 610 GLY B O 1
ATOM 10758 N N . SER B 1 611 ? 24.938 44.344 6.207 1 94.5 611 SER B N 1
ATOM 10759 C CA . SER B 1 611 ? 25.406 43 5.977 1 94.5 611 SER B CA 1
ATOM 10760 C C . SER B 1 611 ? 24.688 42 6.883 1 94.5 611 SER B C 1
ATOM 10762 O O . SER B 1 611 ? 24.094 42.375 7.891 1 94.5 611 SER B O 1
ATOM 10764 N N . TYR B 1 612 ? 24.641 40.812 6.5 1 95.31 612 TYR B N 1
ATOM 10765 C CA . TYR B 1 612 ? 24.109 39.719 7.336 1 95.31 612 TYR B CA 1
ATOM 10766 C C . TYR B 1 612 ? 24.953 38.469 7.227 1 95.31 612 TYR B C 1
ATOM 10768 O O . TYR B 1 612 ? 25.719 38.312 6.281 1 95.31 612 TYR B O 1
ATOM 10776 N N . TYR B 1 613 ? 24.875 37.594 8.195 1 95.94 613 TYR B N 1
ATOM 10777 C CA . TYR B 1 613 ? 25.562 36.312 8.164 1 95.94 613 TYR B CA 1
ATOM 10778 C C . TYR B 1 613 ? 24.766 35.219 8.891 1 95.94 613 TYR B C 1
ATOM 10780 O O . TYR B 1 613 ? 23.938 35.531 9.75 1 95.94 613 TYR B O 1
ATOM 10788 N N . ASP B 1 614 ? 24.922 34.094 8.555 1 96.62 614 ASP B N 1
ATOM 10789 C CA . ASP B 1 614 ? 24.391 32.875 9.195 1 96.62 614 ASP B CA 1
ATOM 10790 C C . ASP B 1 614 ? 25.406 31.75 9.195 1 96.62 614 ASP B C 1
ATOM 10792 O O . ASP B 1 614 ? 26.047 31.5 8.172 1 96.62 614 ASP B O 1
ATOM 10796 N N . VAL B 1 615 ? 25.594 31.125 10.312 1 96.94 615 VAL B N 1
ATOM 10797 C CA . VAL B 1 615 ? 26.531 30.016 10.438 1 96.94 615 VAL B CA 1
ATOM 10798 C C . VAL B 1 615 ? 25.906 28.891 11.266 1 96.94 615 VAL B C 1
ATOM 10800 O O . VAL B 1 615 ? 25.234 29.156 12.273 1 96.94 615 VAL B O 1
ATOM 10803 N N . SER B 1 616 ? 26.078 27.672 10.844 1 96.88 616 SER B N 1
ATOM 10804 C CA . SER B 1 616 ? 25.562 26.5 11.562 1 96.88 616 SER B CA 1
ATOM 10805 C C . SER B 1 616 ? 26.562 25.344 11.5 1 96.88 616 SER B C 1
ATOM 10807 O O . SER B 1 616 ? 27.141 25.078 10.445 1 96.88 616 SER B O 1
ATOM 10809 N N . LEU B 1 617 ? 26.75 24.688 12.586 1 97.38 617 LEU B N 1
ATOM 10810 C CA . LEU B 1 617 ? 27.625 23.516 12.688 1 97.38 617 LEU B CA 1
ATOM 10811 C C . LEU B 1 617 ? 26.938 22.406 13.477 1 97.38 617 LEU B C 1
ATOM 10813 O O . LEU B 1 617 ? 26.391 22.641 14.555 1 97.38 617 LEU B O 1
ATOM 10817 N N . ILE B 1 618 ? 26.859 21.219 12.984 1 97.19 618 ILE B N 1
ATOM 10818 C CA . ILE B 1 618 ? 26.375 20.016 13.656 1 97.19 618 ILE B CA 1
ATOM 10819 C C . ILE B 1 618 ? 27.438 18.922 13.625 1 97.19 618 ILE B C 1
ATOM 10821 O O . ILE B 1 618 ? 27.891 18.531 12.547 1 97.19 618 ILE B O 1
ATOM 10825 N N . GLN B 1 619 ? 27.781 18.438 14.766 1 97.5 619 GLN B N 1
ATOM 10826 C CA . GLN B 1 619 ? 28.812 17.422 14.875 1 97.5 619 GLN B CA 1
ATOM 10827 C C . GLN B 1 619 ? 28.375 16.281 15.789 1 97.5 619 GLN B C 1
ATOM 10829 O O . GLN B 1 619 ? 28.344 16.438 17.016 1 97.5 619 GLN B O 1
ATOM 10834 N N . PRO B 1 620 ? 28.141 15.109 15.227 1 96.69 620 PRO B N 1
ATOM 10835 C CA . PRO B 1 620 ? 27.75 13.961 16.047 1 96.69 620 PRO B CA 1
ATOM 10836 C C . PRO B 1 620 ? 28.938 13.117 16.484 1 96.69 620 PRO B C 1
ATOM 10838 O O . PRO B 1 620 ? 29.953 13.07 15.773 1 96.69 620 PRO B O 1
ATOM 10841 N N . TRP B 1 621 ? 28.781 12.508 17.641 1 96.62 621 TRP B N 1
ATOM 10842 C CA . TRP B 1 621 ? 29.672 11.477 18.156 1 96.62 621 TRP B CA 1
ATOM 10843 C C . TRP B 1 621 ? 28.875 10.25 18.594 1 96.62 621 TRP B C 1
ATOM 10845 O O . TRP B 1 621 ? 27.859 10.375 19.281 1 96.62 621 TRP B O 1
ATOM 10855 N N . ASN B 1 622 ? 29.359 9.094 18.125 1 94.88 622 ASN B N 1
ATOM 10856 C CA . ASN B 1 622 ? 28.609 7.887 18.406 1 94.88 622 ASN B CA 1
ATOM 10857 C C . ASN B 1 622 ? 29.484 6.809 19.031 1 94.88 622 ASN B C 1
ATOM 10859 O O . ASN B 1 622 ? 30.625 6.598 18.609 1 94.88 622 ASN B O 1
ATOM 10863 N N . LEU B 1 623 ? 29.031 6.176 20.109 1 94.31 623 LEU B N 1
ATOM 10864 C CA . LEU B 1 623 ? 29.641 5.023 20.766 1 94.31 623 LEU B CA 1
ATOM 10865 C C . LEU B 1 623 ? 28.594 3.949 21.062 1 94.31 623 LEU B C 1
ATOM 10867 O O . LEU B 1 623 ? 27.938 3.99 22.109 1 94.31 623 LEU B O 1
ATOM 10871 N N . GLY B 1 624 ? 28.531 2.955 20.25 1 92.31 624 GLY B N 1
ATOM 10872 C CA . GLY B 1 624 ? 27.5 1.937 20.406 1 92.31 624 GLY B CA 1
ATOM 10873 C C . GLY B 1 624 ? 26.094 2.471 20.219 1 92.31 624 GLY B C 1
ATOM 10874 O O . GLY B 1 624 ? 25.766 3.012 19.156 1 92.31 624 GLY B O 1
ATOM 10875 N N . ARG B 1 625 ? 25.312 2.414 21.312 1 93.69 625 ARG B N 1
ATOM 10876 C CA . ARG B 1 625 ? 23.922 2.854 21.266 1 93.69 625 ARG B CA 1
ATOM 10877 C C . ARG B 1 625 ? 23.781 4.285 21.766 1 93.69 625 ARG B C 1
ATOM 10879 O O . ARG B 1 625 ? 22.672 4.824 21.828 1 93.69 625 ARG B O 1
ATOM 10886 N N . HIS B 1 626 ? 24.906 4.895 22.125 1 96.19 626 HIS B N 1
ATOM 10887 C CA . HIS B 1 626 ? 24.922 6.258 22.641 1 96.19 626 HIS B CA 1
ATOM 10888 C C . HIS B 1 626 ? 25.391 7.246 21.578 1 96.19 626 HIS B C 1
ATOM 10890 O O . HIS B 1 626 ? 26.406 7.012 20.922 1 96.19 626 HIS B O 1
ATOM 10896 N N . SER B 1 627 ? 24.625 8.289 21.438 1 96.25 627 SER B N 1
ATOM 10897 C CA . SER B 1 627 ? 25.016 9.344 20.516 1 96.25 627 SER B CA 1
ATOM 10898 C C . SER B 1 627 ? 24.922 10.719 21.172 1 96.25 627 SER B C 1
ATOM 10900 O O . SER B 1 627 ? 24 10.984 21.938 1 96.25 627 SER B O 1
ATOM 10902 N N . VAL B 1 628 ? 25.891 11.539 20.906 1 97.31 628 VAL B N 1
ATOM 10903 C CA . VAL B 1 628 ? 25.875 12.938 21.328 1 97.31 628 VAL B CA 1
ATOM 10904 C C . VAL B 1 628 ? 26.062 13.844 20.109 1 97.31 628 VAL B C 1
ATOM 10906 O O . VAL B 1 628 ? 26.969 13.625 19.297 1 97.31 628 VAL B O 1
ATOM 10909 N N . VAL B 1 629 ? 25.234 14.781 19.969 1 97.31 629 VAL B N 1
ATOM 10910 C CA . VAL B 1 629 ? 25.297 15.703 18.844 1 97.31 629 VAL B CA 1
ATOM 10911 C C . VAL B 1 629 ? 25.516 17.125 19.344 1 97.31 629 VAL B C 1
ATOM 10913 O O . VAL B 1 629 ? 24.75 17.625 20.172 1 97.31 629 VAL B O 1
ATOM 10916 N N . SER B 1 630 ? 26.516 17.75 18.859 1 97.31 630 SER B N 1
ATOM 10917 C CA . SER B 1 630 ? 26.75 19.156 19.172 1 97.31 630 SER B CA 1
ATOM 10918 C C . SER B 1 630 ? 26.188 20.062 18.078 1 97.31 630 SER B C 1
ATOM 10920 O O . SER B 1 630 ? 26.359 19.781 16.891 1 97.31 630 SER B O 1
ATOM 10922 N N . ILE B 1 631 ? 25.562 21.062 18.484 1 96.94 631 ILE B N 1
ATOM 10923 C CA . ILE B 1 631 ? 24.969 22.031 17.562 1 96.94 631 ILE B CA 1
ATOM 10924 C C . ILE B 1 631 ? 25.469 23.438 17.891 1 96.94 631 ILE B C 1
ATOM 10926 O O . ILE B 1 631 ? 25.406 23.859 19.047 1 96.94 631 ILE B O 1
ATOM 10930 N N . LEU B 1 632 ? 25.969 24.125 16.938 1 96.81 632 LEU B N 1
ATOM 10931 C CA . LEU B 1 632 ? 26.359 25.531 17.047 1 96.81 632 LEU B CA 1
ATOM 10932 C C . LEU B 1 632 ? 25.734 26.359 15.93 1 96.81 632 LEU B C 1
ATOM 10934 O O . LEU B 1 632 ? 25.844 26 14.75 1 96.81 632 LEU B O 1
ATOM 10938 N N . LYS B 1 633 ? 25.047 27.375 16.266 1 96.5 633 LYS B N 1
ATOM 10939 C CA . LYS B 1 633 ? 24.422 28.281 15.289 1 96.5 633 LYS B CA 1
ATOM 10940 C C . LYS B 1 633 ? 24.656 29.734 15.672 1 96.5 633 LYS B C 1
ATOM 10942 O O . LYS B 1 633 ? 24.688 30.078 16.859 1 96.5 633 LYS B O 1
ATOM 10947 N N . SER B 1 634 ? 24.734 30.547 14.719 1 96 634 SER B N 1
ATOM 10948 C CA . SER B 1 634 ? 24.797 31.984 14.93 1 96 634 SER B CA 1
ATOM 10949 C C . SER B 1 634 ? 24.359 32.75 13.672 1 96 634 SER B C 1
ATOM 10951 O O . SER B 1 634 ? 24.594 32.281 12.555 1 96 634 SER B O 1
ATOM 10953 N N . GLY B 1 635 ? 23.719 33.844 13.844 1 95.94 635 GLY B N 1
ATOM 10954 C CA . GLY B 1 635 ? 23.328 34.719 12.766 1 95.94 635 GLY B CA 1
ATOM 10955 C C . GLY B 1 635 ? 23.172 36.156 13.203 1 95.94 635 GLY B C 1
ATOM 10956 O O . GLY B 1 635 ? 23.078 36.438 14.398 1 95.94 635 GLY B O 1
ATOM 10957 N N . GLY B 1 636 ? 23.172 37 12.188 1 94.81 636 GLY B N 1
ATOM 10958 C CA . GLY B 1 636 ? 23.016 38.406 12.523 1 94.81 636 GLY B CA 1
ATOM 10959 C C . GLY B 1 636 ? 22.953 39.312 11.305 1 94.81 636 GLY B C 1
ATOM 10960 O O . GLY B 1 636 ? 23.297 38.906 10.195 1 94.81 636 GLY B O 1
ATOM 10961 N N . SER B 1 637 ? 22.422 40.406 11.555 1 94 637 SER B N 1
ATOM 10962 C CA . SER B 1 637 ? 22.359 41.469 10.555 1 94 637 SER B CA 1
ATOM 10963 C C . SER B 1 637 ? 22.547 42.844 11.188 1 94 637 SER B C 1
ATOM 10965 O O . SER B 1 637 ? 22.047 43.094 12.281 1 94 637 SER B O 1
ATOM 10967 N N . ASP B 1 638 ? 23.219 43.75 10.539 1 89.44 638 ASP B N 1
ATOM 10968 C CA . ASP B 1 638 ? 23.453 45.094 11.078 1 89.44 638 ASP B CA 1
ATOM 10969 C C . ASP B 1 638 ? 22.531 46.094 10.43 1 89.44 638 ASP B C 1
ATOM 10971 O O . ASP B 1 638 ? 22.719 47.312 10.594 1 89.44 638 ASP B O 1
ATOM 10975 N N . SER B 1 639 ? 21.625 45.594 9.734 1 80.06 639 SER B N 1
ATOM 10976 C CA . SER B 1 639 ? 20.672 46.531 9.109 1 80.06 639 SER B CA 1
ATOM 10977 C C . SER B 1 639 ? 19.781 47.188 10.156 1 80.06 639 SER B C 1
ATOM 10979 O O . SER B 1 639 ? 19.5 46.594 11.203 1 80.06 639 SER B O 1
ATOM 10981 N N . GLU B 1 640 ? 19.312 48.469 9.945 1 76.19 640 GLU B N 1
ATOM 10982 C CA . GLU B 1 640 ? 18.656 49.25 10.984 1 76.19 640 GLU B CA 1
ATOM 10983 C C . GLU B 1 640 ? 17.188 49.531 10.625 1 76.19 640 GLU B C 1
ATOM 10985 O O . GLU B 1 640 ? 16.656 50.594 10.938 1 76.19 640 GLU B O 1
ATOM 10990 N N . GLU B 1 641 ? 16.609 48.625 10.023 1 76.62 641 GLU B N 1
ATOM 10991 C CA . GLU B 1 641 ? 15.18 48.812 9.773 1 76.62 641 GLU B CA 1
ATOM 10992 C C . GLU B 1 641 ? 14.383 48.781 11.07 1 76.62 641 GLU B C 1
ATOM 10994 O O . GLU B 1 641 ? 14.852 48.25 12.086 1 76.62 641 GLU B O 1
ATOM 10999 N N . ILE B 1 642 ? 13.164 49.344 11.016 1 74.69 642 ILE B N 1
ATOM 11000 C CA . ILE B 1 642 ? 12.328 49.344 12.219 1 74.69 642 ILE B CA 1
ATOM 11001 C C . ILE B 1 642 ? 11.953 47.906 12.578 1 74.69 642 ILE B C 1
ATOM 11003 O O . ILE B 1 642 ? 12.133 47.469 13.719 1 74.69 642 ILE B O 1
ATOM 11007 N N . LEU B 1 643 ? 11.445 47.312 11.578 1 77.81 643 LEU B N 1
ATOM 11008 C CA . LEU B 1 643 ? 11.25 45.875 11.703 1 77.81 643 LEU B CA 1
ATOM 11009 C C . LEU B 1 643 ? 12.328 45.094 10.938 1 77.81 643 LEU B C 1
ATOM 11011 O O . LEU B 1 643 ? 12.523 45.344 9.742 1 77.81 643 LEU B O 1
ATOM 11015 N N . PRO B 1 644 ? 12.969 44.312 11.609 1 83.88 644 PRO B N 1
ATOM 11016 C CA . PRO B 1 644 ? 14.102 43.656 10.945 1 83.88 644 PRO B CA 1
ATOM 11017 C C . PRO B 1 644 ? 13.672 42.75 9.789 1 83.88 644 PRO B C 1
ATOM 11019 O O . PRO B 1 644 ? 12.781 41.906 9.953 1 83.88 644 PRO B O 1
ATOM 11022 N N . ILE B 1 645 ? 14.289 42.969 8.688 1 86.69 645 ILE B N 1
ATOM 11023 C CA . ILE B 1 645 ? 14.039 42.125 7.508 1 86.69 645 ILE B CA 1
ATOM 11024 C C . ILE B 1 645 ? 14.68 40.75 7.699 1 86.69 645 ILE B C 1
ATOM 11026 O O . ILE B 1 645 ? 14.047 39.75 7.449 1 86.69 645 ILE B O 1
ATOM 11030 N N . ASN B 1 646 ? 15.898 40.75 8.156 1 88.44 646 ASN B N 1
ATOM 11031 C CA . ASN B 1 646 ? 16.594 39.531 8.484 1 88.44 646 ASN B CA 1
ATOM 11032 C C . ASN B 1 646 ? 16.516 39.219 9.977 1 88.44 646 ASN B C 1
ATOM 11034 O O . ASN B 1 646 ? 17.516 39.344 10.695 1 88.44 646 ASN B O 1
ATOM 11038 N N . VAL B 1 647 ? 15.453 38.719 10.383 1 88.38 647 VAL B N 1
ATOM 11039 C CA . VAL B 1 647 ? 15.188 38.5 11.797 1 88.38 647 VAL B CA 1
ATOM 11040 C C . VAL B 1 647 ? 15.844 37.188 12.25 1 88.38 647 VAL B C 1
ATOM 11042 O O . VAL B 1 647 ? 15.781 36.188 11.539 1 88.38 647 VAL B O 1
ATOM 11045 N N . GLN B 1 648 ? 16.531 37.281 13.352 1 90.31 648 GLN B N 1
ATOM 11046 C CA . GLN B 1 648 ? 17.031 36.094 14.031 1 90.31 648 GLN B CA 1
ATOM 11047 C C . GLN B 1 648 ? 16.094 35.656 15.148 1 90.31 648 GLN B C 1
ATOM 11049 O O . GLN B 1 648 ? 15.5 36.5 15.836 1 90.31 648 GLN B O 1
ATOM 11054 N N . ASP B 1 649 ? 15.922 34.375 15.242 1 90.38 649 ASP B N 1
ATOM 11055 C CA . ASP B 1 649 ? 15 33.906 16.281 1 90.38 649 ASP B CA 1
ATOM 11056 C C . ASP B 1 649 ? 15.508 32.625 16.938 1 90.38 649 ASP B C 1
ATOM 11058 O O . ASP B 1 649 ? 16.266 31.875 16.312 1 90.38 649 ASP B O 1
ATOM 11062 N N . LEU B 1 650 ? 15.18 32.5 18.125 1 90.56 650 LEU B N 1
ATOM 11063 C CA . LEU B 1 650 ? 15.367 31.281 18.891 1 90.56 650 LEU B CA 1
ATOM 11064 C C . LEU B 1 650 ? 14.062 30.859 19.562 1 90.56 650 LEU B C 1
ATOM 11066 O O . LEU B 1 650 ? 13.172 31.688 19.781 1 90.56 650 LEU B O 1
ATOM 11070 N N . GLY B 1 651 ? 13.945 29.625 19.828 1 88.56 651 GLY B N 1
ATOM 11071 C CA . GLY B 1 651 ? 12.773 29.031 20.453 1 88.56 651 GLY B CA 1
ATOM 11072 C C . GLY B 1 651 ? 12.32 27.75 19.781 1 88.56 651 GLY B C 1
ATOM 11073 O O . GLY B 1 651 ? 12.414 27.609 18.562 1 88.56 651 GLY B O 1
ATOM 11074 N N . GLY B 1 652 ? 11.789 26.875 20.594 1 87.81 652 GLY B N 1
ATOM 11075 C CA . GLY B 1 652 ? 11.391 25.562 20.094 1 87.81 652 GLY B CA 1
ATOM 11076 C C . GLY B 1 652 ? 12.266 24.438 20.609 1 87.81 652 GLY B C 1
ATOM 11077 O O . GLY B 1 652 ? 13.297 24.688 21.25 1 87.81 652 GLY B O 1
ATOM 11078 N N . LEU B 1 653 ? 11.898 23.266 20.234 1 89 653 LEU B N 1
ATOM 11079 C CA . LEU B 1 653 ? 12.656 22.109 20.672 1 89 653 LEU B CA 1
ATOM 11080 C C . LEU B 1 653 ? 14.062 22.125 20.094 1 89 653 LEU B C 1
ATOM 11082 O O . LEU B 1 653 ? 14.234 22.297 18.875 1 89 653 LEU B O 1
ATOM 11086 N N . PHE B 1 654 ? 15.117 21.984 20.875 1 92.31 654 PHE B N 1
ATOM 11087 C CA . PHE B 1 654 ? 16.531 21.953 20.547 1 92.31 654 PHE B CA 1
ATOM 11088 C C . PHE B 1 654 ? 17 23.328 20.078 1 92.31 654 PHE B C 1
ATOM 11090 O O . PHE B 1 654 ? 17.984 23.438 19.344 1 92.31 654 PHE B O 1
ATOM 11097 N N . ASN B 1 655 ? 16.297 24.281 20.328 1 92.81 655 ASN B N 1
ATOM 11098 C CA . ASN B 1 655 ? 16.562 25.672 20.031 1 92.81 655 ASN B CA 1
ATOM 11099 C C . ASN B 1 655 ? 16.125 26.578 21.172 1 92.81 655 ASN B C 1
ATOM 11101 O O . ASN B 1 655 ? 15.367 27.531 20.969 1 92.81 655 ASN B O 1
ATOM 11105 N N . LEU B 1 656 ? 16.641 26.297 22.297 1 93.44 656 LEU B N 1
ATOM 11106 C CA . LEU B 1 656 ? 16.234 26.844 23.578 1 93.44 656 LEU B CA 1
ATOM 11107 C C . LEU B 1 656 ? 14.875 26.297 24 1 93.44 656 LEU B C 1
ATOM 11109 O O . LEU B 1 656 ? 13.891 27.047 24.047 1 93.44 656 LEU B O 1
ATOM 11113 N N . SER B 1 657 ? 14.992 25.031 24.391 1 92.12 657 SER B N 1
ATOM 11114 C CA . SER B 1 657 ? 13.812 24.266 24.766 1 92.12 657 SER B CA 1
ATOM 11115 C C . SER B 1 657 ? 13.109 24.875 25.969 1 92.12 657 SER B C 1
ATOM 11117 O O . SER B 1 657 ? 13.758 25.188 26.969 1 92.12 657 SER B O 1
ATOM 11119 N N . GLY B 1 658 ? 11.836 25.031 25.859 1 88.19 658 GLY B N 1
ATOM 11120 C CA . GLY B 1 658 ? 11.023 25.719 26.859 1 88.19 658 GLY B CA 1
ATOM 11121 C C . GLY B 1 658 ? 10.266 26.906 26.281 1 88.19 658 GLY B C 1
ATOM 11122 O O . GLY B 1 658 ? 9.211 27.281 26.797 1 88.19 658 GLY B O 1
ATOM 11123 N N . TYR B 1 659 ? 10.977 27.5 25.312 1 87.19 659 TYR B N 1
ATOM 11124 C CA . TYR B 1 659 ? 10.32 28.594 24.609 1 87.19 659 TYR B CA 1
ATOM 11125 C C . TYR B 1 659 ? 9.578 28.094 23.391 1 87.19 659 TYR B C 1
ATOM 11127 O O . TYR B 1 659 ? 9.867 27 22.875 1 87.19 659 TYR B O 1
ATOM 11135 N N . HIS B 1 660 ? 8.648 28.938 22.969 1 82.56 660 HIS B N 1
ATOM 11136 C CA . HIS B 1 660 ? 7.922 28.609 21.75 1 82.56 660 HIS B CA 1
ATOM 11137 C C . HIS B 1 660 ? 8.695 29.062 20.516 1 82.56 660 HIS B C 1
ATOM 11139 O O . HIS B 1 660 ? 9.578 29.922 20.609 1 82.56 660 HIS B O 1
ATOM 11145 N N . ARG B 1 661 ? 8.344 28.547 19.438 1 82.44 661 ARG B N 1
ATOM 11146 C CA . ARG B 1 661 ? 8.992 28.938 18.203 1 82.44 661 ARG B CA 1
ATOM 11147 C C . ARG B 1 661 ? 8.805 30.438 17.938 1 82.44 661 ARG B C 1
ATOM 11149 O O . ARG B 1 661 ? 7.695 30.953 18.078 1 82.44 661 ARG B O 1
ATOM 11156 N N . TYR B 1 662 ? 9.789 31.172 17.609 1 81.31 662 TYR B N 1
ATOM 11157 C CA . TYR B 1 662 ? 9.836 32.594 17.266 1 81.31 662 TYR B CA 1
ATOM 11158 C C . TYR B 1 662 ? 9.664 33.438 18.516 1 81.31 662 TYR B C 1
ATOM 11160 O O . TYR B 1 662 ? 9.523 34.688 18.406 1 81.31 662 TYR B O 1
ATOM 11168 N N . GLU B 1 663 ? 9.656 32.844 19.594 1 83 663 GLU B N 1
ATOM 11169 C CA . GLU B 1 663 ? 9.359 33.625 20.781 1 83 663 GLU B CA 1
ATOM 11170 C C . GLU B 1 663 ? 10.453 34.656 21.047 1 83 663 GLU B C 1
ATOM 11172 O O . GLU B 1 663 ? 10.156 35.781 21.453 1 83 663 GLU B O 1
ATOM 11177 N N . LEU B 1 664 ? 11.68 34.156 20.859 1 88 664 LEU B N 1
ATOM 11178 C CA . LEU B 1 664 ? 12.805 35.094 21.047 1 88 664 LEU B CA 1
ATOM 11179 C C . LEU B 1 664 ? 13.289 35.625 19.703 1 88 664 LEU B C 1
ATOM 11181 O O . LEU B 1 664 ? 13.594 34.844 18.797 1 88 664 LEU B O 1
ATOM 11185 N N . ASN B 1 665 ? 13.328 36.906 19.625 1 89.38 665 ASN B N 1
ATOM 11186 C CA . ASN B 1 665 ? 13.719 37.5 18.359 1 89.38 665 ASN B CA 1
ATOM 11187 C C . ASN B 1 665 ? 14.727 38.625 18.562 1 89.38 665 ASN B C 1
ATOM 11189 O O . ASN B 1 665 ? 14.711 39.312 19.594 1 89.38 665 ASN B O 1
ATOM 11193 N N . GLY B 1 666 ? 15.516 38.812 17.531 1 88.31 666 GLY B N 1
ATOM 11194 C CA . GLY B 1 666 ? 16.484 39.906 17.5 1 88.31 666 GLY B CA 1
ATOM 11195 C C . GLY B 1 666 ? 17.219 40.031 16.172 1 88.31 666 GLY B C 1
ATOM 11196 O O . GLY B 1 666 ? 16.844 39.344 15.195 1 88.31 666 GLY B O 1
ATOM 11197 N N . ARG B 1 667 ? 18.172 40.906 16.125 1 91.69 667 ARG B N 1
ATOM 11198 C CA . ARG B 1 667 ? 18.953 41.094 14.906 1 91.69 667 ARG B CA 1
ATOM 11199 C C . ARG B 1 667 ? 20.141 40.125 14.875 1 91.69 667 ARG B C 1
ATOM 11201 O O . ARG B 1 667 ? 20.672 39.812 13.805 1 91.69 667 ARG B O 1
ATOM 11208 N N . TYR B 1 668 ? 20.562 39.75 16.109 1 93.5 668 TYR B N 1
ATOM 11209 C CA . TYR B 1 668 ? 21.656 38.781 16.25 1 93.5 668 TYR B CA 1
ATOM 11210 C C . TYR B 1 668 ? 21.266 37.625 17.125 1 93.5 668 TYR B C 1
ATOM 11212 O O . TYR B 1 668 ? 20.438 37.75 18.031 1 93.5 668 TYR B O 1
ATOM 11220 N N . SER B 1 669 ? 21.812 36.5 16.891 1 95.31 669 SER B N 1
ATOM 11221 C CA . SER B 1 669 ? 21.547 35.312 17.703 1 95.31 669 SER B CA 1
ATOM 11222 C C . SER B 1 669 ? 22.781 34.406 17.781 1 95.31 669 SER B C 1
ATOM 11224 O O . SER B 1 669 ? 23.609 34.406 16.875 1 95.31 669 SER B O 1
ATOM 11226 N N . ALA B 1 670 ? 22.938 33.719 18.859 1 96.25 670 ALA B N 1
ATOM 11227 C CA . ALA B 1 670 ? 23.922 32.656 19.062 1 96.25 670 ALA B CA 1
ATOM 11228 C C . ALA B 1 670 ? 23.328 31.516 19.875 1 96.25 670 ALA B C 1
ATOM 11230 O O . ALA B 1 670 ? 22.578 31.75 20.828 1 96.25 670 ALA B O 1
ATOM 11231 N N . PHE B 1 671 ? 23.672 30.344 19.469 1 96.38 671 PHE B N 1
ATOM 11232 C CA . PHE B 1 671 ? 23.109 29.172 20.109 1 96.38 671 PHE B CA 1
ATOM 11233 C C . PHE B 1 671 ? 24.109 28.016 20.141 1 96.38 671 PHE B C 1
ATOM 11235 O O . PHE B 1 671 ? 24.828 27.781 19.156 1 96.38 671 PHE B O 1
ATOM 11242 N N . ALA B 1 672 ? 24.234 27.359 21.25 1 96.75 672 ALA B N 1
ATOM 11243 C CA . ALA B 1 672 ? 25.016 26.141 21.422 1 96.75 672 ALA B CA 1
ATOM 11244 C C . ALA B 1 672 ? 24.203 25.078 22.156 1 96.75 672 ALA B C 1
ATOM 11246 O O . ALA B 1 672 ? 23.547 25.375 23.156 1 96.75 672 ALA B O 1
ATOM 11247 N N . GLY B 1 673 ? 24.234 23.938 21.641 1 96.25 673 GLY B N 1
ATOM 11248 C CA . GLY B 1 673 ? 23.484 22.859 22.266 1 96.25 673 GLY B CA 1
ATOM 11249 C C . GLY B 1 673 ? 24.156 21.5 22.141 1 96.25 673 GLY B C 1
ATOM 11250 O O . GLY B 1 673 ? 24.906 21.266 21.203 1 96.25 673 GLY B O 1
ATOM 11251 N N . LEU B 1 674 ? 23.891 20.641 23.141 1 97.12 674 LEU B N 1
ATOM 11252 C CA . LEU B 1 674 ? 24.266 19.234 23.141 1 97.12 674 LEU B CA 1
ATOM 11253 C C . LEU B 1 674 ? 23.031 18.344 23.266 1 97.12 674 LEU B C 1
ATOM 11255 O O . LEU B 1 674 ? 22.25 18.5 24.219 1 97.12 674 LEU B O 1
ATOM 11259 N N . VAL B 1 675 ? 22.875 17.5 22.344 1 96.94 675 VAL B N 1
ATOM 11260 C CA . VAL B 1 675 ? 21.75 16.578 22.359 1 96.94 675 VAL B CA 1
ATOM 11261 C C . VAL B 1 675 ? 22.25 15.148 22.547 1 96.94 675 VAL B C 1
ATOM 11263 O O . VAL B 1 675 ? 23.031 14.648 21.734 1 96.94 675 VAL B O 1
ATOM 11266 N N . TYR B 1 676 ? 21.797 14.484 23.531 1 97.38 676 TYR B N 1
ATOM 11267 C CA . TYR B 1 676 ? 22.125 13.094 23.797 1 97.38 676 TYR B CA 1
ATOM 11268 C C . TYR B 1 676 ? 20.969 12.18 23.422 1 97.38 676 TYR B C 1
ATOM 11270 O O . TYR B 1 676 ? 19.797 12.5 23.703 1 97.38 676 TYR B O 1
ATOM 11278 N N . ARG B 1 677 ? 21.297 11.062 22.828 1 95.69 677 ARG B N 1
ATOM 11279 C CA . ARG B 1 677 ? 20.266 10.094 22.5 1 95.69 677 ARG B CA 1
ATOM 11280 C C . ARG B 1 677 ? 20.734 8.664 22.766 1 95.69 677 ARG B C 1
ATOM 11282 O O . ARG B 1 677 ? 21.891 8.336 22.5 1 95.69 677 ARG B O 1
ATOM 11289 N N . TYR B 1 678 ? 19.859 7.941 23.25 1 96.56 678 TYR B N 1
ATOM 11290 C CA . TYR B 1 678 ? 20.047 6.508 23.438 1 96.56 678 TYR B CA 1
ATOM 11291 C C . TYR B 1 678 ? 19.094 5.715 22.531 1 96.56 678 TYR B C 1
ATOM 11293 O O . TYR B 1 678 ? 17.875 5.91 22.594 1 96.56 678 TYR B O 1
ATOM 11301 N N . ARG B 1 679 ? 19.656 4.836 21.812 1 92.5 679 ARG B N 1
ATOM 11302 C CA . ARG B 1 679 ? 18.828 4.016 20.922 1 92.5 679 ARG B CA 1
ATOM 11303 C C . ARG B 1 679 ? 18.172 2.873 21.688 1 92.5 679 ARG B C 1
ATOM 11305 O O . ARG B 1 679 ? 18.781 1.82 21.891 1 92.5 679 ARG B O 1
ATOM 11312 N N . LEU B 1 680 ? 17 2.943 21.906 1 90.12 680 LEU B N 1
ATOM 11313 C CA . LEU B 1 680 ? 16.266 1.981 22.719 1 90.12 680 LEU B CA 1
ATOM 11314 C C . LEU B 1 680 ? 15.914 0.745 21.891 1 90.12 680 LEU B C 1
ATOM 11316 O O . LEU B 1 680 ? 16.078 -0.384 22.359 1 90.12 680 LEU B O 1
ATOM 11320 N N . PHE B 1 681 ? 15.32 0.941 20.703 1 85.19 681 PHE B N 1
ATOM 11321 C CA . PHE B 1 681 ? 14.922 -0.143 19.812 1 85.19 681 PHE B CA 1
ATOM 11322 C C . PHE B 1 681 ? 15.398 0.121 18.391 1 85.19 681 PHE B C 1
ATOM 11324 O O . PHE B 1 681 ? 15.383 1.264 17.922 1 85.19 681 PHE B O 1
ATOM 11331 N N . ASP B 1 682 ? 15.82 -0.961 17.703 1 77.88 682 ASP B N 1
ATOM 11332 C CA . ASP B 1 682 ? 16.266 -0.823 16.312 1 77.88 682 ASP B CA 1
ATOM 11333 C C . ASP B 1 682 ? 15.086 -0.934 15.352 1 77.88 682 ASP B C 1
ATOM 11335 O O . ASP B 1 682 ? 15.016 -0.2 14.359 1 77.88 682 ASP B O 1
ATOM 11339 N N . ASN B 1 683 ? 14.109 -1.822 15.703 1 67.19 683 ASN B N 1
ATOM 11340 C CA . ASN B 1 683 ? 12.961 -2.121 14.859 1 67.19 683 ASN B CA 1
ATOM 11341 C C . ASN B 1 683 ? 13.359 -2.27 13.391 1 67.19 683 ASN B C 1
ATOM 11343 O O . ASN B 1 683 ? 12.844 -1.564 12.523 1 67.19 683 ASN B O 1
ATOM 11347 N N . ASP B 1 684 ? 14.32 -3.125 13.086 1 62.97 684 ASP B N 1
ATOM 11348 C CA . ASP B 1 684 ? 14.844 -3.354 11.75 1 62.97 684 ASP B CA 1
ATOM 11349 C C . ASP B 1 684 ? 14.078 -4.465 11.039 1 62.97 684 ASP B C 1
ATOM 11351 O O . ASP B 1 684 ? 14.195 -5.637 11.398 1 62.97 684 ASP B O 1
ATOM 11355 N N . PHE B 1 685 ? 13.281 -4.082 10.102 1 56.62 685 PHE B N 1
ATOM 11356 C CA . PHE B 1 685 ? 12.43 -5.035 9.391 1 56.62 685 PHE B CA 1
ATOM 11357 C C . PHE B 1 685 ? 13.039 -5.398 8.047 1 56.62 685 PHE B C 1
ATOM 11359 O O . PHE B 1 685 ? 12.359 -5.965 7.184 1 56.62 685 PHE B O 1
ATOM 11366 N N . GLY B 1 686 ? 14.289 -4.973 7.871 1 57.28 686 GLY B N 1
ATOM 11367 C CA . GLY B 1 686 ? 14.953 -5.25 6.609 1 57.28 686 GLY B CA 1
ATOM 11368 C C . GLY B 1 686 ? 14.781 -4.145 5.586 1 57.28 686 GLY B C 1
ATOM 11369 O O . GLY B 1 686 ? 15.625 -3.258 5.473 1 57.28 686 GLY B O 1
ATOM 11370 N N . ALA B 1 687 ? 13.516 -4.109 5.059 1 56.72 687 ALA B N 1
ATOM 11371 C CA . ALA B 1 687 ? 13.234 -3.107 4.035 1 56.72 687 ALA B CA 1
ATOM 11372 C C . ALA B 1 687 ? 13.039 -1.727 4.656 1 56.72 687 ALA B C 1
ATOM 11374 O O . ALA B 1 687 ? 13.172 -0.708 3.975 1 56.72 687 ALA B O 1
ATOM 11375 N N . PHE B 1 688 ? 12.727 -1.784 5.949 1 62.75 688 PHE B N 1
ATOM 11376 C CA . PHE B 1 688 ? 12.523 -0.513 6.633 1 62.75 688 PHE B CA 1
ATOM 11377 C C . PHE B 1 688 ? 12.898 -0.622 8.109 1 62.75 688 PHE B C 1
ATOM 11379 O O . PHE B 1 688 ? 12.859 -1.71 8.688 1 62.75 688 PHE B O 1
ATOM 11386 N N . SER B 1 689 ? 13.562 0.384 8.617 1 73.44 689 SER B N 1
ATOM 11387 C CA . SER B 1 689 ? 13.859 0.462 10.047 1 73.44 689 SER B CA 1
ATOM 11388 C C . SER B 1 689 ? 13.25 1.709 10.672 1 73.44 689 SER B C 1
ATOM 11390 O O . SER B 1 689 ? 13.109 2.74 10.008 1 73.44 689 SER B O 1
ATOM 11392 N N . SER B 1 690 ? 12.742 1.579 11.867 1 81 690 SER B N 1
ATOM 11393 C CA . SER B 1 690 ? 12.172 2.688 12.617 1 81 690 SER B CA 1
ATOM 11394 C C . SER B 1 690 ? 12.688 2.705 14.055 1 81 690 SER B C 1
ATOM 11396 O O . SER B 1 690 ? 11.93 2.453 14.992 1 81 690 SER B O 1
ATOM 11398 N N . PRO B 1 691 ? 13.891 3.084 14.188 1 87.94 691 PRO B N 1
ATOM 11399 C CA . PRO B 1 691 ? 14.461 3.096 15.539 1 87.94 691 PRO B CA 1
ATOM 11400 C C . PRO B 1 691 ? 13.773 4.098 16.453 1 87.94 691 PRO B C 1
ATOM 11402 O O . PRO B 1 691 ? 13.273 5.129 16 1 87.94 691 PRO B O 1
ATOM 11405 N N . VAL B 1 692 ? 13.789 3.77 17.734 1 91.25 692 VAL B N 1
ATOM 11406 C CA . VAL B 1 692 ? 13.234 4.609 18.781 1 91.25 692 VAL B CA 1
ATOM 11407 C C . VAL B 1 692 ? 14.359 5.109 19.688 1 91.25 692 VAL B C 1
ATOM 11409 O O . VAL B 1 692 ? 15.25 4.34 20.078 1 91.25 692 VAL B O 1
ATOM 11412 N N . TYR B 1 693 ? 14.297 6.348 20.047 1 94.5 693 TYR B N 1
ATOM 11413 C CA . TYR B 1 693 ? 15.352 6.969 20.844 1 94.5 693 TYR B CA 1
ATOM 11414 C C . TYR B 1 693 ? 14.789 7.609 22.094 1 94.5 693 TYR B C 1
ATOM 11416 O O . TYR B 1 693 ? 13.648 8.086 22.109 1 94.5 693 TYR B O 1
ATOM 11424 N N . LEU B 1 694 ? 15.578 7.574 23.172 1 96.06 694 LEU B N 1
ATOM 11425 C CA . LEU B 1 694 ? 15.414 8.391 24.375 1 96.06 694 LEU B CA 1
ATOM 11426 C C . LEU B 1 694 ? 16.578 9.359 24.531 1 96.06 694 LEU B C 1
ATOM 11428 O O . LEU B 1 694 ? 17.734 8.984 24.312 1 96.06 694 LEU B O 1
ATOM 11432 N N . GLY B 1 695 ? 16.188 10.578 24.891 1 96.06 695 GLY B N 1
ATOM 11433 C CA . GLY B 1 695 ? 17.312 11.484 25 1 96.06 695 GLY B CA 1
ATOM 11434 C C . GLY B 1 695 ? 16.984 12.75 25.766 1 96.06 695 GLY B C 1
ATOM 11435 O O . GLY B 1 695 ? 15.938 12.836 26.422 1 96.06 695 GLY B O 1
ATOM 11436 N N . GLY B 1 696 ? 17.969 13.562 25.766 1 96.44 696 GLY B N 1
ATOM 11437 C CA . GLY B 1 696 ? 17.906 14.875 26.375 1 96.44 696 GLY B CA 1
ATOM 11438 C C . GLY B 1 696 ? 18.859 15.875 25.75 1 96.44 696 GLY B C 1
ATOM 11439 O O . GLY B 1 696 ? 19.719 15.508 24.953 1 96.44 696 GLY B O 1
ATOM 11440 N N . SER B 1 697 ? 18.594 17.141 26.078 1 96.69 697 SER B N 1
ATOM 11441 C CA . SER B 1 697 ? 19.453 18.188 25.531 1 96.69 697 SER B CA 1
ATOM 11442 C C . SER B 1 697 ? 19.828 19.219 26.594 1 96.69 697 SER B C 1
ATOM 11444 O O . SER B 1 697 ? 19.109 19.391 27.578 1 96.69 697 SER B O 1
ATOM 11446 N N . ILE B 1 698 ? 20.969 19.766 26.469 1 97.44 698 ILE B N 1
ATOM 11447 C CA . ILE B 1 698 ? 21.422 20.969 27.172 1 97.44 698 ILE B CA 1
ATOM 11448 C C . ILE B 1 698 ? 21.734 22.062 26.172 1 97.44 698 ILE B C 1
ATOM 11450 O O . ILE B 1 698 ? 22.469 21.859 25.203 1 97.44 698 ILE B O 1
ATOM 11454 N N . GLU B 1 699 ? 21.156 23.203 26.438 1 97 699 GLU B N 1
ATOM 11455 C CA . GLU B 1 699 ? 21.203 24.281 25.438 1 97 699 GLU B CA 1
ATOM 11456 C C . GLU B 1 699 ? 21.547 25.609 26.078 1 97 699 GLU B C 1
ATOM 11458 O O . GLU B 1 699 ? 21.234 25.844 27.25 1 97 699 GLU B O 1
ATOM 11463 N N . ARG B 1 700 ? 22.188 26.438 25.344 1 96.81 700 ARG B N 1
ATOM 11464 C CA . ARG B 1 700 ? 22.469 27.812 25.734 1 96.81 700 ARG B CA 1
ATOM 11465 C C . ARG B 1 700 ? 22.469 28.734 24.516 1 96.81 700 ARG B C 1
ATOM 11467 O O . ARG B 1 700 ? 23.016 28.391 23.469 1 96.81 700 ARG B O 1
ATOM 11474 N N . GLY B 1 701 ? 21.797 29.828 24.641 1 96 701 GLY B N 1
ATOM 11475 C CA . GLY B 1 701 ? 21.719 30.766 23.531 1 96 701 GLY B CA 1
ATOM 11476 C C . GLY B 1 701 ? 21.016 32.062 23.891 1 96 701 GLY B C 1
ATOM 11477 O O . GLY B 1 701 ? 20.531 32.219 25.016 1 96 701 GLY B O 1
ATOM 11478 N N . GLY B 1 702 ? 21.016 32.969 22.906 1 94 702 GLY B N 1
ATOM 11479 C CA . GLY B 1 702 ? 20.359 34.25 23.109 1 94 702 GLY B CA 1
ATOM 11480 C C . GLY B 1 702 ? 20.203 35.031 21.812 1 94 702 GLY B C 1
ATOM 11481 O O . GLY B 1 702 ? 20.766 34.656 20.781 1 94 702 GLY B O 1
ATOM 11482 N N . VAL B 1 703 ? 19.344 36.031 21.938 1 93 703 VAL B N 1
ATOM 11483 C CA . VAL B 1 703 ? 19.141 36.969 20.844 1 93 703 VAL B CA 1
ATOM 11484 C C . VAL B 1 703 ? 19.438 38.406 21.312 1 93 703 VAL B C 1
ATOM 11486 O O . VAL B 1 703 ? 19.219 38.719 22.484 1 93 703 VAL B O 1
ATOM 11489 N N . TRP B 1 704 ? 20 39.219 20.406 1 91.38 704 TRP B N 1
ATOM 11490 C CA . TRP B 1 704 ? 20.375 40.594 20.734 1 91.38 704 TRP B CA 1
ATOM 11491 C C . TRP B 1 704 ? 20.078 41.531 19.562 1 91.38 704 TRP B C 1
ATOM 11493 O O . TRP B 1 704 ? 19.938 41.094 18.422 1 91.38 704 TRP B O 1
ATOM 11503 N N . ASN B 1 705 ? 19.969 42.781 19.812 1 88.56 705 ASN B N 1
ATOM 11504 C CA . ASN B 1 705 ? 19.703 43.781 18.766 1 88.56 705 ASN B CA 1
ATOM 11505 C C . ASN B 1 705 ? 21 44.375 18.219 1 88.56 705 ASN B C 1
ATOM 11507 O O . ASN B 1 705 ? 21.016 44.938 17.125 1 88.56 705 ASN B O 1
ATOM 11511 N N . HIS B 1 706 ? 22 44.312 19.062 1 89.19 706 HIS B N 1
ATOM 11512 C CA . HIS B 1 706 ? 23.312 44.812 18.656 1 89.19 706 HIS B CA 1
ATOM 11513 C C . HIS B 1 706 ? 24.406 43.781 18.859 1 89.19 706 HIS B C 1
ATOM 11515 O O . HIS B 1 706 ? 24.375 43.031 19.828 1 89.19 706 HIS B O 1
ATOM 11521 N N . MET B 1 707 ? 25.297 43.844 17.953 1 88.69 707 MET B N 1
ATOM 11522 C CA . MET B 1 707 ? 26.375 42.875 18 1 88.69 707 MET B CA 1
ATOM 11523 C C . MET B 1 707 ? 27.188 43.031 19.281 1 88.69 707 MET B C 1
ATOM 11525 O O . MET B 1 707 ? 27.656 42.031 19.844 1 88.69 707 MET B O 1
ATOM 11529 N N . SER B 1 708 ? 27.344 44.219 19.734 1 88.12 708 SER B N 1
ATOM 11530 C CA . SER B 1 708 ? 28.156 44.531 20.922 1 88.12 708 SER B CA 1
ATOM 11531 C C . SER B 1 708 ? 27.547 43.906 22.172 1 88.12 708 SER B C 1
ATOM 11533 O O . SER B 1 708 ? 28.25 43.719 23.172 1 88.12 708 SER B O 1
ATOM 11535 N N . ASP B 1 709 ? 26.297 43.625 22.109 1 88.31 709 ASP B N 1
ATOM 11536 C CA . ASP B 1 709 ? 25.609 43.094 23.297 1 88.31 709 ASP B CA 1
ATOM 11537 C C . ASP B 1 709 ? 25.672 41.594 23.344 1 88.31 709 ASP B C 1
ATOM 11539 O O . ASP B 1 709 ? 25.281 40.969 24.359 1 88.31 709 ASP B O 1
ATOM 11543 N N . MET B 1 710 ? 26.125 41 22.344 1 89.75 710 MET B N 1
ATOM 11544 C CA . MET B 1 710 ? 26.188 39.531 22.328 1 89.75 710 MET B CA 1
ATOM 11545 C C . MET B 1 710 ? 27.141 39.031 23.406 1 89.75 710 MET B C 1
ATOM 11547 O O . MET B 1 710 ? 28.297 39.406 23.438 1 89.75 710 MET B O 1
ATOM 11551 N N . SER B 1 711 ? 26.641 38.25 24.25 1 90.44 711 SER B N 1
ATOM 11552 C CA . SER B 1 711 ? 27.438 37.688 25.344 1 90.44 711 SER B CA 1
ATOM 11553 C C . SER B 1 711 ? 26.828 36.375 25.859 1 90.44 711 SER B C 1
ATOM 11555 O O . SER B 1 711 ? 25.609 36.25 25.938 1 90.44 711 SER B O 1
ATOM 11557 N N . TRP B 1 712 ? 27.703 35.531 26.25 1 89.62 712 TRP B N 1
ATOM 11558 C CA . TRP B 1 712 ? 27.234 34.25 26.812 1 89.62 712 TRP B CA 1
ATOM 11559 C C . TRP B 1 712 ? 26.75 34.438 28.25 1 89.62 712 TRP B C 1
ATOM 11561 O O . TRP B 1 712 ? 25.969 33.625 28.75 1 89.62 712 TRP B O 1
ATOM 11571 N N . ASN B 1 713 ? 27.188 35.5 28.859 1 87.81 713 ASN B N 1
ATOM 11572 C CA . ASN B 1 713 ? 26.75 35.781 30.234 1 87.81 713 ASN B CA 1
ATOM 11573 C C . ASN B 1 713 ? 25.266 36.156 30.281 1 87.81 713 ASN B C 1
ATOM 11575 O O . ASN B 1 713 ? 24.594 35.844 31.266 1 87.81 713 ASN B O 1
ATOM 11579 N N . SER B 1 714 ? 24.812 36.75 29.234 1 88.94 714 SER B N 1
ATOM 11580 C CA . SER B 1 714 ? 23.406 37.125 29.188 1 88.94 714 SER B CA 1
ATOM 11581 C C . SER B 1 714 ? 22.547 36.094 28.469 1 88.94 714 SER B C 1
ATOM 11583 O O . SER B 1 714 ? 21.328 36.281 28.328 1 88.94 714 SER B O 1
ATOM 11585 N N . ALA B 1 715 ? 23.203 35.094 28.094 1 92.81 715 ALA B N 1
ATOM 11586 C CA . ALA B 1 715 ? 22.484 34.062 27.344 1 92.81 715 ALA B CA 1
ATOM 11587 C C . ALA B 1 715 ? 21.578 33.25 28.266 1 92.81 715 ALA B C 1
ATOM 11589 O O . ALA B 1 715 ? 21.75 33.281 29.484 1 92.81 715 ALA B O 1
ATOM 11590 N N . ILE B 1 716 ? 20.625 32.594 27.688 1 94.69 716 ILE B N 1
ATOM 11591 C CA . ILE B 1 716 ? 19.641 31.781 28.391 1 94.69 716 ILE B CA 1
ATOM 11592 C C . ILE B 1 716 ? 20.016 30.297 28.312 1 94.69 716 ILE B C 1
ATOM 11594 O O . ILE B 1 716 ? 20.469 29.828 27.266 1 94.69 716 ILE B O 1
ATOM 11598 N N . SER B 1 717 ? 19.859 29.609 29.422 1 95.88 717 SER B N 1
ATOM 11599 C CA . SER B 1 717 ? 20.062 28.172 29.438 1 95.88 717 SER B CA 1
ATOM 11600 C C . SER B 1 717 ? 18.719 27.438 29.375 1 95.88 717 SER B C 1
ATOM 11602 O O . SER B 1 717 ? 17.719 27.922 29.891 1 95.88 717 SER B O 1
ATOM 11604 N N . ALA B 1 718 ? 18.797 26.359 28.688 1 96.12 718 ALA B N 1
ATOM 11605 C CA . ALA B 1 718 ? 17.594 25.531 28.578 1 96.12 718 ALA B CA 1
ATOM 11606 C C . ALA B 1 718 ? 17.953 24.062 28.469 1 96.12 718 ALA B C 1
ATOM 11608 O O . ALA B 1 718 ? 19.125 23.703 28.266 1 96.12 718 ALA B O 1
ATOM 11609 N N . GLY B 1 719 ? 16.969 23.188 28.672 1 95.75 719 GLY B N 1
ATOM 11610 C CA . GLY B 1 719 ? 17.125 21.75 28.547 1 95.75 719 GLY B CA 1
ATOM 11611 C C . GLY B 1 719 ? 15.852 21.047 28.156 1 95.75 719 GLY B C 1
ATOM 11612 O O . GLY B 1 719 ? 14.766 21.625 28.234 1 95.75 719 GLY B O 1
ATOM 11613 N N . SER B 1 720 ? 16.078 19.812 27.688 1 95.44 720 SER B N 1
ATOM 11614 C CA . SER B 1 720 ? 14.898 19.062 27.297 1 95.44 720 SER B CA 1
ATOM 11615 C C . SER B 1 720 ? 15.109 17.562 27.516 1 95.44 720 SER B C 1
ATOM 11617 O O . SER B 1 720 ? 16.234 17.109 27.672 1 95.44 720 SER B O 1
ATOM 11619 N N . VAL B 1 721 ? 14.008 16.812 27.703 1 96.75 721 VAL B N 1
ATOM 11620 C CA . VAL B 1 721 ? 13.93 15.359 27.625 1 96.75 721 VAL B CA 1
ATOM 11621 C C . VAL B 1 721 ? 12.914 14.945 26.578 1 96.75 721 VAL B C 1
ATOM 11623 O O . VAL B 1 721 ? 11.875 15.594 26.422 1 96.75 721 VAL B O 1
ATOM 11626 N N . PHE B 1 722 ? 13.312 13.922 25.828 1 95.38 722 PHE B N 1
ATOM 11627 C CA . PHE B 1 722 ? 12.398 13.602 24.734 1 95.38 722 PHE B CA 1
ATOM 11628 C C . PHE B 1 722 ? 12.445 12.109 24.406 1 95.38 722 PHE B C 1
ATOM 11630 O O . PHE B 1 722 ? 13.383 11.414 24.797 1 95.38 722 PHE B O 1
ATOM 11637 N N . ILE B 1 723 ? 11.43 11.586 23.797 1 95.5 723 ILE B N 1
ATOM 11638 C CA . ILE B 1 723 ? 11.375 10.336 23.047 1 95.5 723 ILE B CA 1
ATOM 11639 C C . ILE B 1 723 ? 11.211 10.625 21.562 1 95.5 723 ILE B C 1
ATOM 11641 O O . ILE B 1 723 ? 10.492 11.547 21.172 1 95.5 723 ILE B O 1
ATOM 11645 N N . ALA B 1 724 ? 11.969 9.859 20.75 1 94.5 724 ALA B N 1
ATOM 11646 C CA . ALA B 1 724 ? 11.93 10.141 19.328 1 94.5 724 ALA B CA 1
ATOM 11647 C C . ALA B 1 724 ? 11.875 8.852 18.516 1 94.5 724 ALA B C 1
ATOM 11649 O O . ALA B 1 724 ? 12.344 7.805 18.953 1 94.5 724 ALA B O 1
ATOM 11650 N N . ILE B 1 725 ? 11.25 8.938 17.375 1 92.25 725 ILE B N 1
ATOM 11651 C CA . ILE B 1 725 ? 11.156 7.824 16.438 1 92.25 725 ILE B CA 1
ATOM 11652 C C . ILE B 1 725 ? 11.547 8.305 15.039 1 92.25 725 ILE B C 1
ATOM 11654 O O . ILE B 1 725 ? 11.094 9.359 14.586 1 92.25 725 ILE B O 1
ATOM 11658 N N . ASP B 1 726 ? 12.453 7.566 14.438 1 90.69 726 ASP B N 1
ATOM 11659 C CA . ASP B 1 726 ? 12.734 7.789 13.016 1 90.69 726 ASP B CA 1
ATOM 11660 C C . ASP B 1 726 ? 11.734 7.047 12.133 1 90.69 726 ASP B C 1
ATOM 11662 O O . ASP B 1 726 ? 11.984 5.91 11.727 1 90.69 726 ASP B O 1
ATOM 11666 N N . SER B 1 727 ? 10.656 7.684 11.711 1 86 727 SER B N 1
ATOM 11667 C CA . SER B 1 727 ? 9.562 7.012 11.016 1 86 727 SER B CA 1
ATOM 11668 C C . SER B 1 727 ? 9.609 7.293 9.516 1 86 727 SER B C 1
ATOM 11670 O O . SER B 1 727 ? 10.352 8.164 9.062 1 86 727 SER B O 1
ATOM 11672 N N . PHE B 1 728 ? 8.742 6.648 8.766 1 79.5 728 PHE B N 1
ATOM 11673 C CA . PHE B 1 728 ? 8.641 6.832 7.324 1 79.5 728 PHE B CA 1
ATOM 11674 C C . PHE B 1 728 ? 8.047 8.195 6.992 1 79.5 728 PHE B C 1
ATOM 11676 O O . PHE B 1 728 ? 8.219 8.695 5.875 1 79.5 728 PHE B O 1
ATOM 11683 N N . LEU B 1 729 ? 7.414 8.812 7.957 1 81 729 LEU B N 1
ATOM 11684 C CA . LEU B 1 729 ? 6.855 10.141 7.75 1 81 729 LEU B CA 1
ATOM 11685 C C . LEU B 1 729 ? 7.871 11.219 8.109 1 81 729 LEU B C 1
ATOM 11687 O O . LEU B 1 729 ? 7.621 12.414 7.902 1 81 729 LEU B O 1
ATOM 11691 N N . GLY B 1 730 ? 8.992 10.812 8.586 1 85.5 730 GLY B N 1
ATOM 11692 C CA . GLY B 1 730 ? 9.984 11.727 9.133 1 85.5 730 GLY B CA 1
ATOM 11693 C C . GLY B 1 730 ? 10.172 11.562 10.633 1 85.5 730 GLY B C 1
ATOM 11694 O O . GLY B 1 730 ? 9.523 10.727 11.258 1 85.5 730 GLY B O 1
ATOM 11695 N N . PRO B 1 731 ? 11.047 12.352 11.156 1 89.81 731 PRO B N 1
ATOM 11696 C CA . PRO B 1 731 ? 11.281 12.258 12.602 1 89.81 731 PRO B CA 1
ATOM 11697 C C . PRO B 1 731 ? 10.078 12.688 13.43 1 89.81 731 PRO B C 1
ATOM 11699 O O . PRO B 1 731 ? 9.391 13.648 13.078 1 89.81 731 PRO B O 1
ATOM 11702 N N . VAL B 1 732 ? 9.836 11.906 14.453 1 90.38 732 VAL B N 1
ATOM 11703 C CA . VAL B 1 732 ? 8.789 12.234 15.406 1 90.38 732 VAL B CA 1
ATOM 11704 C C . VAL B 1 732 ? 9.398 12.438 16.797 1 90.38 732 VAL B C 1
ATOM 11706 O O . VAL B 1 732 ? 10.094 11.555 17.312 1 90.38 732 VAL B O 1
ATOM 11709 N N . TYR B 1 733 ? 9.141 13.586 17.375 1 92.19 733 TYR B N 1
ATOM 11710 C CA . TYR B 1 733 ? 9.641 13.914 18.703 1 92.19 733 TYR B CA 1
ATOM 11711 C C . TYR B 1 733 ? 8.492 14.211 19.656 1 92.19 733 TYR B C 1
ATOM 11713 O O . TYR B 1 733 ? 7.523 14.883 19.281 1 92.19 733 TYR B O 1
ATOM 11721 N N . PHE B 1 734 ? 8.555 13.625 20.781 1 91.56 734 PHE B N 1
ATOM 11722 C CA . PHE B 1 734 ? 7.742 14 21.938 1 91.56 734 PHE B CA 1
ATOM 11723 C C . PHE B 1 734 ? 8.625 14.359 23.125 1 91.56 734 PHE B C 1
ATOM 11725 O O . PHE B 1 734 ? 9.406 13.531 23.594 1 91.56 734 PHE B O 1
ATOM 11732 N N . GLY B 1 735 ? 8.477 15.672 23.531 1 92.44 735 GLY B N 1
ATOM 11733 C CA . GLY B 1 735 ? 9.438 16.078 24.547 1 92.44 735 GLY B CA 1
ATOM 11734 C C . GLY B 1 735 ? 8.922 17.188 25.453 1 92.44 735 GLY B C 1
ATOM 11735 O O . GLY B 1 735 ? 7.875 17.766 25.188 1 92.44 735 GLY B O 1
ATOM 11736 N N . TYR B 1 736 ? 9.688 17.344 26.516 1 93.25 736 TYR B N 1
ATOM 11737 C CA . TYR B 1 736 ? 9.484 18.406 27.484 1 93.25 736 TYR B CA 1
ATOM 11738 C C . TYR B 1 736 ? 10.727 19.281 27.609 1 93.25 736 TYR B C 1
ATOM 11740 O O . TYR B 1 736 ? 11.852 18.781 27.703 1 93.25 736 TYR B O 1
ATOM 11748 N N . GLY B 1 737 ? 10.508 20.609 27.531 1 92.94 737 GLY B N 1
ATOM 11749 C CA . GLY B 1 737 ? 11.602 21.562 27.672 1 92.94 737 GLY B CA 1
ATOM 11750 C C . GLY B 1 737 ? 11.398 22.547 28.812 1 92.94 737 GLY B C 1
ATOM 11751 O O . GLY B 1 737 ? 10.258 22.922 29.125 1 92.94 737 GLY B O 1
ATOM 11752 N N . GLN B 1 738 ? 12.539 22.969 29.312 1 93.25 738 GLN B N 1
ATOM 11753 C CA . GLN B 1 738 ? 12.539 23.953 30.406 1 93.25 738 GLN B CA 1
ATOM 11754 C C . GLN B 1 738 ? 13.719 24.906 30.281 1 93.25 738 GLN B C 1
ATOM 11756 O O . GLN B 1 738 ? 14.828 24.5 29.953 1 93.25 738 GLN B O 1
ATOM 11761 N N . SER B 1 739 ? 13.383 26.156 30.484 1 91.31 739 SER B N 1
ATOM 11762 C CA . SER B 1 739 ? 14.445 27.156 30.453 1 91.31 739 SER B CA 1
ATOM 11763 C C . SER B 1 739 ? 14.82 27.609 31.859 1 91.31 739 SER B C 1
ATOM 11765 O O . SER B 1 739 ? 14.102 27.328 32.812 1 91.31 739 SER B O 1
ATOM 11767 N N . SER B 1 740 ? 15.906 28.297 31.938 1 86.25 740 SER B N 1
ATOM 11768 C CA . SER B 1 740 ? 16.391 28.828 33.219 1 86.25 740 SER B CA 1
ATOM 11769 C C . SER B 1 740 ? 15.516 29.969 33.719 1 86.25 740 SER B C 1
ATOM 11771 O O . SER B 1 740 ? 15.523 30.297 34.906 1 86.25 740 SER B O 1
ATOM 11773 N N . HIS B 1 741 ? 14.766 30.562 32.812 1 86.19 741 HIS B N 1
ATOM 11774 C CA . HIS B 1 741 ? 13.914 31.688 33.219 1 86.19 741 HIS B CA 1
ATOM 11775 C C . HIS B 1 741 ? 12.531 31.188 33.625 1 86.19 741 HIS B C 1
ATOM 11777 O O . HIS B 1 741 ? 11.633 32 33.875 1 86.19 741 HIS B O 1
ATOM 11783 N N . GLY B 1 742 ? 12.359 29.938 33.594 1 81.62 742 GLY B N 1
ATOM 11784 C CA . GLY B 1 742 ? 11.133 29.375 34.125 1 81.62 742 GLY B CA 1
ATOM 11785 C C . GLY B 1 742 ? 10.133 29 33.031 1 81.62 742 GLY B C 1
ATOM 11786 O O . GLY B 1 742 ? 9.102 28.391 33.344 1 81.62 742 GLY B O 1
ATOM 11787 N N . ASP B 1 743 ? 10.422 29.281 31.891 1 82.19 743 ASP B N 1
ATOM 11788 C CA . ASP B 1 743 ? 9.523 28.906 30.812 1 82.19 743 ASP B CA 1
ATOM 11789 C C . ASP B 1 743 ? 9.578 27.406 30.531 1 82.19 743 ASP B C 1
ATOM 11791 O O . ASP B 1 743 ? 10.641 26.781 30.641 1 82.19 743 ASP B O 1
ATOM 11795 N N . ASN B 1 744 ? 8.453 26.797 30.266 1 85.62 744 ASN B N 1
ATOM 11796 C CA . ASN B 1 744 ? 8.391 25.375 29.938 1 85.62 744 ASN B CA 1
ATOM 11797 C C . ASN B 1 744 ? 7.355 25.078 28.859 1 85.62 744 ASN B C 1
ATOM 11799 O O . ASN B 1 744 ? 6.445 25.891 28.641 1 85.62 744 ASN B O 1
ATOM 11803 N N . SER B 1 745 ? 7.645 24.047 28.172 1 83.31 745 SER B N 1
ATOM 11804 C CA . SER B 1 745 ? 6.734 23.672 27.094 1 83.31 745 SER B CA 1
ATOM 11805 C C . SER B 1 745 ? 6.828 22.188 26.797 1 83.31 745 SER B C 1
ATOM 11807 O O . SER B 1 745 ? 7.883 21.562 26.969 1 83.31 745 SER B O 1
ATOM 11809 N N . ILE B 1 746 ? 5.699 21.625 26.422 1 85.88 746 ILE B N 1
ATOM 11810 C CA . ILE B 1 746 ? 5.656 20.281 25.859 1 85.88 746 ILE B CA 1
ATOM 11811 C C . ILE B 1 746 ? 5.605 20.344 24.328 1 85.88 746 ILE B C 1
ATOM 11813 O O . ILE B 1 746 ? 4.914 21.203 23.766 1 85.88 746 ILE B O 1
ATOM 11817 N N . TYR B 1 747 ? 6.391 19.469 23.734 1 84.88 747 TYR B N 1
ATOM 11818 C CA . TYR B 1 747 ? 6.512 19.547 22.297 1 84.88 747 TYR B CA 1
ATOM 11819 C C . TYR B 1 747 ? 6.121 18.219 21.641 1 84.88 747 TYR B C 1
ATOM 11821 O O . TYR B 1 747 ? 6.457 17.156 22.141 1 84.88 747 TYR B O 1
ATOM 11829 N N . LEU B 1 748 ? 5.348 18.281 20.609 1 84.69 748 LEU B N 1
ATOM 11830 C CA . LEU B 1 748 ? 5.176 17.203 19.625 1 84.69 748 LEU B CA 1
ATOM 11831 C C . LEU B 1 748 ? 5.57 17.688 18.234 1 84.69 748 LEU B C 1
ATOM 11833 O O . LEU B 1 748 ? 5.062 18.703 17.75 1 84.69 748 LEU B O 1
ATOM 11837 N N . SER B 1 749 ? 6.48 16.938 17.641 1 86.94 749 SER B N 1
ATOM 11838 C CA . SER B 1 749 ? 6.961 17.344 16.328 1 86.94 749 SER B CA 1
ATOM 11839 C C . SER B 1 749 ? 7.012 16.156 15.375 1 86.94 749 SER B C 1
ATOM 11841 O O . SER B 1 749 ? 7.504 15.086 15.734 1 86.94 749 SER B O 1
ATOM 11843 N N . VAL B 1 750 ? 6.5 16.344 14.219 1 86.38 750 VAL B N 1
ATOM 11844 C CA . VAL B 1 750 ? 6.574 15.375 13.125 1 86.38 750 VAL B CA 1
ATOM 11845 C C . VAL B 1 750 ? 7.203 16.031 11.898 1 86.38 750 VAL B C 1
ATOM 11847 O O . VAL B 1 750 ? 6.742 17.078 11.438 1 86.38 750 VAL B O 1
ATOM 11850 N N . GLY B 1 751 ? 8.219 15.398 11.367 1 83.94 751 GLY B N 1
ATOM 11851 C CA . GLY B 1 751 ? 8.859 15.883 10.148 1 83.94 751 GLY B CA 1
ATOM 11852 C C . GLY B 1 751 ? 9.906 16.938 10.414 1 83.94 751 GLY B C 1
ATOM 11853 O O . GLY B 1 751 ? 10.562 17.422 9.477 1 83.94 751 GLY B O 1
ATOM 11854 N N . GLY B 1 752 ? 10.031 17.422 11.625 1 77.56 752 GLY B N 1
ATOM 11855 C CA . GLY B 1 752 ? 11.031 18.406 11.992 1 77.56 752 GLY B CA 1
ATOM 11856 C C . GLY B 1 752 ? 11.984 17.906 13.062 1 77.56 752 GLY B C 1
ATOM 11857 O O . GLY B 1 752 ? 11.695 16.938 13.766 1 77.56 752 GLY B O 1
ATOM 11858 N N . GLY B 1 753 ? 13.203 18.516 13.094 1 70.06 753 GLY B N 1
ATOM 11859 C CA . GLY B 1 753 ? 14.141 18.016 14.086 1 70.06 753 GLY B CA 1
ATOM 11860 C C . GLY B 1 753 ? 15.148 19.062 14.531 1 70.06 753 GLY B C 1
ATOM 11861 O O . GLY B 1 753 ? 14.797 20.234 14.711 1 70.06 753 GLY B O 1
ATOM 11862 N N . ILE B 1 754 ? 16.312 18.625 14.789 1 67.44 754 ILE B N 1
ATOM 11863 C CA . ILE B 1 754 ? 17.359 19.359 15.492 1 67.44 754 ILE B CA 1
ATOM 11864 C C . ILE B 1 754 ? 17.859 20.484 14.602 1 67.44 754 ILE B C 1
ATOM 11866 O O . ILE B 1 754 ? 18.516 21.422 15.094 1 67.44 754 ILE B O 1
ATOM 11870 N N . GLN B 1 755 ? 17.438 20.344 13.344 1 65.31 755 GLN B N 1
ATOM 11871 C CA . GLN B 1 755 ? 17.969 21.359 12.43 1 65.31 755 GLN B CA 1
ATOM 11872 C C . GLN B 1 755 ? 17.078 22.594 12.398 1 65.31 755 GLN B C 1
ATOM 11874 O O . GLN B 1 755 ? 17.422 23.609 11.797 1 65.31 755 GLN B O 1
ATOM 11879 N N . ASN B 1 756 ? 15.914 22.453 13.031 1 58.66 756 ASN B N 1
ATOM 11880 C CA . ASN B 1 756 ? 14.992 23.578 12.992 1 58.66 756 ASN B CA 1
ATOM 11881 C C . ASN B 1 756 ? 15.438 24.703 13.93 1 58.66 756 ASN B C 1
ATOM 11883 O O . ASN B 1 756 ? 16 24.422 15 1 58.66 756 ASN B O 1
#

Secondary structure (DSSP, 8-state):
--SGGGSGGGSTTTTTSS---------GGGPPPPSSPPEEEEE---GGGGHHHHHHHHHHHHTT----EEEEETHHHHHHHHHHTT--HHHHHHHHHHS-GGGGG--SPPGGGS-HHHHHHHHHS-EEEEEEE-TTS-EEE-SSSB-SHHHHHHHHHHTTTPPPBS-GGGSSS-EEEEEEETTTTEEEEE-SB-HHHHHHHHH--TTTBPPEEETTEEEEETHHHHSS-HHHHHHTT-SEEEEE---PPPPPGGGTTSHHHHHHHHHHHHHHHHHHHHHTTPPTT-EEE----TT--TT-GGGHHHHHHHHHHHHHHTHHHHGGG---HHHHHHHHHHHHHHHHHS---SEEEE-EEEEEEESSS-HHHHHHHHT---SEEEEHHHHHHHHHHHHTTS-EEEEEEEEEEETTEEEEEEEEEE-TT-SEEEEEEEEEEE-SSS-EEEEEEEEEEE--SSTT--EEEEEEEEESEEEEEEEEEEESSTT--EEEEEEEEEEEEEEEEEEEEETTEEEEEEEEEEEEEEEEEEEEEEETTEEEEEEEEEEEEEEEETTT--EEEEEEEEEEEEEEEE--S-SSS--SS-EEEEEEEEEEEEEEETTEEEEEEEEEEEEEEEEEEEETTEEEEEEEEEEEE----SS-SS-EEE-STTSSBTBPTT-EEESEEEEEEEEEEEEEE--B-SS-B--EEEEEEEEEEEEESSGGG--STTPEEEEEEEEEEEETTEEEEEEEEEETTS-EEEEEEES--TT-/--SGGGSTTSSTTTTTSS------PPPGGGPPPPSSPPEEEEE---GGGGHHHHHHHHHHHHTT----EEEEETHHHHHHHHHHTT--HHHHHHHHHHS-GGGGG--SPPGGGS-HHHHHHHHHS-EEEEEEE-TTS-EEE-SSSB-SHHHHHHHHHHTTTPPPBS-GGGSSS-EEEEEEETTTTEEEEE-SB-HHHHHHHHH--TTTBPPEEETTEEEEETHHHHSS-HHHHHHTT-SEEEEE---PPPPPGGGTTSHHHHHHHHHHHHHHHHHHHHHTTPPTT-EEE----TT--TT-GGGHHHHHHHHHHHHHHTHHHHGGG---HHHHHHHHHHHHHHHHHS---SEEEE-EEEEEEESSS-HHHHHHHHT---SEEEEHHHHHHHHHHHHTTS-EEEEEEEEEEETTEEEEEEEEEE-TT-SEEEEEEEEEEE-SSS-EEEEEEEEEEE--SSTT--EEEEEEEEESEEEEEEEEEEESSTT--EEEEEEEEEEEEEEEEEEEEETTEEEEEEEEEEEEEEEEEEEEEEETTEEEEEEEEEEEEEEEETTT--EEEEEEEEEEEEEEEE--S-SSS--SS-EEEEEEEEEEEEEEETTEEEEEEEEEEEEEEEEEEEETTEEEEEEEEEEEE----SS-SS-EEE-STTSSBTBPTT-EEESEEEEEEEEEEEEEE--B-SS-B--EEEEEEEEEEEEESSGGG--STTPEEEEEEEEEEEETTEEEEEEEEEETTS-EEEEEEES--TT-

Foldseek 3Di:
DPPPPPPPPPPVVPVVPPPPPPLPLPDLVPDDDDPAFAEEEWEFDFALLLLLVLLQQQVCVVQLFDHAAYEAFASSLLLRLLVLLLDHSVLSNVLQLPADVLQQQPQAFFLLLAFQVVNVVCLFQVQFQQWFADPVGDIDHFPASGARARQLLRLCVSLLQFFWFAFCSSGLHQYWYWWAQPVVREIDIDTTTGSSLSNSLQNAAPRHYFFRDDPNTGTHHRLLAARTCLVVSVVVPGPAYATEDAQEDADDPVPPPDPVSVVVNVSSVSSVVNHVVSVVVHDVLHHYWYFPPHVDHNNPNVCSVVSSVSSNVRSVVCVVSSSVSRDDPVVSVVSSVSSVVSSVSRPSDQKDAAAEEAEPDADPADPVLLCLQLPDDHRGIDGPVNNVSSQSSVSSPVFWSHKHWHWDDDPNGTYIYIYTHGSPSDDKGKGKAWKWKDQPPDDIWIKIKMKIKHWCPDNLIKIWIWMFMDTQKTKIKIKTWAAPDSNRFKIKMKMKMKIKHKFWEWQDCDDPDTDIWIKIKIKMKIKMWMKGCPDSQKIKIKIKMKMWIKIATPVVGFIKTKIKIWMKIKMWGWSFSDDFDGADDKTKIKMKIKMWMWMAGPRDIDIDIKMKMKIKIWHWHDDVQKIKIKIKIKMAMPDDDPDDPDKDAAADDLGFAQGHGNHAIERIKIKIKMKMKGFDDFCCPSSDTKTKIWIKMKMKMHHDHDPVPDDRVPIKIKMKTWIWIQDSSGIWIWIKMAIPVGGITTMTMTSDHNVD/DPPPPPPPPPPVVPPVPPPPPPLPLPDLVPDDDDPAFAEEEWEFDFALLLLLVLLLQQLCVVQLFDHAAYEAFASSLLLRLLVLLLDHSVLSNVLQLPADVLQQQPQAFFLLLAFQVVNVVCLFQVQFQQWFADPVGDIDHFPASGARARQLLRLCVSLLQFFWFAFCSSGLHQYWYWWAQPVVREIDIDTTTGSSLSNSLQNAAPRHYFFRDDPNTGTHHRLLAARTPLVVSVVVPGPAYETEDAQEDADDPVPPPDPVSVVVNVSSVSSVVNHVVSVVVHDDLHHYWYFPPHVDHNNPNVCSVVSSVSSNVRSVVCVVSSSVSRDDPVVSVVSSVSSVVSSVSRPSDQKDAAAEEAEPDADPADPVLLCLQLPDDHRGIDGPVNNVSSQSSVSSPVFWSHKHWHWDDDPNGTYIYIYTHGSPSDDKGKGKAWKWKDQPPDDIWIKIKMKIKHWCPDNLIKIWIWMFMDTQKTKIKIKTWAAPDSNRFKIKMKMKMKIKHKFWEWQDCDDPDTDIWIKIKIKMKIKMWMKGCPDSQKIKIKIKMKMWIKIATPVVGFIKTKIKIWMKIKMWGWSFSDDFDGADDKTKIKMKIKMWMWMAGPRDIDIDIKMKMKIKIWHWHDDVQKIKIKIKIKMAMPDDDPDDPQKDAAADDLGAAQGHGNHAIERIKIKIKMKMKGFDDFCCPSSDTKIKIWIKMKMKMHHDHDPVPDDSVPIKIKMKIWMWIQDSSGIWIWIKMAIPVGGITTMTMTSDHNVD